Protein 7VST (pdb70)

Secondary structure (DSSP, 8-state):
-EEEEEE----S-----SSSEEEEHHHHHSTTHHHHHHHHHHTT-S--TT-EEEEEEB--TTHHHHHHHHHHHHHHHT-SEEEEEEEEE--HHHHHHHHHHHT-SEEEEE---TTEEEEEEE-TTSSBPPHHHHHHHHHHHTS-SEEEEEE-PPPP-SS-EEEEETTEEEEEE-TTHHHHHHHHHHS-HHHHHHHHHHT-S-EEESSTTTTBSHHHIIIIIIIT-PPTTSSB---EEHHHHHHTT----SSSSPEEE--HHHHHHHHHHTGGGSGGGTT--SEEEEETTS-THHHHHHHHHT-EEEEE-SSSSTHHHHHHTTS-SEEEETTTEEEETTSSS--HHHHHHHHHHHHHHHTS-HHHHHHHHHHHH-EEEEEEEEEEEEEHHHHHHHHHHHHHHHHHHTT-EETTEEEEEEEE--EE-TTT--EE----EEEEETTS-EEEEEEE-BTBSEEEEEEEEEEEE--GGGTTS-HHHHTHHHHHHHHHHHTHHHHH--SS-SEE-/-EEEEEE----S-----BTBEEEEHHHHTSTTHHHHHHHHHHTT-S--TT-EEEEEEB--TTHHHHHHHHHHHHHHHT-SEEEEEEEEE--HHHHHHHHHHHT-SEEEEE---EEEEEEE-TTSSBPPHHHHHHHHHHHTT-SEEEEEE-PPPP-SS-EEEEETTEEEEEE-TTHHHHHHHHHHS-HHHHHHHHHHT-S-EEESSTTTTBHHHHIIIIIIIT-PPTTSSB---EEEHHHHHHTT----SSSSPEEE--HHHHHHHHHHTGGGSGGGTT--SEEEEETTS-THHHHHHHHHT-EEEEE-SSSHHHHHHHHTTS-SEEEETTTEEEETTSSS--HHHHHHHHHHHHHHH-S-HHHHHHHHHHHH-EEEEEEEEEEEEEHHHHHHHHHHHHHHHHHHTT-EETTEEEEEEEE--EE-TTT--EE----EEEEETTS-EEEEEEE-BTBSEEEEEEEEEEEE--GGGTTS-HHHHTHHHHHHHHHHHTHHHHH--SS-SEE-

InterPro domains:
  IPR005841 Alpha-D-phosphohexomutase superfamily [PR00509] (106-120)
  IPR005841 Alpha-D-phosphohexomutase superfamily [PR00509] (206-225)
  IPR005841 Alpha-D-phosphohexomutase superfamily [PR00509] (242-255)
  IPR005841 Alpha-D-phosphohexomutase superfamily [PR00509] (271-286)
  IPR005844 Alpha-D-phosphohexomutase, alpha/beta/alpha domain I [PF02878] (14-148)
  IPR005845 Alpha-D-phosphohexomutase, alpha/beta/alpha domain II [PF02879] (191-287)
  IPR005846 Alpha-D-phosphohexomutase, alpha/beta/alpha domain III [PF02880] (296-408)
  IPR016055 Alpha-D-phosphohexomutase, alpha/beta/alpha I/II/III [SSF53738] (3-213)
  IPR016055 Alpha-D-phosphohexomutase, alpha/beta/alpha I/II/III [SSF53738] (279-415)
  IPR016066 Alpha-D-phosphohexomutase, conserved site [PS00710] (107-116)
  IPR036900 Alpha-D-phosphohexomutase, C-terminal domain superfamily [SSF55957] (410-544)
  IPR045244 Phosphoglucomutase [PTHR22573] (4-544)

Solvent-accessible surface area: 42475 Å² total; per-residue (Å²): 172,17,109,58,102,51,79,11,105,62,43,169,92,0,108,19,41,104,42,12,1,104,53,13,9,4,4,2,54,31,50,64,6,5,27,0,2,0,20,0,0,3,48,46,18,147,64,9,130,55,65,19,0,1,0,0,0,62,26,198,72,18,7,80,107,0,2,18,22,0,0,29,2,0,12,20,48,34,4,34,59,0,15,0,0,45,93,4,37,2,29,32,20,0,0,0,7,2,0,89,119,91,56,1,33,0,0,1,2,0,40,69,124,186,53,23,7,2,1,28,16,0,48,62,46,0,3,17,15,60,131,181,38,12,52,48,2,46,113,85,0,69,69,2,96,78,8,37,18,47,54,22,117,94,16,95,21,106,72,96,29,104,62,114,10,33,180,3,58,0,32,3,15,42,16,9,54,21,4,27,46,45,0,79,91,18,4,35,25,121,101,0,35,83,6,3,169,62,1,136,18,62,0,0,22,1,2,144,128,11,7,43,14,78,20,1,55,48,0,0,25,160,54,6,55,4,35,114,60,10,9,125,92,122,123,42,89,5,76,48,16,2,54,143,70,130,176,188,37,79,1,84,36,42,28,0,42,5,55,7,2,20,0,1,0,1,0,3,33,17,1,105,61,0,44,27,10,121,156,34,21,49,0,0,0,4,0,1,0,0,0,30,5,0,39,96,0,1,79,143,75,68,38,85,47,44,43,0,1,45,8,3,68,54,0,10,47,0,7,78,50,44,78,1,12,0,0,0,21,13,76,89,0,0,0,0,55,17,0,10,9,45,2,9,11,1,0,0,0,0,0,1,1,0,0,12,40,82,138,27,50,0,7,67,2,2,85,64,12,10,160,68,32,6,17,5,1,41,1,31,5,4,5,77,51,3,76,26,100,110,1,92,56,0,28,70,76,2,74,138,82,7,101,79,15,74,52,98,85,47,78,86,24,39,1,44,44,14,47,34,11,59,14,70,5,50,64,86,142,55,88,23,122,105,57,6,2,29,0,31,3,121,69,18,0,2,0,1,0,42,35,20,46,78,84,94,172,15,4,20,1,59,1,3,1,2,46,16,11,71,111,53,78,70,9,48,53,88,35,62,100,3,0,50,98,1,28,118,23,0,50,86,23,3,55,2,110,93,39,4,55,68,112,197,28,70,64,84,85,174,19,108,61,103,48,80,13,102,61,43,169,92,0,108,19,43,126,45,10,1,116,53,64,23,95,47,1,70,72,107,67,6,4,28,0,4,0,18,0,0,2,61,57,18,166,56,11,131,63,65,19,0,1,0,0,1,63,28,185,162,18,8,80,107,0,2,18,22,0,0,26,3,0,12,20,47,33,4,29,61,0,15,0,0,47,91,4,36,1,31,31,20,0,0,0,7,2,0,90,122,92,61,2,26,0,0,0,2,0,39,68,105,68,7,2,0,29,17,0,50,62,46,0,3,22,14,54,110,184,39,13,54,48,2,46,109,85,0,70,69,1,95,78,8,37,18,47,56,23,118,93,18,96,20,103,72,91,31,104,63,116,10,35,179,5,54,0,34,3,16,43,16,9,54,20,3,27,46,46,0,80,88,18,3,35,24,122,104,0,36,81,7,1,170,62,3,142,18,62,0,0,19,1,2,144,126,11,7,45,17,81,19,1,51,46,0,0,25,161,55,7,52,6,26,114,59,8,8,125,136,163,91,60,41,91,6,74,47,15,2,55,142,73,133,183,193,40,84,1,82,28,26,13,0,42,4,54,6,2,19,0,1,0,1,0,3,33,16,1,105,61,0,45,27,10,123,157,33,21,49,0,0,0,4,0,1,0,1,1,29,6,1,39,59,0,1,61,79,72,67,38,85,44,43,42,0,2,42,11,13,76,38,0,9,42,0,6,77,52,43,77,0,12,0,0,0,23,12,79,88,0,0,0,0,54,17,0,11,10,44,1,8,11,1,0,0,0,0,0,1,1,0,0,12,40,78,141,32,48,1,5,65,1,3,80,63,12,10,77,38,27,3,17,5,1,43,1,30,5,4,5,80,50,4,86,23,102,107,0,86,56,1,29,70,78,2,76,137,83,6,102,79,15,78,53,102,86,47,78,85,21,39,1,47,43,13,48,37,11,58,15,69,6,51,64,85,138,62,90,25,125,113,53,5,2,30,0,30,5,90,58,18,0,2,0,0,0,38,35,20,46,75,83,92,172,15,4,20,0,57,1,3,1,2,46,10,11,10,70,32,82,69,9,50,58,87,32,63,103,4,0,50,95,0,28,118,23,0,49,87,24,4,51,2,108,88,38,8,54,68,119,193,26,71,62,84,85

Nearest PDB structures (foldseek):
  7vst-assembly1_A  TM=1.002E+00  e=0.000E+00  Thermosynechococcus vestitus BP-1
  7vst-assembly2_B  TM=9.979E-01  e=0.000E+00  Thermosynechococcus vestitus BP-1
  5f9c-assembly2_B  TM=9.034E-01  e=2.386E-64  Homo sapiens
  6y8z-assembly1_A  TM=8.897E-01  e=1.025E-62  Clupea harengus
  5epc-assembly2_B  TM=9.106E-01  e=1.308E-61  Homo sapiens

Sequence (1017 aa):
MGIQVIATTPFKDQKPGTSGLRKPVPVFQQPHYLENFIQAIFDTIEAPQGQTLVLGGDGRYFNAEAIQVILKMAAAKGFARVKVGQNGILSTPAASCVIRKYGAVGGIILSAPQGDFGVKFNIANGGPAPEKVTNAIYERSLALTHYSIYTAPDVNLHTLGEFPLGEMIVEVIDPVADYQALLETLFDFDRIAEVIRTGKLRLVFDAMHAVTGPYAQQILEKCLGAPPGTVQNGLVYAHDLVQQLFDRNMILGANCFVTPSDSLAILAANAQLVPGYRDGLAGIARSMPTSQAADRVAAKLGIDCYETPTGWKFFGNLLDAGKVTLCGEESFGTGSNHVREKDGLWAVLFWLNILAVRQTPVAEIVKDHWRTYGRNYYSRHDYEGIEGDRAHTLMSQLEQKLPSLVGQTLGAYTVATADNFSYSDPVDHSVSQNQGIRLIFEDGSRIVYRLSGTGTQGATLRVYLERFEPHPSQQHLDAQVALADLIQLANDVANIQSLTGRDRPTVITMGIQVIATTPFKDQKPGTSGLRKPVPVFQQPHYLENFIQAIFDTIEAPQGQTLVLGGDGRYFNAEAIQVILKMAAAKGFARVKVGQNGILSTPAASCVIRKYGAVGGIILSAGDFGVKFNIANGGPAPEKVTNAIYERSLALTHYSIYTAPDVNLHTLGEFPLGEMIVEVIDPVADYQALLETLFDFDRIAEVIRTGKLRLVFDAMHAVTGPYAQQILEKCLGAPPGTVQNPNLVYAHDLVQQLFDRNMILGANCFVTPSDSLAILAANAQLVPGYRDGLAGIARSMPTSQAADRVAAKLGIDCYETPTGWKFFGNLLDAGKVTLCGEESFGTGSNHVREKDGLWAVLFWLNILAVRQTPVAEIVKDHWRTYGRNYYSRHDYEGIEGDRAHTLMSQLEQKLPSLVGQTLGAYTVATADNFSYSDPVDHSVSQNQGIRLIFEDGSRIVYRLSGTGTQGATLRVYLERFEPHPSQQHLDAQVALADLIQLANDVANIQSLTGRDRPTVIT

Organism: Thermosynechococcus vestitus (strain NIES-2133 / IAM M-273 / BP-1) (NCBI:txid197221)

Structure (mmCIF, N/CA/C/O backbone):
data_7VST
#
_entry.id   7VST
#
_cell.length_a   155.692
_cell.length_b   155.724
_cell.length_c   177.427
_cell.angle_alpha   90.000
_cell.angle_beta   90.000
_cell.angle_gamma   90.000
#
_symmetry.space_group_name_H-M   'C 2 2 21'
#
loop_
_atom_site.group_PDB
_atom_site.id
_atom_site.type_symbol
_atom_site.label_atom_id
_atom_site.label_alt_id
_atom_site.label_comp_id
_atom_site.label_asym_id
_atom_site.label_entity_id
_atom_site.label_seq_id
_atom_site.pdbx_PDB_ins_code
_atom_site.Cartn_x
_atom_site.Cartn_y
_atom_site.Cartn_z
_atom_site.occupancy
_atom_site.B_iso_or_equiv
_atom_site.auth_seq_id
_atom_site.auth_comp_id
_atom_site.auth_asym_id
_atom_site.auth_atom_id
_atom_site.pdbx_PDB_model_num
ATOM 1 N N . MET A 1 1 ? -2.738 5.613 -28.017 1.00 107.22 1 MET A N 1
ATOM 2 C CA . MET A 1 1 ? -1.659 5.539 -28.994 1.00 99.70 1 MET A CA 1
ATOM 3 C C . MET A 1 1 ? -0.580 6.603 -28.792 1.00 99.61 1 MET A C 1
ATOM 4 O O . MET A 1 1 ? 0.448 6.546 -29.481 1.00 100.57 1 MET A O 1
ATOM 9 N N . GLY A 1 2 ? -0.771 7.557 -27.883 1.00 90.47 2 GLY A N 1
ATOM 10 C CA . GLY A 1 2 ? 0.334 8.278 -27.278 1.00 88.01 2 GLY A CA 1
ATOM 11 C C . GLY A 1 2 ? 0.260 9.786 -27.444 1.00 79.08 2 GLY A C 1
ATOM 12 O O . GLY A 1 2 ? -0.707 10.348 -27.958 1.00 77.73 2 GLY A O 1
ATOM 13 N N . ILE A 1 3 ? 1.332 10.433 -26.978 1.00 71.47 3 ILE A N 1
ATOM 14 C CA . ILE A 1 3 ? 1.497 11.877 -27.083 1.00 68.22 3 ILE A CA 1
ATOM 15 C C . ILE A 1 3 ? 1.823 12.252 -28.524 1.00 72.68 3 ILE A C 1
ATOM 16 O O . ILE A 1 3 ? 2.589 11.556 -29.203 1.00 75.86 3 ILE A O 1
ATOM 21 N N . GLN A 1 4 ? 1.237 13.354 -29.006 1.00 68.73 4 GLN A N 1
ATOM 22 C CA . GLN A 1 4 ? 1.458 13.826 -30.369 1.00 69.67 4 GLN A CA 1
ATOM 23 C C . GLN A 1 4 ? 1.573 15.341 -30.399 1.00 64.29 4 GLN A C 1
ATOM 24 O O . GLN A 1 4 ? 0.890 16.049 -29.657 1.00 68.55 4 GLN A O 1
ATOM 30 N N . VAL A 1 5 ? 2.417 15.827 -31.289 1.00 54.42 5 VAL A N 1
ATOM 31 C CA . VAL A 1 5 ? 2.480 17.243 -31.609 1.00 56.37 5 VAL A CA 1
ATOM 32 C C . VAL A 1 5 ? 1.555 17.492 -32.789 1.00 64.86 5 VAL A C 1
ATOM 33 O O . VAL A 1 5 ? 1.574 16.746 -33.774 1.00 62.12 5 VAL A O 1
ATOM 37 N N . ILE A 1 6 ? 0.737 18.534 -32.705 1.00 62.16 6 ILE A N 1
ATOM 38 C CA . ILE A 1 6 ? -0.182 18.837 -33.791 1.00 57.32 6 ILE A CA 1
ATOM 39 C C . ILE A 1 6 ? 0.007 20.293 -34.204 1.00 63.77 6 ILE A C 1
ATOM 40 O O . ILE A 1 6 ? -0.090 21.206 -33.371 1.00 63.22 6 ILE A O 1
ATOM 45 N N . ALA A 1 7 ? 0.322 20.500 -35.481 1.00 63.17 7 ALA A N 1
ATOM 46 C CA . ALA A 1 7 ? 0.594 21.836 -35.991 1.00 60.03 7 ALA A CA 1
ATOM 47 C C . ALA A 1 7 ? -0.673 22.672 -35.977 1.00 58.96 7 ALA A C 1
ATOM 48 O O . ALA A 1 7 ? -1.779 22.173 -36.186 1.00 64.60 7 ALA A O 1
ATOM 50 N N . THR A 1 8 ? -0.502 23.963 -35.723 1.00 56.25 8 THR A N 1
ATOM 51 C CA . THR A 1 8 ? -1.636 24.862 -35.605 1.00 57.43 8 THR A CA 1
ATOM 52 C C . THR A 1 8 ? -1.203 26.227 -36.109 1.00 58.39 8 THR A C 1
ATOM 53 O O . THR A 1 8 ? -0.016 26.486 -36.325 1.00 61.71 8 THR A O 1
ATOM 57 N N . THR A 1 9 ? -2.182 27.089 -36.328 1.00 58.62 9 THR A N 1
ATOM 58 C CA . THR A 1 9 ? -1.879 28.471 -36.644 1.00 64.13 9 THR A CA 1
ATOM 59 C C . THR A 1 9 ? -2.710 29.367 -35.741 1.00 63.28 9 THR A C 1
ATOM 60 O O . THR A 1 9 ? -3.834 29.008 -35.371 1.00 60.70 9 THR A O 1
ATOM 64 N N . PRO A 1 10 ? -2.176 30.527 -35.354 1.00 64.26 10 PRO A N 1
ATOM 65 C CA . PRO A 1 10 ? -2.853 31.341 -34.344 1.00 61.66 10 PRO A CA 1
ATOM 66 C C . PRO A 1 10 ? -4.204 31.836 -34.831 1.00 57.03 10 PRO A C 1
ATOM 67 O O . PRO A 1 10 ? -4.423 32.028 -36.028 1.00 61.52 10 PRO A O 1
ATOM 71 N N . PHE A 1 11 ? -5.116 32.014 -33.881 1.00 60.39 11 PHE A N 1
ATOM 72 C CA . PHE A 1 11 ? -6.300 32.838 -34.047 1.00 53.96 11 PHE A CA 1
ATOM 73 C C . PHE A 1 11 ? -6.031 34.217 -33.456 1.00 61.69 11 PHE A C 1
ATOM 74 O O . PHE A 1 11 ? -4.997 34.456 -32.827 1.00 63.66 11 PHE A O 1
ATOM 82 N N . LYS A 1 12 ? -6.976 35.134 -33.653 1.00 66.54 12 LYS A N 1
ATOM 83 C CA . LYS A 1 12 ? -6.694 36.548 -33.448 1.00 75.83 12 LYS A CA 1
ATOM 84 C C . LYS A 1 12 ? -7.295 37.153 -32.189 1.00 78.93 12 LYS A C 1
ATOM 85 O O . LYS A 1 12 ? -6.753 38.139 -31.678 1.00 78.69 12 LYS A O 1
ATOM 91 N N . ASP A 1 13 ? -8.390 36.615 -31.667 1.00 68.76 13 ASP A N 1
ATOM 92 C CA . ASP A 1 13 ? -9.070 37.285 -30.570 1.00 74.14 13 ASP A CA 1
ATOM 93 C C . ASP A 1 13 ? -9.231 36.384 -29.362 1.00 70.91 13 ASP A C 1
ATOM 94 O O . ASP A 1 13 ? -10.245 36.435 -28.664 1.00 68.12 13 ASP A O 1
ATOM 99 N N . GLN A 1 14 ? -8.225 35.560 -29.087 1.00 67.37 14 GLN A N 1
ATOM 100 C CA . GLN A 1 14 ? -8.242 34.705 -27.901 1.00 66.23 14 GLN A CA 1
ATOM 101 C C . GLN A 1 14 ? -7.721 35.457 -26.683 1.00 69.19 14 GLN A C 1
ATOM 102 O O . GLN A 1 14 ? -6.893 34.968 -25.915 1.00 64.72 14 GLN A O 1
ATOM 108 N N . LYS A 1 15 ? -8.225 36.684 -26.530 1.00 72.39 15 LYS A N 1
ATOM 109 C CA . LYS A 1 15 ? -7.872 37.557 -25.420 1.00 71.27 15 LYS A CA 1
ATOM 110 C C . LYS A 1 15 ? -8.911 37.377 -24.322 1.00 69.87 15 LYS A C 1
ATOM 111 O O . LYS A 1 15 ? -10.053 37.832 -24.490 1.00 75.22 15 LYS A O 1
ATOM 117 N N . PRO A 1 16 ? -8.579 36.727 -23.200 1.00 68.51 16 PRO A N 1
ATOM 118 C CA . PRO A 1 16 ? -9.601 36.410 -22.188 1.00 74.62 16 PRO A CA 1
ATOM 119 C C . PRO A 1 16 ? -10.300 37.621 -21.591 1.00 76.90 16 PRO A C 1
ATOM 120 O O . PRO A 1 16 ? -11.453 37.910 -21.919 1.00 84.76 16 PRO A O 1
ATOM 124 N N . GLY A 1 17 ? -9.631 38.318 -20.687 1.00 77.13 17 GLY A N 1
ATOM 125 C CA . GLY A 1 17 ? -10.316 39.357 -19.942 1.00 95.17 17 GLY A CA 1
ATOM 126 C C . GLY A 1 17 ? -10.816 38.938 -18.569 1.00 94.21 17 GLY A C 1
ATOM 127 O O . GLY A 1 17 ? -10.155 38.169 -17.857 1.00 86.67 17 GLY A O 1
ATOM 128 N N . THR A 1 18 ? -11.999 39.430 -18.190 1.00 90.01 18 THR A N 1
ATOM 129 C CA . THR A 1 18 ? -12.403 39.354 -16.788 1.00 100.62 18 THR A CA 1
ATOM 130 C C . THR A 1 18 ? -12.911 37.968 -16.406 1.00 96.16 18 THR A C 1
ATOM 131 O O . THR A 1 18 ? -12.659 37.500 -15.285 1.00 90.02 18 THR A O 1
ATOM 135 N N . SER A 1 19 ? -13.616 37.296 -17.320 1.00 83.23 19 SER A N 1
ATOM 136 C CA . SER A 1 19 ? -14.231 36.012 -17.013 1.00 80.10 19 SER A CA 1
ATOM 137 C C . SER A 1 19 ? -13.679 34.866 -17.852 1.00 76.67 19 SER A C 1
ATOM 138 O O . SER A 1 19 ? -14.346 33.834 -17.965 1.00 81.50 19 SER A O 1
ATOM 141 N N . GLY A 1 20 ? -12.588 35.126 -18.553 1.00 80.95 20 GLY A N 1
ATOM 142 C CA . GLY A 1 20 ? -12.072 34.116 -19.484 1.00 74.77 20 GLY A CA 1
ATOM 143 C C . GLY A 1 20 ? -12.526 34.395 -20.897 1.00 71.58 20 GLY A C 1
ATOM 144 O O . GLY A 1 20 ? -13.157 35.435 -21.124 1.00 68.44 20 GLY A O 1
ATOM 145 N N . LEU A 1 21 ? -12.203 33.491 -21.813 1.00 72.62 21 LEU A N 1
ATOM 146 C CA . LEU A 1 21 ? -12.570 33.665 -23.233 1.00 62.66 21 LEU A CA 1
ATOM 147 C C . LEU A 1 21 ? -14.047 33.329 -23.405 1.00 64.09 21 LEU A C 1
ATOM 148 O O . LEU A 1 21 ? -14.423 32.200 -23.098 1.00 62.62 21 LEU A O 1
ATOM 153 N N . ARG A 1 22 ? -14.833 34.295 -23.871 1.00 59.79 22 ARG A N 1
ATOM 154 C CA . ARG A 1 22 ? -16.271 34.067 -24.133 1.00 68.63 22 ARG A CA 1
ATOM 155 C C . ARG A 1 22 ? -16.557 34.367 -25.605 1.00 68.09 22 ARG A C 1
ATOM 156 O O . ARG A 1 22 ? -16.454 35.537 -25.980 1.00 62.28 22 ARG A O 1
ATOM 164 N N . LYS A 1 23 ? -16.901 33.348 -26.393 1.00 64.56 23 LYS A N 1
ATOM 165 C CA . LYS A 1 23 ? -17.167 33.466 -27.819 1.00 67.64 23 LYS A CA 1
ATOM 166 C C . LYS A 1 23 ? -18.379 32.604 -28.135 1.00 66.12 23 LYS A C 1
ATOM 167 O O . LYS A 1 23 ? -18.710 31.692 -27.367 1.00 66.23 23 LYS A O 1
ATOM 173 N N . PRO A 1 24 ? -19.071 32.874 -29.241 1.00 65.30 24 PRO A N 1
ATOM 174 C CA . PRO A 1 24 ? -20.156 31.978 -29.668 1.00 63.85 24 PRO A CA 1
ATOM 175 C C . PRO A 1 24 ? -19.672 30.544 -29.815 1.00 61.22 24 PRO A C 1
ATOM 176 O O . PRO A 1 24 ? -18.509 30.288 -30.135 1.00 63.29 24 PRO A O 1
ATOM 180 N N . VAL A 1 25 ? -20.588 29.602 -29.590 1.00 60.15 25 VAL A N 1
ATOM 181 C CA . VAL A 1 25 ? -20.218 28.187 -29.633 1.00 60.39 25 VAL A CA 1
ATOM 182 C C . VAL A 1 25 ? -19.546 27.813 -30.948 1.00 64.63 25 VAL A C 1
ATOM 183 O O . VAL A 1 25 ? -18.511 27.127 -30.913 1.00 64.88 25 VAL A O 1
ATOM 187 N N . PRO A 1 26 ? -20.056 28.213 -32.122 1.00 63.84 26 PRO A N 1
ATOM 188 C CA . PRO A 1 26 ? -19.330 27.897 -33.362 1.00 58.37 26 PRO A CA 1
ATOM 189 C C . PRO A 1 26 ? -17.918 28.450 -33.418 1.00 61.44 26 PRO A C 1
ATOM 190 O O . PRO A 1 26 ? -17.079 27.883 -34.126 1.00 67.96 26 PRO A O 1
ATOM 194 N N . VAL A 1 27 ? -17.622 29.547 -32.719 1.00 65.52 27 VAL A N 1
ATOM 195 C CA . VAL A 1 27 ? -16.266 30.088 -32.769 1.00 64.57 27 VAL A CA 1
ATOM 196 C C . VAL A 1 27 ? -15.306 29.174 -32.022 1.00 60.60 27 VAL A C 1
ATOM 197 O O . VAL A 1 27 ? -14.184 28.922 -32.478 1.00 60.18 27 VAL A O 1
ATOM 201 N N . PHE A 1 28 ? -15.734 28.655 -30.871 1.00 63.15 28 PHE A N 1
ATOM 202 C CA . PHE A 1 28 ? -14.919 27.707 -30.122 1.00 61.68 28 PHE A CA 1
ATOM 203 C C . PHE A 1 28 ? -14.817 26.364 -30.825 1.00 62.95 28 PHE A C 1
ATOM 204 O O . PHE A 1 28 ? -13.883 25.598 -30.553 1.00 60.35 28 PHE A O 1
ATOM 212 N N . GLN A 1 29 ? -15.749 26.064 -31.729 1.00 65.06 29 GLN A N 1
ATOM 213 C CA . GLN A 1 29 ? -15.723 24.784 -32.421 1.00 61.46 29 GLN A CA 1
ATOM 214 C C . GLN A 1 29 ? -14.809 24.785 -33.633 1.00 57.66 29 GLN A C 1
ATOM 215 O O . GLN A 1 29 ? -14.561 23.708 -34.185 1.00 59.05 29 GLN A O 1
ATOM 221 N N . GLN A 1 30 ? -14.296 25.943 -34.041 1.00 54.85 30 GLN A N 1
ATOM 222 C CA . GLN A 1 30 ? -13.340 25.985 -35.137 1.00 58.98 30 GLN A CA 1
ATOM 223 C C . GLN A 1 30 ? -12.212 24.994 -34.868 1.00 57.77 30 GLN A C 1
ATOM 224 O O . GLN A 1 30 ? -11.802 24.825 -33.714 1.00 63.87 30 GLN A O 1
ATOM 230 N N . PRO A 1 31 ? -11.695 24.323 -35.892 1.00 69.02 31 PRO A N 1
ATOM 231 C CA . PRO A 1 31 ? -10.657 23.312 -35.652 1.00 69.37 31 PRO A CA 1
ATOM 232 C C . PRO A 1 31 ? -9.431 23.939 -35.006 1.00 63.07 31 PRO A C 1
ATOM 233 O O . PRO A 1 31 ? -8.885 24.925 -35.503 1.00 66.72 31 PRO A O 1
ATOM 237 N N . HIS A 1 32 ? -9.021 23.366 -33.876 1.00 59.35 32 HIS A N 1
ATOM 238 C CA . HIS A 1 32 ? -7.861 23.738 -33.067 1.00 60.53 32 HIS A CA 1
ATOM 239 C C . HIS A 1 32 ? -8.121 24.972 -32.215 1.00 60.66 32 HIS A C 1
ATOM 240 O O . HIS A 1 32 ? -7.204 25.404 -31.504 1.00 57.05 32 HIS A O 1
ATOM 247 N N . TYR A 1 33 ? -9.314 25.567 -32.261 1.00 62.88 33 TYR A N 1
ATOM 248 C CA . TYR A 1 33 ? -9.546 26.778 -31.477 1.00 63.90 33 TYR A CA 1
ATOM 249 C C . TYR A 1 33 ? -9.401 26.502 -29.988 1.00 57.79 33 TYR A C 1
ATOM 250 O O . TYR A 1 33 ? -8.635 27.175 -29.292 1.00 56.43 33 TYR A O 1
ATOM 259 N N . LEU A 1 34 ? -10.131 25.509 -29.482 1.00 61.82 34 LEU A N 1
ATOM 260 C CA . LEU A 1 34 ? -10.033 25.185 -28.065 1.00 57.84 34 LEU A CA 1
ATOM 261 C C . LEU A 1 34 ? -8.620 24.745 -27.698 1.00 59.82 34 LEU A C 1
ATOM 262 O O . LEU A 1 34 ? -8.069 25.190 -26.684 1.00 65.71 34 LEU A O 1
ATOM 267 N N . GLU A 1 35 ? -8.014 23.883 -28.521 1.00 58.58 35 GLU A N 1
ATOM 268 C CA . GLU A 1 35 ? -6.669 23.380 -28.240 1.00 59.37 35 GLU A CA 1
ATOM 269 C C . GLU A 1 35 ? -5.644 24.512 -28.173 1.00 57.19 35 GLU A C 1
ATOM 270 O O . GLU A 1 35 ? -4.754 24.500 -27.319 1.00 59.85 35 GLU A O 1
ATOM 276 N N . ASN A 1 36 ? -5.741 25.484 -29.079 1.00 60.04 36 ASN A N 1
ATOM 277 C CA . ASN A 1 36 ? -4.862 26.650 -29.030 1.00 58.40 36 ASN A CA 1
ATOM 278 C C . ASN A 1 36 ? -4.937 27.332 -27.668 1.00 61.77 36 ASN A C 1
ATOM 279 O O . ASN A 1 36 ? -3.910 27.583 -27.023 1.00 64.67 36 ASN A O 1
ATOM 284 N N . PHE A 1 37 ? -6.155 27.639 -27.212 1.00 59.33 37 PHE A N 1
ATOM 285 C CA . PHE A 1 37 ? -6.307 28.386 -25.969 1.00 59.64 37 PHE A CA 1
ATOM 286 C C . PHE A 1 37 ? -5.856 27.564 -24.775 1.00 58.42 37 PHE A C 1
ATOM 287 O O . PHE A 1 37 ? -5.172 28.084 -23.888 1.00 61.50 37 PHE A O 1
ATOM 295 N N . ILE A 1 38 ? -6.219 26.278 -24.739 1.00 57.64 38 ILE A N 1
ATOM 296 C CA . ILE A 1 38 ? -5.825 25.430 -23.618 1.00 56.55 38 ILE A CA 1
ATOM 297 C C . ILE A 1 38 ? -4.315 25.243 -23.587 1.00 56.78 38 ILE A C 1
ATOM 298 O O . ILE A 1 38 ? -3.704 25.215 -22.511 1.00 60.34 38 ILE A O 1
ATOM 303 N N . GLN A 1 39 ? -3.686 25.124 -24.762 1.00 56.69 39 GLN A N 1
ATOM 304 C CA . GLN A 1 39 ? -2.227 25.074 -24.823 1.00 61.44 39 GLN A CA 1
ATOM 305 C C . GLN A 1 39 ? -1.607 26.347 -24.263 1.00 64.00 39 GLN A C 1
ATOM 306 O O . GLN A 1 39 ? -0.604 26.294 -23.540 1.00 62.57 39 GLN A O 1
ATOM 312 N N . ALA A 1 40 ? -2.186 27.503 -24.600 1.00 62.76 40 ALA A N 1
ATOM 313 C CA . ALA A 1 40 ? -1.666 28.775 -24.109 1.00 60.70 40 ALA A CA 1
ATOM 314 C C . ALA A 1 40 ? -1.750 28.866 -22.588 1.00 59.18 40 ALA A C 1
ATOM 315 O O . ALA A 1 40 ? -0.863 29.441 -21.943 1.00 58.07 40 ALA A O 1
ATOM 317 N N . ILE A 1 41 ? -2.821 28.320 -22.003 1.00 60.21 41 ILE A N 1
ATOM 318 C CA . ILE A 1 41 ? -2.955 28.278 -20.549 1.00 54.97 41 ILE A CA 1
ATOM 319 C C . ILE A 1 41 ? -1.859 27.407 -19.947 1.00 60.12 41 ILE A C 1
ATOM 320 O O . ILE A 1 41 ? -1.112 27.838 -19.060 1.00 56.45 41 ILE A O 1
ATOM 325 N N . PHE A 1 42 ? -1.731 26.172 -20.443 1.00 61.39 42 PHE A N 1
ATOM 326 C CA . PHE A 1 42 ? -0.766 25.237 -19.871 1.00 57.02 42 PHE A CA 1
ATOM 327 C C . PHE A 1 42 ? 0.669 25.733 -20.007 1.00 59.04 42 PHE A C 1
ATOM 328 O O . PHE A 1 42 ? 1.523 25.379 -19.192 1.00 65.40 42 PHE A O 1
ATOM 336 N N . ASP A 1 43 ? 0.961 26.556 -21.013 1.00 63.55 43 ASP A N 1
ATOM 337 C CA . ASP A 1 43 ? 2.326 27.047 -21.176 1.00 61.27 43 ASP A CA 1
ATOM 338 C C . ASP A 1 43 ? 2.727 28.055 -20.108 1.00 64.57 43 ASP A C 1
ATOM 339 O O . ASP A 1 43 ? 3.909 28.419 -20.038 1.00 65.87 43 ASP A O 1
ATOM 344 N N . THR A 1 44 ? 1.782 28.508 -19.276 1.00 62.69 44 THR A N 1
ATOM 345 C CA . THR A 1 44 ? 2.111 29.354 -18.138 1.00 61.85 44 THR A CA 1
ATOM 346 C C . THR A 1 44 ? 2.466 28.556 -16.883 1.00 69.74 44 THR A C 1
ATOM 347 O O . THR A 1 44 ? 3.191 29.077 -16.030 1.00 74.10 44 THR A O 1
ATOM 351 N N . ILE A 1 45 ? 1.967 27.322 -16.740 1.00 66.60 45 ILE A N 1
ATOM 352 C CA . ILE A 1 45 ? 2.405 26.419 -15.672 1.00 68.35 45 ILE A CA 1
ATOM 353 C C . ILE A 1 45 ? 3.784 25.859 -16.016 1.00 74.51 45 ILE A C 1
ATOM 354 O O . ILE A 1 45 ? 3.951 25.174 -17.030 1.00 79.13 45 ILE A O 1
ATOM 359 N N . GLU A 1 46 ? 4.777 26.118 -15.158 1.00 80.06 46 GLU A N 1
ATOM 360 C CA . GLU A 1 46 ? 6.131 25.638 -15.436 1.00 81.26 46 GLU A CA 1
ATOM 361 C C . GLU A 1 46 ? 6.417 24.260 -14.860 1.00 85.52 46 GLU A C 1
ATOM 362 O O . GLU A 1 46 ? 7.181 23.496 -15.460 1.00 82.89 46 GLU A O 1
ATOM 368 N N . ALA A 1 47 ? 5.841 23.927 -13.703 1.00 86.58 47 ALA A N 1
ATOM 369 C CA . ALA A 1 47 ? 6.144 22.683 -12.997 1.00 82.30 47 ALA A CA 1
ATOM 370 C C . ALA A 1 47 ? 4.871 21.869 -12.802 1.00 81.64 47 ALA A C 1
ATOM 371 O O . ALA A 1 47 ? 4.366 21.747 -11.678 1.00 86.42 47 ALA A O 1
ATOM 373 N N . PRO A 1 48 ? 4.335 21.280 -13.874 1.00 80.52 48 PRO A N 1
ATOM 374 C CA . PRO A 1 48 ? 3.134 20.445 -13.729 1.00 75.69 48 PRO A CA 1
ATOM 375 C C . PRO A 1 48 ? 3.404 19.091 -13.105 1.00 76.14 48 PRO A C 1
ATOM 376 O O . PRO A 1 48 ? 2.438 18.410 -12.738 1.00 72.74 48 PRO A O 1
ATOM 380 N N . GLN A 1 49 ? 4.676 18.699 -12.967 1.00 80.90 49 GLN A N 1
ATOM 381 C CA . GLN A 1 49 ? 5.103 17.323 -12.720 1.00 83.54 49 GLN A CA 1
ATOM 382 C C . GLN A 1 49 ? 4.191 16.562 -11.765 1.00 84.67 49 GLN A C 1
ATOM 383 O O . GLN A 1 49 ? 3.521 15.610 -12.180 1.00 88.55 49 GLN A O 1
ATOM 389 N N . GLY A 1 50 ? 4.143 16.962 -10.498 1.00 71.93 50 GLY A N 1
ATOM 390 C CA . GLY A 1 50 ? 3.304 16.233 -9.563 1.00 74.36 50 GLY A CA 1
ATOM 391 C C . GLY A 1 50 ? 2.008 16.936 -9.207 1.00 80.61 50 GLY A C 1
ATOM 392 O O . GLY A 1 50 ? 1.369 16.604 -8.201 1.00 79.19 50 GLY A O 1
ATOM 393 N N . GLN A 1 51 ? 1.598 17.893 -10.036 1.00 75.40 51 GLN A N 1
ATOM 394 C CA . GLN A 1 51 ? 0.513 18.797 -9.696 1.00 71.38 51 GLN A CA 1
ATOM 395 C C . GLN A 1 51 ? -0.851 18.229 -10.092 1.00 70.62 51 GLN A C 1
ATOM 396 O O . GLN A 1 51 ? -0.969 17.274 -10.864 1.00 66.40 51 GLN A O 1
ATOM 402 N N . THR A 1 52 ? -1.894 18.844 -9.539 1.00 71.92 52 THR A N 1
ATOM 403 C CA . THR A 1 52 ? -3.281 18.500 -9.817 1.00 67.80 52 THR A CA 1
ATOM 404 C C . THR A 1 52 ? -3.974 19.675 -10.498 1.00 68.37 52 THR A C 1
ATOM 405 O O . THR A 1 52 ? -3.805 20.829 -10.087 1.00 66.21 52 THR A O 1
ATOM 409 N N . LEU A 1 53 ? -4.740 19.377 -11.550 1.00 62.96 53 LEU A N 1
ATOM 410 C CA . LEU A 1 53 ? -5.571 20.356 -12.239 1.00 61.46 53 LEU A CA 1
ATOM 411 C C . LEU A 1 53 ? -7.037 20.065 -11.950 1.00 60.43 53 LEU A C 1
ATOM 412 O O . LEU A 1 53 ? -7.458 18.908 -11.986 1.00 65.98 53 LEU A O 1
ATOM 417 N N . VAL A 1 54 ? -7.816 21.109 -11.663 1.00 59.65 54 VAL A N 1
ATOM 418 C CA . VAL A 1 54 ? -9.254 20.963 -11.434 1.00 57.68 54 VAL A CA 1
ATOM 419 C C . VAL A 1 54 ? -9.980 21.304 -12.728 1.00 58.14 54 VAL A C 1
ATOM 420 O O . VAL A 1 54 ? -9.546 22.168 -13.494 1.00 59.10 54 VAL A O 1
ATOM 424 N N . LEU A 1 55 ? -11.091 20.616 -12.991 1.00 58.17 55 LEU A N 1
ATOM 425 C CA . LEU A 1 55 ? -11.743 20.706 -14.291 1.00 55.55 55 LEU A CA 1
ATOM 426 C C . LEU A 1 55 ? -13.234 20.460 -14.149 1.00 55.32 55 LEU A C 1
ATOM 427 O O . LEU A 1 55 ? -13.631 19.483 -13.513 1.00 55.11 55 LEU A O 1
ATOM 432 N N . GLY A 1 56 ? -14.049 21.316 -14.755 1.00 54.25 56 GLY A N 1
ATOM 433 C CA . GLY A 1 56 ? -15.483 21.078 -14.762 1.00 55.59 56 GLY A CA 1
ATOM 434 C C . GLY A 1 56 ? -16.228 22.218 -15.423 1.00 58.49 56 GLY A C 1
ATOM 435 O O . GLY A 1 56 ? -15.638 23.213 -15.853 1.00 61.86 56 GLY A O 1
ATOM 436 N N . GLY A 1 57 ? -17.542 22.063 -15.487 1.00 57.52 57 GLY A N 1
ATOM 437 C CA . GLY A 1 57 ? -18.384 23.030 -16.152 1.00 57.32 57 GLY A CA 1
ATOM 438 C C . GLY A 1 57 ? -19.848 22.898 -15.764 1.00 62.24 57 GLY A C 1
ATOM 439 O O . GLY A 1 57 ? -20.194 22.286 -14.754 1.00 66.91 57 GLY A O 1
ATOM 440 N N . ASP A 1 58 ? -20.715 23.469 -16.596 1.00 64.93 58 ASP A N 1
ATOM 441 C CA . ASP A 1 58 ? -22.136 23.603 -16.299 1.00 61.33 58 ASP A CA 1
ATOM 442 C C . ASP A 1 58 ? -23.028 22.768 -17.222 1.00 70.51 58 ASP A C 1
ATOM 443 O O . ASP A 1 58 ? -24.160 23.161 -17.507 1.00 68.13 58 ASP A O 1
ATOM 448 N N 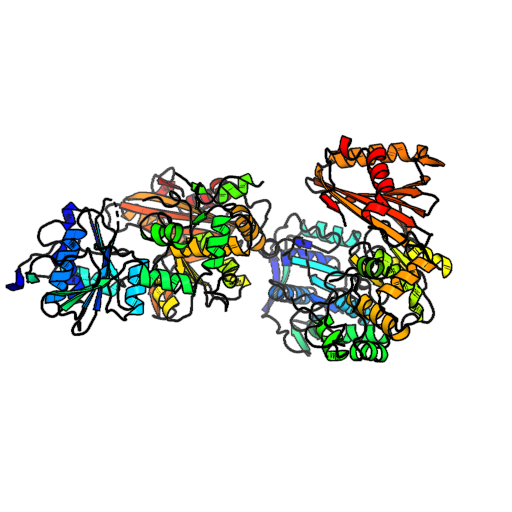. GLY A 1 59 ? -22.557 21.608 -17.681 1.00 71.60 59 GLY A N 1
ATOM 449 C CA . GLY A 1 59 ? -23.303 20.919 -18.723 1.00 66.31 59 GLY A CA 1
ATOM 450 C C . GLY A 1 59 ? -23.249 21.772 -19.969 1.00 70.66 59 GLY A C 1
ATOM 451 O O . GLY A 1 59 ? -22.199 22.324 -20.303 1.00 85.27 59 GLY A O 1
ATOM 452 N N . ARG A 1 60 ? -24.388 21.930 -20.642 1.00 64.96 60 ARG A N 1
ATOM 453 C CA . ARG A 1 60 ? -24.498 22.861 -21.768 1.00 73.38 60 ARG A CA 1
ATOM 454 C C . ARG A 1 60 ? -23.707 22.381 -22.981 1.00 69.94 60 ARG A C 1
ATOM 455 O O . ARG A 1 60 ? -22.713 21.657 -22.854 1.00 63.14 60 ARG A O 1
ATOM 463 N N . TYR A 1 61 ? -24.149 22.796 -24.164 1.00 67.63 61 TYR A N 1
ATOM 464 C CA . TYR A 1 61 ? -23.608 22.259 -25.402 1.00 66.84 61 TYR A CA 1
ATOM 465 C C . TYR A 1 61 ? -22.118 22.557 -25.530 1.00 67.24 61 TYR A C 1
ATOM 466 O O . TYR A 1 61 ? -21.668 23.669 -25.226 1.00 66.46 61 TYR A O 1
ATOM 475 N N . PHE A 1 62 ? -21.371 21.531 -25.954 1.00 64.88 62 PHE A N 1
ATOM 476 C CA . PHE A 1 62 ? -19.956 21.532 -26.315 1.00 64.28 62 PHE A CA 1
ATOM 477 C C . PHE A 1 62 ? -19.049 21.235 -25.126 1.00 60.71 62 PHE A C 1
ATOM 478 O O . PHE A 1 62 ? -17.882 20.881 -25.305 1.00 62.91 62 PHE A O 1
ATOM 486 N N . ASN A 1 63 ? -19.576 21.356 -23.910 1.00 66.11 63 ASN A N 1
ATOM 487 C CA . ASN A 1 63 ? -18.775 21.120 -22.715 1.00 63.52 63 ASN A CA 1
ATOM 488 C C . ASN A 1 63 ? -18.274 19.690 -22.657 1.00 60.68 63 ASN A C 1
ATOM 489 O O . ASN A 1 63 ? -17.141 19.438 -22.230 1.00 65.56 63 ASN A O 1
ATOM 494 N N . ALA A 1 64 ? -19.120 18.741 -23.049 1.00 61.83 64 ALA A N 1
ATOM 495 C CA . ALA A 1 64 ? -18.742 17.336 -22.952 1.00 58.49 64 ALA A CA 1
ATOM 496 C C . ALA A 1 64 ? -17.528 17.060 -23.816 1.00 61.38 64 ALA A C 1
ATOM 497 O O . ALA A 1 64 ? -16.546 16.468 -23.355 1.00 63.80 64 ALA A O 1
ATOM 499 N N . GLU A 1 65 ? -17.570 17.516 -25.073 1.00 65.21 65 GLU A N 1
ATOM 500 C CA . GLU A 1 65 ? -16.448 17.303 -25.981 1.00 61.39 65 GLU A CA 1
ATOM 501 C C . GLU A 1 65 ? -15.224 18.094 -25.539 1.00 62.90 65 GLU A C 1
ATOM 502 O O . GLU A 1 65 ? -14.086 17.624 -25.681 1.00 61.70 65 GLU A O 1
ATOM 508 N N . ALA A 1 66 ? -15.440 19.293 -24.986 1.00 59.44 66 ALA A N 1
ATOM 509 C CA . ALA A 1 66 ? -14.318 20.149 -24.621 1.00 55.05 66 ALA A CA 1
ATOM 510 C C . ALA A 1 66 ? -13.526 19.557 -23.463 1.00 58.71 66 ALA A C 1
ATOM 511 O O . ALA A 1 66 ? -12.287 19.568 -23.483 1.00 53.73 66 ALA A O 1
ATOM 513 N N . ILE A 1 67 ? -14.230 19.028 -22.457 1.00 58.01 67 ILE A N 1
ATOM 514 C CA . ILE A 1 67 ? -13.572 18.424 -21.301 1.00 58.57 67 ILE A CA 1
ATOM 515 C C . ILE A 1 67 ? -12.694 17.253 -21.729 1.00 59.51 67 ILE A C 1
ATOM 516 O O . ILE A 1 67 ? -11.602 17.047 -21.183 1.00 60.21 67 ILE A O 1
ATOM 521 N N . GLN A 1 68 ? -13.134 16.493 -22.742 1.00 60.46 68 GLN A N 1
ATOM 522 C CA . GLN A 1 68 ? -12.325 15.381 -23.246 1.00 61.23 68 GLN A CA 1
ATOM 523 C C . GLN A 1 68 ? -11.031 15.872 -23.889 1.00 59.96 68 GLN A C 1
ATOM 524 O O . GLN A 1 68 ? -9.983 15.232 -23.745 1.00 62.67 68 GLN A O 1
ATOM 530 N N . VAL A 1 69 ? -11.079 16.994 -24.609 1.00 54.07 69 VAL A N 1
ATOM 531 C CA . VAL A 1 69 ? -9.849 17.562 -25.150 1.00 52.32 69 VAL A CA 1
ATOM 532 C C . VAL A 1 69 ? -8.958 18.072 -24.025 1.00 57.88 69 VAL A C 1
ATOM 533 O O . VAL A 1 69 ? -7.733 17.884 -24.048 1.00 61.13 69 VAL A O 1
ATOM 537 N N . ILE A 1 70 ? -9.550 18.735 -23.029 1.00 56.72 70 ILE A N 1
ATOM 538 C CA . ILE A 1 70 ? -8.744 19.312 -21.955 1.00 61.89 70 ILE A CA 1
ATOM 539 C C . ILE A 1 70 ? -8.048 18.213 -21.162 1.00 63.09 70 ILE A C 1
ATOM 540 O O . ILE A 1 70 ? -6.872 18.344 -20.799 1.00 62.69 70 ILE A O 1
ATOM 545 N N . LEU A 1 71 ? -8.753 17.105 -20.898 1.00 63.20 71 LEU A N 1
ATOM 546 C CA . LEU A 1 71 ? -8.124 15.975 -20.214 1.00 61.47 71 LEU A CA 1
ATOM 547 C C . LEU A 1 71 ? -6.946 15.438 -21.019 1.00 63.86 71 LEU A C 1
ATOM 548 O O . LEU A 1 71 ? -5.848 15.236 -20.484 1.00 62.70 71 LEU A O 1
ATOM 553 N N . LYS A 1 72 ? -7.164 15.210 -22.321 1.00 64.65 72 LYS A N 1
ATOM 554 C CA . LYS A 1 72 ? -6.128 14.653 -23.178 1.00 58.85 72 LYS A CA 1
ATOM 555 C C . LYS A 1 72 ? -4.944 15.595 -23.297 1.00 60.63 72 LYS A C 1
ATOM 556 O O . LYS A 1 72 ? -3.796 15.142 -23.379 1.00 61.20 72 LYS A O 1
ATOM 562 N N . MET A 1 73 ? -5.188 16.910 -23.291 1.00 63.61 73 MET A N 1
ATOM 563 C CA . MET A 1 73 ? -4.047 17.822 -23.303 1.00 59.09 73 MET A CA 1
ATOM 564 C C . MET A 1 73 ? -3.368 17.894 -21.947 1.00 58.64 73 MET A C 1
ATOM 565 O O . MET A 1 73 ? -2.152 18.092 -21.893 1.00 63.32 73 MET A O 1
ATOM 570 N N . ALA A 1 74 ? -4.121 17.737 -20.851 1.00 59.57 74 ALA A N 1
ATOM 571 C CA . ALA A 1 74 ? -3.495 17.717 -19.526 1.00 60.23 74 ALA A CA 1
ATOM 572 C C . ALA A 1 74 ? -2.551 16.529 -19.381 1.00 66.13 74 ALA A C 1
ATOM 573 O O . ALA A 1 74 ? -1.455 16.660 -18.820 1.00 62.68 74 ALA A O 1
ATOM 575 N N . ALA A 1 75 ? -2.956 15.363 -19.897 1.00 68.86 75 ALA A N 1
ATOM 576 C CA . ALA A 1 75 ? -2.086 14.190 -19.865 1.00 63.99 75 ALA A CA 1
ATOM 577 C C . ALA A 1 75 ? -0.780 14.452 -20.607 1.00 65.55 75 ALA A C 1
ATOM 578 O O . ALA A 1 75 ? 0.302 14.116 -20.112 1.00 67.17 75 ALA A O 1
ATOM 580 N N . ALA A 1 76 ? -0.858 15.056 -21.799 1.00 62.46 76 ALA A N 1
ATOM 581 C CA . ALA A 1 76 ? 0.366 15.401 -22.518 1.00 59.45 76 ALA A CA 1
ATOM 582 C C . ALA A 1 76 ? 1.203 16.402 -21.732 1.00 63.11 76 ALA A C 1
ATOM 583 O O . ALA A 1 76 ? 2.438 16.330 -21.743 1.00 59.04 76 ALA A O 1
ATOM 585 N N . LYS A 1 77 ? 0.541 17.338 -21.036 1.00 64.00 77 LYS A N 1
ATOM 586 C CA . LYS A 1 77 ? 1.255 18.346 -20.252 1.00 61.31 77 LYS A CA 1
ATOM 587 C C . LYS A 1 77 ? 2.106 17.706 -19.163 1.00 63.72 77 LYS A C 1
ATOM 588 O O . LYS A 1 77 ? 3.232 18.153 -18.906 1.00 61.12 77 LYS A O 1
ATOM 594 N N . GLY A 1 78 ? 1.590 16.663 -18.515 1.00 60.24 78 GLY A N 1
ATOM 595 C CA . GLY A 1 78 ? 2.314 15.968 -17.468 1.00 62.43 78 GLY A CA 1
ATOM 596 C C . GLY A 1 78 ? 1.741 16.092 -16.069 1.00 65.71 78 GLY A C 1
ATOM 597 O O . GLY A 1 78 ? 2.429 15.735 -15.109 1.00 69.64 78 GLY A O 1
ATOM 598 N N . PHE A 1 79 ? 0.517 16.593 -15.924 1.00 67.19 79 PHE A N 1
ATOM 599 C CA . PHE A 1 79 ? -0.133 16.636 -14.623 1.00 66.47 79 PHE A CA 1
ATOM 600 C C . PHE A 1 79 ? -0.222 15.236 -14.034 1.00 65.91 79 PHE A C 1
ATOM 601 O O . PHE A 1 79 ? -0.429 14.254 -14.748 1.00 71.55 79 PHE A O 1
ATOM 609 N N . ALA A 1 80 ? -0.053 15.144 -12.719 1.00 69.71 80 ALA A N 1
ATOM 610 C CA . ALA A 1 80 ? -0.230 13.857 -12.062 1.00 71.81 80 ALA A CA 1
ATOM 611 C C . ALA A 1 80 ? -1.699 13.453 -12.038 1.00 71.66 80 ALA A C 1
ATOM 612 O O . ALA A 1 80 ? -2.029 12.277 -12.233 1.00 74.43 80 ALA A O 1
ATOM 614 N N . ARG A 1 81 ? -2.595 14.417 -11.837 1.00 67.57 81 ARG A N 1
ATOM 615 C CA . ARG A 1 81 ? -4.001 14.112 -11.626 1.00 68.79 81 ARG A CA 1
ATOM 616 C C . ARG A 1 81 ? -4.857 15.282 -12.100 1.00 65.26 81 ARG A C 1
ATOM 617 O O . ARG A 1 81 ? -4.439 16.442 -12.043 1.00 63.47 81 ARG A O 1
ATOM 625 N N . VAL A 1 82 ? -6.051 14.967 -12.592 1.00 60.40 82 VAL A N 1
ATOM 626 C CA . VAL A 1 82 ? -7.053 15.973 -12.924 1.00 63.09 82 VAL A CA 1
ATOM 627 C C . VAL A 1 82 ? -8.319 15.605 -12.171 1.00 63.40 82 VAL A C 1
ATOM 628 O O . VAL A 1 82 ? -8.927 14.566 -12.452 1.00 67.40 82 VAL A O 1
ATOM 632 N N . LYS A 1 83 ? -8.715 16.442 -11.216 1.00 60.77 83 LYS A N 1
ATOM 633 C CA . LYS A 1 83 ? -9.985 16.272 -10.518 1.00 62.56 83 LYS A CA 1
ATOM 634 C C . LYS A 1 83 ? -11.080 16.888 -11.380 1.00 60.21 83 LYS A C 1
ATOM 635 O O . LYS A 1 83 ? -11.171 18.113 -11.498 1.00 62.96 83 LYS A O 1
ATOM 641 N N . VAL A 1 84 ? -11.905 16.046 -11.992 1.00 55.53 84 VAL A N 1
ATOM 642 C CA . VAL A 1 84 ? -12.954 16.489 -12.899 1.00 58.53 84 VAL A CA 1
ATOM 643 C C . VAL A 1 84 ? -14.293 16.109 -12.291 1.00 59.96 84 VAL A C 1
ATOM 644 O O . VAL A 1 84 ? -14.430 15.046 -11.681 1.00 71.50 84 VAL A O 1
ATOM 648 N N . GLY A 1 85 ? -15.272 16.990 -12.427 1.00 59.11 85 GLY A N 1
ATOM 649 C CA . GLY A 1 85 ? -16.562 16.731 -11.833 1.00 62.68 85 GLY A CA 1
ATOM 650 C C . GLY A 1 85 ? -17.280 15.587 -12.522 1.00 67.14 85 GLY A C 1
ATOM 651 O O . GLY A 1 85 ? -17.050 15.290 -13.691 1.00 69.39 85 GLY A O 1
ATOM 652 N N . GLN A 1 86 ? -18.157 14.931 -11.769 1.00 70.65 86 GLN A N 1
ATOM 653 C CA . GLN A 1 86 ? -19.000 13.890 -12.337 1.00 70.93 86 GLN A CA 1
ATOM 654 C C . GLN A 1 86 ? -19.842 14.463 -13.469 1.00 70.39 86 GLN A C 1
ATOM 655 O O . GLN A 1 86 ? -20.513 15.486 -13.303 1.00 71.76 86 GLN A O 1
ATOM 661 N N . ASN A 1 87 ? -19.782 13.806 -14.631 1.00 69.80 87 ASN A N 1
ATOM 662 C CA . ASN A 1 87 ? -20.469 14.245 -15.848 1.00 69.74 87 ASN A CA 1
ATOM 663 C C . ASN A 1 87 ? -19.991 15.623 -16.298 1.00 71.97 87 ASN A C 1
ATOM 664 O O . ASN A 1 87 ? -20.721 16.363 -16.966 1.00 61.64 87 ASN A O 1
ATOM 669 N N . GLY A 1 88 ? -18.751 15.963 -15.945 1.00 68.35 88 GLY A N 1
ATOM 670 C CA . GLY A 1 88 ? -18.188 17.240 -16.326 1.00 66.94 88 GLY A CA 1
ATOM 671 C C . GLY A 1 88 ? -18.784 18.436 -15.623 1.00 68.21 88 GLY A C 1
ATOM 672 O O . GLY A 1 88 ? -18.682 19.556 -16.132 1.00 65.56 88 GLY A O 1
ATOM 673 N N . ILE A 1 89 ? -19.394 18.234 -14.457 1.00 68.49 89 ILE A N 1
ATOM 674 C CA . ILE A 1 89 ? -20.128 19.278 -13.756 1.00 65.07 89 ILE A CA 1
ATOM 675 C C . ILE A 1 89 ? -19.280 19.797 -12.609 1.00 64.23 89 ILE A C 1
ATOM 676 O O . ILE A 1 89 ? -18.839 19.027 -11.749 1.00 65.16 89 ILE A O 1
ATOM 681 N N . LEU A 1 90 ? -19.058 21.104 -12.594 1.00 63.64 90 LEU A N 1
ATOM 682 C CA . LEU A 1 90 ? -18.417 21.757 -11.463 1.00 62.42 90 LEU A CA 1
ATOM 683 C C . LEU A 1 90 ? -18.811 23.220 -11.515 1.00 63.51 90 LEU A C 1
ATOM 684 O O . LEU A 1 90 ? -18.707 23.844 -12.575 1.00 63.42 90 LEU A O 1
ATOM 689 N N . SER A 1 91 ? -19.303 23.752 -10.402 1.00 59.18 91 SER A N 1
ATOM 690 C CA . SER A 1 91 ? -19.623 25.167 -10.400 1.00 58.92 91 SER A CA 1
ATOM 691 C C . SER A 1 91 ? -18.359 25.975 -10.123 1.00 60.86 91 SER A C 1
ATOM 692 O O . SER A 1 91 ? -17.324 25.436 -9.726 1.00 59.24 91 SER A O 1
ATOM 695 N N . THR A 1 92 ? -18.442 27.277 -10.384 1.00 61.72 92 THR A N 1
ATOM 696 C CA . THR A 1 92 ? -17.296 28.147 -10.127 1.00 58.50 92 THR A CA 1
ATOM 697 C C . THR A 1 92 ? -16.955 28.217 -8.643 1.00 61.39 92 THR A C 1
ATOM 698 O O . THR A 1 92 ? -15.765 28.086 -8.303 1.00 60.21 92 THR A O 1
ATOM 702 N N . PRO A 1 93 ? -17.908 28.404 -7.716 1.00 63.58 93 PRO A N 1
ATOM 703 C CA . PRO A 1 93 ? -17.525 28.354 -6.292 1.00 58.28 93 PRO A CA 1
ATOM 704 C C . PRO A 1 93 ? -17.002 26.995 -5.869 1.00 59.55 93 PRO A C 1
ATOM 705 O O . PRO A 1 93 ? -16.057 26.920 -5.071 1.00 59.15 93 PRO A O 1
ATOM 709 N N . ALA A 1 94 ? -17.579 25.913 -6.409 1.00 60.29 94 ALA A N 1
ATOM 710 C CA . ALA A 1 94 ? -17.106 24.570 -6.080 1.00 59.32 94 ALA A CA 1
ATOM 711 C C . ALA A 1 94 ? -15.668 24.365 -6.533 1.00 63.58 94 ALA A C 1
ATOM 712 O O . ALA A 1 94 ? -14.846 23.816 -5.785 1.00 65.80 94 ALA A O 1
ATOM 714 N N . ALA A 1 95 ? -15.342 24.802 -7.753 1.00 60.04 95 ALA A N 1
ATOM 715 C CA . ALA A 1 95 ? -13.980 24.651 -8.250 1.00 58.80 95 ALA A CA 1
ATOM 716 C C . ALA A 1 95 ? -13.006 25.451 -7.406 1.00 60.52 95 ALA A C 1
ATOM 717 O O . ALA A 1 95 ? -11.906 24.978 -7.103 1.00 59.72 95 ALA A O 1
ATOM 719 N N . SER A 1 96 ? -13.390 26.674 -7.025 1.00 64.97 96 SER A N 1
ATOM 720 C CA . SER A 1 96 ? -12.540 27.477 -6.154 1.00 60.08 96 SER A CA 1
ATOM 721 C C . SER A 1 96 ? -12.306 26.768 -4.829 1.00 64.10 96 SER A C 1
ATOM 722 O O . SER A 1 96 ? -11.175 26.720 -4.330 1.00 63.80 96 SER A O 1
ATOM 725 N N . CYS A 1 97 ? -13.366 26.208 -4.247 1.00 59.08 97 CYS A N 1
ATOM 726 C CA . CYS A 1 97 ? -13.214 25.373 -3.064 1.00 56.58 97 CYS A CA 1
ATOM 727 C C . CYS A 1 97 ? -12.229 24.234 -3.314 1.00 65.04 97 CYS A C 1
ATOM 728 O O . CYS A 1 97 ? -11.235 24.089 -2.592 1.00 65.61 97 CYS A O 1
ATOM 731 N N . VAL A 1 98 ? -12.483 23.427 -4.356 1.00 63.07 98 VAL A N 1
ATOM 732 C CA . VAL A 1 98 ? -11.679 22.226 -4.601 1.00 60.46 98 VAL A CA 1
ATOM 733 C C . VAL A 1 98 ? -10.222 22.588 -4.886 1.00 64.43 98 VAL A C 1
ATOM 734 O O . VAL A 1 98 ? -9.300 21.904 -4.422 1.00 68.59 98 VAL A O 1
ATOM 738 N N . ILE A 1 99 ? -9.981 23.657 -5.651 1.00 63.12 99 ILE A N 1
ATOM 739 C CA . ILE A 1 99 ? -8.601 24.062 -5.909 1.00 62.50 99 ILE A CA 1
ATOM 740 C C . ILE A 1 99 ? -7.891 24.341 -4.595 1.00 63.78 99 ILE A C 1
ATOM 741 O O . ILE A 1 99 ? -6.783 23.848 -4.351 1.00 67.61 99 ILE A O 1
ATOM 746 N N . ARG A 1 100 ? -8.545 25.102 -3.710 1.00 67.63 100 ARG A N 1
ATOM 747 C CA . ARG A 1 100 ? -7.917 25.523 -2.458 1.00 65.24 100 ARG A CA 1
ATOM 748 C C . ARG A 1 100 ? -7.682 24.345 -1.518 1.00 65.63 100 ARG A C 1
ATOM 749 O O . ARG A 1 100 ? -6.635 24.267 -0.865 1.00 66.07 100 ARG A O 1
ATOM 757 N N . LYS A 1 101 ? -8.631 23.408 -1.457 1.00 67.11 101 LYS A N 1
ATOM 758 C CA . LYS A 1 101 ? -8.562 22.318 -0.486 1.00 66.83 101 LYS A CA 1
ATOM 759 C C . LYS A 1 101 ? -7.398 21.365 -0.767 1.00 69.82 101 LYS A C 1
ATOM 760 O O . LYS A 1 101 ? -6.734 20.905 0.168 1.00 67.53 101 LYS A O 1
ATOM 766 N N . TYR A 1 102 ? -7.131 21.046 -2.036 1.00 67.18 102 TYR A N 1
ATOM 767 C CA . TYR A 1 102 ? -6.161 20.006 -2.377 1.00 67.27 102 TYR A CA 1
ATOM 768 C C . TYR A 1 102 ? -4.842 20.562 -2.888 1.00 67.88 102 TYR A C 1
ATOM 769 O O . TYR A 1 102 ? -3.979 19.787 -3.318 1.00 69.73 102 TYR A O 1
ATOM 778 N N . GLY A 1 103 ? -4.661 21.877 -2.841 1.00 64.48 103 GLY A N 1
ATOM 779 C CA . GLY A 1 103 ? -3.425 22.476 -3.300 1.00 64.42 103 GLY A CA 1
ATOM 780 C C . GLY A 1 103 ? -3.188 22.358 -4.787 1.00 70.66 103 GLY A C 1
ATOM 781 O O . GLY A 1 103 ? -2.034 22.244 -5.215 1.00 71.54 103 GLY A O 1
ATOM 782 N N . ALA A 1 104 ? -4.254 22.375 -5.586 1.00 63.97 104 ALA A N 1
ATOM 783 C CA . ALA A 1 104 ? -4.121 22.223 -7.027 1.00 61.73 104 ALA A CA 1
ATOM 784 C C . ALA A 1 104 ? -3.416 23.431 -7.636 1.00 62.34 104 ALA A C 1
ATOM 785 O O . ALA A 1 104 ? -3.456 24.541 -7.100 1.00 71.24 104 ALA A O 1
ATOM 787 N N . VAL A 1 105 ? -2.747 23.202 -8.766 1.00 62.32 105 VAL A N 1
ATOM 788 C CA . VAL A 1 105 ? -2.074 24.294 -9.460 1.00 65.76 105 VAL A CA 1
ATOM 789 C C . VAL A 1 105 ? -3.078 25.300 -10.021 1.00 67.33 105 VAL A C 1
ATOM 790 O O . VAL A 1 105 ? -2.720 26.458 -10.277 1.00 58.80 105 VAL A O 1
ATOM 794 N N . GLY A 1 106 ? -4.327 24.885 -10.204 1.00 64.44 106 GLY A N 1
ATOM 795 C CA . GLY A 1 106 ? -5.369 25.764 -10.692 1.00 59.08 106 GLY A CA 1
ATOM 796 C C . GLY A 1 106 ? -6.536 24.943 -11.213 1.00 64.59 106 GLY A C 1
ATOM 797 O O . GLY A 1 106 ? -6.678 23.765 -10.888 1.00 65.17 106 GLY A O 1
ATOM 798 N N . GLY A 1 107 ? -7.355 25.589 -12.033 1.00 60.96 107 GLY A N 1
ATOM 799 C CA . GLY A 1 107 ? -8.496 24.907 -12.605 1.00 56.88 107 GLY A CA 1
ATOM 800 C C . GLY A 1 107 ? -8.959 25.575 -13.876 1.00 62.65 107 GLY A C 1
ATOM 801 O O . GLY A 1 107 ? -8.621 26.730 -14.157 1.00 69.53 107 GLY A O 1
ATOM 802 N N . ILE A 1 108 ? -9.734 24.826 -14.653 1.00 58.75 108 ILE A N 1
ATOM 803 C CA . ILE A 1 108 ? -10.360 25.325 -15.868 1.00 50.37 108 ILE A CA 1
ATOM 804 C C . ILE A 1 108 ? -11.851 25.101 -15.713 1.00 57.29 108 ILE A C 1
ATOM 805 O O . ILE A 1 108 ? -12.298 23.957 -15.566 1.00 59.42 108 ILE A O 1
ATOM 810 N N . ILE A 1 109 ? -12.610 26.193 -15.679 1.00 60.88 109 ILE A N 1
ATOM 811 C CA . ILE A 1 109 ? -14.055 26.160 -15.478 1.00 59.75 109 ILE A CA 1
ATOM 812 C C . ILE A 1 109 ? -14.709 26.513 -16.804 1.00 61.98 109 ILE A C 1
ATOM 813 O O . ILE A 1 109 ? -14.429 27.569 -17.381 1.00 62.09 109 ILE A O 1
ATOM 818 N N . LEU A 1 110 ? -15.584 25.642 -17.281 1.00 64.00 110 LEU A N 1
ATOM 819 C CA . LEU A 1 110 ? -16.277 25.846 -18.548 1.00 65.14 110 LEU A CA 1
ATOM 820 C C . LEU A 1 110 ? -17.694 26.315 -18.225 1.00 69.10 110 LEU A C 1
ATOM 821 O O . LEU A 1 110 ? -18.614 25.517 -18.051 1.00 66.62 110 LEU A O 1
ATOM 826 N N . SER A 1 111 ? -17.868 27.631 -18.140 1.00 72.14 111 SER A N 1
ATOM 827 C CA . SER A 1 111 ? -19.163 28.198 -17.793 1.00 78.26 111 SER A CA 1
ATOM 828 C C . SER A 1 111 ? -19.332 29.550 -18.469 1.00 84.29 111 SER A C 1
ATOM 829 O O . SER A 1 111 ? -18.365 30.286 -18.677 1.00 79.43 111 SER A O 1
ATOM 832 N N . ALA A 1 112 ? -20.580 29.868 -18.808 1.00 91.67 112 ALA A N 1
ATOM 833 C CA . ALA A 1 112 ? -20.935 31.199 -19.289 1.00 99.68 112 ALA A CA 1
ATOM 834 C C . ALA A 1 112 ? -22.098 31.751 -18.473 1.00 96.89 112 ALA A C 1
ATOM 835 O O . ALA A 1 112 ? -22.865 32.580 -18.959 1.00 97.56 112 ALA A O 1
ATOM 837 N N . PRO A 1 119 ? -23.612 38.185 -23.829 1.00 114.58 119 PRO A N 1
ATOM 838 C CA . PRO A 1 119 ? -24.541 37.622 -24.820 1.00 115.05 119 PRO A CA 1
ATOM 839 C C . PRO A 1 119 ? -24.966 36.194 -24.471 1.00 112.62 119 PRO A C 1
ATOM 840 O O . PRO A 1 119 ? -24.108 35.337 -24.266 1.00 111.44 119 PRO A O 1
ATOM 844 N N . GLN A 1 120 ? -26.273 35.946 -24.413 1.00 115.15 120 GLN A N 1
ATOM 845 C CA . GLN A 1 120 ? -26.772 34.647 -23.975 1.00 117.99 120 GLN A CA 1
ATOM 846 C C . GLN A 1 120 ? -26.567 33.592 -25.061 1.00 115.89 120 GLN A C 1
ATOM 847 O O . GLN A 1 120 ? -26.882 33.819 -26.235 1.00 112.81 120 GLN A O 1
ATOM 853 N N . GLY A 1 121 ? -26.036 32.436 -24.665 1.00 110.49 121 GLY A N 1
ATOM 854 C CA . GLY A 1 121 ? -25.719 31.366 -25.592 1.00 102.86 121 GLY A CA 1
ATOM 855 C C . GLY A 1 121 ? -24.249 31.204 -25.920 1.00 95.39 121 GLY A C 1
ATOM 856 O O . GLY A 1 121 ? -23.911 30.385 -26.784 1.00 94.15 121 GLY A O 1
ATOM 857 N N . ASP A 1 122 ? -23.368 31.951 -25.262 1.00 88.23 122 ASP A N 1
ATOM 858 C CA . ASP A 1 122 ? -21.947 31.900 -25.548 1.00 75.32 122 ASP A CA 1
ATOM 859 C C . ASP A 1 122 ? -21.299 30.699 -24.867 1.00 79.05 122 ASP A C 1
ATOM 860 O O . ASP A 1 122 ? -21.901 30.008 -24.040 1.00 89.39 122 ASP A O 1
ATOM 865 N N . PHE A 1 123 ? -20.044 30.459 -25.223 1.00 71.21 123 PHE A N 1
ATOM 866 C CA . PHE A 1 123 ? -19.227 29.429 -24.599 1.00 68.25 123 PHE A CA 1
ATOM 867 C C . PHE A 1 123 ? -18.056 30.094 -23.888 1.00 68.52 123 PHE A C 1
ATOM 868 O O . PHE A 1 123 ? -17.478 31.057 -24.403 1.00 67.82 123 PHE A O 1
ATOM 876 N N . GLY A 1 124 ? -17.708 29.593 -22.712 1.00 66.10 124 GLY A N 1
ATOM 877 C CA . GLY A 1 124 ? -16.699 30.235 -21.882 1.00 60.00 124 GLY A CA 1
ATOM 878 C C . GLY A 1 124 ? -15.682 29.269 -21.317 1.00 60.43 124 GLY A C 1
ATOM 879 O O . GLY A 1 124 ? -16.025 28.167 -20.893 1.00 62.39 124 GLY A O 1
ATOM 880 N N . VAL A 1 125 ? -14.420 29.702 -21.313 1.00 60.91 125 VAL A N 1
ATOM 881 C CA . VAL A 1 125 ? -13.309 28.985 -20.692 1.00 55.83 125 VAL A CA 1
ATOM 882 C C . VAL A 1 125 ? -12.615 29.932 -19.722 1.00 62.89 125 VAL A C 1
ATOM 883 O O . VAL A 1 125 ? -12.055 30.953 -20.139 1.00 66.53 125 VAL A O 1
ATOM 887 N N . LYS A 1 126 ? -12.636 29.593 -18.438 1.00 63.33 126 LYS A N 1
ATOM 888 C CA . LYS A 1 126 ? -12.056 30.424 -17.394 1.00 58.03 126 LYS A CA 1
ATOM 889 C C . LYS A 1 126 ? -10.878 29.696 -16.760 1.00 60.31 126 LYS A C 1
ATOM 890 O O . LYS A 1 126 ? -10.921 28.474 -16.581 1.00 62.57 126 LYS A O 1
ATOM 896 N N . PHE A 1 127 ? -9.825 30.443 -16.424 1.00 55.98 127 PHE A N 1
ATOM 897 C CA . PHE A 1 127 ? -8.638 29.882 -15.786 1.00 54.95 127 PHE A CA 1
ATOM 898 C C . PHE A 1 127 ? -8.461 30.467 -14.389 1.00 61.37 127 PHE A C 1
ATOM 899 O O . PHE A 1 127 ? -8.315 31.685 -14.233 1.00 64.06 127 PHE A O 1
ATOM 907 N N . ASN A 1 128 ? -8.441 29.598 -13.381 1.00 60.22 128 ASN A N 1
ATOM 908 C CA . ASN A 1 128 ? -8.214 29.987 -11.996 1.00 57.49 128 ASN A CA 1
ATOM 909 C C . ASN A 1 128 ? -6.866 29.455 -11.539 1.00 61.21 128 ASN A C 1
ATOM 910 O O . ASN A 1 128 ? -6.463 28.355 -11.932 1.00 61.17 128 ASN A O 1
ATOM 915 N N . ILE A 1 129 ? -6.165 30.235 -10.713 1.00 59.42 129 ILE A N 1
ATOM 916 C CA . ILE A 1 129 ? -4.804 29.871 -10.329 1.00 61.57 129 ILE A CA 1
ATOM 917 C C . ILE A 1 129 ? -4.790 29.224 -8.948 1.00 61.77 129 ILE A C 1
ATOM 918 O O . ILE A 1 129 ? -5.833 28.821 -8.424 1.00 62.09 129 ILE A O 1
ATOM 923 N N . ALA A 1 130 ? -3.600 29.115 -8.353 1.00 64.20 130 ALA A N 1
ATOM 924 C CA . ALA A 1 130 ? -3.416 28.230 -7.207 1.00 58.18 130 ALA A CA 1
ATOM 925 C C . ALA A 1 130 ? -4.213 28.679 -5.986 1.00 65.92 130 ALA A C 1
ATOM 926 O O . ALA A 1 130 ? -4.620 27.844 -5.173 1.00 63.44 130 ALA A O 1
ATOM 928 N N . ASN A 1 131 ? -4.446 29.976 -5.829 1.00 64.13 131 ASN A N 1
ATOM 929 C CA . ASN A 1 131 ? -5.205 30.429 -4.674 1.00 59.63 131 ASN A CA 1
ATOM 930 C C . ASN A 1 131 ? -6.707 30.242 -4.841 1.00 62.36 131 ASN A C 1
ATOM 931 O O . ASN A 1 131 ? -7.459 30.593 -3.926 1.00 60.03 131 ASN A O 1
ATOM 936 N N . GLY A 1 132 ? -7.158 29.711 -5.979 1.00 61.57 132 GLY A N 1
ATOM 937 C CA . GLY A 1 132 ? -8.563 29.454 -6.208 1.00 57.34 132 GLY A CA 1
ATOM 938 C C . GLY A 1 132 ? -9.330 30.587 -6.855 1.00 62.52 132 GLY A C 1
ATOM 939 O O . GLY A 1 132 ? -10.545 30.456 -7.057 1.00 61.42 132 GLY A O 1
ATOM 940 N N . GLY A 1 133 ? -8.671 31.693 -7.187 1.00 62.01 133 GLY A N 1
ATOM 941 C CA . GLY A 1 133 ? -9.348 32.825 -7.775 1.00 64.01 133 GLY A CA 1
ATOM 942 C C . GLY A 1 133 ? -9.014 33.023 -9.240 1.00 64.67 133 GLY A C 1
ATOM 943 O O . GLY A 1 133 ? -8.199 32.299 -9.820 1.00 67.17 133 GLY A O 1
ATOM 944 N N . PRO A 1 134 ? -9.636 34.016 -9.869 1.00 67.14 134 PRO A N 1
ATOM 945 C CA . PRO A 1 134 ? -9.397 34.238 -11.299 1.00 64.84 134 PRO A CA 1
ATOM 946 C C . PRO A 1 134 ? -7.952 34.632 -11.563 1.00 63.18 134 PRO A C 1
ATOM 947 O O . PRO A 1 134 ? -7.233 35.105 -10.680 1.00 70.13 134 PRO A O 1
ATOM 951 N N . ALA A 1 135 ? -7.526 34.413 -12.795 1.00 62.93 135 ALA A N 1
ATOM 952 C CA . ALA A 1 135 ? -6.147 34.717 -13.162 1.00 65.79 135 ALA A CA 1
ATOM 953 C C . ALA A 1 135 ? -5.949 36.229 -13.230 1.00 64.07 135 ALA A C 1
ATOM 954 O O . ALA A 1 135 ? -6.771 36.931 -13.829 1.00 62.89 135 ALA A O 1
ATOM 956 N N . PRO A 1 136 ? -4.890 36.767 -12.632 1.00 66.19 136 PRO A N 1
ATOM 957 C CA . PRO A 1 136 ? -4.632 38.211 -12.737 1.00 66.29 136 PRO A CA 1
ATOM 958 C C . PRO A 1 136 ? -4.283 38.605 -14.177 1.00 70.63 136 PRO A C 1
ATOM 959 O O . PRO A 1 136 ? -3.891 37.761 -14.982 1.00 64.80 136 PRO A O 1
ATOM 963 N N . GLU A 1 137 ? -4.449 39.887 -14.516 1.00 78.37 137 GLU A N 1
ATOM 964 C CA . GLU A 1 137 ? -4.167 40.320 -15.888 1.00 76.27 137 GLU A CA 1
ATOM 965 C C . GLU A 1 137 ? -2.763 39.914 -16.407 1.00 75.61 137 GLU A C 1
ATOM 966 O O . GLU A 1 137 ? -2.575 39.663 -17.609 1.00 78.48 137 GLU A O 1
ATOM 972 N N . LYS A 1 138 ? -1.732 39.988 -15.560 1.00 73.84 138 LYS A N 1
ATOM 973 C CA . LYS A 1 138 ? -0.405 39.615 -16.048 1.00 71.28 138 LYS A CA 1
ATOM 974 C C . LYS A 1 138 ? -0.395 38.188 -16.606 1.00 73.95 138 LYS A C 1
ATOM 975 O O . LYS A 1 138 ? 0.387 37.888 -17.516 1.00 72.59 138 LYS A O 1
ATOM 981 N N . VAL A 1 139 ? -1.227 37.289 -16.065 1.00 68.48 139 VAL A N 1
ATOM 982 C CA . VAL A 1 139 ? -1.321 35.928 -16.594 1.00 64.13 139 VAL A CA 1
ATOM 983 C C . VAL A 1 139 ? -2.203 35.894 -17.838 1.00 64.70 139 VAL A C 1
ATOM 984 O O . VAL A 1 139 ? -1.862 35.272 -18.853 1.00 63.92 139 VAL A O 1
ATOM 988 N N . THR A 1 140 ? -3.347 36.573 -17.773 1.00 62.61 140 THR A N 1
ATOM 989 C CA . THR A 1 140 ? -4.262 36.631 -18.906 1.00 60.09 140 THR A CA 1
ATOM 990 C C . THR A 1 140 ? -3.593 37.222 -20.144 1.00 67.69 140 THR A C 1
ATOM 991 O O . THR A 1 140 ? -3.764 36.706 -21.254 1.00 67.82 140 THR A O 1
ATOM 995 N N . ASN A 1 141 ? -2.826 38.303 -19.977 1.00 72.43 141 ASN A N 1
ATOM 996 C CA . ASN A 1 141 ? -2.104 38.882 -21.108 1.00 68.39 141 ASN A CA 1
ATOM 997 C C . ASN A 1 141 ? -1.062 37.916 -21.647 1.00 69.37 141 ASN A C 1
ATOM 998 O O . ASN A 1 141 ? -0.845 37.843 -22.861 1.00 70.76 141 ASN A O 1
ATOM 1003 N N . ALA A 1 142 ? -0.399 37.172 -20.755 1.00 68.17 142 ALA A N 1
ATOM 1004 C CA . ALA A 1 142 ? 0.579 36.183 -21.196 1.00 67.47 142 ALA A CA 1
ATOM 1005 C C . ALA A 1 142 ? -0.086 35.080 -22.013 1.00 64.96 142 ALA A C 1
ATOM 1006 O O . ALA A 1 142 ? 0.488 34.590 -22.992 1.00 68.18 142 ALA A O 1
ATOM 1008 N N . ILE A 1 143 ? -1.301 34.689 -21.636 1.00 59.84 143 ILE A N 1
ATOM 1009 C CA . ILE A 1 143 ? -2.015 33.676 -22.399 1.00 61.97 143 ILE A CA 1
ATOM 1010 C C . ILE A 1 143 ? -2.380 34.210 -23.777 1.00 66.58 143 ILE A C 1
ATOM 1011 O O . ILE A 1 143 ? -2.207 33.519 -24.789 1.00 68.33 143 ILE A O 1
ATOM 1016 N N . TYR A 1 144 ? -2.869 35.451 -23.847 1.00 66.05 144 TYR A N 1
ATOM 1017 C CA . TYR A 1 144 ? -3.228 36.029 -25.138 1.00 63.09 144 TYR A CA 1
ATOM 1018 C C . TYR A 1 144 ? -2.010 36.168 -26.039 1.00 64.60 144 TYR A C 1
ATOM 1019 O O . TYR A 1 144 ? -2.076 35.863 -27.235 1.00 66.46 144 TYR A O 1
ATOM 1028 N N . GLU A 1 145 ? -0.888 36.635 -25.491 1.00 64.68 145 GLU A N 1
ATOM 1029 C CA . GLU A 1 145 ? 0.301 36.803 -26.319 1.00 64.66 145 GLU A CA 1
ATOM 1030 C C . GLU A 1 145 ? 0.792 35.460 -26.835 1.00 66.35 145 GLU A C 1
ATOM 1031 O O . GLU A 1 145 ? 1.220 35.345 -27.991 1.00 66.45 145 GLU A O 1
ATOM 1037 N N . ARG A 1 146 ? 0.727 34.425 -25.997 1.00 65.25 146 ARG A N 1
ATOM 1038 C CA . ARG A 1 146 ? 1.151 33.104 -26.441 1.00 63.44 146 ARG A CA 1
ATOM 1039 C C . ARG A 1 146 ? 0.205 32.560 -27.511 1.00 64.75 146 ARG A C 1
ATOM 1040 O O . ARG A 1 146 ? 0.644 31.893 -28.455 1.00 60.23 146 ARG A O 1
ATOM 1048 N N . SER A 1 147 ? -1.092 32.865 -27.399 1.00 65.15 147 SER A N 1
ATOM 1049 C CA . SER A 1 147 ? -2.067 32.380 -28.369 1.00 60.32 147 SER A CA 1
ATOM 1050 C C . SER A 1 147 ? -1.820 32.935 -29.764 1.00 60.06 147 SER A C 1
ATOM 1051 O O . SER A 1 147 ? -2.348 32.382 -30.739 1.00 63.12 147 SER A O 1
ATOM 1054 N N . LEU A 1 148 ? -1.059 34.022 -29.877 1.00 57.77 148 LEU A N 1
ATOM 1055 C CA . LEU A 1 148 ? -0.748 34.630 -31.162 1.00 60.90 148 LEU A CA 1
ATOM 1056 C C . LEU A 1 148 ? 0.565 34.136 -31.753 1.00 59.24 148 LEU A C 1
ATOM 1057 O O . LEU A 1 148 ? 0.844 34.421 -32.920 1.00 64.51 148 LEU A O 1
ATOM 1062 N N . ALA A 1 149 ? 1.328 33.351 -31.007 1.00 59.88 149 ALA A N 1
ATOM 1063 C CA . ALA A 1 149 ? 2.666 32.964 -31.499 1.00 60.46 149 ALA A CA 1
ATOM 1064 C C . ALA A 1 149 ? 2.845 31.454 -31.560 1.00 62.33 149 ALA A C 1
ATOM 1065 O O . ALA A 1 149 ? 3.986 31.019 -31.754 1.00 61.70 149 ALA A O 1
ATOM 1067 N N . LEU A 1 150 ? 1.767 30.691 -31.445 1.00 57.01 150 LEU A N 1
ATOM 1068 C CA . LEU A 1 150 ? 1.947 29.223 -31.335 1.00 65.24 150 LEU A CA 1
ATOM 1069 C C . LEU A 1 150 ? 1.973 28.557 -32.713 1.00 66.21 150 LEU A C 1
ATOM 1070 O O . LEU A 1 150 ? 1.237 28.991 -33.603 1.00 66.78 150 LEU A O 1
ATOM 1075 N N . THR A 1 151 ? 2.872 27.588 -32.879 1.00 66.09 151 THR A N 1
ATOM 1076 C CA . THR A 1 151 ? 3.040 26.884 -34.169 1.00 54.77 151 THR A CA 1
ATOM 1077 C C . THR A 1 151 ? 2.559 25.449 -34.019 1.00 59.87 151 THR A C 1
ATOM 1078 O O . THR A 1 151 ? 2.371 24.797 -35.048 1.00 62.14 151 THR A O 1
ATOM 1082 N N . HIS A 1 152 ? 2.327 25.007 -32.786 1.00 62.23 152 HIS A N 1
ATOM 1083 C CA . HIS A 1 152 ? 1.944 23.627 -32.525 1.00 62.12 152 HIS A CA 1
ATOM 1084 C C . HIS A 1 152 ? 1.385 23.535 -31.111 1.00 61.52 152 HIS A C 1
ATOM 1085 O O . HIS A 1 152 ? 1.462 24.485 -30.328 1.00 59.73 152 HIS A O 1
ATOM 1092 N N . TYR A 1 153 ? 0.823 22.368 -30.797 1.00 58.92 153 TYR A N 1
ATOM 1093 C CA . TYR A 1 153 ? 0.399 22.042 -29.444 1.00 57.76 153 TYR A CA 1
ATOM 1094 C C . TYR A 1 153 ? 0.540 20.540 -29.233 1.00 62.67 153 TYR A C 1
ATOM 1095 O O . TYR A 1 153 ? 0.691 19.772 -30.189 1.00 60.85 153 TYR A O 1
ATOM 1104 N N . SER A 1 154 ? 0.509 20.126 -27.965 1.00 62.50 154 SER A N 1
ATOM 1105 C CA . SER A 1 154 ? 0.676 18.729 -27.587 1.00 58.86 154 SER A CA 1
ATOM 1106 C C . SER A 1 154 ? -0.623 18.180 -27.019 1.00 61.80 154 SER A C 1
ATOM 1107 O O . SER A 1 154 ? -1.351 18.881 -26.311 1.00 67.04 154 SER A O 1
ATOM 1110 N N . ILE A 1 155 ? -0.905 16.919 -27.325 1.00 60.74 155 ILE A N 1
ATOM 1111 C CA . ILE A 1 155 ? -2.124 16.262 -26.876 1.00 63.52 155 ILE A CA 1
ATOM 1112 C C . ILE A 1 155 ? -1.848 14.765 -26.832 1.00 66.24 155 ILE A C 1
ATOM 1113 O O . ILE A 1 155 ? -0.998 14.254 -27.564 1.00 69.30 155 ILE A O 1
ATOM 1118 N N . TYR A 1 156 ? -2.548 14.069 -25.941 1.00 65.64 156 TYR A N 1
ATOM 1119 C CA . TYR A 1 156 ? -2.448 12.620 -25.795 1.00 65.00 156 TYR A CA 1
ATOM 1120 C C . TYR A 1 156 ? -3.645 12.015 -26.515 1.00 68.67 156 TYR A C 1
ATOM 1121 O O . TYR A 1 156 ? -4.789 12.191 -26.086 1.00 67.97 156 TYR A O 1
ATOM 1130 N N . THR A 1 157 ? -3.394 11.326 -27.622 1.00 73.01 157 THR A N 1
ATOM 1131 C CA . THR A 1 157 ? -4.485 10.722 -28.373 1.00 72.77 157 THR A CA 1
ATOM 1132 C C . THR A 1 157 ? -4.904 9.427 -27.688 1.00 73.37 157 THR A C 1
ATOM 1133 O O . THR A 1 157 ? -4.074 8.546 -27.438 1.00 75.85 157 THR A O 1
ATOM 1137 N N . ALA A 1 158 ? -6.183 9.333 -27.363 1.00 68.71 158 ALA A N 1
ATOM 1138 C CA . ALA A 1 158 ? -6.753 8.180 -26.682 1.00 73.00 158 ALA A CA 1
ATOM 1139 C C . ALA A 1 158 ? -8.265 8.287 -26.783 1.00 71.10 158 ALA A C 1
ATOM 1140 O O . ALA A 1 158 ? -8.786 9.354 -27.116 1.00 71.62 158 ALA A O 1
ATOM 1142 N N . PRO A 1 159 ? -8.983 7.197 -26.537 1.00 77.29 159 PRO A N 1
ATOM 1143 C CA . PRO A 1 159 ? -10.445 7.288 -26.475 1.00 74.35 159 PRO A CA 1
ATOM 1144 C C . PRO A 1 159 ? -10.898 8.067 -25.249 1.00 67.75 159 PRO A C 1
ATOM 1145 O O . PRO A 1 159 ? -10.163 8.243 -24.273 1.00 66.50 159 PRO A O 1
ATOM 1149 N N . ASP A 1 160 ? -12.136 8.545 -25.324 1.00 68.71 160 ASP A N 1
ATOM 1150 C CA . ASP A 1 160 ? -12.690 9.367 -24.262 1.00 65.38 160 ASP A CA 1
ATOM 1151 C C . ASP A 1 160 ? -12.768 8.580 -22.959 1.00 74.13 160 ASP A C 1
ATOM 1152 O O . ASP A 1 160 ? -12.987 7.364 -22.951 1.00 73.78 160 ASP A O 1
ATOM 1157 N N . VAL A 1 161 ? -12.569 9.296 -21.848 1.00 74.88 161 VAL A N 1
ATOM 1158 C CA . VAL A 1 161 ? -12.688 8.743 -20.504 1.00 68.15 161 VAL A CA 1
ATOM 1159 C C . VAL A 1 161 ? -14.115 8.962 -20.013 1.00 76.08 161 VAL A C 1
ATOM 1160 O O . VAL A 1 161 ? -14.618 10.093 -20.030 1.00 77.07 161 VAL A O 1
ATOM 1164 N N . ASN A 1 162 ? -14.769 7.884 -19.582 1.00 80.07 162 ASN A N 1
ATOM 1165 C CA . ASN A 1 162 ? -16.138 7.980 -19.086 1.00 80.05 162 ASN A CA 1
ATOM 1166 C C . ASN A 1 162 ? -16.173 8.718 -17.753 1.00 78.92 162 ASN A C 1
ATOM 1167 O O . ASN A 1 162 ? -15.361 8.468 -16.860 1.00 79.59 162 ASN A O 1
ATOM 1172 N N . LEU A 1 163 ? -17.133 9.634 -17.622 1.00 81.77 163 LEU A N 1
ATOM 1173 C CA . LEU A 1 163 ? -17.253 10.463 -16.427 1.00 76.47 163 LEU A CA 1
ATOM 1174 C C . LEU A 1 163 ? -18.562 10.254 -15.688 1.00 78.76 163 LEU A C 1
ATOM 1175 O O . LEU A 1 163 ? -18.857 11.015 -14.763 1.00 79.96 163 LEU A O 1
ATOM 1180 N N . HIS A 1 164 ? -19.364 9.255 -16.064 1.00 85.92 164 HIS A N 1
ATOM 1181 C CA . HIS A 1 164 ? -20.593 8.974 -15.326 1.00 83.29 164 HIS A CA 1
ATOM 1182 C C . HIS A 1 164 ? -20.407 8.457 -13.900 1.00 81.54 164 HIS A C 1
ATOM 1183 O O . HIS A 1 164 ? -21.306 8.661 -13.085 1.00 81.75 164 HIS A O 1
ATOM 1190 N N . THR A 1 165 ? -19.303 7.778 -13.572 1.00 82.86 165 THR A N 1
ATOM 1191 C CA . THR A 1 165 ? -19.183 7.168 -12.248 1.00 84.92 165 THR A CA 1
ATOM 1192 C C . THR A 1 165 ? -17.862 7.536 -11.579 1.00 77.89 165 THR A C 1
ATOM 1193 O O . THR A 1 165 ? -16.830 7.692 -12.238 1.00 79.47 165 THR A O 1
ATOM 1197 N N . LEU A 1 166 ? -17.905 7.648 -10.250 1.00 71.85 166 LEU A N 1
ATOM 1198 C CA . LEU A 1 166 ? -16.790 8.186 -9.478 1.00 76.57 166 LEU A CA 1
ATOM 1199 C C . LEU A 1 166 ? -15.653 7.178 -9.366 1.00 79.61 166 LEU A C 1
ATOM 1200 O O . LEU A 1 166 ? -15.874 5.967 -9.296 1.00 84.63 166 LEU A O 1
ATOM 1205 N N . GLY A 1 167 ? -14.430 7.688 -9.334 1.00 75.28 167 GLY A N 1
ATOM 1206 C CA . GLY A 1 167 ? -13.261 6.853 -9.150 1.00 73.66 167 GLY A CA 1
ATOM 1207 C C . GLY A 1 167 ? -12.054 7.435 -9.859 1.00 73.51 167 GLY A C 1
ATOM 1208 O O . GLY A 1 167 ? -12.089 8.548 -10.373 1.00 78.32 167 GLY A O 1
ATOM 1209 N N . GLU A 1 168 ? -10.980 6.649 -9.872 1.00 72.17 168 GLU A N 1
ATOM 1210 C CA . GLU A 1 168 ? -9.725 7.015 -10.517 1.00 75.68 168 GLU A CA 1
ATOM 1211 C C . GLU A 1 168 ? -9.532 6.172 -11.773 1.00 76.28 168 GLU A C 1
ATOM 1212 O O . GLU A 1 168 ? -9.590 4.940 -11.718 1.00 77.46 168 GLU A O 1
ATOM 1218 N N . PHE A 1 169 ? -9.307 6.842 -12.903 1.00 74.80 169 PHE A N 1
ATOM 1219 C CA . PHE A 1 169 ? -9.242 6.192 -14.201 1.00 74.44 169 PHE A CA 1
ATOM 1220 C C . PHE A 1 169 ? -7.946 6.607 -14.888 1.00 74.49 169 PHE A C 1
ATOM 1221 O O . PHE A 1 169 ? -7.611 7.806 -14.900 1.00 73.68 169 PHE A O 1
ATOM 1229 N N . PRO A 1 170 ? -7.193 5.674 -15.467 1.00 74.07 170 PRO A N 1
ATOM 1230 C CA . PRO A 1 170 ? -5.900 6.038 -16.051 1.00 73.60 170 PRO A CA 1
ATOM 1231 C C . PRO A 1 170 ? -6.050 6.660 -17.431 1.00 76.76 170 PRO A C 1
ATOM 1232 O O . PRO A 1 170 ? -7.003 6.388 -18.168 1.00 70.44 170 PRO A O 1
ATOM 1236 N N . LEU A 1 171 ? -5.082 7.526 -17.758 1.00 77.09 171 LEU A N 1
ATOM 1237 C CA . LEU A 1 171 ? -4.989 8.154 -19.080 1.00 76.07 171 LEU A CA 1
ATOM 1238 C C . LEU A 1 171 ? -3.530 8.580 -19.252 1.00 79.67 171 LEU A C 1
ATOM 1239 O O . LEU A 1 171 ? -3.137 9.642 -18.763 1.00 78.08 171 LEU A O 1
ATOM 1244 N N . GLY A 1 172 ? -2.741 7.748 -19.932 1.00 81.09 172 GLY A N 1
ATOM 1245 C CA . GLY A 1 172 ? -1.303 7.959 -19.924 1.00 74.79 172 GLY A CA 1
ATOM 1246 C C . GLY A 1 172 ? -0.760 7.733 -18.527 1.00 80.31 172 GLY A C 1
ATOM 1247 O O . GLY A 1 172 ? -1.233 6.861 -17.791 1.00 79.97 172 GLY A O 1
ATOM 1248 N N . GLU A 1 173 ? 0.235 8.535 -18.139 1.00 81.53 173 GLU A N 1
ATOM 1249 C CA . GLU A 1 173 ? 0.747 8.507 -16.771 1.00 80.27 173 GLU A CA 1
ATOM 1250 C C . GLU A 1 173 ? -0.156 9.233 -15.787 1.00 76.02 173 GLU A C 1
ATOM 1251 O O . GLU A 1 173 ? 0.120 9.206 -14.584 1.00 86.56 173 GLU A O 1
ATOM 1257 N N . MET A 1 174 ? -1.213 9.874 -16.262 1.00 75.51 174 MET A N 1
ATOM 1258 C CA . MET A 1 174 ? -2.023 10.781 -15.467 1.00 74.84 174 MET A CA 1
ATOM 1259 C C . MET A 1 174 ? -3.234 10.057 -14.892 1.00 75.17 174 MET A C 1
ATOM 1260 O O . MET A 1 174 ? -3.728 9.083 -15.466 1.00 78.75 174 MET A O 1
ATOM 1265 N N . ILE A 1 175 ? -3.704 10.545 -13.743 1.00 68.49 175 ILE A N 1
ATOM 1266 C CA . ILE A 1 175 ? -4.898 10.030 -13.080 1.00 69.76 175 ILE A CA 1
ATOM 1267 C C . ILE A 1 175 ? -6.061 10.976 -13.352 1.00 70.24 175 ILE A C 1
ATOM 1268 O O . ILE A 1 175 ? -5.964 12.182 -13.092 1.00 73.62 175 ILE A O 1
ATOM 1273 N N . VAL A 1 176 ? -7.166 10.437 -13.860 1.00 66.30 176 VAL A N 1
ATOM 1274 C CA . VAL A 1 176 ? -8.410 11.184 -14.021 1.00 61.30 176 VAL A CA 1
ATOM 1275 C C . VAL A 1 176 ? -9.310 10.812 -12.848 1.00 66.14 176 VAL A C 1
ATOM 1276 O O . VAL A 1 176 ? -9.977 9.775 -12.865 1.00 71.36 176 VAL A O 1
ATOM 1280 N N . GLU A 1 177 ? -9.344 11.661 -11.822 1.00 68.02 177 GLU A N 1
ATOM 1281 C CA . GLU A 1 177 ? -10.170 11.418 -10.642 1.00 67.23 177 GLU A CA 1
ATOM 1282 C C . GLU A 1 177 ? -11.513 12.120 -10.814 1.00 64.92 177 GLU A C 1
ATOM 1283 O O . GLU A 1 177 ? -11.580 13.352 -10.811 1.00 65.28 177 GLU A O 1
ATOM 1289 N N . VAL A 1 178 ? -12.579 11.337 -10.962 1.00 68.03 178 VAL A N 1
ATOM 1290 C CA . VAL A 1 178 ? -13.931 11.863 -11.137 1.00 67.03 178 VAL A CA 1
ATOM 1291 C C . VAL A 1 178 ? -14.545 12.053 -9.754 1.00 72.06 178 VAL A C 1
ATOM 1292 O O . VAL A 1 178 ? -14.898 11.083 -9.077 1.00 76.20 178 VAL A O 1
ATOM 1296 N N . ILE A 1 179 ? -14.683 13.305 -9.335 1.00 71.17 179 ILE A N 1
ATOM 1297 C CA . ILE A 1 179 ? -15.114 13.622 -7.985 1.00 67.15 179 ILE A CA 1
ATOM 1298 C C . ILE A 1 179 ? -16.598 13.953 -7.990 1.00 68.32 179 ILE A C 1
ATOM 1299 O O . ILE A 1 179 ? -17.194 14.248 -9.030 1.00 71.84 179 ILE A O 1
ATOM 1304 N N . ASP A 1 180 ? -17.210 13.883 -6.814 1.00 65.85 180 ASP A N 1
ATOM 1305 C CA . ASP A 1 180 ? -18.587 14.337 -6.660 1.00 69.00 180 ASP A CA 1
ATOM 1306 C C . ASP A 1 180 ? -18.610 15.859 -6.711 1.00 71.20 180 ASP A C 1
ATOM 1307 O O . ASP A 1 180 ? -17.916 16.508 -5.915 1.00 71.14 180 ASP A O 1
ATOM 1312 N N . PRO A 1 181 ? -19.381 16.466 -7.615 1.00 72.00 181 PRO A N 1
ATOM 1313 C CA . PRO A 1 181 ? -19.339 17.931 -7.759 1.00 67.92 181 PRO A CA 1
ATOM 1314 C C . PRO A 1 181 ? -19.687 18.702 -6.492 1.00 71.00 181 PRO A C 1
ATOM 1315 O O . PRO A 1 181 ? -19.192 19.821 -6.311 1.00 70.36 181 PRO A O 1
ATOM 1319 N N . VAL A 1 182 ? -20.517 18.142 -5.611 1.00 69.72 182 VAL A N 1
ATOM 1320 C CA . VAL A 1 182 ? -21.074 18.905 -4.501 1.00 69.74 182 VAL A CA 1
ATOM 1321 C C . VAL A 1 182 ? -20.424 18.588 -3.154 1.00 71.81 182 VAL A C 1
ATOM 1322 O O . VAL A 1 182 ? -20.424 19.454 -2.267 1.00 71.12 182 VAL A O 1
ATOM 1326 N N . ALA A 1 183 ? -19.838 17.399 -2.992 1.00 74.68 183 ALA A N 1
ATOM 1327 C CA . ALA A 1 183 ? -19.467 16.903 -1.668 1.00 68.68 183 ALA A CA 1
ATOM 1328 C C . ALA A 1 183 ? -18.541 17.866 -0.932 1.00 72.50 183 ALA A C 1
ATOM 1329 O O . ALA A 1 183 ? -18.869 18.341 0.162 1.00 79.86 183 ALA A O 1
ATOM 1331 N N . ASP A 1 184 ? -17.367 18.154 -1.507 1.00 69.99 184 ASP A N 1
ATOM 1332 C CA . ASP A 1 184 ? -16.424 19.057 -0.848 1.00 68.26 184 ASP A CA 1
ATOM 1333 C C . ASP A 1 184 ? -17.036 20.433 -0.620 1.00 70.21 184 ASP A C 1
ATOM 1334 O O . ASP A 1 184 ? -16.849 21.036 0.444 1.00 71.80 184 ASP A O 1
ATOM 1339 N N . TYR A 1 185 ? -17.763 20.949 -1.614 1.00 72.12 185 TYR A N 1
ATOM 1340 C CA . TYR A 1 185 ? -18.307 22.300 -1.526 1.00 69.32 185 TYR A CA 1
ATOM 1341 C C . TYR A 1 185 ? -19.411 22.388 -0.474 1.00 67.84 185 TYR A C 1
ATOM 1342 O O . TYR A 1 185 ? -19.505 23.385 0.250 1.00 69.95 185 TYR A O 1
ATOM 1351 N N . GLN A 1 186 ? -20.252 21.356 -0.365 1.00 70.53 186 GLN A N 1
ATOM 1352 C CA . GLN A 1 186 ? -21.283 21.355 0.671 1.00 75.55 186 GLN A CA 1
ATOM 1353 C C . GLN A 1 186 ? -20.679 21.226 2.066 1.00 75.96 186 GLN A C 1
ATOM 1354 O O . GLN A 1 186 ? -21.232 21.762 3.032 1.00 75.59 186 GLN A O 1
ATOM 1360 N N . ALA A 1 187 ? -19.554 20.522 2.195 1.00 70.68 187 ALA A N 1
ATOM 1361 C CA . ALA A 1 187 ? -18.915 20.405 3.499 1.00 69.98 187 ALA A CA 1
ATOM 1362 C C . ALA A 1 187 ? -18.387 21.755 3.969 1.00 73.88 187 ALA A C 1
ATOM 1363 O O . ALA A 1 187 ? -18.436 22.065 5.165 1.00 77.85 187 ALA A O 1
ATOM 1365 N N . LEU A 1 188 ? -17.888 22.572 3.042 1.00 69.57 188 LEU A N 1
ATOM 1366 C CA . LEU A 1 188 ? -17.442 23.910 3.403 1.00 67.42 188 LEU A CA 1
ATOM 1367 C C . LEU A 1 188 ? -18.613 24.767 3.856 1.00 69.14 188 LEU A C 1
ATOM 1368 O O . LEU A 1 188 ? -18.534 25.449 4.881 1.00 69.15 188 LEU A O 1
ATOM 1373 N N . LEU A 1 189 ? -19.720 24.730 3.110 1.00 68.93 189 LEU A N 1
ATOM 1374 C CA . LEU A 1 189 ? -20.899 25.490 3.514 1.00 71.09 189 LEU A CA 1
ATOM 1375 C C . LEU A 1 189 ? -21.434 25.031 4.870 1.00 76.84 189 LEU A C 1
ATOM 1376 O O . LEU A 1 189 ? -22.062 25.818 5.588 1.00 78.31 189 LEU A O 1
ATOM 1381 N N . GLU A 1 190 ? -21.201 23.770 5.243 1.00 74.46 190 GLU A N 1
ATOM 1382 C CA . GLU A 1 190 ? -21.708 23.282 6.523 1.00 77.42 190 GLU A CA 1
ATOM 1383 C C . GLU A 1 190 ? -20.875 23.754 7.705 1.00 69.66 190 GLU A C 1
ATOM 1384 O O . GLU A 1 190 ? -21.366 23.734 8.835 1.00 75.15 190 GLU A O 1
ATOM 1390 N N . THR A 1 191 ? -19.634 24.160 7.471 1.00 67.28 191 THR A N 1
ATOM 1391 C CA . THR A 1 191 ? -18.822 24.769 8.511 1.00 68.52 191 THR A CA 1
ATOM 1392 C C . THR A 1 191 ? -19.147 26.237 8.715 1.00 71.39 191 THR A C 1
ATOM 1393 O O . THR A 1 191 ? -18.685 26.823 9.701 1.00 68.13 191 THR A O 1
ATOM 1397 N N . LEU A 1 192 ? -19.912 26.843 7.805 1.00 73.89 192 LEU A N 1
ATOM 1398 C CA . LEU A 1 192 ? -20.227 28.265 7.881 1.00 73.10 192 LEU A CA 1
ATOM 1399 C C . LEU A 1 192 ? -21.617 28.546 8.423 1.00 70.97 192 LEU A C 1
ATOM 1400 O O . LEU A 1 192 ? -21.827 29.597 9.039 1.00 70.08 192 LEU A O 1
ATOM 1405 N N . PHE A 1 193 ? -22.567 27.636 8.221 1.00 71.71 193 PHE A N 1
ATOM 1406 C CA . PHE A 1 193 ? -23.949 27.871 8.603 1.00 74.00 193 PHE A CA 1
ATOM 1407 C C . PHE A 1 193 ? -24.492 26.699 9.411 1.00 78.10 193 PHE A C 1
ATOM 1408 O O . PHE A 1 193 ? -24.021 25.561 9.303 1.00 76.79 193 PHE A O 1
ATOM 1416 N N . ASP A 1 194 ? -25.483 27.006 10.243 1.00 79.16 194 ASP A N 1
ATOM 1417 C CA . ASP A 1 194 ? -26.202 26.007 11.024 1.00 77.79 194 ASP A CA 1
ATOM 1418 C C . ASP A 1 194 ? -27.238 25.378 10.107 1.00 79.24 194 ASP A C 1
ATOM 1419 O O . ASP A 1 194 ? -28.338 25.905 9.926 1.00 79.21 194 ASP A O 1
ATOM 1424 N N . PHE A 1 195 ? -26.877 24.238 9.506 1.00 79.22 195 PHE A N 1
ATOM 1425 C CA . PHE A 1 195 ? -27.798 23.567 8.592 1.00 78.99 195 PHE A CA 1
ATOM 1426 C C . PHE A 1 195 ? -29.051 23.082 9.317 1.00 84.35 195 PHE A C 1
ATOM 1427 O O . PHE A 1 195 ? -30.132 23.010 8.714 1.00 77.12 195 PHE A O 1
ATOM 1435 N N . ASP A 1 196 ? -28.930 22.773 10.614 1.00 92.25 196 ASP A N 1
ATOM 1436 C CA . ASP A 1 196 ? -30.087 22.357 11.404 1.00 87.39 196 ASP A CA 1
ATOM 1437 C C . ASP A 1 196 ? -31.132 23.468 11.483 1.00 85.01 196 ASP A C 1
ATOM 1438 O O . ASP A 1 196 ? -32.315 23.245 11.199 1.00 88.37 196 ASP A O 1
ATOM 1443 N N . ARG A 1 197 ? -30.711 24.682 11.856 1.00 80.03 197 ARG A N 1
ATOM 1444 C CA . ARG A 1 197 ? -31.664 25.784 11.974 1.00 80.76 197 ARG A CA 1
ATOM 1445 C C . ARG A 1 197 ? -32.202 26.231 10.618 1.00 84.65 197 ARG A C 1
ATOM 1446 O O . ARG A 1 197 ? -33.338 26.714 10.537 1.00 87.50 197 ARG A O 1
ATOM 1454 N N . ILE A 1 198 ? -31.419 26.084 9.546 1.00 81.90 198 ILE A N 1
ATOM 1455 C CA . ILE A 1 198 ? -31.938 26.427 8.226 1.00 81.26 198 ILE A CA 1
ATOM 1456 C C . ILE A 1 198 ? -33.055 25.472 7.834 1.00 82.59 198 ILE A C 1
ATOM 1457 O O . ILE A 1 198 ? -34.098 25.894 7.323 1.00 82.93 198 ILE A O 1
ATOM 1462 N N . ALA A 1 199 ? -32.862 24.171 8.077 1.00 86.60 199 ALA A N 1
ATOM 1463 C CA . ALA A 1 199 ? -33.900 23.196 7.753 1.00 86.68 199 ALA A CA 1
ATOM 1464 C C . ALA A 1 199 ? -35.182 23.471 8.526 1.00 89.77 199 ALA A C 1
ATOM 1465 O O . ALA A 1 199 ? -36.279 23.171 8.038 1.00 90.01 199 ALA A O 1
ATOM 1467 N N . GLU A 1 200 ? -35.062 24.058 9.719 1.00 88.99 200 GLU A N 1
ATOM 1468 C CA . GLU A 1 200 ? -36.237 24.351 10.531 1.00 92.10 200 GLU A CA 1
ATOM 1469 C C . GLU A 1 200 ? -37.068 25.472 9.920 1.00 89.29 200 GLU A C 1
ATOM 1470 O O . GLU A 1 200 ? -38.289 25.342 9.780 1.00 93.72 200 GLU A O 1
ATOM 1476 N N . VAL A 1 201 ? -36.428 26.581 9.542 1.00 87.11 201 VAL A N 1
ATOM 1477 C CA . VAL A 1 201 ? -37.189 27.704 9.007 1.00 87.26 201 VAL A CA 1
ATOM 1478 C C . VAL A 1 201 ? -37.789 27.385 7.642 1.00 87.07 201 VAL A C 1
ATOM 1479 O O . VAL A 1 201 ? -38.799 27.989 7.258 1.00 89.09 201 VAL A O 1
ATOM 1483 N N . ILE A 1 202 ? -37.206 26.441 6.898 1.00 85.46 202 ILE A N 1
ATOM 1484 C CA . ILE A 1 202 ? -37.837 25.993 5.660 1.00 85.90 202 ILE A CA 1
ATOM 1485 C C . ILE A 1 202 ? -39.048 25.124 5.966 1.00 86.14 202 ILE A C 1
ATOM 1486 O O . ILE A 1 202 ? -40.085 25.223 5.298 1.00 84.14 202 ILE A O 1
ATOM 1491 N N . ARG A 1 203 ? -38.932 24.255 6.975 1.00 90.98 203 ARG A N 1
ATOM 1492 C CA . ARG A 1 203 ? -40.028 23.355 7.327 1.00 95.74 203 ARG A CA 1
ATOM 1493 C C . ARG A 1 203 ? -41.276 24.135 7.733 1.00 93.38 203 ARG A C 1
ATOM 1494 O O . ARG A 1 203 ? -42.370 23.893 7.207 1.00 87.42 203 ARG A O 1
ATOM 1502 N N . THR A 1 204 ? -41.128 25.081 8.671 1.00 90.31 204 THR A N 1
ATOM 1503 C CA . THR A 1 204 ? -42.252 25.936 9.045 1.00 92.24 204 THR A CA 1
ATOM 1504 C C . THR A 1 204 ? -42.790 26.702 7.843 1.00 95.42 204 THR A C 1
ATOM 1505 O O . THR A 1 204 ? -43.995 26.969 7.765 1.00 97.96 204 THR A O 1
ATOM 1509 N N . GLY A 1 205 ? -41.919 27.059 6.902 1.00 94.79 205 GLY A N 1
ATOM 1510 C CA . GLY A 1 205 ? -42.360 27.638 5.645 1.00 96.34 205 GLY A CA 1
ATOM 1511 C C . GLY A 1 205 ? -43.087 28.955 5.776 1.00 96.08 205 GLY A C 1
ATOM 1512 O O . GLY A 1 205 ? -44.006 29.228 4.998 1.00 98.30 205 GLY A O 1
ATOM 1513 N N . LYS A 1 206 ? -42.700 29.788 6.738 1.00 95.06 206 LYS A N 1
ATOM 1514 C CA . LYS A 1 206 ? -43.369 31.067 6.928 1.00 95.91 206 LYS A CA 1
ATOM 1515 C C . LYS A 1 206 ? -42.682 32.222 6.209 1.00 93.17 206 LYS A C 1
ATOM 1516 O O . LYS A 1 206 ? -43.316 33.260 5.991 1.00 88.96 206 LYS A O 1
ATOM 1522 N N . LEU A 1 207 ? -41.414 32.070 5.831 1.00 88.70 207 LEU A N 1
ATOM 1523 C CA . LEU A 1 207 ? -40.611 33.175 5.327 1.00 83.15 207 LEU A CA 1
ATOM 1524 C C . LEU A 1 207 ? -40.149 32.898 3.905 1.00 81.92 207 LEU A C 1
ATOM 1525 O O . LEU A 1 207 ? -39.832 31.757 3.558 1.00 84.42 207 LEU A O 1
ATOM 1530 N N . ARG A 1 208 ? -40.111 33.945 3.086 1.00 80.23 208 ARG A N 1
ATOM 1531 C CA . ARG A 1 208 ? -39.610 33.792 1.730 1.00 79.65 208 ARG A CA 1
ATOM 1532 C C . ARG A 1 208 ? -38.109 33.550 1.742 1.00 78.21 208 ARG A C 1
ATOM 1533 O O . ARG A 1 208 ? -37.402 33.858 2.707 1.00 82.74 208 ARG A O 1
ATOM 1541 N N . LEU A 1 209 ? -37.630 32.992 0.643 1.00 78.64 209 LEU A N 1
ATOM 1542 C CA . LEU A 1 209 ? -36.215 32.736 0.447 1.00 76.25 209 LEU A CA 1
ATOM 1543 C C . LEU A 1 209 ? -35.582 33.948 -0.229 1.00 76.77 209 LEU A C 1
ATOM 1544 O O . LEU A 1 209 ? -36.165 34.532 -1.146 1.00 77.21 209 LEU A O 1
ATOM 1549 N N . VAL A 1 210 ? -34.398 34.342 0.239 1.00 74.23 210 VAL A N 1
ATOM 1550 C CA . VAL A 1 210 ? -33.753 35.582 -0.191 1.00 72.50 210 VAL A CA 1
ATOM 1551 C C . VAL A 1 210 ? -32.492 35.246 -0.978 1.00 70.83 210 VAL A C 1
ATOM 1552 O O . VAL A 1 210 ? -31.768 34.309 -0.626 1.00 76.03 210 VAL A O 1
ATOM 1556 N N . PHE A 1 211 ? -32.222 36.018 -2.036 1.00 66.14 211 PHE A N 1
ATOM 1557 C CA . PHE A 1 211 ? -31.037 35.788 -2.858 1.00 70.56 211 PHE A CA 1
ATOM 1558 C C . PHE A 1 211 ? -30.588 37.125 -3.431 1.00 71.55 211 PHE A C 1
ATOM 1559 O O . PHE A 1 211 ? -31.388 38.051 -3.588 1.00 68.63 211 PHE A O 1
ATOM 1567 N N . ASP A 1 212 ? -29.290 37.222 -3.748 1.00 72.67 212 ASP A N 1
ATOM 1568 C CA . ASP A 1 212 ? -28.714 38.472 -4.223 1.00 65.89 212 ASP A CA 1
ATOM 1569 C C . ASP A 1 212 ? -27.939 38.345 -5.523 1.00 66.50 212 ASP A C 1
ATOM 1570 O O . ASP A 1 212 ? -27.418 39.353 -6.013 1.00 71.13 212 ASP A O 1
ATOM 1575 N N . ALA A 1 213 ? -27.823 37.147 -6.079 1.00 70.43 213 ALA A N 1
ATOM 1576 C CA . ALA A 1 213 ? -27.151 36.930 -7.350 1.00 64.04 213 ALA A CA 1
ATOM 1577 C C . ALA A 1 213 ? -28.098 36.172 -8.257 1.00 68.93 213 ALA A C 1
ATOM 1578 O O . ALA A 1 213 ? -28.665 35.154 -7.852 1.00 73.41 213 ALA A O 1
ATOM 1580 N N . MET A 1 214 ? -28.279 36.676 -9.472 1.00 74.23 214 MET A N 1
ATOM 1581 C CA . MET A 1 214 ? -29.116 35.991 -10.443 1.00 77.17 214 MET A CA 1
ATOM 1582 C C . MET A 1 214 ? -28.629 34.557 -10.626 1.00 76.84 214 MET A C 1
ATOM 1583 O O . MET A 1 214 ? -27.422 34.300 -10.683 1.00 77.80 214 MET A O 1
ATOM 1588 N N . HIS A 1 215 ? -29.577 33.617 -10.663 1.00 75.42 215 HIS A N 1
ATOM 1589 C CA . HIS A 1 215 ? -29.382 32.170 -10.876 1.00 79.34 215 HIS A CA 1
ATOM 1590 C C . HIS A 1 215 ? -28.896 31.436 -9.635 1.00 75.44 215 HIS A C 1
ATOM 1591 O O . HIS A 1 215 ? -28.549 30.249 -9.726 1.00 68.35 215 HIS A O 1
ATOM 1598 N N . ALA A 1 216 ? -28.858 32.090 -8.477 1.00 79.52 216 ALA A N 1
ATOM 1599 C CA . ALA A 1 216 ? -28.365 31.412 -7.287 1.00 72.03 216 ALA A CA 1
ATOM 1600 C C . ALA A 1 216 ? -29.293 30.281 -6.861 1.00 76.30 216 ALA A C 1
ATOM 1601 O O . ALA A 1 216 ? -28.822 29.262 -6.343 1.00 73.91 216 ALA A O 1
ATOM 1603 N N . VAL A 1 217 ? -30.600 30.427 -7.100 1.00 74.22 217 VAL A N 1
ATOM 1604 C CA . VAL A 1 217 ? -31.602 29.458 -6.664 1.00 75.60 217 VAL A CA 1
ATOM 1605 C C . VAL A 1 217 ? -32.024 28.586 -7.844 1.00 79.74 217 VAL A C 1
ATOM 1606 O O . VAL A 1 217 ? -33.201 28.228 -7.982 1.00 80.77 217 VAL A O 1
ATOM 1610 N N . THR A 1 218 ? -31.073 28.261 -8.720 1.00 78.23 218 THR A N 1
ATOM 1611 C CA . THR A 1 218 ? -31.318 27.360 -9.839 1.00 80.79 218 THR A CA 1
ATOM 1612 C C . THR A 1 218 ? -30.103 26.459 -10.036 1.00 81.84 218 THR A C 1
ATOM 1613 O O . THR A 1 218 ? -28.979 26.798 -9.654 1.00 81.62 218 THR A O 1
ATOM 1617 N N . GLY A 1 219 ? -30.342 25.292 -10.631 1.00 77.36 219 GLY A N 1
ATOM 1618 C CA . GLY A 1 219 ? -29.271 24.385 -10.965 1.00 77.23 219 GLY A CA 1
ATOM 1619 C C . GLY A 1 219 ? -29.073 23.243 -9.984 1.00 82.76 219 GLY A C 1
ATOM 1620 O O . GLY A 1 219 ? -29.673 23.187 -8.905 1.00 76.00 219 GLY A O 1
ATOM 1621 N N . PRO A 1 220 ? -28.191 22.311 -10.346 1.00 82.22 220 PRO A N 1
ATOM 1622 C CA . PRO A 1 220 ? -28.042 21.090 -9.541 1.00 78.30 220 PRO A CA 1
ATOM 1623 C C . PRO A 1 220 ? -27.415 21.316 -8.172 1.00 79.79 220 PRO A C 1
ATOM 1624 O O . PRO A 1 220 ? -27.576 20.455 -7.295 1.00 84.70 220 PRO A O 1
ATOM 1628 N N . TYR A 1 221 ? -26.702 22.424 -7.947 1.00 75.51 221 TYR A N 1
ATOM 1629 C CA . TYR A 1 221 ? -26.173 22.669 -6.608 1.00 71.03 221 TYR A CA 1
ATOM 1630 C C . TYR A 1 221 ? -27.276 23.124 -5.661 1.00 72.93 221 TYR A C 1
ATOM 1631 O O . TYR A 1 221 ? -27.414 22.592 -4.556 1.00 79.57 221 TYR A O 1
ATOM 1640 N N . ALA A 1 222 ? -28.075 24.106 -6.083 1.00 73.14 222 ALA A N 1
ATOM 1641 C CA . ALA A 1 222 ? -29.249 24.488 -5.308 1.00 72.54 222 ALA A CA 1
ATOM 1642 C C . ALA A 1 222 ? -30.224 23.328 -5.167 1.00 76.75 222 ALA A C 1
ATOM 1643 O O . ALA A 1 222 ? -30.986 23.275 -4.200 1.00 81.82 222 ALA A O 1
ATOM 1645 N N . GLN A 1 223 ? -30.214 22.390 -6.115 1.00 84.71 223 GLN A N 1
ATOM 1646 C CA . GLN A 1 223 ? -31.049 21.198 -6.006 1.00 82.16 223 GLN A CA 1
ATOM 1647 C C . GLN A 1 223 ? -30.629 20.342 -4.818 1.00 81.37 223 GLN A C 1
ATOM 1648 O O . GLN A 1 223 ? -31.406 20.131 -3.880 1.00 82.50 223 GLN A O 1
ATOM 1654 N N . GLN A 1 224 ? -29.391 19.835 -4.842 1.00 77.64 224 GLN A N 1
ATOM 1655 C CA . GLN A 1 224 ? -28.972 18.882 -3.821 1.00 80.12 224 GLN A CA 1
ATOM 1656 C C . GLN A 1 224 ? -28.927 19.510 -2.436 1.00 84.96 224 GLN A C 1
ATOM 1657 O O . GLN A 1 224 ? -29.232 18.834 -1.445 1.00 88.44 224 GLN A O 1
ATOM 1663 N N . ILE A 1 225 ? -28.573 20.793 -2.339 1.00 81.35 225 ILE A N 1
ATOM 1664 C CA . ILE A 1 225 ? -28.418 21.408 -1.025 1.00 81.43 225 ILE A CA 1
ATOM 1665 C C . ILE A 1 225 ? -29.757 21.896 -0.483 1.00 80.63 225 ILE A C 1
ATOM 1666 O O . ILE A 1 225 ? -30.096 21.645 0.678 1.00 80.50 225 ILE A O 1
ATOM 1671 N N . LEU A 1 226 ? -30.541 22.604 -1.297 1.00 79.25 226 LEU A N 1
ATOM 1672 C CA . LEU A 1 226 ? -31.764 23.192 -0.757 1.00 80.65 226 LEU A CA 1
ATOM 1673 C C . LEU A 1 226 ? -32.889 22.166 -0.643 1.00 82.48 226 LEU A C 1
ATOM 1674 O O . LEU A 1 226 ? -33.579 22.109 0.380 1.00 84.38 226 LEU A O 1
ATOM 1679 N N . GLU A 1 227 ? -33.088 21.341 -1.670 1.00 85.41 227 GLU A N 1
ATOM 1680 C CA . GLU A 1 227 ? -34.228 20.429 -1.671 1.00 85.13 227 GLU A CA 1
ATOM 1681 C C . GLU A 1 227 ? -33.896 19.061 -1.071 1.00 82.92 227 GLU A C 1
ATOM 1682 O O . GLU A 1 227 ? -34.591 18.605 -0.159 1.00 83.41 227 GLU A O 1
ATOM 1688 N N . LYS A 1 228 ? -32.840 18.397 -1.553 1.00 86.03 228 LYS A N 1
ATOM 1689 C CA . LYS A 1 228 ? -32.548 17.039 -1.089 1.00 86.33 228 LYS A CA 1
ATOM 1690 C C . LYS A 1 228 ? -31.978 17.034 0.326 1.00 84.17 228 LYS A C 1
ATOM 1691 O O . LYS A 1 228 ? -32.319 16.162 1.136 1.00 87.07 228 LYS A O 1
ATOM 1697 N N . CYS A 1 229 ? -31.101 17.982 0.642 1.00 82.04 229 CYS A N 1
ATOM 1698 C CA . CYS A 1 229 ? -30.458 17.976 1.950 1.00 84.49 229 CYS A CA 1
ATOM 1699 C C . CYS A 1 229 ? -31.269 18.735 2.994 1.00 79.97 229 CYS A C 1
ATOM 1700 O O . CYS A 1 229 ? -31.583 18.191 4.054 1.00 87.38 229 CYS A O 1
ATOM 1703 N N . LEU A 1 230 ? -31.624 19.981 2.707 1.00 80.25 230 LEU A N 1
ATOM 1704 C CA . LEU A 1 230 ? -32.291 20.847 3.667 1.00 81.34 230 LEU A CA 1
ATOM 1705 C C . LEU A 1 230 ? -33.812 20.719 3.653 1.00 81.94 230 LEU A C 1
ATOM 1706 O O . LEU A 1 230 ? -34.482 21.430 4.408 1.00 84.42 230 LEU A O 1
ATOM 1711 N N . GLY A 1 231 ? -34.374 19.849 2.818 1.00 81.05 231 GLY A N 1
ATOM 1712 C CA . GLY A 1 231 ? -35.789 19.536 2.899 1.00 80.04 231 GLY A CA 1
ATOM 1713 C C . GLY A 1 231 ? -36.750 20.539 2.299 1.00 84.21 231 GLY A C 1
ATOM 1714 O O . GLY A 1 231 ? -37.929 20.539 2.664 1.00 88.60 231 GLY A O 1
ATOM 1715 N N . ALA A 1 232 ? -36.296 21.395 1.391 1.00 82.99 232 ALA A N 1
ATOM 1716 C CA . ALA A 1 232 ? -37.211 22.308 0.731 1.00 84.26 232 ALA A CA 1
ATOM 1717 C C . ALA A 1 232 ? -38.181 21.522 -0.153 1.00 91.21 232 ALA A C 1
ATOM 1718 O O . ALA A 1 232 ? -37.846 20.442 -0.646 1.00 92.93 232 ALA A O 1
ATOM 1720 N N . PRO A 1 233 ? -39.388 22.036 -0.367 1.00 93.05 233 PRO A N 1
ATOM 1721 C CA . PRO A 1 233 ? -40.366 21.306 -1.185 1.00 93.20 233 PRO A CA 1
ATOM 1722 C C . PRO A 1 233 ? -39.913 21.230 -2.630 1.00 90.93 233 PRO A C 1
ATOM 1723 O O . PRO A 1 233 ? -39.318 22.189 -3.144 1.00 93.93 233 PRO A O 1
ATOM 1727 N N . PRO A 1 234 ? -40.146 20.100 -3.303 1.00 97.64 234 PRO A N 1
ATOM 1728 C CA . PRO A 1 234 ? -39.849 20.020 -4.742 1.00 92.58 234 PRO A CA 1
ATOM 1729 C C . PRO A 1 234 ? -40.530 21.140 -5.516 1.00 88.41 234 PRO A C 1
ATOM 1730 O O . PRO A 1 234 ? -41.679 21.499 -5.244 1.00 85.12 234 PRO A O 1
ATOM 1734 N N . GLY A 1 235 ? -39.810 21.691 -6.482 1.00 93.42 235 GLY A N 1
ATOM 1735 C CA . GLY A 1 235 ? -40.248 22.851 -7.221 1.00 92.83 235 GLY A CA 1
ATOM 1736 C C . GLY A 1 235 ? -39.657 24.156 -6.731 1.00 92.80 235 GLY A C 1
ATOM 1737 O O . GLY A 1 235 ? -39.725 25.162 -7.449 1.00 95.85 235 GLY A O 1
ATOM 1738 N N . THR A 1 236 ? -39.082 24.161 -5.525 1.00 90.10 236 THR A N 1
ATOM 1739 C CA . THR A 1 236 ? -38.430 25.358 -5.006 1.00 91.01 236 THR A CA 1
ATOM 1740 C C . THR A 1 236 ? -37.332 25.830 -5.947 1.00 89.36 236 THR A C 1
ATOM 1741 O O . THR A 1 236 ? -37.240 27.020 -6.271 1.00 87.35 236 THR A O 1
ATOM 1745 N N . VAL A 1 237 ? -36.496 24.904 -6.403 1.00 88.16 237 VAL A N 1
ATOM 1746 C CA . VAL A 1 237 ? -35.380 25.218 -7.285 1.00 87.23 237 VAL A CA 1
ATOM 1747 C C . VAL A 1 237 ? -35.816 25.013 -8.730 1.00 95.84 237 VAL A C 1
ATOM 1748 O O . VAL A 1 237 ? -36.368 23.965 -9.087 1.00 95.45 237 VAL A O 1
ATOM 1752 N N . GLN A 1 238 ? -35.583 26.029 -9.556 1.00 97.33 238 GLN A N 1
ATOM 1753 C CA . GLN A 1 238 ? -35.785 25.930 -10.992 1.00 99.47 238 GLN A CA 1
ATOM 1754 C C . GLN A 1 238 ? -34.577 25.249 -11.630 1.00 101.69 238 GLN A C 1
ATOM 1755 O O . GLN A 1 238 ? -33.444 25.415 -11.172 1.00 96.73 238 GLN A O 1
ATOM 1761 N N . ASN A 1 239 ? -34.818 24.446 -12.665 1.00 107.42 239 ASN A N 1
ATOM 1762 C CA . ASN A 1 239 ? -33.741 23.772 -13.383 1.00 112.35 239 ASN A CA 1
ATOM 1763 C C . ASN A 1 239 ? -33.663 24.307 -14.809 1.00 117.03 239 ASN A C 1
ATOM 1764 O O . ASN A 1 239 ? -34.693 24.567 -15.442 1.00 116.90 239 ASN A O 1
ATOM 1769 N N . GLY A 1 240 ? -32.438 24.484 -15.304 1.00 115.92 240 GLY A N 1
ATOM 1770 C CA . GLY A 1 240 ? -32.214 25.052 -16.624 1.00 117.13 240 GLY A CA 1
ATOM 1771 C C . GLY A 1 240 ? -31.906 24.030 -17.704 1.00 111.95 240 GLY A C 1
ATOM 1772 O O . GLY A 1 240 ? -32.536 24.025 -18.762 1.00 106.44 240 GLY A O 1
ATOM 1773 N N . LEU A 1 255 ? -40.254 36.091 -8.609 1.00 108.69 255 LEU A N 1
ATOM 1774 C CA . LEU A 1 255 ? -39.320 37.070 -8.006 1.00 96.90 255 LEU A CA 1
ATOM 1775 C C . LEU A 1 255 ? -40.070 38.278 -7.449 1.00 90.28 255 LEU A C 1
ATOM 1776 O O . LEU A 1 255 ? -40.932 38.828 -8.156 1.00 93.86 255 LEU A O 1
ATOM 1781 N N . VAL A 1 256 ? -39.789 38.622 -6.196 1.00 85.46 256 VAL A N 1
ATOM 1782 C CA . VAL A 1 256 ? -40.360 39.851 -5.585 1.00 82.45 256 VAL A CA 1
ATOM 1783 C C . VAL A 1 256 ? -39.165 40.687 -5.131 1.00 81.01 256 VAL A C 1
ATOM 1784 O O . VAL A 1 256 ? -38.179 40.107 -4.672 1.00 77.79 256 VAL A O 1
ATOM 1788 N N . TYR A 1 257 ? -39.231 42.001 -5.298 1.00 82.09 257 TYR A N 1
ATOM 1789 C CA . TYR A 1 257 ? -38.083 42.808 -4.917 1.00 79.11 257 TYR A CA 1
ATOM 1790 C C . TYR A 1 257 ? -38.236 43.262 -3.473 1.00 84.08 257 TYR A C 1
ATOM 1791 O O . TYR A 1 257 ? -39.311 43.720 -3.074 1.00 84.15 257 TYR A O 1
ATOM 1800 N N . ALA A 1 258 ? -37.163 43.118 -2.688 1.00 83.21 258 ALA A N 1
ATOM 1801 C CA . ALA A 1 258 ? -37.229 43.467 -1.273 1.00 71.74 258 ALA A CA 1
ATOM 1802 C C . ALA A 1 258 ? -37.691 44.901 -1.061 1.00 81.16 258 ALA A C 1
ATOM 1803 O O . ALA A 1 258 ? -38.405 45.183 -0.094 1.00 86.85 258 ALA A O 1
ATOM 1805 N N . HIS A 1 259 ? -37.317 45.819 -1.952 1.00 83.53 259 HIS A N 1
ATOM 1806 C CA . HIS A 1 259 ? -37.803 47.186 -1.801 1.00 86.32 259 HIS A CA 1
ATOM 1807 C C . HIS A 1 259 ? -39.315 47.270 -2.000 1.00 90.90 259 HIS A C 1
ATOM 1808 O O . HIS A 1 259 ? -39.966 48.128 -1.390 1.00 88.78 259 HIS A O 1
ATOM 1815 N N . ASP A 1 260 ? -39.892 46.383 -2.823 1.00 92.23 260 ASP A N 1
ATOM 1816 C CA . ASP A 1 260 ? -41.346 46.330 -2.973 1.00 86.57 260 ASP A CA 1
ATOM 1817 C C . ASP A 1 260 ? -42.010 45.811 -1.705 1.00 89.66 260 ASP A C 1
ATOM 1818 O O . ASP A 1 260 ? -43.003 46.377 -1.237 1.00 92.53 260 ASP A O 1
ATOM 1823 N N . LEU A 1 261 ? -41.478 44.726 -1.136 1.00 88.38 261 LEU A N 1
ATOM 1824 C CA . LEU A 1 261 ? -42.046 44.170 0.087 1.00 87.06 261 LEU A CA 1
ATOM 1825 C C . LEU A 1 261 ? -42.015 45.159 1.245 1.00 88.70 261 LEU A C 1
ATOM 1826 O O . LEU A 1 261 ? -42.811 45.021 2.179 1.00 92.54 261 LEU A O 1
ATOM 1831 N N . VAL A 1 262 ? -41.115 46.145 1.209 1.00 90.74 262 VAL A N 1
ATOM 1832 C CA . VAL A 1 262 ? -41.046 47.133 2.283 1.00 88.13 262 VAL A CA 1
ATOM 1833 C C . VAL A 1 262 ? -42.056 48.248 2.051 1.00 89.60 262 VAL A C 1
ATOM 1834 O O . VAL A 1 262 ? -42.667 48.750 3.000 1.00 94.24 262 VAL A O 1
ATOM 1838 N N . GLN A 1 263 ? -42.257 48.647 0.794 1.00 92.21 263 GLN A N 1
ATOM 1839 C CA . GLN A 1 263 ? -43.322 49.594 0.476 1.00 93.35 263 GLN A CA 1
ATOM 1840 C C . GLN A 1 263 ? -44.686 49.017 0.839 1.00 101.00 263 GLN A C 1
ATOM 1841 O O . GLN A 1 263 ? -45.510 49.691 1.468 1.00 105.86 263 GLN A O 1
ATOM 1847 N N . GLN A 1 264 ? -44.939 47.757 0.457 1.00 102.33 264 GLN A N 1
ATOM 1848 C CA . GLN A 1 264 ? -46.174 47.049 0.790 1.00 103.61 264 GLN A CA 1
ATOM 1849 C C . GLN A 1 264 ? -46.291 46.743 2.270 1.00 104.41 264 GLN A C 1
ATOM 1850 O O . GLN A 1 264 ? -47.266 46.103 2.679 1.00 114.31 264 GLN A O 1
ATOM 1856 N N . LEU A 1 265 ? -45.316 47.166 3.070 1.00 101.35 265 LEU A N 1
ATOM 1857 C CA . LEU A 1 265 ? -45.368 47.052 4.516 1.00 98.57 265 LEU A CA 1
ATOM 1858 C C . LEU A 1 265 ? -45.861 48.335 5.173 1.00 104.63 265 LEU A C 1
ATOM 1859 O O . LEU A 1 265 ? -46.300 48.302 6.328 1.00 107.99 265 LEU A O 1
ATOM 1864 N N . PHE A 1 266 ? -45.799 49.459 4.453 1.00 108.28 266 PHE A N 1
ATOM 1865 C CA . PHE A 1 266 ? -46.346 50.744 4.871 1.00 110.87 266 PHE A CA 1
ATOM 1866 C C . PHE A 1 266 ? -47.742 50.920 4.292 1.00 117.57 266 PHE A C 1
ATOM 1867 O O . PHE A 1 266 ? -48.740 50.450 4.852 1.00 118.88 266 PHE A O 1
ATOM 1875 N N . ASP A 1 282 ? -50.787 30.278 5.124 1.00 134.82 282 ASP A N 1
ATOM 1876 C CA . ASP A 1 282 ? -50.915 28.862 5.460 1.00 138.11 282 ASP A CA 1
ATOM 1877 C C . ASP A 1 282 ? -50.002 27.974 4.595 1.00 141.78 282 ASP A C 1
ATOM 1878 O O . ASP A 1 282 ? -49.283 27.126 5.127 1.00 138.40 282 ASP A O 1
ATOM 1883 N N . ARG A 1 283 ? -50.044 28.175 3.273 1.00 138.62 283 ARG A N 1
ATOM 1884 C CA . ARG A 1 283 ? -49.211 27.444 2.324 1.00 135.90 283 ARG A CA 1
ATOM 1885 C C . ARG A 1 283 ? -47.744 27.808 2.535 1.00 129.29 283 ARG A C 1
ATOM 1886 O O . ARG A 1 283 ? -47.413 28.728 3.294 1.00 124.44 283 ARG A O 1
ATOM 1894 N N . ASN A 1 284 ? -46.841 27.074 1.880 1.00 126.12 284 ASN A N 1
ATOM 1895 C CA . ASN A 1 284 ? -45.429 27.279 2.145 1.00 116.89 284 ASN A CA 1
ATOM 1896 C C . ASN A 1 284 ? -45.110 28.723 1.779 1.00 115.39 284 ASN A C 1
ATOM 1897 O O . ASN A 1 284 ? -45.873 29.369 1.048 1.00 119.09 284 ASN A O 1
ATOM 1902 N N . MET A 1 285 ? -43.956 29.203 2.185 1.00 109.23 285 MET A N 1
ATOM 1903 C CA . MET A 1 285 ? -43.471 30.447 1.590 1.00 101.10 285 MET A CA 1
ATOM 1904 C C . MET A 1 285 ? -42.193 30.265 0.788 1.00 97.77 285 MET A C 1
ATOM 1905 O O . MET A 1 285 ? -41.974 31.005 -0.172 1.00 95.65 285 MET A O 1
ATOM 1910 N N . ILE A 1 286 ? -41.364 29.285 1.155 1.00 96.08 286 ILE A N 1
ATOM 1911 C CA . ILE A 1 286 ? -40.148 28.990 0.399 1.00 91.41 286 ILE A CA 1
ATOM 1912 C C . ILE A 1 286 ? -40.480 28.692 -1.058 1.00 92.17 286 ILE A C 1
ATOM 1913 O O . ILE A 1 286 ? -39.863 29.238 -1.984 1.00 97.84 286 ILE A O 1
ATOM 1918 N N . LEU A 1 287 ? -41.472 27.826 -1.281 1.00 93.92 287 LEU A N 1
ATOM 1919 C CA . LEU A 1 287 ? -41.794 27.382 -2.634 1.00 99.16 287 LEU A CA 1
ATOM 1920 C C . LEU A 1 287 ? -42.238 28.539 -3.521 1.00 97.88 287 LEU A C 1
ATOM 1921 O O . LEU A 1 287 ? -42.026 28.506 -4.740 1.00 100.26 287 LEU A O 1
ATOM 1926 N N . GLY A 1 288 ? -42.837 29.569 -2.936 1.00 95.63 288 GLY A N 1
ATOM 1927 C CA . GLY A 1 288 ? -43.282 30.704 -3.713 1.00 93.19 288 GLY A CA 1
ATOM 1928 C C . GLY A 1 288 ? -42.146 31.556 -4.237 1.00 92.75 288 GLY A C 1
ATOM 1929 O O . GLY A 1 288 ? -41.009 31.089 -4.379 1.00 92.09 288 GLY A O 1
ATOM 1930 N N . ALA A 1 289 ? -42.456 32.819 -4.514 1.00 93.09 289 ALA A N 1
ATOM 1931 C CA . ALA A 1 289 ? -41.475 33.738 -5.069 1.00 91.58 289 ALA A CA 1
ATOM 1932 C C . ALA A 1 289 ? -40.247 33.840 -4.170 1.00 94.02 289 ALA A C 1
ATOM 1933 O O . ALA A 1 289 ? -40.307 33.618 -2.956 1.00 93.40 289 ALA A O 1
ATOM 1935 N N . ASN A 1 290 ? -39.118 34.162 -4.791 1.00 88.37 290 ASN A N 1
ATOM 1936 C CA . ASN A 1 290 ? -37.876 34.429 -4.087 1.00 82.10 290 ASN A CA 1
ATOM 1937 C C . ASN A 1 290 ? -37.654 35.935 -4.027 1.00 81.72 290 ASN A C 1
ATOM 1938 O O . ASN A 1 290 ? -37.959 36.653 -4.984 1.00 76.55 290 ASN A O 1
ATOM 1943 N N . CYS A 1 291 ? -37.143 36.418 -2.893 1.00 79.83 291 CYS A N 1
ATOM 1944 C CA . CYS A 1 291 ? -36.962 37.851 -2.687 1.00 77.29 291 CYS A CA 1
ATOM 1945 C C . CYS A 1 291 ? -35.552 38.282 -3.080 1.00 70.46 291 CYS A C 1
ATOM 1946 O O . CYS A 1 291 ? -34.566 37.844 -2.478 1.00 71.49 291 CYS A O 1
ATOM 1949 N N . PHE A 1 292 ? -35.461 39.161 -4.069 1.00 69.55 292 PHE A N 1
ATOM 1950 C CA . PHE A 1 292 ? -34.178 39.675 -4.518 1.00 69.65 292 PHE A CA 1
ATOM 1951 C C . PHE A 1 292 ? -33.799 40.902 -3.701 1.00 71.68 292 PHE A C 1
ATOM 1952 O O . PHE A 1 292 ? -34.583 41.853 -3.590 1.00 71.88 292 PHE A O 1
ATOM 1960 N N . VAL A 1 293 ? -32.601 40.864 -3.129 1.00 67.85 293 VAL A N 1
ATOM 1961 C CA . VAL A 1 293 ? -31.974 42.003 -2.477 1.00 63.45 293 VAL A CA 1
ATOM 1962 C C . VAL A 1 293 ? -30.740 42.357 -3.294 1.00 61.53 293 VAL A C 1
ATOM 1963 O O . VAL A 1 293 ? -29.977 41.464 -3.681 1.00 64.79 293 VAL A O 1
ATOM 1967 N N . THR A 1 294 ? -30.552 43.644 -3.582 1.00 62.54 294 THR A N 1
ATOM 1968 C CA . THR A 1 294 ? -29.423 44.032 -4.416 1.00 62.34 294 THR A CA 1
ATOM 1969 C C . THR A 1 294 ? -28.117 43.679 -3.710 1.00 62.55 294 THR A C 1
ATOM 1970 O O . THR A 1 294 ? -28.037 43.706 -2.478 1.00 59.90 294 THR A O 1
ATOM 1974 N N . PRO A 1 295 ? -27.092 43.304 -4.469 1.00 64.19 295 PRO A N 1
ATOM 1975 C CA . PRO A 1 295 ? -25.796 42.990 -3.848 1.00 62.84 295 PRO A CA 1
ATOM 1976 C C . PRO A 1 295 ? -25.259 44.109 -2.968 1.00 58.33 295 PRO A C 1
ATOM 1977 O O . PRO A 1 295 ? -24.570 43.827 -1.983 1.00 59.88 295 PRO A O 1
ATOM 1981 N N . SER A 1 296 ? -25.565 45.369 -3.287 1.00 58.34 296 SER A N 1
ATOM 1982 C CA . SER A 1 296 ? -25.098 46.486 -2.471 1.00 54.14 296 SER A CA 1
ATOM 1983 C C . SER A 1 296 ? -25.694 46.438 -1.073 1.00 58.86 296 SER A C 1
ATOM 1984 O O . SER A 1 296 ? -24.974 46.520 -0.070 1.00 58.24 296 SER A O 1
ATOM 1987 N N . ASP A 1 297 ? -27.017 46.314 -0.990 1.00 62.00 297 ASP A N 1
ATOM 1988 C CA . ASP A 1 297 ? -27.670 46.234 0.310 1.00 59.22 297 ASP A CA 1
ATOM 1989 C C . ASP A 1 297 ? -27.437 44.880 0.973 1.00 57.18 297 ASP A C 1
ATOM 1990 O O . ASP A 1 297 ? -27.276 44.804 2.195 1.00 60.84 297 ASP A O 1
ATOM 1995 N N . SER A 1 298 ? -27.409 43.802 0.188 1.00 56.63 298 SER A N 1
ATOM 1996 C CA . SER A 1 298 ? -27.215 42.478 0.768 1.00 54.85 298 SER A CA 1
ATOM 1997 C C . SER A 1 298 ? -25.879 42.374 1.494 1.00 59.81 298 SER A C 1
ATOM 1998 O O . SER A 1 298 ? -25.791 41.771 2.571 1.00 60.01 298 SER A O 1
ATOM 2001 N N . LEU A 1 299 ? -24.822 42.951 0.916 1.00 58.72 299 LEU A N 1
ATOM 2002 C CA . LEU A 1 299 ? -23.518 42.897 1.562 1.00 56.76 299 LEU A CA 1
ATOM 2003 C C . LEU A 1 299 ? -23.540 43.626 2.899 1.00 58.40 299 LEU A C 1
ATOM 2004 O O . LEU A 1 299 ? -22.911 43.191 3.868 1.00 57.61 299 LEU A O 1
ATOM 2009 N N . ALA A 1 300 ? -24.275 44.732 2.972 1.00 59.31 300 ALA A N 1
ATOM 2010 C CA . ALA A 1 300 ? -24.386 45.465 4.224 1.00 54.75 300 ALA A CA 1
ATOM 2011 C C . ALA A 1 300 ? -25.156 44.659 5.261 1.00 60.23 300 ALA A C 1
ATOM 2012 O O . ALA A 1 300 ? -24.705 44.507 6.403 1.00 61.79 300 ALA A O 1
ATOM 2014 N N . ILE A 1 301 ? -26.323 44.132 4.878 1.00 59.53 301 ILE A N 1
ATOM 2015 C CA . ILE A 1 301 ? -27.148 43.368 5.814 1.00 60.56 301 ILE A CA 1
ATOM 2016 C C . ILE A 1 301 ? -26.405 42.134 6.301 1.00 63.56 301 ILE A C 1
ATOM 2017 O O . ILE A 1 301 ? -26.337 41.865 7.506 1.00 65.33 301 ILE A O 1
ATOM 2022 N N . LEU A 1 302 ? -25.861 41.350 5.368 1.00 60.32 302 LEU A N 1
ATOM 2023 C CA . LEU A 1 302 ? -25.145 40.143 5.761 1.00 65.12 302 LEU A CA 1
ATOM 2024 C C . LEU A 1 302 ? -24.050 40.461 6.766 1.00 63.54 302 LEU A C 1
ATOM 2025 O O . LEU A 1 302 ? -23.888 39.751 7.762 1.00 63.73 302 LEU A O 1
ATOM 2030 N N . ALA A 1 303 ? -23.303 41.544 6.535 1.00 62.60 303 ALA A N 1
ATOM 2031 C CA . ALA A 1 303 ? -22.238 41.914 7.460 1.00 61.28 303 ALA A CA 1
ATOM 2032 C C . ALA A 1 303 ? -22.801 42.352 8.807 1.00 64.57 303 ALA A C 1
ATOM 2033 O O . ALA A 1 303 ? -22.240 42.021 9.856 1.00 68.40 303 ALA A O 1
ATOM 2035 N N . ALA A 1 304 ? -23.910 43.093 8.801 1.00 65.72 304 ALA A N 1
ATOM 2036 C CA . ALA A 1 304 ? -24.521 43.531 10.050 1.00 61.37 304 ALA A CA 1
ATOM 2037 C C . ALA A 1 304 ? -25.088 42.372 10.871 1.00 65.56 304 ALA A C 1
ATOM 2038 O O . ALA A 1 304 ? -25.233 42.506 12.090 1.00 69.95 304 ALA A O 1
ATOM 2040 N N . ASN A 1 305 ? -25.400 41.235 10.245 1.00 66.62 305 ASN A N 1
ATOM 2041 C CA . ASN A 1 305 ? -25.931 40.080 10.963 1.00 64.43 305 ASN A CA 1
ATOM 2042 C C . ASN A 1 305 ? -24.976 38.890 10.922 1.00 63.64 305 ASN A C 1
ATOM 2043 O O . ASN A 1 305 ? -25.402 37.749 11.126 1.00 64.56 305 ASN A O 1
ATOM 2048 N N . ALA A 1 306 ? -23.687 39.140 10.680 1.00 64.37 306 ALA A N 1
ATOM 2049 C CA . ALA A 1 306 ? -22.738 38.050 10.482 1.00 63.61 306 ALA A CA 1
ATOM 2050 C C . ALA A 1 306 ? -22.563 37.215 11.741 1.00 66.78 306 ALA A C 1
ATOM 2051 O O . ALA A 1 306 ? -22.372 35.998 11.665 1.00 68.25 306 ALA A O 1
ATOM 2053 N N . GLN A 1 307 ? -22.621 37.849 12.912 1.00 76.51 307 GLN A N 1
ATOM 2054 C CA . GLN A 1 307 ? -22.305 37.118 14.131 1.00 73.54 307 GLN A CA 1
ATOM 2055 C C . GLN A 1 307 ? -23.409 36.163 14.557 1.00 67.12 307 GLN A C 1
ATOM 2056 O O . GLN A 1 307 ? -23.200 35.402 15.504 1.00 73.33 307 GLN A O 1
ATOM 2062 N N . LEU A 1 308 ? -24.539 36.140 13.852 1.00 64.35 308 LEU A N 1
ATOM 2063 C CA . LEU A 1 308 ? -25.594 35.174 14.120 1.00 64.49 308 LEU A CA 1
ATOM 2064 C C . LEU A 1 308 ? -25.303 33.788 13.557 1.00 71.37 308 LEU A C 1
ATOM 2065 O O . LEU A 1 308 ? -26.040 32.846 13.871 1.00 73.28 308 LEU A O 1
ATOM 2070 N N . VAL A 1 309 ? -24.264 33.632 12.741 1.00 71.02 309 VAL A N 1
ATOM 2071 C CA . VAL A 1 309 ? -24.034 32.368 12.043 1.00 68.40 309 VAL A CA 1
ATOM 2072 C C . VAL A 1 309 ? -22.704 31.779 12.496 1.00 71.90 309 VAL A C 1
ATOM 2073 O O . VAL A 1 309 ? -21.775 32.524 12.840 1.00 72.67 309 VAL A O 1
ATOM 2077 N N . PRO A 1 310 ? -22.576 30.452 12.524 1.00 72.80 310 PRO A N 1
ATOM 2078 C CA . PRO A 1 310 ? -21.341 29.844 13.054 1.00 69.82 310 PRO A CA 1
ATOM 2079 C C . PRO A 1 310 ? -20.074 30.301 12.356 1.00 71.11 310 PRO A C 1
ATOM 2080 O O . PRO A 1 310 ? -19.045 30.499 13.014 1.00 73.47 310 PRO A O 1
ATOM 2084 N N . GLY A 1 311 ? -20.113 30.477 11.038 1.00 71.66 311 GLY A N 1
ATOM 2085 C CA . GLY A 1 311 ? -18.895 30.728 10.292 1.00 70.47 311 GLY A CA 1
ATOM 2086 C C . GLY A 1 311 ? -18.286 32.095 10.504 1.00 68.02 311 GLY A C 1
ATOM 2087 O O . GLY A 1 311 ? -17.124 32.293 10.132 1.00 66.08 311 GLY A O 1
ATOM 2088 N N . TYR A 1 312 ? -19.027 33.039 11.082 1.00 69.22 312 TYR A N 1
ATOM 2089 C CA . TYR A 1 312 ? -18.513 34.390 11.284 1.00 70.61 312 TYR A CA 1
ATOM 2090 C C . TYR A 1 312 ? -18.852 34.898 12.688 1.00 76.38 312 TYR A C 1
ATOM 2091 O O . TYR A 1 312 ? -19.118 36.089 12.887 1.00 75.89 312 TYR A O 1
ATOM 2100 N N . ARG A 1 313 ? -18.814 34.006 13.693 1.00 81.82 313 ARG A N 1
ATOM 2101 C CA . ARG A 1 313 ? -19.222 34.384 15.050 1.00 79.71 313 ARG A CA 1
ATOM 2102 C C . ARG A 1 313 ? -18.183 35.261 15.741 1.00 78.66 313 ARG A C 1
ATOM 2103 O O . ARG A 1 313 ? -18.548 36.212 16.439 1.00 82.31 313 ARG A O 1
ATOM 2111 N N . ASP A 1 314 ? -16.893 34.975 15.555 1.00 81.00 314 ASP A N 1
ATOM 2112 C CA . ASP A 1 314 ? -15.847 35.756 16.211 1.00 79.37 314 ASP A CA 1
ATOM 2113 C C . ASP A 1 314 ? -15.699 37.167 15.646 1.00 81.60 314 ASP A C 1
ATOM 2114 O O . ASP A 1 314 ? -14.925 37.953 16.203 1.00 87.37 314 ASP A O 1
ATOM 2119 N N . GLY A 1 315 ? -16.405 37.504 14.573 1.00 80.34 315 GLY A N 1
ATOM 2120 C CA . GLY A 1 315 ? -16.386 38.833 13.995 1.00 77.39 315 GLY A CA 1
ATOM 2121 C C . GLY A 1 315 ? -15.698 38.860 12.637 1.00 78.88 315 GLY A C 1
ATOM 2122 O O . GLY A 1 315 ? -15.023 37.919 12.220 1.00 78.64 315 GLY A O 1
ATOM 2123 N N . LEU A 1 316 ? -15.883 39.986 11.944 1.00 71.79 316 LEU A N 1
ATOM 2124 C CA . LEU A 1 316 ? -15.289 40.194 10.629 1.00 63.94 316 LEU A CA 1
ATOM 2125 C C . LEU A 1 316 ? -13.952 40.919 10.739 1.00 66.84 316 LEU A C 1
ATOM 2126 O O . LEU A 1 316 ? -13.793 41.841 11.545 1.00 70.14 316 LEU A O 1
ATOM 2131 N N . ALA A 1 317 ? -12.993 40.500 9.906 1.00 67.05 317 ALA A N 1
ATOM 2132 C CA . ALA A 1 317 ? -11.728 41.221 9.791 1.00 62.79 317 ALA A CA 1
ATOM 2133 C C . ALA A 1 317 ? -11.902 42.554 9.077 1.00 64.60 317 ALA A C 1
ATOM 2134 O O . ALA A 1 317 ? -11.156 43.502 9.347 1.00 66.52 317 ALA A O 1
ATOM 2136 N N . GLY A 1 318 ? -12.869 42.634 8.171 1.00 68.13 318 GLY A N 1
ATOM 2137 C CA . GLY A 1 318 ? -13.084 43.812 7.358 1.00 66.74 318 GLY A CA 1
ATOM 2138 C C . GLY A 1 318 ? -14.066 43.492 6.250 1.00 69.56 318 GLY A C 1
ATOM 2139 O O . GLY A 1 318 ? -14.529 42.359 6.106 1.00 70.13 318 GLY A O 1
ATOM 2140 N N . ILE A 1 319 ? -14.385 44.516 5.467 1.00 69.49 319 ILE A N 1
ATOM 2141 C CA . ILE A 1 319 ? -15.276 44.354 4.329 1.00 60.53 319 ILE A CA 1
ATOM 2142 C C . ILE A 1 319 ? -14.619 45.013 3.127 1.00 63.43 319 ILE A C 1
ATOM 2143 O O . ILE A 1 319 ? -13.814 45.941 3.273 1.00 64.41 319 ILE A O 1
ATOM 2148 N N . ALA A 1 320 ? -14.944 44.510 1.938 1.00 60.67 320 ALA A N 1
ATOM 2149 C CA . ALA A 1 320 ? -14.512 45.134 0.698 1.00 59.05 320 ALA A CA 1
ATOM 2150 C C . ALA A 1 320 ? -15.658 45.139 -0.307 1.00 61.65 320 ALA A C 1
ATOM 2151 O O . ALA A 1 320 ? -16.463 44.208 -0.354 1.00 61.77 320 ALA A O 1
ATOM 2153 N N . ARG A 1 321 ? -15.730 46.198 -1.102 1.00 63.10 321 ARG A N 1
ATOM 2154 C CA . ARG A 1 321 ? -16.675 46.286 -2.203 1.00 62.45 321 ARG A CA 1
ATOM 2155 C C . ARG A 1 321 ? -15.962 46.918 -3.387 1.00 64.30 321 ARG A C 1
ATOM 2156 O O . ARG A 1 321 ? -14.970 47.635 -3.226 1.00 64.33 321 ARG A O 1
ATOM 2164 N N . SER A 1 322 ? -16.464 46.636 -4.585 1.00 62.30 322 SER A N 1
ATOM 2165 C CA . SER A 1 322 ? -16.011 47.402 -5.732 1.00 60.85 322 SER A CA 1
ATOM 2166 C C . SER A 1 322 ? -16.403 48.859 -5.536 1.00 64.31 322 SER A C 1
ATOM 2167 O O . SER A 1 322 ? -17.360 49.176 -4.825 1.00 64.07 322 SER A O 1
ATOM 2170 N N . MET A 1 323 ? -15.635 49.750 -6.149 1.00 66.53 323 MET A N 1
ATOM 2171 C CA . MET A 1 323 ? -15.857 51.179 -5.939 1.00 62.95 323 MET A CA 1
ATOM 2172 C C . MET A 1 323 ? -17.275 51.610 -6.294 1.00 64.16 323 MET A C 1
ATOM 2173 O O . MET A 1 323 ? -17.903 52.306 -5.478 1.00 65.39 323 MET A O 1
ATOM 2178 N N . PRO A 1 324 ? -17.851 51.234 -7.443 1.00 64.11 324 PRO A N 1
ATOM 2179 C CA . PRO A 1 324 ? -19.204 51.716 -7.771 1.00 63.38 324 PRO A CA 1
ATOM 2180 C C . PRO A 1 324 ? -20.318 51.087 -6.944 1.00 61.75 324 PRO A C 1
ATOM 2181 O O . PRO A 1 324 ? -21.462 51.543 -7.049 1.00 59.52 324 PRO A O 1
ATOM 2185 N N . THR A 1 325 ? -20.037 50.053 -6.156 1.00 60.48 325 THR A N 1
ATOM 2186 C CA . THR A 1 325 ? -21.032 49.518 -5.237 1.00 61.79 325 THR A CA 1
ATOM 2187 C C . THR A 1 325 ? -21.472 50.600 -4.252 1.00 64.81 325 THR A C 1
ATOM 2188 O O . THR A 1 325 ? -20.705 51.510 -3.924 1.00 67.75 325 THR A O 1
ATOM 2192 N N . SER A 1 326 ? -22.726 50.522 -3.794 1.00 64.09 326 SER A N 1
ATOM 2193 C CA . SER A 1 326 ? -23.209 51.565 -2.896 1.00 63.88 326 SER A CA 1
ATOM 2194 C C . SER A 1 326 ? -22.493 51.456 -1.561 1.00 59.62 326 SER A C 1
ATOM 2195 O O . SER A 1 326 ? -21.958 50.406 -1.193 1.00 61.68 326 SER A O 1
ATOM 2198 N N . GLN A 1 327 ? -22.495 52.561 -0.827 1.00 59.34 327 GLN A N 1
ATOM 2199 C CA . GLN A 1 327 ? -21.805 52.646 0.449 1.00 63.49 327 GLN A CA 1
ATOM 2200 C C . GLN A 1 327 ? -22.595 52.042 1.601 1.00 64.27 327 GLN A C 1
ATOM 2201 O O . GLN A 1 327 ? -22.262 52.313 2.758 1.00 66.61 327 GLN A O 1
ATOM 2207 N N . ALA A 1 328 ? -23.619 51.229 1.318 1.00 66.33 328 ALA A N 1
ATOM 2208 C CA . ALA A 1 328 ? -24.429 50.658 2.388 1.00 58.88 328 ALA A CA 1
ATOM 2209 C C . ALA A 1 328 ? -23.571 49.872 3.375 1.00 59.62 328 ALA A C 1
ATOM 2210 O O . ALA A 1 328 ? -23.781 49.953 4.590 1.00 66.75 328 ALA A O 1
ATOM 2212 N N . ALA A 1 329 ? -22.588 49.119 2.876 1.00 64.54 329 ALA A N 1
ATOM 2213 C CA . ALA A 1 329 ? -21.728 48.347 3.770 1.00 61.85 329 ALA A CA 1
ATOM 2214 C C . ALA A 1 329 ? -20.770 49.244 4.550 1.00 65.32 329 ALA A C 1
ATOM 2215 O O . ALA A 1 329 ? -20.316 48.862 5.636 1.00 62.62 329 ALA A O 1
ATOM 2217 N N . ASP A 1 330 ? -20.444 50.425 4.014 1.00 66.67 330 ASP A N 1
ATOM 2218 C CA . ASP A 1 330 ? -19.581 51.361 4.733 1.00 63.37 330 ASP A CA 1
ATOM 2219 C C . ASP A 1 330 ? -20.177 51.734 6.085 1.00 67.80 330 ASP A C 1
ATOM 2220 O O . ASP A 1 330 ? -19.476 51.754 7.105 1.00 63.68 330 ASP A O 1
ATOM 2225 N N . ARG A 1 331 ? -21.474 52.061 6.102 1.00 66.77 331 ARG A N 1
ATOM 2226 C CA . ARG A 1 331 ? -22.129 52.447 7.343 1.00 60.05 331 ARG A CA 1
ATOM 2227 C C . ARG A 1 331 ? -22.082 51.323 8.367 1.00 66.30 331 ARG A C 1
ATOM 2228 O O . ARG A 1 331 ? -21.970 51.582 9.572 1.00 71.26 331 ARG A O 1
ATOM 2236 N N . VAL A 1 332 ? -22.159 50.071 7.913 1.00 63.96 332 VAL A N 1
ATOM 2237 C CA . VAL A 1 332 ? -22.104 48.947 8.841 1.00 61.72 332 VAL A CA 1
ATOM 2238 C C . VAL A 1 332 ? -20.691 48.775 9.385 1.00 65.31 332 VAL A C 1
ATOM 2239 O O . VAL A 1 332 ? -20.488 48.644 10.596 1.00 70.20 332 VAL A O 1
ATOM 2243 N N . ALA A 1 333 ? -19.693 48.775 8.499 1.00 65.18 333 ALA A N 1
ATOM 2244 C CA . ALA A 1 333 ? -18.310 48.637 8.945 1.00 64.75 333 ALA A CA 1
ATOM 2245 C C . ALA A 1 333 ? -17.941 49.716 9.954 1.00 64.51 333 ALA A C 1
ATOM 2246 O O . ALA A 1 333 ? -17.188 49.460 10.900 1.00 65.24 333 ALA A O 1
ATOM 2248 N N . ALA A 1 334 ? -18.461 50.931 9.766 1.00 65.17 334 ALA A N 1
ATOM 2249 C CA . ALA A 1 334 ? -18.112 52.031 10.659 1.00 59.14 334 ALA A CA 1
ATOM 2250 C C . ALA A 1 334 ? -18.612 51.768 12.076 1.00 66.02 334 ALA A C 1
ATOM 2251 O O . ALA A 1 334 ? -17.884 52.001 13.047 1.00 69.20 334 ALA A O 1
ATOM 2253 N N . LYS A 1 335 ? -19.838 51.256 12.212 1.00 66.29 335 LYS A N 1
ATOM 2254 C CA . LYS A 1 335 ? -20.385 50.946 13.527 1.00 61.44 335 LYS A CA 1
ATOM 2255 C C . LYS A 1 335 ? -19.697 49.742 14.155 1.00 66.06 335 LYS A C 1
ATOM 2256 O O . LYS A 1 335 ? -19.603 49.659 15.384 1.00 76.24 335 LYS A O 1
ATOM 2262 N N . LEU A 1 336 ? -19.211 48.803 13.346 1.00 64.79 336 LEU A N 1
ATOM 2263 C CA . LEU A 1 336 ? -18.460 47.674 13.885 1.00 65.77 336 LEU A CA 1
ATOM 2264 C C . LEU A 1 336 ? -16.997 48.001 14.154 1.00 70.21 336 LEU A C 1
ATOM 2265 O O . LEU A 1 336 ? -16.321 47.216 14.830 1.00 72.28 336 LEU A O 1
ATOM 2270 N N . GLY A 1 337 ? -16.491 49.115 13.637 1.00 66.31 337 GLY A N 1
ATOM 2271 C CA . GLY A 1 337 ? -15.097 49.464 13.840 1.00 65.65 337 GLY A CA 1
ATOM 2272 C C . GLY A 1 337 ? -14.123 48.601 13.069 1.00 72.22 337 GLY A C 1
ATOM 2273 O O . GLY A 1 337 ? -13.078 48.220 13.613 1.00 74.18 337 GLY A O 1
ATOM 2274 N N . ILE A 1 338 ? -14.444 48.278 11.811 1.00 72.72 338 ILE A N 1
ATOM 2275 C CA . ILE A 1 338 ? -13.579 47.494 10.941 1.00 66.32 338 ILE A CA 1
ATOM 2276 C C . ILE A 1 338 ? -13.351 48.268 9.653 1.00 64.63 338 ILE A C 1
ATOM 2277 O O . ILE A 1 338 ? -14.131 49.145 9.279 1.00 66.44 338 ILE A O 1
ATOM 2282 N N . ASP A 1 339 ? -12.253 47.935 8.978 1.00 72.12 339 ASP A N 1
ATOM 2283 C CA . ASP A 1 339 ? -11.890 48.616 7.745 1.00 71.04 339 ASP A CA 1
ATOM 2284 C C . ASP A 1 339 ? -12.880 48.271 6.636 1.00 71.97 339 ASP A C 1
ATOM 2285 O O . ASP A 1 339 ? -13.531 47.222 6.646 1.00 67.50 339 ASP A O 1
ATOM 2290 N N . CYS A 1 340 ? -12.983 49.175 5.666 1.00 68.96 340 CYS A N 1
ATOM 2291 C CA . CYS A 1 340 ? -13.866 48.984 4.521 1.00 61.44 340 CYS A CA 1
ATOM 2292 C C . CYS A 1 340 ? -13.108 49.414 3.268 1.00 63.75 340 CYS A C 1
ATOM 2293 O O . CYS A 1 340 ? -12.962 50.611 3.003 1.00 67.13 340 CYS A O 1
ATOM 2296 N N . TYR A 1 341 ? -12.655 48.431 2.496 1.00 59.84 341 TYR A N 1
ATOM 2297 C CA . TYR A 1 341 ? -11.806 48.669 1.338 1.00 64.99 341 TYR A CA 1
ATOM 2298 C C . TYR A 1 341 ? -12.637 48.923 0.082 1.00 63.48 341 TYR A C 1
ATOM 2299 O O . TYR A 1 341 ? -13.665 48.279 -0.145 1.00 64.41 341 TYR A O 1
ATOM 2308 N N . GLU A 1 342 ? -12.184 49.877 -0.724 1.00 58.95 342 GLU A N 1
ATOM 2309 C CA . GLU A 1 342 ? -12.828 50.275 -1.974 1.00 59.41 342 GLU A CA 1
ATOM 2310 C C . GLU A 1 342 ? -11.869 49.891 -3.103 1.00 61.90 342 GLU A C 1
ATOM 2311 O O . GLU A 1 342 ? -10.847 50.549 -3.304 1.00 68.30 342 GLU A O 1
ATOM 2317 N N . THR A 1 343 ? -12.184 48.817 -3.818 1.00 61.24 343 THR A N 1
ATOM 2318 C CA . THR A 1 343 ? -11.347 48.268 -4.880 1.00 65.50 343 THR A CA 1
ATOM 2319 C C . THR A 1 343 ? -11.940 48.547 -6.262 1.00 67.36 343 THR A C 1
ATOM 2320 O O . THR A 1 343 ? -13.154 48.735 -6.406 1.00 63.38 343 THR A O 1
ATOM 2324 N N . PRO A 1 344 ? -11.114 48.567 -7.310 1.00 69.67 344 PRO A N 1
ATOM 2325 C CA . PRO A 1 344 ? -11.666 48.681 -8.664 1.00 68.23 344 PRO A CA 1
ATOM 2326 C C . PRO A 1 344 ? -12.551 47.487 -8.980 1.00 65.67 344 PRO A C 1
ATOM 2327 O O . PRO A 1 344 ? -12.448 46.420 -8.370 1.00 66.57 344 PRO A O 1
ATOM 2331 N N . THR A 1 345 ? -13.441 47.681 -9.943 1.00 67.11 345 THR A N 1
ATOM 2332 C CA . THR A 1 345 ? -14.384 46.629 -10.299 1.00 76.66 345 THR A CA 1
ATOM 2333 C C . THR A 1 345 ? -13.654 45.332 -10.644 1.00 75.24 345 THR A C 1
ATOM 2334 O O . THR A 1 345 ? -12.706 45.319 -11.436 1.00 74.77 345 THR A O 1
ATOM 2338 N N . GLY A 1 346 ? -14.098 44.244 -10.027 1.00 75.79 346 GLY A N 1
ATOM 2339 C CA . GLY A 1 346 ? -13.552 42.926 -10.279 1.00 74.42 346 GLY A CA 1
ATOM 2340 C C . GLY A 1 346 ? -13.502 42.117 -9.000 1.00 80.03 346 GLY A C 1
ATOM 2341 O O . GLY A 1 346 ? -13.155 42.648 -7.942 1.00 79.21 346 GLY A O 1
ATOM 2342 N N . TRP A 1 347 ? -13.848 40.831 -9.071 1.00 76.65 347 TRP A N 1
ATOM 2343 C CA . TRP A 1 347 ? -13.593 39.943 -7.941 1.00 73.51 347 TRP A CA 1
ATOM 2344 C C . TRP A 1 347 ? -12.097 39.658 -7.788 1.00 72.36 347 TRP A C 1
ATOM 2345 O O . TRP A 1 347 ? -11.671 38.899 -6.911 1.00 74.59 347 TRP A O 1
ATOM 2356 N N . LYS A 1 348 ? -11.309 40.319 -8.623 1.00 75.67 348 LYS A N 1
ATOM 2357 C CA . LYS A 1 348 ? -9.889 40.095 -8.832 1.00 72.42 348 LYS A CA 1
ATOM 2358 C C . LYS A 1 348 ? -9.110 40.727 -7.699 1.00 74.76 348 LYS A C 1
ATOM 2359 O O . LYS A 1 348 ? -8.334 40.063 -7.007 1.00 69.69 348 LYS A O 1
ATOM 2365 N N . PHE A 1 349 ? -9.402 42.005 -7.455 1.00 72.62 349 PHE A N 1
ATOM 2366 C CA . PHE A 1 349 ? -8.768 42.784 -6.409 1.00 73.92 349 PHE A CA 1
ATOM 2367 C C . PHE A 1 349 ? -9.163 42.329 -5.012 1.00 68.63 349 PHE A C 1
ATOM 2368 O O . PHE A 1 349 ? -8.456 42.649 -4.055 1.00 73.33 349 PHE A O 1
ATOM 2376 N N . PHE A 1 350 ? -10.273 41.602 -4.867 1.00 68.99 350 PHE A N 1
ATOM 2377 C CA . PHE A 1 350 ? -10.624 41.071 -3.558 1.00 65.42 350 PHE A CA 1
ATOM 2378 C C . PHE A 1 350 ? -9.610 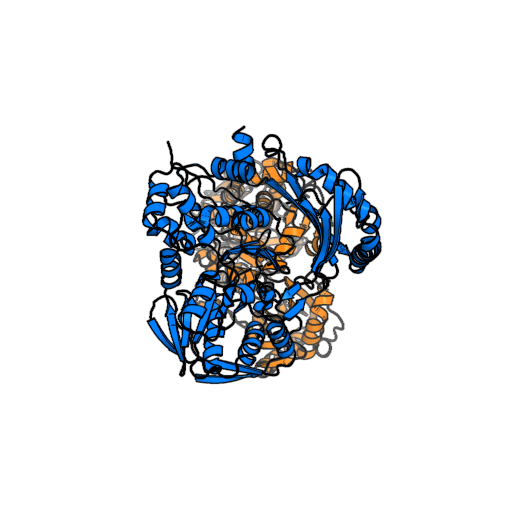40.040 -3.092 1.00 70.56 350 PHE A C 1
ATOM 2379 O O . PHE A 1 350 ? -9.451 39.834 -1.883 1.00 73.42 350 PHE A O 1
ATOM 2387 N N . GLY A 1 351 ? -8.919 39.399 -4.037 1.00 67.57 351 GLY A N 1
ATOM 2388 C CA . GLY A 1 351 ? -8.114 38.235 -3.703 1.00 61.74 351 GLY A CA 1
ATOM 2389 C C . GLY A 1 351 ? -6.988 38.548 -2.742 1.00 65.23 351 GLY A C 1
ATOM 2390 O O . GLY A 1 351 ? -6.776 37.827 -1.766 1.00 71.49 351 GLY A O 1
ATOM 2391 N N . ASN A 1 352 ? -6.252 39.630 -2.998 1.00 69.76 352 ASN A N 1
ATOM 2392 C CA . ASN A 1 352 ? -5.146 39.976 -2.111 1.00 66.06 352 ASN A CA 1
ATOM 2393 C C . ASN A 1 352 ? -5.643 40.299 -0.706 1.00 71.85 352 ASN A C 1
ATOM 2394 O O . ASN A 1 352 ? -4.989 39.953 0.285 1.00 74.70 352 ASN A O 1
ATOM 2399 N N . LEU A 1 353 ? -6.807 40.944 -0.596 1.00 72.09 353 LEU A N 1
ATOM 2400 C CA . LEU A 1 353 ? -7.303 41.323 0.724 1.00 66.96 353 LEU A CA 1
ATOM 2401 C C . LEU A 1 353 ? -7.802 40.111 1.499 1.00 71.73 353 LEU A C 1
ATOM 2402 O O . LEU A 1 353 ? -7.637 40.041 2.723 1.00 70.44 353 LEU A O 1
ATOM 2407 N N . LEU A 1 354 ? -8.415 39.145 0.809 1.00 71.11 354 LEU A N 1
ATOM 2408 C CA . LEU A 1 354 ? -8.881 37.943 1.495 1.00 69.58 354 LEU A CA 1
ATOM 2409 C C . LEU A 1 354 ? -7.710 37.072 1.943 1.00 68.10 354 LEU A C 1
ATOM 2410 O O . LEU A 1 354 ? -7.723 36.526 3.052 1.00 65.97 354 LEU A O 1
ATOM 2415 N N . ASP A 1 355 ? -6.686 36.935 1.095 1.00 71.88 355 ASP A N 1
ATOM 2416 C CA . ASP A 1 355 ? -5.538 36.097 1.437 1.00 71.23 355 ASP A CA 1
ATOM 2417 C C . ASP A 1 355 ? -4.788 36.656 2.638 1.00 69.73 355 ASP A C 1
ATOM 2418 O O . ASP A 1 355 ? -4.280 35.895 3.470 1.00 78.21 355 ASP A O 1
ATOM 2423 N N . ALA A 1 356 ? -4.711 37.983 2.746 1.00 70.96 356 ALA A N 1
ATOM 2424 C CA . ALA A 1 356 ? -4.014 38.649 3.841 1.00 70.16 356 ALA A CA 1
ATOM 2425 C C . ALA A 1 356 ? -4.836 38.737 5.126 1.00 66.86 356 ALA A C 1
ATOM 2426 O O . ALA A 1 356 ? -4.343 39.283 6.117 1.00 69.65 356 ALA A O 1
ATOM 2428 N N . GLY A 1 357 ? -6.067 38.231 5.140 1.00 64.87 357 GLY A N 1
ATOM 2429 C CA . GLY A 1 357 ? -6.908 38.370 6.312 1.00 60.27 357 GLY A CA 1
ATOM 2430 C C . GLY A 1 357 ? -7.334 39.785 6.645 1.00 70.14 357 GLY A C 1
ATOM 2431 O O . GLY A 1 357 ? -7.791 40.032 7.764 1.00 67.79 357 GLY A O 1
ATOM 2432 N N . LYS A 1 358 ? -7.189 40.735 5.715 1.00 70.11 358 LYS A N 1
ATOM 2433 C CA . LYS A 1 358 ? -7.689 42.083 5.955 1.00 66.26 358 LYS A CA 1
ATOM 2434 C C . LYS A 1 358 ? -9.200 42.189 5.773 1.00 71.29 358 LYS A C 1
ATOM 2435 O O . LYS A 1 358 ? -9.801 43.148 6.273 1.00 74.02 358 LYS A O 1
ATOM 2441 N N . VAL A 1 359 ? -9.824 41.222 5.094 1.00 69.96 359 VAL A N 1
ATOM 2442 C CA . VAL A 1 359 ? -11.233 41.279 4.710 1.00 64.92 359 VAL A CA 1
ATOM 2443 C C . VAL A 1 359 ? -11.857 39.895 4.864 1.00 64.57 359 VAL A C 1
ATOM 2444 O O . VAL A 1 359 ? -11.229 38.878 4.552 1.00 70.13 359 VAL A O 1
ATOM 2448 N N . THR A 1 360 ? -13.096 39.858 5.350 1.00 63.11 360 THR A N 1
ATOM 2449 C CA . THR A 1 360 ? -13.866 38.627 5.493 1.00 62.75 360 THR A CA 1
ATOM 2450 C C . THR A 1 360 ? -15.039 38.537 4.526 1.00 62.57 360 THR A C 1
ATOM 2451 O O . THR A 1 360 ? -15.258 37.480 3.935 1.00 65.66 360 THR A O 1
ATOM 2455 N N . LEU A 1 361 ? -15.802 39.614 4.339 1.00 62.47 361 LEU A N 1
ATOM 2456 C CA . LEU A 1 361 ? -16.925 39.635 3.409 1.00 64.02 361 LEU A CA 1
ATOM 2457 C C . LEU A 1 361 ? -16.660 40.646 2.302 1.00 62.42 361 LEU A C 1
ATOM 2458 O O . LEU A 1 361 ? -15.993 41.661 2.518 1.00 67.30 361 LEU A O 1
ATOM 2463 N N . CYS A 1 362 ? -17.201 40.370 1.114 1.00 61.07 362 CYS A N 1
ATOM 2464 C CA . CYS A 1 362 ? -17.022 41.264 -0.027 1.00 62.79 362 CYS A CA 1
ATOM 2465 C C . CYS A 1 362 ? -18.198 41.143 -0.987 1.00 62.58 362 CYS A C 1
ATOM 2466 O O . CYS A 1 362 ? -18.903 40.127 -1.018 1.00 60.43 362 CYS A O 1
ATOM 2469 N N . GLY A 1 363 ? -18.397 42.200 -1.779 1.00 57.44 363 GLY A N 1
ATOM 2470 C CA . GLY A 1 363 ? -19.518 42.256 -2.701 1.00 56.83 363 GLY A CA 1
ATOM 2471 C C . GLY A 1 363 ? -19.256 43.180 -3.869 1.00 60.34 363 GLY A C 1
ATOM 2472 O O . GLY A 1 363 ? -18.446 44.108 -3.788 1.00 63.28 363 GLY A O 1
ATOM 2473 N N . GLU A 1 364 ? -19.955 42.913 -4.969 1.00 61.80 364 GLU A N 1
ATOM 2474 C CA . GLU A 1 364 ? -19.814 43.686 -6.194 1.00 64.15 364 GLU A CA 1
ATOM 2475 C C . GLU A 1 364 ? -21.203 44.039 -6.686 1.00 64.91 364 GLU A C 1
ATOM 2476 O O . GLU A 1 364 ? -22.059 43.157 -6.803 1.00 63.22 364 GLU A O 1
ATOM 2482 N N . GLU A 1 365 ? -21.418 45.327 -6.962 1.00 64.95 365 GLU A N 1
ATOM 2483 C CA . GLU A 1 365 ? -22.692 45.801 -7.485 1.00 62.68 365 GLU A CA 1
ATOM 2484 C C . GLU A 1 365 ? -23.135 44.980 -8.694 1.00 65.19 365 GLU A C 1
ATOM 2485 O O . GLU A 1 365 ? -22.335 44.642 -9.570 1.00 64.99 365 GLU A O 1
ATOM 2491 N N . SER A 1 366 ? -24.424 44.636 -8.714 1.00 70.32 366 SER A N 1
ATOM 2492 C CA . SER A 1 366 ? -25.073 43.910 -9.806 1.00 69.76 366 SER A CA 1
ATOM 2493 C C . SER A 1 366 ? -24.390 42.579 -10.136 1.00 69.92 366 SER A C 1
ATOM 2494 O O . SER A 1 366 ? -24.557 42.053 -11.243 1.00 66.47 366 SER A O 1
ATOM 2497 N N . PHE A 1 367 ? -23.639 41.999 -9.196 1.00 67.31 367 PHE A N 1
ATOM 2498 C CA . PHE A 1 367 ? -23.004 40.711 -9.452 1.00 66.57 367 PHE A CA 1
ATOM 2499 C C . PHE A 1 367 ? -23.228 39.715 -8.316 1.00 68.74 367 PHE A C 1
ATOM 2500 O O . PHE A 1 367 ? -23.603 38.567 -8.576 1.00 74.58 367 PHE A O 1
ATOM 2508 N N . GLY A 1 368 ? -22.992 40.111 -7.070 1.00 64.58 368 GLY A N 1
ATOM 2509 C CA . GLY A 1 368 ? -23.262 39.241 -5.940 1.00 63.70 368 GLY A CA 1
ATOM 2510 C C . GLY A 1 368 ? -22.322 39.509 -4.778 1.00 62.43 368 GLY A C 1
ATOM 2511 O O . GLY A 1 368 ? -21.637 40.525 -4.726 1.00 63.47 368 GLY A O 1
ATOM 2512 N N . THR A 1 369 ? -22.307 38.562 -3.839 1.00 64.45 369 THR A N 1
ATOM 2513 C CA . THR A 1 369 ? -21.533 38.670 -2.607 1.00 59.15 369 THR A CA 1
ATOM 2514 C C . THR A 1 369 ? -20.744 37.383 -2.376 1.00 64.20 369 THR A C 1
ATOM 2515 O O . THR A 1 369 ? -20.953 36.369 -3.050 1.00 64.61 369 THR A O 1
ATOM 2519 N N . GLY A 1 370 ? -19.832 37.433 -1.409 1.00 61.92 370 GLY A N 1
ATOM 2520 C CA . GLY A 1 370 ? -18.996 36.286 -1.093 1.00 60.95 370 GLY A CA 1
ATOM 2521 C C . GLY A 1 370 ? -18.102 36.569 0.099 1.00 64.40 370 GLY A C 1
ATOM 2522 O O . GLY A 1 370 ? -18.070 37.682 0.635 1.00 67.71 370 GLY A O 1
ATOM 2523 N N . SER A 1 371 ? -17.369 35.538 0.517 1.00 63.12 371 SER A N 1
ATOM 2524 C CA . SER A 1 371 ? -16.457 35.689 1.646 1.00 61.78 371 SER A CA 1
ATOM 2525 C C . SER A 1 371 ? -15.113 35.053 1.353 1.00 62.08 371 SER A C 1
ATOM 2526 O O . SER A 1 371 ? -14.842 34.648 0.220 1.00 65.56 371 SER A O 1
ATOM 2529 N N . ASN A 1 372 ? -14.276 34.928 2.373 1.00 60.31 372 ASN A N 1
ATOM 2530 C CA . ASN A 1 372 ? -12.998 34.264 2.185 1.00 61.56 372 ASN A CA 1
ATOM 2531 C C . ASN A 1 372 ? -13.112 32.748 2.153 1.00 59.90 372 ASN A C 1
ATOM 2532 O O . ASN A 1 372 ? -12.080 32.079 2.078 1.00 63.13 372 ASN A O 1
ATOM 2537 N N . HIS A 1 373 ? -14.321 32.183 2.200 1.00 58.95 373 HIS A N 1
ATOM 2538 C CA . HIS A 1 373 ? -14.419 30.729 2.114 1.00 62.66 373 HIS A CA 1
ATOM 2539 C C . HIS A 1 373 ? -13.959 30.223 0.749 1.00 65.69 373 HIS A C 1
ATOM 2540 O O . HIS A 1 373 ? -13.346 29.152 0.660 1.00 68.16 373 HIS A O 1
ATOM 2547 N N . VAL A 1 374 ? -14.223 30.983 -0.315 1.00 62.09 374 VAL A N 1
ATOM 2548 C CA . VAL A 1 374 ? -13.650 30.719 -1.630 1.00 63.31 374 VAL A CA 1
ATOM 2549 C C . VAL A 1 374 ? -13.035 32.018 -2.137 1.00 61.65 374 VAL A C 1
ATOM 2550 O O . VAL A 1 374 ? -12.796 32.946 -1.358 1.00 64.17 374 VAL A O 1
ATOM 2554 N N . ARG A 1 375 ? -12.763 32.095 -3.438 1.00 55.97 375 ARG A N 1
ATOM 2555 C CA . ARG A 1 375 ? -12.233 33.310 -4.045 1.00 57.34 375 ARG A CA 1
ATOM 2556 C C . ARG A 1 375 ? -13.104 33.781 -5.200 1.00 58.88 375 ARG A C 1
ATOM 2557 O O . ARG A 1 375 ? -12.630 34.502 -6.077 1.00 59.06 375 ARG A O 1
ATOM 2565 N N . GLU A 1 376 ? -14.372 33.389 -5.204 1.00 60.99 376 GLU A N 1
ATOM 2566 C CA . GLU A 1 376 ? -15.315 33.765 -6.239 1.00 57.61 376 GLU A CA 1
ATOM 2567 C C . GLU A 1 376 ? -16.624 34.187 -5.593 1.00 58.34 376 GLU A C 1
ATOM 2568 O O . GLU A 1 376 ? -16.927 33.815 -4.459 1.00 60.41 376 GLU A O 1
ATOM 2574 N N . LYS A 1 377 ? -17.401 34.975 -6.332 1.00 60.97 377 LYS A N 1
ATOM 2575 C CA . LYS A 1 377 ? -18.789 35.214 -5.965 1.00 59.88 377 LYS A CA 1
ATOM 2576 C C . LYS A 1 377 ? -19.510 33.887 -5.773 1.00 62.25 377 LYS A C 1
ATOM 2577 O O . LYS A 1 377 ? -19.288 32.930 -6.521 1.00 64.74 377 LYS A O 1
ATOM 2583 N N . ASP A 1 378 ? -20.380 33.835 -4.768 1.00 60.10 378 ASP A N 1
ATOM 2584 C CA . ASP A 1 378 ? -21.077 32.603 -4.408 1.00 59.56 378 ASP A CA 1
ATOM 2585 C C . ASP A 1 378 ? -22.544 32.931 -4.123 1.00 65.73 378 ASP A C 1
ATOM 2586 O O . ASP A 1 378 ? -22.859 33.536 -3.098 1.00 66.77 378 ASP A O 1
ATOM 2591 N N . GLY A 1 379 ? -23.434 32.523 -5.030 1.00 63.22 379 GLY A N 1
ATOM 2592 C CA . GLY A 1 379 ? -24.841 32.833 -4.855 1.00 59.41 379 GLY A CA 1
ATOM 2593 C C . GLY A 1 379 ? -25.509 31.974 -3.796 1.00 66.85 379 GLY A C 1
ATOM 2594 O O . GLY A 1 379 ? -26.300 32.473 -2.987 1.00 68.86 379 GLY A O 1
ATOM 2595 N N . LEU A 1 380 ? -25.221 30.664 -3.799 1.00 62.88 380 LEU A N 1
ATOM 2596 C CA . LEU A 1 380 ? -25.793 29.794 -2.775 1.00 68.97 380 LEU A CA 1
ATOM 2597 C C . LEU A 1 380 ? -25.314 30.189 -1.390 1.00 68.13 380 LEU A C 1
ATOM 2598 O O . LEU A 1 380 ? -26.093 30.162 -0.428 1.00 71.35 380 LEU A O 1
ATOM 2603 N N . TRP A 1 381 ? -24.033 30.540 -1.268 1.00 62.39 381 TRP A N 1
ATOM 2604 C CA . TRP A 1 381 ? -23.508 31.002 0.011 1.00 63.77 381 TRP A CA 1
ATOM 2605 C C . TRP A 1 381 ? -24.366 32.126 0.574 1.00 66.12 381 TRP A C 1
ATOM 2606 O O . TRP A 1 381 ? -24.793 32.070 1.730 1.00 68.72 381 TRP A O 1
ATOM 2617 N N . ALA A 1 382 ? -24.660 33.141 -0.248 1.00 63.41 382 ALA A N 1
ATOM 2618 C CA . ALA A 1 382 ? -25.512 34.237 0.206 1.00 65.66 382 ALA A CA 1
ATOM 2619 C C . ALA A 1 382 ? -26.924 33.753 0.527 1.00 68.82 382 ALA A C 1
ATOM 2620 O O . ALA A 1 382 ? -27.542 34.224 1.488 1.00 68.84 382 ALA A O 1
ATOM 2622 N N . VAL A 1 383 ? -27.453 32.816 -0.265 1.00 66.77 383 VAL A N 1
ATOM 2623 C CA . VAL A 1 383 ? -28.802 32.305 -0.022 1.00 64.79 383 VAL A CA 1
ATOM 2624 C C . VAL A 1 383 ? -28.868 31.599 1.324 1.00 65.83 383 VAL A C 1
ATOM 2625 O O . VAL A 1 383 ? -29.803 31.806 2.107 1.00 64.13 383 VAL A O 1
ATOM 2629 N N . LEU A 1 384 ? -27.886 30.730 1.596 1.00 68.15 384 LEU A N 1
ATOM 2630 C CA . LEU A 1 384 ? -27.828 30.040 2.879 1.00 67.53 384 LEU A CA 1
ATOM 2631 C C . LEU A 1 384 ? -27.580 31.020 4.014 1.00 65.80 384 LEU A C 1
ATOM 2632 O O . LEU A 1 384 ? -28.200 30.918 5.075 1.00 71.95 384 LEU A O 1
ATOM 2637 N N . PHE A 1 385 ? -26.680 31.982 3.803 1.00 68.34 385 PHE A N 1
ATOM 2638 C CA . PHE A 1 385 ? -26.374 32.979 4.826 1.00 68.32 385 PHE A CA 1
ATOM 2639 C C . PHE A 1 385 ? -27.609 33.804 5.167 1.00 69.23 385 PHE A C 1
ATOM 2640 O O . PHE A 1 385 ? -27.852 34.123 6.337 1.00 69.23 385 PHE A O 1
ATOM 2648 N N . TRP A 1 386 ? -28.414 34.141 4.159 1.00 68.38 386 TRP A N 1
ATOM 2649 C CA . TRP A 1 386 ? -29.696 34.781 4.425 1.00 65.27 386 TRP A CA 1
ATOM 2650 C C . TRP A 1 386 ? -30.616 33.835 5.175 1.00 71.72 386 TRP A C 1
ATOM 2651 O O . TRP A 1 386 ? -31.317 34.241 6.112 1.00 75.17 386 TRP A O 1
ATOM 2662 N N . LEU A 1 387 ? -30.660 32.566 4.787 1.00 72.73 387 LEU A N 1
ATOM 2663 C CA . LEU A 1 387 ? -31.643 31.642 5.415 1.00 69.05 387 LEU A CA 1
ATOM 2664 C C . LEU A 1 387 ? -31.273 31.388 6.874 1.00 70.19 387 LEU A C 1
ATOM 2665 O O . LEU A 1 387 ? -32.178 31.097 7.651 1.00 72.63 387 LEU A O 1
ATOM 2670 N N . ASN A 1 388 ? -29.996 31.501 7.219 1.00 71.00 388 ASN A N 1
ATOM 2671 C CA . ASN A 1 388 ? -29.550 31.308 8.619 1.00 72.10 388 ASN A CA 1
ATOM 2672 C C . ASN A 1 388 ? -29.962 32.529 9.426 1.00 78.02 388 ASN A C 1
ATOM 2673 O O . ASN A 1 388 ? -30.331 32.358 10.586 1.00 77.36 388 ASN A O 1
ATOM 2678 N N . ILE A 1 389 ? -29.887 33.709 8.821 1.00 74.09 389 ILE A N 1
ATOM 2679 C CA . ILE A 1 389 ? -30.319 34.949 9.522 1.00 77.14 389 ILE A CA 1
ATOM 2680 C C . ILE A 1 389 ? -31.833 34.865 9.743 1.00 76.03 389 ILE A C 1
ATOM 2681 O O . ILE A 1 389 ? -32.266 35.090 10.876 1.00 78.68 389 ILE A O 1
ATOM 2686 N N . LEU A 1 390 ? -32.594 34.496 8.715 1.00 74.27 390 LEU A N 1
ATOM 2687 C CA . LEU A 1 390 ? -34.036 34.406 8.879 1.00 75.76 390 LEU A CA 1
ATOM 2688 C C . LEU A 1 390 ? -34.415 33.398 9.953 1.00 80.43 390 LEU A C 1
ATOM 2689 O O . LEU A 1 390 ? -35.410 33.593 10.656 1.00 84.89 390 LEU A O 1
ATOM 2694 N N . ALA A 1 391 ? -33.637 32.322 10.099 1.00 75.92 391 ALA A N 1
ATOM 2695 C CA . ALA A 1 391 ? -33.982 31.287 11.064 1.00 79.04 391 ALA A CA 1
ATOM 2696 C C . ALA A 1 391 ? -33.675 31.714 12.494 1.00 86.28 391 ALA A C 1
ATOM 2697 O O . ALA A 1 391 ? -34.348 31.264 13.429 1.00 91.10 391 ALA A O 1
ATOM 2699 N N . VAL A 1 392 ? -32.681 32.577 12.681 1.00 81.58 392 VAL A N 1
ATOM 2700 C CA . VAL A 1 392 ? -32.282 33.011 14.014 1.00 77.40 392 VAL A CA 1
ATOM 2701 C C . VAL A 1 392 ? -33.111 34.199 14.480 1.00 83.59 392 VAL A C 1
ATOM 2702 O O . VAL A 1 392 ? -33.509 34.268 15.645 1.00 89.95 392 VAL A O 1
ATOM 2706 N N . ARG A 1 393 ? -33.405 35.133 13.583 1.00 83.04 393 ARG A N 1
ATOM 2707 C CA . ARG A 1 393 ? -34.114 36.346 13.958 1.00 84.11 393 ARG A CA 1
ATOM 2708 C C . ARG A 1 393 ? -35.634 36.202 13.913 1.00 85.94 393 ARG A C 1
ATOM 2709 O O . ARG A 1 393 ? -36.333 37.003 14.545 1.00 86.49 393 ARG A O 1
ATOM 2717 N N . GLN A 1 394 ? -36.156 35.207 13.195 1.00 85.58 394 GLN A N 1
ATOM 2718 C CA . GLN A 1 394 ? -37.587 34.897 13.159 1.00 87.72 394 GLN A CA 1
ATOM 2719 C C . GLN A 1 394 ? -38.406 36.143 12.816 1.00 85.82 394 GLN A C 1
ATOM 2720 O O . GLN A 1 394 ? -39.063 36.758 13.659 1.00 97.80 394 GLN A O 1
ATOM 2726 N N . THR A 1 395 ? -38.344 36.487 11.531 1.00 83.48 395 THR A N 1
ATOM 2727 C CA . THR A 1 395 ? -38.816 37.747 10.960 1.00 84.91 395 THR A CA 1
ATOM 2728 C C . THR A 1 395 ? -38.613 37.788 9.447 1.00 82.14 395 THR A C 1
ATOM 2729 O O . THR A 1 395 ? -37.530 37.448 8.954 1.00 85.45 395 THR A O 1
ATOM 2733 N N . PRO A 1 396 ? -39.626 38.188 8.678 1.00 79.82 396 PRO A N 1
ATOM 2734 C CA . PRO A 1 396 ? -39.513 38.132 7.215 1.00 81.74 396 PRO A CA 1
ATOM 2735 C C . PRO A 1 396 ? -38.503 39.136 6.688 1.00 82.43 396 PRO A C 1
ATOM 2736 O O . PRO A 1 396 ? -38.092 40.073 7.379 1.00 78.80 396 PRO A O 1
ATOM 2740 N N . VAL A 1 397 ? -38.110 38.926 5.426 1.00 79.67 397 VAL A N 1
ATOM 2741 C CA . VAL A 1 397 ? -37.057 39.745 4.835 1.00 76.66 397 VAL A CA 1
ATOM 2742 C C . VAL A 1 397 ? -37.443 41.219 4.866 1.00 77.33 397 VAL A C 1
ATOM 2743 O O . VAL A 1 397 ? -36.609 42.086 5.156 1.00 73.85 397 VAL A O 1
ATOM 2747 N N . ALA A 1 398 ? -38.715 41.529 4.600 1.00 75.50 398 ALA A N 1
ATOM 2748 C CA . ALA A 1 398 ? -39.100 42.931 4.492 1.00 74.72 398 ALA A CA 1
ATOM 2749 C C . ALA A 1 398 ? -38.903 43.669 5.809 1.00 75.43 398 ALA A C 1
ATOM 2750 O O . ALA A 1 398 ? -38.618 44.871 5.806 1.00 77.41 398 ALA A O 1
ATOM 2752 N N . GLU A 1 399 ? -39.024 42.972 6.941 1.00 75.16 399 GLU A N 1
ATOM 2753 C CA . GLU A 1 399 ? -38.794 43.633 8.222 1.00 76.16 399 GLU A CA 1
ATOM 2754 C C . GLU A 1 399 ? -37.307 43.759 8.523 1.00 72.70 399 GLU A C 1
ATOM 2755 O O . GLU A 1 399 ? -36.880 44.758 9.112 1.00 70.82 399 GLU A O 1
ATOM 2761 N N . ILE A 1 400 ? -36.508 42.757 8.137 1.00 73.94 400 ILE A N 1
ATOM 2762 C CA . ILE A 1 400 ? -35.060 42.840 8.322 1.00 70.30 400 ILE A CA 1
ATOM 2763 C C . ILE A 1 400 ? -34.497 44.036 7.567 1.00 67.55 400 ILE A C 1
ATOM 2764 O O . ILE A 1 400 ? -33.666 44.788 8.087 1.00 64.87 400 ILE A O 1
ATOM 2769 N N . VAL A 1 401 ? -34.943 44.229 6.329 1.00 66.39 401 VAL A N 1
ATOM 2770 C CA . VAL A 1 401 ? -34.450 45.341 5.530 1.00 65.68 401 VAL A CA 1
ATOM 2771 C C . VAL A 1 401 ? -34.925 46.667 6.111 1.00 70.58 401 VAL A C 1
ATOM 2772 O O . VAL A 1 401 ? -34.136 47.606 6.271 1.00 72.89 401 VAL A O 1
ATOM 2776 N N . LYS A 1 402 ? -36.220 46.764 6.442 1.00 73.95 402 LYS A N 1
ATOM 2777 C CA . LYS A 1 402 ? -36.752 48.002 7.012 1.00 70.88 402 LYS A CA 1
ATOM 2778 C C . LYS A 1 402 ? -36.007 48.387 8.284 1.00 69.38 402 LYS A C 1
ATOM 2779 O O . LYS A 1 402 ? -35.763 49.573 8.537 1.00 70.62 402 LYS A O 1
ATOM 2785 N N . ASP A 1 403 ? -35.613 47.393 9.083 1.00 68.29 403 ASP A N 1
ATOM 2786 C CA . ASP A 1 403 ? -34.872 47.670 10.308 1.00 68.05 403 ASP A CA 1
ATOM 2787 C C . ASP A 1 403 ? -33.437 48.085 10.005 1.00 66.96 403 ASP A C 1
ATOM 2788 O O . ASP A 1 403 ? -32.898 48.983 10.662 1.00 67.87 403 ASP A O 1
ATOM 2793 N N . HIS A 1 404 ? -32.799 47.433 9.024 1.00 67.58 404 HIS A N 1
ATOM 2794 C CA . HIS A 1 404 ? -31.454 47.827 8.616 1.00 60.02 404 HIS A CA 1
ATOM 2795 C C . HIS A 1 404 ? -31.422 49.299 8.224 1.00 65.11 404 HIS A C 1
ATOM 2796 O O . HIS A 1 404 ? -30.575 50.064 8.704 1.00 66.01 404 HIS A O 1
ATOM 2803 N N . TRP A 1 405 ? -32.356 49.719 7.366 1.00 62.77 405 TRP A N 1
ATOM 2804 C CA . TRP A 1 405 ? -32.413 51.119 6.959 1.00 63.84 405 TRP A CA 1
ATOM 2805 C C . TRP A 1 405 ? -32.715 52.027 8.141 1.00 61.02 405 TRP A C 1
ATOM 2806 O O . TRP A 1 405 ? -32.183 53.136 8.230 1.00 65.10 405 TRP A O 1
ATOM 2817 N N . ARG A 1 406 ? -33.578 51.579 9.053 1.00 68.50 406 ARG A N 1
ATOM 2818 C CA . ARG A 1 406 ? -33.822 52.321 10.287 1.00 68.56 406 ARG A CA 1
ATOM 2819 C C . ARG A 1 406 ? -32.514 52.591 11.028 1.00 65.97 406 ARG A C 1
ATOM 2820 O O . ARG A 1 406 ? -32.236 53.721 11.444 1.00 64.79 406 ARG A O 1
ATOM 2828 N N . THR A 1 407 ? -31.676 51.562 11.155 1.00 62.31 407 THR A N 1
ATOM 2829 C CA . THR A 1 407 ? -30.452 51.655 11.943 1.00 64.31 407 THR A CA 1
ATOM 2830 C C . THR A 1 407 ? -29.349 52.427 11.220 1.00 65.97 407 THR A C 1
ATOM 2831 O O . THR A 1 407 ? -28.671 53.264 11.826 1.00 66.52 407 THR A O 1
ATOM 2835 N N . TYR A 1 408 ? -29.137 52.145 9.932 1.00 65.94 408 TYR A N 1
ATOM 2836 C CA . TYR A 1 408 ? -27.983 52.650 9.199 1.00 60.80 408 TYR A CA 1
ATOM 2837 C C . TYR A 1 408 ? -28.329 53.690 8.147 1.00 64.73 408 TYR A C 1
ATOM 2838 O O . TYR A 1 408 ? -27.412 54.305 7.588 1.00 65.98 408 TYR A O 1
ATOM 2847 N N . GLY A 1 409 ? -29.607 53.900 7.862 1.00 64.79 409 GLY A N 1
ATOM 2848 C CA . GLY A 1 409 ? -30.014 54.704 6.732 1.00 59.55 409 GLY A CA 1
ATOM 2849 C C . GLY A 1 409 ? -30.064 53.894 5.447 1.00 61.39 409 GLY A C 1
ATOM 2850 O O . GLY A 1 409 ? -29.417 52.860 5.290 1.00 61.86 409 GLY A O 1
ATOM 2851 N N . ARG A 1 410 ? -30.849 54.383 4.507 1.00 58.87 410 ARG A N 1
ATOM 2852 C CA . ARG A 1 410 ? -30.959 53.720 3.222 1.00 60.60 410 ARG A CA 1
ATOM 2853 C C . ARG A 1 410 ? -30.035 54.386 2.219 1.00 59.03 410 ARG A C 1
ATOM 2854 O O . ARG A 1 410 ? -29.953 55.614 2.157 1.00 62.29 410 ARG A O 1
ATOM 2862 N N . ASN A 1 411 ? -29.332 53.568 1.444 1.00 57.33 411 ASN A N 1
ATOM 2863 C CA . ASN A 1 411 ? -28.502 54.058 0.352 1.00 52.43 411 ASN A CA 1
ATOM 2864 C C . ASN A 1 411 ? -29.266 53.786 -0.937 1.00 62.97 411 ASN A C 1
ATOM 2865 O O . ASN A 1 411 ? -29.123 52.730 -1.562 1.00 65.76 411 ASN A O 1
ATOM 2870 N N . TYR A 1 412 ? -30.125 54.735 -1.304 1.00 60.69 412 TYR A N 1
ATOM 2871 C CA . TYR A 1 412 ? -30.771 54.692 -2.604 1.00 57.76 412 TYR A CA 1
ATOM 2872 C C . TYR A 1 412 ? -29.701 54.602 -3.681 1.00 61.99 412 TYR A C 1
ATOM 2873 O O . TYR A 1 412 ? -28.651 55.240 -3.577 1.00 60.85 412 TYR A O 1
ATOM 2882 N N . TYR A 1 413 ? -29.962 53.801 -4.712 1.00 62.56 413 TYR A N 1
ATOM 2883 C CA . TYR A 1 413 ? -28.884 53.378 -5.600 1.00 57.67 413 TYR A CA 1
ATOM 2884 C C . TYR A 1 413 ? -29.451 52.826 -6.897 1.00 65.41 413 TYR A C 1
ATOM 2885 O O . TYR A 1 413 ? -30.133 51.794 -6.886 1.00 65.72 413 TYR A O 1
ATOM 2894 N N . SER A 1 414 ? -29.150 53.501 -8.008 1.00 63.78 414 SER A N 1
ATOM 2895 C CA . SER A 1 414 ? -29.495 53.041 -9.343 1.00 64.68 414 SER A CA 1
ATOM 2896 C C . SER A 1 414 ? -28.329 53.316 -10.282 1.00 66.59 414 SER A C 1
ATOM 2897 O O . SER A 1 414 ? -27.578 54.277 -10.093 1.00 66.29 414 SER A O 1
ATOM 2900 N N . ARG A 1 415 ? -28.180 52.460 -11.290 1.00 66.42 415 ARG A N 1
ATOM 2901 C CA . ARG A 1 415 ? -27.210 52.662 -12.357 1.00 62.58 415 ARG A CA 1
ATOM 2902 C C . ARG A 1 415 ? -27.928 53.008 -13.655 1.00 65.87 415 ARG A C 1
ATOM 2903 O O . ARG A 1 415 ? -28.930 52.378 -14.007 1.00 66.85 415 ARG A O 1
ATOM 2911 N N . HIS A 1 416 ? -27.412 54.012 -14.358 1.00 63.71 416 HIS A N 1
ATOM 2912 C CA . HIS A 1 416 ? -27.899 54.411 -15.674 1.00 65.33 416 HIS A CA 1
ATOM 2913 C C . HIS A 1 416 ? -26.833 54.076 -16.707 1.00 66.85 416 HIS A C 1
ATOM 2914 O O . HIS A 1 416 ? -25.724 54.619 -16.650 1.00 67.80 416 HIS A O 1
ATOM 2921 N N . ASP A 1 417 ? -27.162 53.192 -17.647 1.00 69.92 417 ASP A N 1
ATOM 2922 C CA . ASP A 1 417 ? -26.243 52.807 -18.715 1.00 67.95 417 ASP A CA 1
ATOM 2923 C C . ASP A 1 417 ? -26.597 53.548 -19.999 1.00 72.21 417 ASP A C 1
ATOM 2924 O O . ASP A 1 417 ? -27.765 53.586 -20.400 1.00 72.39 417 ASP A O 1
ATOM 2929 N N . TYR A 1 418 ? -25.591 54.145 -20.632 1.00 71.58 418 TYR A N 1
ATOM 2930 C CA . TYR A 1 418 ? -25.727 54.753 -21.955 1.00 73.46 418 TYR A CA 1
ATOM 2931 C C . TYR A 1 418 ? -24.887 53.893 -22.899 1.00 77.72 418 TYR A C 1
ATOM 2932 O O . TYR A 1 418 ? -23.672 54.075 -23.013 1.00 75.49 418 TYR A O 1
ATOM 2941 N N . GLU A 1 419 ? -25.545 52.939 -23.561 1.00 76.13 419 GLU A N 1
ATOM 2942 C CA . GLU A 1 419 ? -24.858 51.925 -24.353 1.00 78.13 419 GLU A CA 1
ATOM 2943 C C . GLU A 1 419 ? -24.609 52.423 -25.769 1.00 78.02 419 GLU A C 1
ATOM 2944 O O . GLU A 1 419 ? -25.433 53.138 -26.346 1.00 78.52 419 GLU A O 1
ATOM 2950 N N . GLY A 1 420 ? -23.453 52.059 -26.317 1.00 78.58 420 GLY A N 1
ATOM 2951 C CA . GLY A 1 420 ? -23.160 52.345 -27.708 1.00 77.42 420 GLY A CA 1
ATOM 2952 C C . GLY A 1 420 ? -22.889 53.792 -28.062 1.00 85.49 420 GLY A C 1
ATOM 2953 O O . GLY A 1 420 ? -23.201 54.211 -29.182 1.00 86.84 420 GLY A O 1
ATOM 2954 N N . ILE A 1 421 ? -22.329 54.582 -27.142 1.00 90.04 421 ILE A N 1
ATOM 2955 C CA . ILE A 1 421 ? -21.769 55.862 -27.553 1.00 89.41 421 ILE A CA 1
ATOM 2956 C C . ILE A 1 421 ? -20.619 55.541 -28.479 1.00 88.66 421 ILE A C 1
ATOM 2957 O O . ILE A 1 421 ? -19.969 54.498 -28.346 1.00 93.00 421 ILE A O 1
ATOM 2962 N N . GLU A 1 422 ? -20.352 56.427 -29.431 1.00 94.07 422 GLU A N 1
ATOM 2963 C CA . GLU A 1 422 ? -19.234 56.104 -30.294 1.00 105.81 422 GLU A CA 1
ATOM 2964 C C . GLU A 1 422 ? -17.952 56.216 -29.465 1.00 108.77 422 GLU A C 1
ATOM 2965 O O . GLU A 1 422 ? -17.941 56.802 -28.376 1.00 101.69 422 GLU A O 1
ATOM 2971 N N . GLY A 1 423 ? -16.868 55.656 -29.999 1.00 117.70 423 GLY A N 1
ATOM 2972 C CA . GLY A 1 423 ? -15.563 55.677 -29.358 1.00 108.90 423 GLY A CA 1
ATOM 2973 C C . GLY A 1 423 ? -15.193 56.910 -28.554 1.00 103.63 423 GLY A C 1
ATOM 2974 O O . GLY A 1 423 ? -15.292 56.893 -27.323 1.00 106.11 423 GLY A O 1
ATOM 2975 N N . ASP A 1 424 ? -14.769 57.987 -29.213 1.00 103.28 424 ASP A N 1
ATOM 2976 C CA . ASP A 1 424 ? -14.090 59.067 -28.510 1.00 103.14 424 ASP A CA 1
ATOM 2977 C C . ASP A 1 424 ? -14.991 60.268 -28.191 1.00 95.02 424 ASP A C 1
ATOM 2978 O O . ASP A 1 424 ? -14.472 61.305 -27.776 1.00 93.73 424 ASP A O 1
ATOM 2983 N N . ARG A 1 425 ? -16.319 60.151 -28.345 1.00 97.15 425 ARG A N 1
ATOM 2984 C CA . ARG A 1 425 ? -17.180 61.156 -27.726 1.00 93.77 425 ARG A CA 1
ATOM 2985 C C . ARG A 1 425 ? -17.332 60.890 -26.238 1.00 89.64 425 ARG A C 1
ATOM 2986 O O . ARG A 1 425 ? -17.278 61.829 -25.431 1.00 85.78 425 ARG A O 1
ATOM 2994 N N . ALA A 1 426 ? -17.502 59.628 -25.842 1.00 87.52 426 ALA A N 1
ATOM 2995 C CA . ALA A 1 426 ? -17.474 59.298 -24.425 1.00 79.53 426 ALA A CA 1
ATOM 2996 C C . ALA A 1 426 ? -16.147 59.704 -23.789 1.00 80.67 426 ALA A C 1
ATOM 2997 O O . ALA A 1 426 ? -16.121 60.165 -22.637 1.00 81.25 426 ALA A O 1
ATOM 2999 N N . HIS A 1 427 ? -15.045 59.589 -24.529 1.00 80.80 427 HIS A N 1
ATOM 3000 C CA . HIS A 1 427 ? -13.755 60.009 -23.996 1.00 84.19 427 HIS A CA 1
ATOM 3001 C C . HIS A 1 427 ? -13.667 61.526 -23.861 1.00 80.41 427 HIS A C 1
ATOM 3002 O O . HIS A 1 427 ? -12.975 62.027 -22.964 1.00 77.41 427 HIS A O 1
ATOM 3009 N N . THR A 1 428 ? -14.367 62.272 -24.721 1.00 77.18 428 THR A N 1
ATOM 3010 C CA . THR A 1 428 ? -14.441 63.720 -24.550 1.00 75.57 428 THR A CA 1
ATOM 3011 C C . THR A 1 428 ? -15.240 64.082 -23.304 1.00 74.10 428 THR A C 1
ATOM 3012 O O . THR A 1 428 ? -14.842 64.969 -22.538 1.00 69.46 428 THR A O 1
ATOM 3016 N N . LEU A 1 429 ? -16.361 63.392 -23.085 1.00 73.74 429 LEU A N 1
ATOM 3017 C CA . LEU A 1 429 ? -17.160 63.572 -21.878 1.00 69.33 429 LEU A CA 1
ATOM 3018 C C . LEU A 1 429 ? -16.322 63.391 -20.618 1.00 70.49 429 LEU A C 1
ATOM 3019 O O . LEU A 1 429 ? -16.335 64.237 -19.714 1.00 70.39 429 LEU A O 1
ATOM 3024 N N . MET A 1 430 ? -15.579 62.287 -20.539 1.00 69.30 430 MET A N 1
ATOM 3025 C CA . MET A 1 430 ? -14.807 62.026 -19.325 1.00 70.05 430 MET A CA 1
ATOM 3026 C C . MET A 1 430 ? -13.667 63.034 -19.154 1.00 68.01 430 MET A C 1
ATOM 3027 O O . MET A 1 430 ? -13.343 63.424 -18.030 1.00 67.81 430 MET A O 1
ATOM 3032 N N . SER A 1 431 ? -13.043 63.475 -20.255 1.00 71.01 431 SER A N 1
ATOM 3033 C CA . SER A 1 431 ? -11.979 64.469 -20.132 1.00 66.70 431 SER A CA 1
ATOM 3034 C C . SER A 1 431 ? -12.525 65.825 -19.710 1.00 67.07 431 SER A C 1
ATOM 3035 O O . SER A 1 431 ? -11.959 66.482 -18.831 1.00 63.45 431 SER A O 1
ATOM 3038 N N . GLN A 1 432 ? -13.609 66.281 -20.345 1.00 68.27 432 GLN A N 1
ATOM 3039 C CA . GLN A 1 432 ? -14.153 67.575 -19.963 1.00 64.78 432 GLN A CA 1
ATOM 3040 C C . GLN A 1 432 ? -14.584 67.583 -18.506 1.00 64.53 432 GLN A C 1
ATOM 3041 O O . GLN A 1 432 ? -14.451 68.608 -17.827 1.00 65.59 432 GLN A O 1
ATOM 3047 N N . LEU A 1 433 ? -15.071 66.450 -18.002 1.00 61.67 433 LEU A N 1
ATOM 3048 C CA . LEU A 1 433 ? -15.456 66.375 -16.599 1.00 61.23 433 LEU A CA 1
ATOM 3049 C C . LEU A 1 433 ? -14.231 66.331 -15.689 1.00 65.00 433 LEU A C 1
ATOM 3050 O O . LEU A 1 433 ? -14.196 67.014 -14.659 1.00 65.61 433 LEU A O 1
ATOM 3055 N N . GLU A 1 434 ? -13.221 65.530 -16.053 1.00 64.30 434 GLU A N 1
ATOM 3056 C CA . GLU A 1 434 ? -12.003 65.424 -15.251 1.00 62.88 434 GLU A CA 1
ATOM 3057 C C . GLU A 1 434 ? -11.333 66.786 -15.064 1.00 64.07 434 GLU A C 1
ATOM 3058 O O . GLU A 1 434 ? -10.837 67.097 -13.976 1.00 67.41 434 GLU A O 1
ATOM 3064 N N . GLN A 1 435 ? -11.285 67.586 -16.132 1.00 60.39 435 GLN A N 1
ATOM 3065 C CA . GLN A 1 435 ? -10.926 69.002 -16.068 1.00 63.27 435 GLN A CA 1
ATOM 3066 C C . GLN A 1 435 ? -11.666 69.779 -14.989 1.00 65.13 435 GLN A C 1
ATOM 3067 O O . GLN A 1 435 ? -11.050 70.554 -14.247 1.00 65.73 435 GLN A O 1
ATOM 3073 N N . LYS A 1 436 ? -12.986 69.628 -14.900 1.00 63.37 436 LYS A N 1
ATOM 3074 C CA . LYS A 1 436 ? -13.767 70.453 -13.988 1.00 60.01 436 LYS A CA 1
ATOM 3075 C C . LYS A 1 436 ? -13.636 70.035 -12.526 1.00 60.51 436 LYS A C 1
ATOM 3076 O O . LYS A 1 436 ? -14.111 70.764 -11.650 1.00 64.35 436 LYS A O 1
ATOM 3082 N N . LEU A 1 437 ? -13.004 68.899 -12.229 1.00 59.47 437 LEU A N 1
ATOM 3083 C CA . LEU A 1 437 ? -13.111 68.311 -10.893 1.00 61.87 437 LEU A CA 1
ATOM 3084 C C . LEU A 1 437 ? -12.458 69.150 -9.792 1.00 60.41 437 LEU A C 1
ATOM 3085 O O . LEU A 1 437 ? -13.063 69.306 -8.726 1.00 61.63 437 LEU A O 1
ATOM 3090 N N . PRO A 1 438 ? -11.249 69.702 -9.980 1.00 67.88 438 PRO A N 1
ATOM 3091 C CA . PRO A 1 438 ? -10.663 70.499 -8.880 1.00 57.48 438 PRO A CA 1
ATOM 3092 C C . PRO A 1 438 ? -11.511 71.679 -8.439 1.00 60.10 438 PRO A C 1
ATOM 3093 O O . PRO A 1 438 ? -11.577 71.961 -7.235 1.00 67.41 438 PRO A O 1
ATOM 3097 N N . SER A 1 439 ? -12.177 72.371 -9.367 1.00 59.74 439 SER A N 1
ATOM 3098 C CA . SER A 1 439 ? -13.002 73.511 -8.979 1.00 54.43 439 SER A CA 1
ATOM 3099 C C . SER A 1 439 ? -14.319 73.096 -8.325 1.00 60.14 439 SER A C 1
ATOM 3100 O O . SER A 1 439 ? -14.954 73.920 -7.656 1.00 58.05 439 SER A O 1
ATOM 3103 N N . LEU A 1 440 ? -14.740 71.837 -8.488 1.00 57.46 440 LEU A N 1
ATOM 3104 C CA . LEU A 1 440 ? -15.984 71.394 -7.872 1.00 57.79 440 LEU A CA 1
ATOM 3105 C C . LEU A 1 440 ? -15.858 71.269 -6.355 1.00 62.10 440 LEU A C 1
ATOM 3106 O O . LEU A 1 440 ? -16.858 71.401 -5.636 1.00 61.53 440 LEU A O 1
ATOM 3111 N N . VAL A 1 441 ? -14.644 71.025 -5.850 1.00 62.02 441 VAL A N 1
ATOM 3112 C CA . VAL A 1 441 ? -14.482 70.704 -4.438 1.00 64.41 441 VAL A CA 1
ATOM 3113 C C . VAL A 1 441 ? -14.882 71.896 -3.587 1.00 66.42 441 VAL A C 1
ATOM 3114 O O . VAL A 1 441 ? -14.462 73.032 -3.840 1.00 65.87 441 VAL A O 1
ATOM 3118 N N . GLY A 1 442 ? -15.714 71.638 -2.569 1.00 60.16 442 GLY A N 1
ATOM 3119 C CA . GLY A 1 442 ? -16.146 72.652 -1.639 1.00 53.09 442 GLY A CA 1
ATOM 3120 C C . GLY A 1 442 ? -17.404 73.399 -2.029 1.00 61.12 442 GLY A C 1
ATOM 3121 O O . GLY A 1 442 ? -18.035 74.018 -1.163 1.00 65.22 442 GLY A O 1
ATOM 3122 N N . GLN A 1 443 ? -17.795 73.358 -3.297 1.00 62.50 443 GLN A N 1
ATOM 3123 C CA . GLN A 1 443 ? -18.944 74.129 -3.740 1.00 55.45 443 GLN A CA 1
ATOM 3124 C C . GLN A 1 443 ? -20.242 73.375 -3.477 1.00 58.79 443 GLN A C 1
ATOM 3125 O O . GLN A 1 443 ? -20.269 72.148 -3.335 1.00 60.36 443 GLN A O 1
ATOM 3131 N N . THR A 1 444 ? -21.331 74.129 -3.414 1.00 54.08 444 THR A N 1
ATOM 3132 C CA . THR A 1 444 ? -22.655 73.563 -3.193 1.00 57.63 444 THR A CA 1
ATOM 3133 C C . THR A 1 444 ? -23.440 73.658 -4.495 1.00 58.78 444 THR A C 1
ATOM 3134 O O . THR A 1 444 ? -23.679 74.760 -5.005 1.00 59.68 444 THR A O 1
ATOM 3138 N N . LEU A 1 445 ? -23.812 72.504 -5.049 1.00 54.10 445 LEU A N 1
ATOM 3139 C CA . LEU A 1 445 ? -24.580 72.443 -6.289 1.00 59.01 445 LEU A CA 1
ATOM 3140 C C . LEU A 1 445 ? -25.986 71.991 -5.935 1.00 61.30 445 LEU A C 1
ATOM 3141 O O . LEU A 1 445 ? -26.205 70.818 -5.614 1.00 58.19 445 LEU A O 1
ATOM 3146 N N . GLY A 1 446 ? -26.930 72.915 -6.005 1.00 62.43 446 GLY A N 1
ATOM 3147 C CA . GLY A 1 446 ? -28.267 72.612 -5.540 1.00 52.67 446 GLY A CA 1
ATOM 3148 C C . GLY A 1 446 ? -28.229 72.297 -4.061 1.00 59.78 446 GLY A C 1
ATOM 3149 O O . GLY A 1 446 ? -27.853 73.133 -3.229 1.00 58.86 446 GLY A O 1
ATOM 3150 N N . ALA A 1 447 ? -28.594 71.062 -3.731 1.00 65.51 447 ALA A N 1
ATOM 3151 C CA . ALA A 1 447 ? -28.733 70.604 -2.358 1.00 60.54 447 ALA A CA 1
ATOM 3152 C C . ALA A 1 447 ? -27.508 69.863 -1.843 1.00 65.42 447 ALA A C 1
ATOM 3153 O O . ALA A 1 447 ? -27.512 69.426 -0.684 1.00 68.07 447 ALA A O 1
ATOM 3155 N N . TYR A 1 448 ? -26.464 69.716 -2.659 1.00 57.83 448 TYR A N 1
ATOM 3156 C CA . TYR A 1 448 ? -25.347 68.831 -2.354 1.00 61.79 448 TYR A CA 1
ATOM 3157 C C . TYR A 1 448 ? -24.035 69.605 -2.377 1.00 60.34 448 TYR A C 1
ATOM 3158 O O . TYR A 1 448 ? -23.781 70.378 -3.306 1.00 66.11 448 TYR A O 1
ATOM 3167 N N . THR A 1 449 ? -23.211 69.397 -1.349 1.00 62.40 449 THR A N 1
ATOM 3168 C CA . THR A 1 449 ? -21.909 70.042 -1.210 1.00 61.15 449 THR A CA 1
ATOM 3169 C C . THR A 1 449 ? -20.804 69.022 -1.476 1.00 64.58 449 THR A C 1
ATOM 3170 O O . THR A 1 449 ? -20.806 67.927 -0.897 1.00 63.52 449 THR A O 1
ATOM 3174 N N . VAL A 1 450 ? -19.860 69.382 -2.342 1.00 62.45 450 VAL A N 1
ATOM 3175 C CA . VAL A 1 450 ? -18.858 68.431 -2.819 1.00 63.54 450 VAL A CA 1
ATOM 3176 C C . VAL A 1 450 ? -17.748 68.286 -1.781 1.00 56.38 450 VAL A C 1
ATOM 3177 O O . VAL A 1 450 ? -17.081 69.261 -1.426 1.00 61.52 450 VAL A O 1
ATOM 3181 N N . ALA A 1 451 ? -17.536 67.063 -1.302 1.00 55.86 451 ALA A N 1
ATOM 3182 C CA . ALA A 1 451 ? -16.407 66.782 -0.424 1.00 59.79 451 ALA A CA 1
ATOM 3183 C C . ALA A 1 451 ? -15.208 66.245 -1.184 1.00 60.17 451 ALA A C 1
ATOM 3184 O O . ALA A 1 451 ? -14.064 66.518 -0.803 1.00 61.26 451 ALA A O 1
ATOM 3186 N N . THR A 1 452 ? -15.450 65.500 -2.257 1.00 59.80 452 THR A N 1
ATOM 3187 C CA . THR A 1 452 ? -14.389 64.857 -3.016 1.00 61.05 452 THR A CA 1
ATOM 3188 C C . THR A 1 452 ? -14.794 64.824 -4.479 1.00 60.07 452 THR A C 1
ATOM 3189 O O . THR A 1 452 ? -15.941 64.500 -4.803 1.00 58.83 452 THR A O 1
ATOM 3193 N N . ALA A 1 453 ? -13.859 65.182 -5.354 1.00 60.73 453 ALA A N 1
ATOM 3194 C CA . ALA A 1 453 ? -14.053 65.081 -6.798 1.00 55.53 453 ALA A CA 1
ATOM 3195 C C . ALA A 1 453 ? -12.732 64.618 -7.381 1.00 61.28 453 ALA A C 1
ATOM 3196 O O . ALA A 1 453 ? -11.779 65.400 -7.448 1.00 66.26 453 ALA A O 1
ATOM 3198 N N . ASP A 1 454 ? -12.652 63.356 -7.791 1.00 60.96 454 ASP A N 1
ATOM 3199 C CA . ASP A 1 454 ? -11.359 62.800 -8.149 1.00 59.04 454 ASP A CA 1
ATOM 3200 C C . ASP A 1 454 ? -11.526 61.701 -9.190 1.00 61.37 454 ASP A C 1
ATOM 3201 O O . ASP A 1 454 ? -12.636 61.265 -9.501 1.00 59.82 454 ASP A O 1
ATOM 3206 N N . ASN A 1 455 ? -10.393 61.288 -9.758 1.00 68.82 455 ASN A N 1
ATOM 3207 C CA . ASN A 1 455 ? -10.298 60.115 -10.618 1.00 67.50 455 ASN A CA 1
ATOM 3208 C C . ASN A 1 455 ? -9.829 58.955 -9.753 1.00 71.26 455 ASN A C 1
ATOM 3209 O O . ASN A 1 455 ? -8.724 59.002 -9.203 1.00 75.97 455 ASN A O 1
ATOM 3214 N N . PHE A 1 456 ? -10.662 57.926 -9.619 1.00 70.03 456 PHE A N 1
ATOM 3215 C CA . PHE A 1 456 ? -10.388 56.893 -8.625 1.00 72.31 456 PHE A CA 1
ATOM 3216 C C . PHE A 1 456 ? -9.129 56.110 -8.974 1.00 73.34 456 PHE A C 1
ATOM 3217 O O . PHE A 1 456 ? -8.996 55.573 -10.078 1.00 74.68 456 PHE A O 1
ATOM 3225 N N . SER A 1 457 ? -8.200 56.057 -8.028 1.00 73.93 457 SER A N 1
ATOM 3226 C CA . SER A 1 457 ? -7.045 55.181 -8.105 1.00 74.70 457 SER A CA 1
ATOM 3227 C C . SER A 1 457 ? -7.028 54.314 -6.859 1.00 73.34 457 SER A C 1
ATOM 3228 O O . SER A 1 457 ? -7.538 54.706 -5.807 1.00 76.22 457 SER A O 1
ATOM 3231 N N . TYR A 1 458 ? -6.463 53.120 -6.986 1.00 75.84 458 TYR A N 1
ATOM 3232 C CA . TYR A 1 458 ? -6.433 52.165 -5.886 1.00 76.59 458 TYR A CA 1
ATOM 3233 C C . TYR A 1 458 ? -4.997 51.718 -5.685 1.00 80.47 458 TYR A C 1
ATOM 3234 O O . TYR A 1 458 ? -4.358 51.227 -6.622 1.00 85.09 458 TYR A O 1
ATOM 3243 N N . SER A 1 459 ? -4.482 51.913 -4.478 1.00 83.79 459 SER A N 1
ATOM 3244 C CA . SER A 1 459 ? -3.181 51.388 -4.097 1.00 85.23 459 SER A CA 1
ATOM 3245 C C . SER A 1 459 ? -3.399 50.119 -3.284 1.00 82.64 459 SER A C 1
ATOM 3246 O O . SER A 1 459 ? -3.979 50.167 -2.193 1.00 80.47 459 SER A O 1
ATOM 3249 N N . ASP A 1 460 ? -2.951 48.991 -3.826 1.00 82.57 460 ASP A N 1
ATOM 3250 C CA . ASP A 1 460 ? -3.155 47.687 -3.208 1.00 85.76 460 ASP A CA 1
ATOM 3251 C C . ASP A 1 460 ? -2.430 47.600 -1.863 1.00 88.21 460 ASP A C 1
ATOM 3252 O O . ASP A 1 460 ? -1.196 47.729 -1.827 1.00 89.11 460 ASP A O 1
ATOM 3257 N N . PRO A 1 461 ? -3.143 47.387 -0.742 1.00 87.32 461 PRO A N 1
ATOM 3258 C CA . PRO A 1 461 ? -2.472 47.341 0.570 1.00 83.53 461 PRO A CA 1
ATOM 3259 C C . PRO A 1 461 ? -1.523 46.160 0.742 1.00 88.52 461 PRO A C 1
ATOM 3260 O O . PRO A 1 461 ? -0.843 46.057 1.768 1.00 86.50 461 PRO A O 1
ATOM 3264 N N . VAL A 1 462 ? -1.465 45.269 -0.252 1.00 90.64 462 VAL A N 1
ATOM 3265 C CA . VAL A 1 462 ? -0.589 44.103 -0.230 1.00 88.58 462 VAL A CA 1
ATOM 3266 C C . VAL A 1 462 ? 0.403 44.126 -1.391 1.00 91.97 462 VAL A C 1
ATOM 3267 O O . VAL A 1 462 ? 1.613 43.994 -1.189 1.00 94.89 462 VAL A O 1
ATOM 3271 N N . ASP A 1 463 ? -0.101 44.287 -2.623 1.00 95.17 463 ASP A N 1
ATOM 3272 C CA . ASP A 1 463 ? 0.756 44.375 -3.806 1.00 91.74 463 ASP A CA 1
ATOM 3273 C C . ASP A 1 463 ? 1.563 45.666 -3.827 1.00 95.89 463 ASP A C 1
ATOM 3274 O O . ASP A 1 463 ? 2.712 45.681 -4.287 1.00 94.14 463 ASP A O 1
ATOM 3279 N N . HIS A 1 464 ? 0.961 46.762 -3.359 1.00 94.71 464 HIS A N 1
ATOM 3280 C CA . HIS A 1 464 ? 1.390 48.130 -3.645 1.00 93.16 464 HIS A CA 1
ATOM 3281 C C . HIS A 1 464 ? 1.357 48.428 -5.141 1.00 90.37 464 HIS A C 1
ATOM 3282 O O . HIS A 1 464 ? 2.026 49.352 -5.613 1.00 86.29 464 HIS A O 1
ATOM 3289 N N . SER A 1 465 ? 0.564 47.657 -5.885 1.00 91.66 465 SER A N 1
ATOM 3290 C CA . SER A 1 465 ? 0.313 47.908 -7.296 1.00 90.30 465 SER A CA 1
ATOM 3291 C C . SER A 1 465 ? -0.829 48.906 -7.432 1.00 91.24 465 SER A C 1
ATOM 3292 O O . SER A 1 465 ? -1.893 48.735 -6.827 1.00 89.70 465 SER A O 1
ATOM 3295 N N . VAL A 1 466 ? -0.601 49.942 -8.222 1.00 92.53 466 VAL A N 1
ATOM 3296 C CA . VAL A 1 466 ? -1.575 51.008 -8.405 1.00 90.15 466 VAL A CA 1
ATOM 3297 C C . VAL A 1 466 ? -2.406 50.719 -9.649 1.00 89.61 466 VAL A C 1
ATOM 3298 O O . VAL A 1 466 ? -1.865 50.365 -10.703 1.00 93.72 466 VAL A O 1
ATOM 3302 N N . SER A 1 467 ? -3.722 50.882 -9.490 1.00 87.55 467 SER A N 1
ATOM 3303 C CA . SER A 1 467 ? -4.654 50.790 -10.632 1.00 86.95 467 SER A CA 1
ATOM 3304 C C . SER A 1 467 ? -5.222 52.197 -10.789 1.00 87.70 467 SER A C 1
ATOM 3305 O O . SER A 1 467 ? -5.858 52.658 -9.840 1.00 89.32 467 SER A O 1
ATOM 3308 N N . GLN A 1 468 ? -4.979 52.864 -11.917 1.00 85.68 468 GLN A N 1
ATOM 3309 C CA . GLN A 1 468 ? -5.399 54.284 -12.052 1.00 83.03 468 GLN A CA 1
ATOM 3310 C C . GLN A 1 468 ? -6.574 54.456 -13.011 1.00 86.86 468 GLN A C 1
ATOM 3311 O O . GLN A 1 468 ? -6.937 53.476 -13.672 1.00 91.66 468 GLN A O 1
ATOM 3317 N N . ASN A 1 469 ? -7.132 55.666 -13.074 1.00 83.12 469 ASN A N 1
ATOM 3318 C CA . ASN A 1 469 ? -8.266 55.990 -13.981 1.00 86.73 469 ASN A CA 1
ATOM 3319 C C . ASN A 1 469 ? -9.335 54.895 -13.927 1.00 85.12 469 ASN A C 1
ATOM 3320 O O . ASN A 1 469 ? -9.569 54.246 -14.955 1.00 85.41 469 ASN A O 1
ATOM 3325 N N . GLN A 1 470 ? -9.986 54.741 -12.776 1.00 81.27 470 GLN A N 1
ATOM 3326 C CA . GLN A 1 470 ? -11.020 53.690 -12.614 1.00 80.06 470 GLN A CA 1
ATOM 3327 C C . GLN A 1 470 ? -12.401 54.331 -12.492 1.00 76.95 470 GLN A C 1
ATOM 3328 O O . GLN A 1 470 ? -13.327 53.625 -12.090 1.00 78.98 470 GLN A O 1
ATOM 3334 N N . GLY A 1 471 ? -12.526 55.613 -12.824 1.00 75.32 471 GLY A N 1
ATOM 3335 C CA . GLY A 1 471 ? -13.811 56.281 -12.820 1.00 65.71 471 GLY A CA 1
ATOM 3336 C C . GLY A 1 471 ? -13.784 57.584 -12.051 1.00 68.29 471 GLY A C 1
ATOM 3337 O O . GLY A 1 471 ? -12.938 57.778 -11.170 1.00 70.17 471 GLY A O 1
ATOM 3338 N N . ILE A 1 472 ? -14.707 58.484 -12.368 1.00 66.17 472 ILE A N 1
ATOM 3339 C CA . ILE A 1 472 ? -14.789 59.783 -11.712 1.00 63.74 472 ILE A CA 1
ATOM 3340 C C . ILE A 1 472 ? -15.812 59.709 -10.589 1.00 63.03 472 ILE A C 1
ATOM 3341 O O . ILE A 1 472 ? -16.901 59.142 -10.752 1.00 63.70 472 ILE A O 1
ATOM 3346 N N . ARG A 1 473 ? -15.449 60.266 -9.437 1.00 59.88 473 ARG A N 1
ATOM 3347 C CA . ARG A 1 473 ? -16.275 60.234 -8.239 1.00 59.46 473 ARG A CA 1
ATOM 3348 C C . ARG A 1 473 ? -16.637 61.656 -7.849 1.00 60.80 473 ARG A C 1
ATOM 3349 O O . ARG A 1 473 ? -15.752 62.499 -7.661 1.00 62.99 473 ARG A O 1
ATOM 3357 N N . LEU A 1 474 ? -17.926 61.915 -7.730 1.00 57.71 474 LEU A N 1
ATOM 3358 C CA . LEU A 1 474 ? -18.437 63.082 -7.031 1.00 56.85 474 LEU A CA 1
ATOM 3359 C C . LEU A 1 474 ? -19.018 62.556 -5.732 1.00 59.38 474 LEU A C 1
ATOM 3360 O O . LEU A 1 474 ? -20.002 61.807 -5.747 1.00 58.98 474 LEU A O 1
ATOM 3365 N N . ILE A 1 475 ? -18.374 62.903 -4.619 1.00 57.80 475 ILE A N 1
ATOM 3366 C CA . ILE A 1 475 ? -18.760 62.428 -3.299 1.00 55.21 475 ILE A CA 1
ATOM 3367 C C . ILE A 1 475 ? -19.216 63.627 -2.492 1.00 60.00 475 ILE A C 1
ATOM 3368 O O . ILE A 1 475 ? -18.444 64.570 -2.273 1.00 60.58 475 ILE A O 1
ATOM 3373 N N . PHE A 1 476 ? -20.455 63.569 -2.023 1.00 59.55 476 PHE A N 1
ATOM 3374 C CA . PHE A 1 476 ? -21.032 64.715 -1.286 1.00 57.70 476 PHE A CA 1
ATOM 3375 C C . PHE A 1 476 ? -20.961 64.479 0.222 1.00 60.38 476 PHE A C 1
ATOM 3376 O O . PHE A 1 476 ? -20.836 63.327 0.649 1.00 63.57 476 PHE A O 1
ATOM 3384 N N . GLU A 1 477 ? -21.073 65.551 1.001 1.00 62.55 477 GLU A N 1
ATOM 3385 C CA . GLU A 1 477 ? -20.901 65.466 2.474 1.00 63.54 477 GLU A CA 1
ATOM 3386 C C . GLU A 1 477 ? -22.053 64.733 3.157 1.00 60.00 477 GLU A C 1
ATOM 3387 O O . GLU A 1 477 ? -21.804 64.126 4.202 1.00 66.90 477 GLU A O 1
ATOM 3393 N N . ASP A 1 478 ? -23.256 64.804 2.603 1.00 63.75 478 ASP A N 1
ATOM 3394 C CA . ASP A 1 478 ? -24.435 64.127 3.193 1.00 51.89 478 ASP A CA 1
ATOM 3395 C C . ASP A 1 478 ? -24.277 62.618 3.084 1.00 56.56 478 ASP A C 1
ATOM 3396 O O . ASP A 1 478 ? -25.033 61.907 3.746 1.00 62.93 478 ASP A O 1
ATOM 3401 N N . GLY A 1 479 ? -23.317 62.160 2.293 1.00 60.79 479 GLY A N 1
ATOM 3402 C CA . GLY A 1 479 ? -23.164 60.737 2.053 1.00 55.42 479 GLY A CA 1
ATOM 3403 C C . GLY A 1 479 ? -23.593 60.274 0.674 1.00 63.38 479 GLY A C 1
ATOM 3404 O O . GLY A 1 479 ? -23.352 59.110 0.336 1.00 68.06 479 GLY A O 1
ATOM 3405 N N . SER A 1 480 ? -24.225 61.135 -0.126 1.00 61.91 480 SER A N 1
ATOM 3406 C CA . SER A 1 480 ? -24.632 60.809 -1.485 1.00 60.41 480 SER A CA 1
ATOM 3407 C C . SER A 1 480 ? -23.426 60.831 -2.420 1.00 60.02 480 SER A C 1
ATOM 3408 O O . SER A 1 480 ? -22.333 61.263 -2.055 1.00 62.16 480 SER A O 1
ATOM 3411 N N . ARG A 1 481 ? -23.635 60.374 -3.653 1.00 60.50 481 ARG A N 1
ATOM 3412 C CA . ARG A 1 481 ? -22.505 60.131 -4.536 1.00 54.55 481 ARG A CA 1
ATOM 3413 C C . ARG A 1 481 ? -22.986 60.003 -5.974 1.00 63.11 481 ARG A C 1
ATOM 3414 O O . ARG A 1 481 ? -24.087 59.510 -6.228 1.00 66.55 481 ARG A O 1
ATOM 3422 N N . ILE A 1 482 ? -22.147 60.449 -6.909 1.00 60.35 482 ILE A N 1
ATOM 3423 C CA . ILE A 1 482 ? -22.327 60.197 -8.336 1.00 56.49 482 ILE A CA 1
ATOM 3424 C C . ILE A 1 482 ? -21.014 59.662 -8.883 1.00 58.37 482 ILE A C 1
ATOM 3425 O O . ILE A 1 482 ? -19.954 60.243 -8.634 1.00 61.56 482 ILE A O 1
ATOM 3430 N N . VAL A 1 483 ? -21.075 58.564 -9.622 1.00 57.31 483 VAL A N 1
ATOM 3431 C CA . VAL A 1 483 ? -19.877 57.943 -10.169 1.00 60.00 483 VAL A CA 1
ATOM 3432 C C . VAL A 1 483 ? -20.077 57.727 -11.661 1.00 59.04 483 VAL A C 1
ATOM 3433 O O . VAL A 1 483 ? -21.127 57.228 -12.079 1.00 60.32 483 VAL A O 1
ATOM 3437 N N . TYR A 1 484 ? -19.076 58.106 -12.457 1.00 61.00 484 TYR A N 1
ATOM 3438 C CA . TYR A 1 484 ? -19.054 57.870 -13.899 1.00 61.72 484 TYR A CA 1
ATOM 3439 C C . TYR A 1 484 ? -17.945 56.884 -14.251 1.00 63.54 484 TYR A C 1
ATOM 3440 O O . TYR A 1 484 ? -16.807 57.036 -13.793 1.00 66.45 484 TYR A O 1
ATOM 3449 N N . ARG A 1 485 ? -18.265 55.895 -15.082 1.00 60.27 485 ARG A N 1
ATOM 3450 C CA . ARG A 1 485 ? -17.268 54.964 -15.597 1.00 66.33 485 ARG A CA 1
ATOM 3451 C C . ARG A 1 485 ? -17.544 54.703 -17.068 1.00 69.81 485 ARG A C 1
ATOM 3452 O O . ARG A 1 485 ? -18.695 54.739 -17.507 1.00 72.41 485 ARG A O 1
ATOM 3460 N N . LEU A 1 486 ? -16.481 54.444 -17.826 1.00 77.36 486 LEU A N 1
ATOM 3461 C CA . LEU A 1 486 ? -16.600 53.947 -19.190 1.00 74.62 486 LEU A CA 1
ATOM 3462 C C . LEU A 1 486 ? -16.281 52.459 -19.240 1.00 80.41 486 LEU A C 1
ATOM 3463 O O . LEU A 1 486 ? -15.380 51.977 -18.544 1.00 81.42 486 LEU A O 1
ATOM 3468 N N . SER A 1 487 ? -17.042 51.734 -20.055 1.00 86.78 487 SER A N 1
ATOM 3469 C CA . SER A 1 487 ? -16.885 50.299 -20.232 1.00 90.01 487 SER A CA 1
ATOM 3470 C C . SER A 1 487 ? -16.894 49.986 -21.718 1.00 96.99 487 SER A C 1
ATOM 3471 O O . SER A 1 487 ? -17.382 50.772 -22.535 1.00 94.52 487 SER A O 1
ATOM 3474 N N . GLY A 1 488 ? -16.356 48.817 -22.062 1.00 105.58 488 GLY A N 1
ATOM 3475 C CA . GLY A 1 488 ? -16.327 48.398 -23.451 1.00 112.59 488 GLY A CA 1
ATOM 3476 C C . GLY A 1 488 ? -15.411 49.198 -24.349 1.00 114.56 488 GLY A C 1
ATOM 3477 O O . GLY A 1 488 ? -15.554 49.128 -25.576 1.00 115.07 488 GLY A O 1
ATOM 3478 N N . THR A 1 489 ? -14.489 49.973 -23.778 1.00 118.22 489 THR A N 1
ATOM 3479 C CA . THR A 1 489 ? -13.489 50.671 -24.578 1.00 123.55 489 THR A CA 1
ATOM 3480 C C . THR A 1 489 ? -12.595 49.651 -25.280 1.00 125.85 489 THR A C 1
ATOM 3481 O O . THR A 1 489 ? -11.905 48.858 -24.631 1.00 123.92 489 THR A O 1
ATOM 3485 N N . GLY A 1 490 ? -12.627 49.663 -26.610 1.00 123.49 490 GLY A N 1
ATOM 3486 C CA . GLY A 1 490 ? -12.032 48.604 -27.399 1.00 120.66 490 GLY A CA 1
ATOM 3487 C C . GLY A 1 490 ? -12.973 48.191 -28.512 1.00 127.17 490 GLY A C 1
ATOM 3488 O O . GLY A 1 490 ? -12.547 47.980 -29.651 1.00 126.91 490 GLY A O 1
ATOM 3489 N N . THR A 1 491 ? -14.262 48.079 -28.188 1.00 128.20 491 THR A N 1
ATOM 3490 C CA . THR A 1 491 ? -15.296 47.904 -29.198 1.00 131.11 491 THR A CA 1
ATOM 3491 C C . THR A 1 491 ? -15.376 49.160 -30.074 1.00 131.88 491 THR A C 1
ATOM 3492 O O . THR A 1 491 ? -14.806 50.213 -29.758 1.00 127.33 491 THR A O 1
ATOM 3496 N N . GLN A 1 492 ? -16.072 49.031 -31.210 1.00 131.35 492 GLN A N 1
ATOM 3497 C CA . GLN A 1 492 ? -16.455 50.205 -31.988 1.00 132.79 492 GLN A CA 1
ATOM 3498 C C . GLN A 1 492 ? -17.148 51.249 -31.117 1.00 133.59 492 GLN A C 1
ATOM 3499 O O . GLN A 1 492 ? -16.999 52.456 -31.352 1.00 129.78 492 GLN A O 1
ATOM 3505 N N . GLY A 1 493 ? -17.899 50.804 -30.101 1.00 122.44 493 GLY A N 1
ATOM 3506 C CA . GLY A 1 493 ? -18.581 51.691 -29.189 1.00 114.68 493 GLY A CA 1
ATOM 3507 C C . GLY A 1 493 ? -18.157 51.476 -27.741 1.00 112.58 493 GLY A C 1
ATOM 3508 O O . GLY A 1 493 ? -17.475 50.501 -27.396 1.00 113.13 493 GLY A O 1
ATOM 3509 N N . ALA A 1 494 ? -18.576 52.415 -26.891 1.00 101.84 494 ALA A N 1
ATOM 3510 C CA . ALA A 1 494 ? -18.318 52.378 -25.460 1.00 93.71 494 ALA A CA 1
ATOM 3511 C C . ALA A 1 494 ? -19.610 52.660 -24.704 1.00 88.29 494 ALA A C 1
ATOM 3512 O O . ALA A 1 494 ? -20.530 53.298 -25.223 1.00 84.66 494 ALA A O 1
ATOM 3514 N N . THR A 1 495 ? -19.672 52.172 -23.467 1.00 86.55 495 THR A N 1
ATOM 3515 C CA . THR A 1 495 ? -20.833 52.354 -22.601 1.00 80.78 495 THR A CA 1
ATOM 3516 C C . THR A 1 495 ? -20.467 53.299 -21.462 1.00 78.47 495 THR A C 1
ATOM 3517 O O . THR A 1 495 ? -19.497 53.055 -20.735 1.00 73.62 495 THR A O 1
ATOM 3521 N N . LEU A 1 496 ? -21.235 54.377 -21.315 1.00 74.05 496 LEU A N 1
ATOM 3522 C CA . LEU A 1 496 ? -21.102 55.273 -20.173 1.00 72.55 496 LEU A CA 1
ATOM 3523 C C . LEU A 1 496 ? -22.050 54.817 -19.066 1.00 69.71 496 LEU A C 1
ATOM 3524 O O . LEU A 1 496 ? -23.267 54.745 -19.276 1.00 69.85 496 LEU A O 1
ATOM 3529 N N . ARG A 1 497 ? -21.496 54.500 -17.898 1.00 68.49 497 ARG A N 1
ATOM 3530 C CA . ARG A 1 497 ? -22.279 54.094 -16.733 1.00 68.56 497 ARG A CA 1
ATOM 3531 C C . ARG A 1 497 ? -22.263 55.199 -15.682 1.00 63.40 497 ARG A C 1
ATOM 3532 O O . ARG A 1 497 ? -21.197 55.713 -15.328 1.00 61.42 497 ARG A O 1
ATOM 3540 N N . VAL A 1 498 ? -23.448 55.576 -15.210 1.00 60.76 498 VAL A N 1
ATOM 3541 C CA . VAL A 1 498 ? -23.623 56.640 -14.228 1.00 55.63 498 VAL A CA 1
ATOM 3542 C C . VAL A 1 498 ? -24.271 56.016 -13.009 1.00 58.83 498 VAL A C 1
ATOM 3543 O O . VAL A 1 498 ? -25.392 55.502 -13.096 1.00 63.17 498 VAL A O 1
ATOM 3547 N N . TYR A 1 499 ? -23.570 56.039 -11.884 1.00 60.51 499 TYR A N 1
ATOM 3548 C CA . TYR A 1 499 ? -24.069 55.457 -10.644 1.00 59.76 499 TYR A CA 1
ATOM 3549 C C . TYR A 1 499 ? -24.603 56.573 -9.752 1.00 62.76 499 TYR A C 1
ATOM 3550 O O . TYR A 1 499 ? -23.865 57.505 -9.414 1.00 63.35 499 TYR A O 1
ATOM 3559 N N . LEU A 1 500 ? -25.879 56.481 -9.382 1.00 59.16 500 LEU A N 1
ATOM 3560 C CA . LEU A 1 500 ? -26.543 57.501 -8.583 1.00 55.26 500 LEU A CA 1
ATOM 3561 C C . LEU A 1 500 ? -26.767 56.925 -7.193 1.00 60.22 500 LEU A C 1
ATOM 3562 O O . LEU A 1 500 ? -27.264 55.803 -7.064 1.00 64.18 500 LEU A O 1
ATOM 3567 N N . GLU A 1 501 ? -26.400 57.677 -6.158 1.00 56.95 501 GLU A N 1
ATOM 3568 C CA . GLU A 1 501 ? -26.540 57.205 -4.783 1.00 60.46 501 GLU A CA 1
ATOM 3569 C C . GLU A 1 501 ? -27.002 58.356 -3.904 1.00 63.04 501 GLU A C 1
ATOM 3570 O O . GLU A 1 501 ? -26.293 59.358 -3.779 1.00 62.45 501 GLU A O 1
ATOM 3576 N N . ARG A 1 502 ? -28.183 58.222 -3.304 1.00 55.43 502 ARG A N 1
ATOM 3577 C CA . ARG A 1 502 ? -28.661 59.175 -2.311 1.00 61.32 502 ARG A CA 1
ATOM 3578 C C . ARG A 1 502 ? -28.723 58.500 -0.948 1.00 60.81 502 ARG A C 1
ATOM 3579 O O . ARG A 1 502 ? -29.301 57.414 -0.818 1.00 63.49 502 ARG A O 1
ATOM 3587 N N . PHE A 1 503 ? -28.128 59.133 0.063 1.00 58.60 503 PHE A N 1
ATOM 3588 C CA . PHE A 1 503 ? -28.181 58.621 1.430 1.00 59.39 503 PHE A CA 1
ATOM 3589 C C . PHE A 1 503 ? -29.321 59.290 2.182 1.00 60.78 503 PHE A C 1
ATOM 3590 O O . PHE A 1 503 ? -29.355 60.520 2.310 1.00 62.57 503 PHE A O 1
ATOM 3598 N N . GLU A 1 504 ? -30.234 58.481 2.691 1.00 61.17 504 GLU A N 1
ATOM 3599 C CA . GLU A 1 504 ? -31.410 58.988 3.390 1.00 61.35 504 GLU A CA 1
ATOM 3600 C C . GLU A 1 504 ? -31.395 58.516 4.833 1.00 63.07 504 GLU A C 1
ATOM 3601 O O . GLU A 1 504 ? -31.580 57.312 5.090 1.00 63.35 504 GLU A O 1
ATOM 3607 N N . PRO A 1 505 ? -31.174 59.407 5.801 1.00 65.34 505 PRO A N 1
ATOM 3608 C CA . PRO A 1 505 ? -31.143 58.985 7.206 1.00 61.39 505 PRO A CA 1
ATOM 3609 C C . PRO A 1 505 ? -32.514 58.963 7.867 1.00 60.30 505 PRO A C 1
ATOM 3610 O O . PRO A 1 505 ? -32.712 58.257 8.860 1.00 62.47 505 PRO A O 1
ATOM 3614 N N . HIS A 1 506 ? -33.463 59.723 7.330 1.00 66.49 506 HIS A N 1
ATOM 3615 C CA . HIS A 1 506 ? -34.795 59.819 7.930 1.00 66.13 506 HIS A CA 1
ATOM 3616 C C . HIS A 1 506 ? -35.620 58.576 7.610 1.00 66.01 506 HIS A C 1
ATOM 3617 O O . HIS A 1 506 ? -35.858 58.291 6.432 1.00 68.89 506 HIS A O 1
ATOM 3624 N N . PRO A 1 507 ? -36.083 57.823 8.611 1.00 65.95 507 PRO A N 1
ATOM 3625 C CA . PRO A 1 507 ? -36.845 56.597 8.319 1.00 67.89 507 PRO A CA 1
ATOM 3626 C C . PRO A 1 507 ? -38.146 56.823 7.558 1.00 70.03 507 PRO A C 1
ATOM 3627 O O . PRO A 1 507 ? -38.607 55.900 6.874 1.00 73.16 507 PRO A O 1
ATOM 3631 N N . SER A 1 508 ? -38.763 58.005 7.664 1.00 73.44 508 SER A N 1
ATOM 3632 C CA . SER A 1 508 ? -40.015 58.268 6.965 1.00 70.51 508 SER A CA 1
ATOM 3633 C C . SER A 1 508 ? -39.805 58.480 5.474 1.00 77.45 508 SER A C 1
ATOM 3634 O O . SER A 1 508 ? -40.776 58.436 4.711 1.00 77.70 508 SER A O 1
ATOM 3637 N N . GLN A 1 509 ? -38.561 58.718 5.052 1.00 75.03 509 GLN A N 1
ATOM 3638 C CA . GLN A 1 509 ? -38.202 58.919 3.657 1.00 70.26 509 GLN A CA 1
ATOM 3639 C C . GLN A 1 509 ? -37.539 57.689 3.041 1.00 67.91 509 GLN A C 1
ATOM 3640 O O . GLN A 1 509 ? -36.908 57.799 1.985 1.00 69.88 509 GLN A O 1
ATOM 3646 N N . GLN A 1 510 ? -37.670 56.521 3.667 1.00 66.10 510 GLN A N 1
ATOM 3647 C CA . GLN A 1 510 ? -36.859 55.364 3.315 1.00 66.80 510 GLN A CA 1
ATOM 3648 C C . GLN A 1 510 ? -37.615 54.323 2.495 1.00 70.25 510 GLN A C 1
ATOM 3649 O O . GLN A 1 510 ? -37.144 53.190 2.361 1.00 74.26 510 GLN A O 1
ATOM 3655 N N . HIS A 1 511 ? -38.769 54.672 1.939 1.00 68.84 511 HIS A N 1
ATOM 3656 C CA . HIS A 1 511 ? -39.473 53.700 1.115 1.00 71.27 511 HIS A CA 1
ATOM 3657 C C . HIS A 1 511 ? -40.016 54.340 -0.158 1.00 70.64 511 HIS A C 1
ATOM 3658 O O . HIS A 1 511 ? -41.042 53.901 -0.684 1.00 76.44 511 HIS A O 1
ATOM 3665 N N . LEU A 1 512 ? -39.336 55.369 -0.666 1.00 71.25 512 LEU A N 1
ATOM 3666 C CA . LEU A 1 512 ? -39.690 55.989 -1.934 1.00 65.95 512 LEU A CA 1
ATOM 3667 C C . LEU A 1 512 ? -39.353 55.071 -3.107 1.00 73.01 512 LEU A C 1
ATOM 3668 O O . LEU A 1 512 ? -38.602 54.093 -2.985 1.00 68.05 512 LEU A O 1
ATOM 3673 N N . ASP A 1 513 ? -39.914 55.407 -4.263 1.00 75.26 513 ASP A N 1
ATOM 3674 C CA . ASP A 1 513 ? -39.465 54.793 -5.503 1.00 77.06 513 ASP A CA 1
ATOM 3675 C C . ASP A 1 513 ? -38.069 55.308 -5.823 1.00 76.04 513 ASP A C 1
ATOM 3676 O O . ASP A 1 513 ? -37.825 56.522 -5.804 1.00 72.30 513 ASP A O 1
ATOM 3681 N N . ALA A 1 514 ? -37.154 54.379 -6.117 1.00 68.09 514 ALA A N 1
ATOM 3682 C CA . ALA A 1 514 ? -35.738 54.723 -6.204 1.00 65.70 514 ALA A CA 1
ATOM 3683 C C . ALA A 1 514 ? -35.484 55.867 -7.186 1.00 64.80 514 ALA A C 1
ATOM 3684 O O . ALA A 1 514 ? -34.718 56.791 -6.882 1.00 64.21 514 ALA A O 1
ATOM 3686 N N . GLN A 1 515 ? -36.129 55.841 -8.357 1.00 65.13 515 GLN A N 1
ATOM 3687 C CA . GLN A 1 515 ? -35.893 56.898 -9.341 1.00 61.24 515 GLN A CA 1
ATOM 3688 C C . GLN A 1 515 ? -36.467 58.239 -8.892 1.00 66.26 515 GLN A C 1
ATOM 3689 O O . GLN A 1 515 ? -35.914 59.289 -9.240 1.00 68.41 515 GLN A O 1
ATOM 3695 N N . VAL A 1 516 ? -37.566 58.234 -8.133 1.00 68.31 516 VAL A N 1
ATOM 3696 C CA . VAL A 1 516 ? -38.080 59.479 -7.566 1.00 64.73 516 VAL A CA 1
ATOM 3697 C C . VAL A 1 516 ? -37.099 60.035 -6.543 1.00 65.74 516 VAL A C 1
ATOM 3698 O O . VAL A 1 516 ? -36.745 61.220 -6.575 1.00 65.47 516 VAL A O 1
ATOM 3702 N N . ALA A 1 517 ? -36.649 59.180 -5.621 1.00 61.43 517 ALA A N 1
ATOM 3703 C CA . ALA A 1 517 ? -35.667 59.585 -4.625 1.00 56.38 517 ALA A CA 1
ATOM 3704 C C . ALA A 1 517 ? -34.396 60.138 -5.260 1.00 62.93 517 ALA A C 1
ATOM 3705 O O . ALA A 1 517 ? -33.772 61.053 -4.708 1.00 60.54 517 ALA A O 1
ATOM 3707 N N . LEU A 1 518 ? -33.995 59.604 -6.410 1.00 58.58 518 LEU A N 1
ATOM 3708 C CA . LEU A 1 518 ? -32.756 60.006 -7.052 1.00 51.53 518 LEU A CA 1
ATOM 3709 C C . LEU A 1 518 ? -32.942 61.109 -8.082 1.00 63.53 518 LEU A C 1
ATOM 3710 O O . LEU A 1 518 ? -31.962 61.494 -8.728 1.00 65.04 518 LEU A O 1
ATOM 3715 N N . ALA A 1 519 ? -34.158 61.640 -8.241 1.00 61.77 519 ALA A N 1
ATOM 3716 C CA . ALA A 1 519 ? -34.414 62.578 -9.330 1.00 59.60 519 ALA A CA 1
ATOM 3717 C C . ALA A 1 519 ? -33.462 63.769 -9.287 1.00 63.61 519 ALA A C 1
ATOM 3718 O O . ALA A 1 519 ? -32.913 64.166 -10.323 1.00 66.24 519 ALA A O 1
ATOM 3720 N N . ASP A 1 520 ? -33.243 64.348 -8.102 1.00 65.78 520 ASP A N 1
ATOM 3721 C CA . ASP A 1 520 ? -32.377 65.522 -8.001 1.00 61.65 520 ASP A CA 1
ATOM 3722 C C . ASP A 1 520 ? -30.936 65.182 -8.365 1.00 63.23 520 ASP A C 1
ATOM 3723 O O . ASP A 1 520 ? -30.294 65.903 -9.137 1.00 61.45 520 ASP A O 1
ATOM 3728 N N . LEU A 1 521 ? -30.406 64.089 -7.812 1.00 62.48 521 LEU A N 1
ATOM 3729 C CA . LEU A 1 521 ? -29.065 63.654 -8.187 1.00 56.02 521 LEU A CA 1
ATOM 3730 C C . LEU A 1 521 ? -28.990 63.271 -9.658 1.00 63.69 521 LEU A C 1
ATOM 3731 O O . LEU A 1 521 ? -27.943 63.444 -10.295 1.00 63.56 521 LEU A O 1
ATOM 3736 N N . ILE A 1 522 ? -30.077 62.741 -10.218 1.00 61.44 522 ILE A N 1
ATOM 3737 C CA . ILE A 1 522 ? -30.060 62.412 -11.635 1.00 57.39 522 ILE A CA 1
ATOM 3738 C C . ILE A 1 522 ? -29.872 63.671 -12.467 1.00 59.95 522 ILE A C 1
ATOM 3739 O O . ILE A 1 522 ? -29.050 63.702 -13.388 1.00 65.13 522 ILE A O 1
ATOM 3744 N N . GLN A 1 523 ? -30.606 64.744 -12.157 1.00 57.98 523 GLN A N 1
ATOM 3745 C CA . GLN A 1 523 ? -30.503 65.824 -13.121 1.00 62.87 523 GLN A CA 1
ATOM 3746 C C . GLN A 1 523 ? -29.233 66.626 -12.871 1.00 63.73 523 GLN A C 1
ATOM 3747 O O . GLN A 1 523 ? -28.787 67.360 -13.760 1.00 71.21 523 GLN A O 1
ATOM 3753 N N . LEU A 1 524 ? -28.630 66.485 -11.687 1.00 64.18 524 LEU A N 1
ATOM 3754 C CA . LEU A 1 524 ? -27.315 67.069 -11.451 1.00 60.23 524 LEU A CA 1
ATOM 3755 C C . LEU A 1 524 ? -26.237 66.281 -12.180 1.00 61.69 524 LEU A C 1
ATOM 3756 O O . LEU A 1 524 ? -25.363 66.863 -12.834 1.00 62.96 524 LEU A O 1
ATOM 3761 N N . ALA A 1 525 ? -26.286 64.949 -12.079 1.00 62.46 525 ALA A N 1
ATOM 3762 C CA . ALA A 1 525 ? -25.328 64.114 -12.798 1.00 61.57 525 ALA A CA 1
ATOM 3763 C C . ALA A 1 525 ? -25.335 64.428 -14.285 1.00 63.54 525 ALA A C 1
ATOM 3764 O O . ALA A 1 525 ? -24.271 64.528 -14.907 1.00 64.58 525 ALA A O 1
ATOM 3766 N N . ASN A 1 526 ? -26.533 64.609 -14.863 1.00 65.78 526 ASN A N 1
ATOM 3767 C CA . ASN A 1 526 ? -26.657 64.873 -16.294 1.00 56.43 526 ASN A CA 1
ATOM 3768 C C . ASN A 1 526 ? -26.168 66.274 -16.649 1.00 61.42 526 ASN A C 1
ATOM 3769 O O . ASN A 1 526 ? -25.531 66.465 -17.693 1.00 63.93 526 ASN A O 1
ATOM 3774 N N . ASP A 1 527 ? -26.452 67.269 -15.801 1.00 60.49 527 ASP A N 1
ATOM 3775 C CA . ASP A 1 527 ? -26.078 68.641 -16.135 1.00 58.19 527 ASP A CA 1
ATOM 3776 C C . ASP A 1 527 ? -24.564 68.837 -16.084 1.00 62.73 527 ASP A C 1
ATOM 3777 O O . ASP A 1 527 ? -23.971 69.370 -17.033 1.00 68.23 527 ASP A O 1
ATOM 3782 N N . VAL A 1 528 ? -23.921 68.427 -14.986 1.00 59.05 528 VAL A N 1
ATOM 3783 C CA . VAL A 1 528 ? -22.512 68.765 -14.799 1.00 62.76 528 VAL A CA 1
ATOM 3784 C C . VAL A 1 528 ? -21.640 68.023 -15.805 1.00 58.88 528 VAL A C 1
ATOM 3785 O O . VAL A 1 528 ? -20.639 68.559 -16.296 1.00 63.36 528 VAL A O 1
ATOM 3789 N N . ALA A 1 529 ? -22.010 66.789 -16.138 1.00 56.21 529 ALA A N 1
ATOM 3790 C CA . ALA A 1 529 ? -21.269 66.037 -17.139 1.00 61.75 529 ALA A CA 1
ATOM 3791 C C . ALA A 1 529 ? -21.651 66.408 -18.568 1.00 65.23 529 ALA A C 1
ATOM 3792 O O . ALA A 1 529 ? -20.927 66.030 -19.497 1.00 64.15 529 ALA A O 1
ATOM 3794 N N . ASN A 1 530 ? -22.748 67.150 -18.749 1.00 63.50 530 ASN A N 1
ATOM 3795 C CA . ASN A 1 530 ? -23.313 67.474 -20.058 1.00 66.43 530 ASN A CA 1
ATOM 3796 C C . ASN A 1 530 ? -23.530 66.210 -20.887 1.00 72.53 530 ASN A C 1
ATOM 3797 O O . ASN A 1 530 ? -23.062 66.094 -22.022 1.00 71.64 530 ASN A O 1
ATOM 3802 N N . ILE A 1 531 ? -24.269 65.259 -20.307 1.00 68.87 531 ILE A N 1
ATOM 3803 C CA . ILE A 1 531 ? -24.462 63.963 -20.957 1.00 72.01 531 ILE A CA 1
ATOM 3804 C C . ILE A 1 531 ? -25.233 64.122 -22.264 1.00 77.17 531 ILE A C 1
ATOM 3805 O O . ILE A 1 531 ? -24.814 63.620 -23.313 1.00 80.75 531 ILE A O 1
ATOM 3810 N N . GLN A 1 532 ? -26.373 64.821 -22.223 1.00 77.02 532 GLN A N 1
ATOM 3811 C CA . GLN A 1 532 ? -27.210 64.949 -23.414 1.00 75.87 532 GLN A CA 1
ATOM 3812 C C . GLN A 1 532 ? -26.500 65.736 -24.514 1.00 79.16 532 GLN A C 1
ATOM 3813 O O . GLN A 1 532 ? -26.466 65.310 -25.672 1.00 79.26 532 GLN A O 1
ATOM 3819 N N . SER A 1 533 ? -25.903 66.878 -24.167 1.00 85.41 533 SER A N 1
ATOM 3820 C CA . SER A 1 533 ? -25.267 67.717 -25.178 1.00 74.14 533 SER A CA 1
ATOM 3821 C C . SER A 1 533 ? -24.091 67.010 -25.846 1.00 80.26 533 SER A C 1
ATOM 3822 O O . SER A 1 533 ? -23.834 67.225 -27.034 1.00 87.45 533 SER A O 1
ATOM 3825 N N . LEU A 1 534 ? -23.376 66.156 -25.112 1.00 83.22 534 LEU A N 1
ATOM 3826 C CA . LEU A 1 534 ? -22.130 65.564 -25.592 1.00 78.88 534 LEU A CA 1
ATOM 3827 C C . LEU A 1 534 ? -22.291 64.158 -26.157 1.00 81.30 534 LEU A C 1
ATOM 3828 O O . LEU A 1 534 ? -21.348 63.651 -26.775 1.00 82.99 534 LEU A O 1
ATOM 3833 N N . THR A 1 535 ? -23.441 63.507 -25.948 1.00 81.38 535 THR A N 1
ATOM 3834 C CA . THR A 1 535 ? -23.702 62.201 -26.543 1.00 81.31 535 THR A CA 1
ATOM 3835 C C . THR A 1 535 ? -24.967 62.140 -27.387 1.00 85.48 535 THR A C 1
ATOM 3836 O O . THR A 1 535 ? -25.151 61.151 -28.105 1.00 84.32 535 THR A O 1
ATOM 3840 N N . GLY A 1 536 ? -25.844 63.138 -27.315 1.00 82.04 536 GLY A N 1
ATOM 3841 C CA . GLY A 1 536 ? -27.079 63.109 -28.071 1.00 78.86 536 GLY A CA 1
ATOM 3842 C C . GLY A 1 536 ? -28.154 62.206 -27.517 1.00 85.58 536 GLY A C 1
ATOM 3843 O O . GLY A 1 536 ? -29.195 62.045 -28.163 1.00 93.52 536 GLY A O 1
ATOM 3844 N N . ARG A 1 537 ? -27.951 61.625 -26.335 1.00 83.37 537 ARG A N 1
ATOM 3845 C CA . ARG A 1 537 ? -28.904 60.694 -25.742 1.00 84.46 537 ARG A CA 1
ATOM 3846 C C . ARG A 1 537 ? -29.851 61.439 -24.808 1.00 83.86 537 ARG A C 1
ATOM 3847 O O . ARG A 1 537 ? -29.396 62.118 -23.881 1.00 85.26 537 ARG A O 1
ATOM 3855 N N . ASP A 1 538 ? -31.160 61.305 -25.051 1.00 85.12 538 ASP A N 1
ATOM 3856 C CA . ASP A 1 538 ? -32.181 61.898 -24.175 1.00 86.69 538 ASP A CA 1
ATOM 3857 C C . ASP A 1 538 ? -32.546 60.988 -22.992 1.00 86.30 538 ASP A C 1
ATOM 3858 O O . ASP A 1 538 ? -32.787 61.494 -21.893 1.00 88.75 538 ASP A O 1
ATOM 3863 N N . ARG A 1 539 ? -32.656 59.669 -23.221 1.00 90.14 539 ARG A N 1
ATOM 3864 C CA . ARG A 1 539 ? -32.938 58.624 -22.241 1.00 83.90 539 ARG A CA 1
ATOM 3865 C C . ARG A 1 539 ? -31.681 57.779 -22.010 1.00 80.36 539 ARG A C 1
ATOM 3866 O O . ARG A 1 539 ? -30.842 57.651 -22.906 1.00 79.65 539 ARG A O 1
ATOM 3874 N N . PRO A 1 540 ? -31.490 57.229 -20.817 1.00 78.91 540 PRO A N 1
ATOM 3875 C CA . PRO A 1 540 ? -30.515 56.145 -20.669 1.00 75.58 540 PRO A CA 1
ATOM 3876 C C . PRO A 1 540 ? -30.993 54.920 -21.425 1.00 75.54 540 PRO A C 1
ATOM 3877 O O . PRO A 1 540 ? -32.191 54.733 -21.648 1.00 79.72 540 PRO A O 1
ATOM 3881 N N . THR A 1 541 ? -30.038 54.080 -21.827 1.00 72.91 541 THR A N 1
ATOM 3882 C CA . THR A 1 541 ? -30.386 52.815 -22.467 1.00 65.81 541 THR A CA 1
ATOM 3883 C C . THR A 1 541 ? -31.032 51.858 -21.469 1.00 72.44 541 THR A C 1
ATOM 3884 O O . THR A 1 541 ? -32.106 51.303 -21.727 1.00 68.36 541 THR A O 1
ATOM 3888 N N . VAL A 1 542 ? -30.389 51.653 -20.322 1.00 69.65 542 VAL A N 1
ATOM 3889 C CA . VAL A 1 542 ? -30.892 50.777 -19.273 1.00 68.94 542 VAL A CA 1
ATOM 3890 C C . VAL A 1 542 ? -30.894 51.549 -17.963 1.00 70.54 542 VAL A C 1
ATOM 3891 O O . VAL A 1 542 ? -29.998 52.365 -17.717 1.00 70.46 542 VAL A O 1
ATOM 3895 N N . ILE A 1 543 ? -31.909 51.304 -17.134 1.00 68.14 543 ILE A N 1
ATOM 3896 C CA . ILE A 1 543 ? -32.006 51.868 -15.791 1.00 63.63 543 ILE A CA 1
ATOM 3897 C C . ILE A 1 543 ? -32.279 50.715 -14.838 1.00 69.73 543 ILE A C 1
ATOM 3898 O O . ILE A 1 543 ? -33.354 50.102 -14.889 1.00 66.42 543 ILE A O 1
ATOM 3903 N N . THR A 1 544 ? -31.317 50.422 -13.969 1.00 72.39 544 THR A N 1
ATOM 3904 C CA . THR A 1 544 ? -31.483 49.375 -12.968 1.00 72.25 544 THR A CA 1
ATOM 3905 C C . THR A 1 544 ? -32.277 49.878 -11.760 1.00 69.11 544 THR A C 1
ATOM 3906 O O . THR A 1 544 ? -31.742 49.997 -10.656 1.00 70.27 544 THR A O 1
ATOM 3910 N N . MET B 1 1 ? -72.160 2.711 -72.377 1.00 107.85 1 MET B N 1
ATOM 3911 C CA . MET B 1 1 ? -72.282 1.669 -73.389 1.00 99.34 1 MET B CA 1
ATOM 3912 C C . MET B 1 1 ? -71.212 0.591 -73.210 1.00 101.65 1 MET B C 1
ATOM 3913 O O . MET B 1 1 ? -71.229 -0.408 -73.945 1.00 101.67 1 MET B O 1
ATOM 3918 N N . GLY B 1 2 ? -70.287 0.764 -72.268 1.00 91.97 2 GLY B N 1
ATOM 3919 C CA . GLY B 1 2 ? -69.564 -0.343 -71.668 1.00 87.73 2 GLY B CA 1
ATOM 3920 C C . GLY B 1 2 ? -68.054 -0.255 -71.820 1.00 79.27 2 GLY B C 1
ATOM 3921 O O . GLY B 1 2 ? -67.495 0.718 -72.324 1.00 78.87 2 GLY B O 1
ATOM 3922 N N . ILE B 1 3 ? -67.404 -1.328 -71.355 1.00 72.86 3 ILE B N 1
ATOM 3923 C CA . ILE B 1 3 ? -65.960 -1.492 -71.455 1.00 68.56 3 ILE B CA 1
ATOM 3924 C C . ILE B 1 3 ? -65.572 -1.819 -72.892 1.00 71.21 3 ILE B C 1
ATOM 3925 O O . ILE B 1 3 ? -66.259 -2.585 -73.578 1.00 75.56 3 ILE B O 1
ATOM 3930 N N . GLN B 1 4 ? -64.462 -1.241 -73.360 1.00 69.20 4 GLN B N 1
ATOM 3931 C CA . GLN B 1 4 ? -64.013 -1.426 -74.735 1.00 68.73 4 GLN B CA 1
ATOM 3932 C C . GLN B 1 4 ? -62.501 -1.553 -74.800 1.00 62.83 4 GLN B C 1
ATOM 3933 O O . GLN B 1 4 ? -61.777 -0.860 -74.082 1.00 68.88 4 GLN B O 1
ATOM 3939 N N . VAL B 1 5 ? -62.036 -2.418 -75.680 1.00 55.50 5 VAL B N 1
ATOM 3940 C CA . VAL B 1 5 ? -60.622 -2.494 -76.014 1.00 57.72 5 VAL B CA 1
ATOM 3941 C C . VAL B 1 5 ? -60.365 -1.568 -77.193 1.00 66.19 5 VAL B C 1
ATOM 3942 O O . VAL B 1 5 ? -61.126 -1.555 -78.170 1.00 65.54 5 VAL B O 1
ATOM 3946 N N . ILE B 1 6 ? -59.300 -0.784 -77.103 1.00 62.29 6 ILE B N 1
ATOM 3947 C CA . ILE B 1 6 ? -58.979 0.195 -78.123 1.00 59.28 6 ILE B CA 1
ATOM 3948 C C . ILE B 1 6 ? -57.533 -0.023 -78.550 1.00 61.53 6 ILE B C 1
ATOM 3949 O O . ILE B 1 6 ? -56.615 0.085 -77.728 1.00 60.61 6 ILE B O 1
ATOM 3954 N N . ALA B 1 7 ? -57.334 -0.362 -79.823 1.00 60.53 7 ALA B N 1
ATOM 3955 C CA . ALA B 1 7 ? -55.994 -0.605 -80.333 1.00 58.12 7 ALA B CA 1
ATOM 3956 C C . ALA B 1 7 ? -55.173 0.675 -80.297 1.00 57.32 7 ALA B C 1
ATOM 3957 O O . ALA B 1 7 ? -55.695 1.781 -80.445 1.00 61.86 7 ALA B O 1
ATOM 3959 N N . THR B 1 8 ? -53.873 0.518 -80.082 1.00 53.74 8 THR B N 1
ATOM 3960 C CA . THR B 1 8 ? -52.984 1.661 -79.962 1.00 56.96 8 THR B CA 1
ATOM 3961 C C . THR B 1 8 ? -51.615 1.235 -80.465 1.00 57.94 8 THR B C 1
ATOM 3962 O O . THR B 1 8 ? -51.359 0.052 -80.704 1.00 60.38 8 THR B O 1
ATOM 3966 N N . THR B 1 9 ? -50.744 2.214 -80.661 1.00 57.31 9 THR B N 1
ATOM 3967 C CA . THR B 1 9 ? -49.363 1.915 -80.990 1.00 64.05 9 THR B CA 1
ATOM 3968 C C . THR B 1 9 ? -48.460 2.748 -80.096 1.00 62.70 9 THR B C 1
ATOM 3969 O O . THR B 1 9 ? -48.824 3.865 -79.712 1.00 61.47 9 THR B O 1
ATOM 3973 N N . PRO B 1 10 ? -47.291 2.224 -79.733 1.00 63.41 10 PRO B N 1
ATOM 3974 C CA . PRO B 1 10 ? -46.474 2.893 -78.718 1.00 59.40 10 PRO B CA 1
ATOM 3975 C C . PRO B 1 10 ? -45.981 4.248 -79.188 1.00 56.34 10 PRO B C 1
ATOM 3976 O O . PRO B 1 10 ? -45.825 4.499 -80.385 1.00 63.59 10 PRO B O 1
ATOM 3980 N N . PHE B 1 11 ? -45.757 5.129 -78.220 1.00 59.36 11 PHE B N 1
ATOM 3981 C CA . PHE B 1 11 ? -44.953 6.325 -78.395 1.00 54.53 11 PHE B CA 1
ATOM 3982 C C . PHE B 1 11 ? -43.568 6.073 -77.810 1.00 61.49 11 PHE B C 1
ATOM 3983 O O . PHE B 1 11 ? -43.325 5.056 -77.157 1.00 67.72 11 PHE B O 1
ATOM 3991 N N . LYS B 1 12 ? -42.655 7.015 -78.033 1.00 64.16 12 LYS B N 1
ATOM 3992 C CA . LYS B 1 12 ? -41.243 6.732 -77.796 1.00 73.84 12 LYS B CA 1
ATOM 3993 C C . LYS B 1 12 ? -40.670 7.330 -76.515 1.00 76.27 12 LYS B C 1
ATOM 3994 O O . LYS B 1 12 ? -39.747 6.737 -75.939 1.00 77.70 12 LYS B O 1
ATOM 4000 N N . ASP B 1 13 ? -41.154 8.473 -76.045 1.00 66.18 13 ASP B N 1
ATOM 4001 C CA . ASP B 1 13 ? -40.514 9.098 -74.895 1.00 73.66 13 ASP B CA 1
ATOM 4002 C C . ASP B 1 13 ? -41.462 9.250 -73.719 1.00 64.75 13 ASP B C 1
ATOM 4003 O O . ASP B 1 13 ? -41.439 10.261 -73.019 1.00 66.44 13 ASP B O 1
ATOM 4008 N N . GLN B 1 14 ? -42.287 8.239 -73.472 1.00 63.56 14 GLN B N 1
ATOM 4009 C CA . GLN B 1 14 ? -43.154 8.234 -72.292 1.00 65.06 14 GLN B CA 1
ATOM 4010 C C . GLN B 1 14 ? -42.407 7.718 -71.066 1.00 66.32 14 GLN B C 1
ATOM 4011 O O . GLN B 1 14 ? -42.890 6.878 -70.310 1.00 62.80 14 GLN B O 1
ATOM 4017 N N . LYS B 1 15 ? -41.187 8.245 -70.887 1.00 68.27 15 LYS B N 1
ATOM 4018 C CA . LYS B 1 15 ? -40.305 7.915 -69.778 1.00 69.36 15 LYS B CA 1
ATOM 4019 C C . LYS B 1 15 ? -40.496 8.949 -68.680 1.00 69.67 15 LYS B C 1
ATOM 4020 O O . LYS B 1 15 ? -40.063 10.098 -68.849 1.00 73.78 15 LYS B O 1
ATOM 4026 N N . PRO B 1 16 ? -41.135 8.605 -67.556 1.00 67.09 16 PRO B N 1
ATOM 4027 C CA . PRO B 1 16 ? -41.474 9.623 -66.546 1.00 74.19 16 PRO B CA 1
ATOM 4028 C C . PRO B 1 16 ? -40.278 10.354 -65.955 1.00 77.76 16 PRO B C 1
ATOM 4029 O O . PRO B 1 16 ? -40.063 11.536 -66.237 1.00 86.30 16 PRO B O 1
ATOM 4033 N N . GLY B 1 17 ? -39.504 9.683 -65.116 1.00 74.96 17 GLY B N 1
ATOM 4034 C CA . GLY B 1 17 ? -38.470 10.393 -64.390 1.00 94.13 17 GLY B CA 1
ATOM 4035 C C . GLY B 1 17 ? -38.900 10.910 -63.026 1.00 95.46 17 GLY B C 1
ATOM 4036 O O . GLY B 1 17 ? -39.681 10.261 -62.318 1.00 87.87 17 GLY B O 1
ATOM 4037 N N . THR B 1 18 ? -38.406 12.092 -62.647 1.00 92.71 18 THR B N 1
ATOM 4038 C CA . THR B 1 18 ? -38.484 12.489 -61.244 1.00 101.83 18 THR B CA 1
ATOM 4039 C C . THR B 1 18 ? -39.863 13.003 -60.849 1.00 96.61 18 THR B C 1
ATOM 4040 O O . THR B 1 18 ? -40.309 12.757 -59.719 1.00 92.06 18 THR B O 1
ATOM 4044 N N . SER B 1 19 ? -40.559 13.701 -61.747 1.00 85.60 19 SER B N 1
ATOM 4045 C CA . SER B 1 19 ? -41.842 14.300 -61.404 1.00 81.73 19 SER B CA 1
ATOM 4046 C C . SER B 1 19 ? -42.997 13.769 -62.247 1.00 78.94 19 SER B C 1
ATOM 4047 O O . SER B 1 19 ? -44.011 14.460 -62.375 1.00 83.96 19 SER B O 1
ATOM 4050 N N . GLY B 1 20 ? -42.882 12.546 -62.800 1.00 81.35 20 GLY B N 1
ATOM 4051 C CA . GLY B 1 20 ? -43.840 12.037 -63.777 1.00 75.63 20 GLY B CA 1
ATOM 4052 C C . GLY B 1 20 ? -43.496 12.527 -65.172 1.00 72.70 20 GLY B C 1
ATOM 4053 O O . GLY B 1 20 ? -42.506 13.228 -65.375 1.00 68.35 20 GLY B O 1
ATOM 4054 N N . LEU B 1 21 ? -44.315 12.137 -66.172 1.00 72.80 21 LEU B N 1
ATOM 4055 C CA . LEU B 1 21 ? -44.166 12.710 -67.510 1.00 63.63 21 LEU B CA 1
ATOM 4056 C C . LEU B 1 21 ? -44.505 14.180 -67.568 1.00 63.50 21 LEU B C 1
ATOM 4057 O O . LEU B 1 21 ? -45.634 14.579 -67.255 1.00 61.92 21 LEU B O 1
ATOM 4062 N N . ARG B 1 22 ? -43.567 14.951 -68.096 1.00 60.16 22 ARG B N 1
ATOM 4063 C CA . ARG B 1 22 ? -43.764 16.336 -68.486 1.00 68.51 22 ARG B CA 1
ATOM 4064 C C . ARG B 1 22 ? -43.495 16.472 -69.983 1.00 68.79 22 ARG B C 1
ATOM 4065 O O . ARG B 1 22 ? -42.391 16.159 -70.450 1.00 67.48 22 ARG B O 1
ATOM 4073 N N . LYS B 1 23 ? -44.501 16.918 -70.726 1.00 64.12 23 LYS B N 1
ATOM 4074 C CA . LYS B 1 23 ? -44.407 17.199 -72.151 1.00 68.50 23 LYS B CA 1
ATOM 4075 C C . LYS B 1 23 ? -45.287 18.401 -72.459 1.00 67.05 23 LYS B C 1
ATOM 4076 O O . LYS B 1 23 ? -46.190 18.729 -71.683 1.00 67.21 23 LYS B O 1
ATOM 4082 N N . PRO B 1 24 ? -45.040 19.089 -73.577 1.00 64.32 24 PRO B N 1
ATOM 4083 C CA . PRO B 1 24 ? -45.945 20.171 -73.991 1.00 61.95 24 PRO B CA 1
ATOM 4084 C C . PRO B 1 24 ? -47.367 19.667 -74.180 1.00 61.92 24 PRO B C 1
ATOM 4085 O O . PRO B 1 24 ? -47.594 18.523 -74.582 1.00 64.35 24 PRO B O 1
ATOM 4089 N N . VAL B 1 25 ? -48.332 20.547 -73.900 1.00 62.05 25 VAL B N 1
ATOM 4090 C CA . VAL B 1 25 ? -49.743 20.164 -74.002 1.00 60.17 25 VAL B CA 1
ATOM 4091 C C . VAL B 1 25 ? -50.068 19.507 -75.339 1.00 63.83 25 VAL B C 1
ATOM 4092 O O . VAL B 1 25 ? -50.735 18.465 -75.340 1.00 64.53 25 VAL B O 1
ATOM 4096 N N . PRO B 1 26 ? -49.649 20.047 -76.492 1.00 64.67 26 PRO B N 1
ATOM 4097 C CA . PRO B 1 26 ? -49.933 19.347 -77.755 1.00 60.17 26 PRO B CA 1
ATOM 4098 C C . PRO B 1 26 ? -49.394 17.930 -77.814 1.00 60.89 26 PRO B C 1
ATOM 4099 O O . PRO B 1 26 ? -49.961 17.100 -78.534 1.00 68.02 26 PRO B O 1
ATOM 4103 N N . VAL B 1 27 ? -48.316 17.619 -77.093 1.00 66.18 27 VAL B N 1
ATOM 4104 C CA . VAL B 1 27 ? -47.781 16.259 -77.131 1.00 64.82 27 VAL B CA 1
ATOM 4105 C C . VAL B 1 27 ? -48.708 15.305 -76.390 1.00 62.18 27 VAL B C 1
ATOM 4106 O O . VAL B 1 27 ? -49.019 14.215 -76.881 1.00 63.33 27 VAL B O 1
ATOM 4110 N N . PHE B 1 28 ? -49.164 15.700 -75.198 1.00 63.92 28 PHE B N 1
ATOM 4111 C CA . PHE B 1 28 ? -50.135 14.890 -74.464 1.00 60.80 28 PHE B CA 1
ATOM 4112 C C . PHE B 1 28 ? -51.476 14.807 -75.169 1.00 61.62 28 PHE B C 1
ATOM 4113 O O . PHE B 1 28 ? -52.252 13.880 -74.895 1.00 60.87 28 PHE B O 1
ATOM 4121 N N . GLN B 1 29 ? -51.777 15.750 -76.057 1.00 64.06 29 GLN B N 1
ATOM 4122 C CA . GLN B 1 29 ? -53.060 15.724 -76.750 1.00 60.33 29 GLN B CA 1
ATOM 4123 C C . GLN B 1 29 ? -53.054 14.820 -77.971 1.00 56.68 29 GLN B C 1
ATOM 4124 O O . GLN B 1 29 ? -54.121 14.599 -78.555 1.00 58.00 29 GLN B O 1
ATOM 4130 N N . GLN B 1 30 ? -51.901 14.290 -78.360 1.00 55.71 30 GLN B N 1
ATOM 4131 C CA . GLN B 1 30 ? -51.868 13.338 -79.457 1.00 60.46 30 GLN B CA 1
ATOM 4132 C C . GLN B 1 30 ? -52.875 12.226 -79.188 1.00 59.83 30 GLN B C 1
ATOM 4133 O O . GLN B 1 30 ? -53.058 11.826 -78.032 1.00 66.25 30 GLN B O 1
ATOM 4139 N N . PRO B 1 31 ? -53.557 11.721 -80.211 1.00 70.48 31 PRO B N 1
ATOM 4140 C CA . PRO B 1 31 ? -54.566 10.682 -79.970 1.00 70.50 31 PRO B CA 1
ATOM 4141 C C . PRO B 1 31 ? -53.926 9.462 -79.324 1.00 62.14 31 PRO B C 1
ATOM 4142 O O . PRO B 1 31 ? -52.933 8.931 -79.821 1.00 67.01 31 PRO B O 1
ATOM 4146 N N . HIS B 1 32 ? -54.489 9.045 -78.191 1.00 58.20 32 HIS B N 1
ATOM 4147 C CA . HIS B 1 32 ? -54.104 7.871 -77.404 1.00 61.00 32 HIS B CA 1
ATOM 4148 C C . HIS B 1 32 ? -52.862 8.116 -76.559 1.00 62.54 32 HIS B C 1
ATOM 4149 O O . HIS B 1 32 ? -52.425 7.189 -75.865 1.00 57.98 32 HIS B O 1
ATOM 4156 N N . TYR B 1 33 ? -52.264 9.307 -76.596 1.00 64.16 33 TYR B N 1
ATOM 4157 C CA . TYR B 1 33 ? -51.062 9.532 -75.799 1.00 62.02 33 TYR B CA 1
ATOM 4158 C C . TYR B 1 33 ? -51.359 9.389 -74.314 1.00 57.90 33 TYR B C 1
ATOM 4159 O O . TYR B 1 33 ? -50.713 8.604 -73.611 1.00 56.11 33 TYR B O 1
ATOM 4168 N N . LEU B 1 34 ? -52.346 10.135 -73.821 1.00 61.04 34 LEU B N 1
ATOM 4169 C CA . LEU B 1 34 ? -52.698 10.043 -72.411 1.00 58.23 34 LEU B CA 1
ATOM 4170 C C . LEU B 1 34 ? -53.128 8.628 -72.039 1.00 59.86 34 LEU B C 1
ATOM 4171 O O . LEU B 1 34 ? -52.716 8.100 -71.001 1.00 63.55 34 LEU B O 1
ATOM 4176 N N . GLU B 1 35 ? -53.945 7.994 -72.887 1.00 59.04 35 GLU B N 1
ATOM 4177 C CA . GLU B 1 35 ? -54.457 6.658 -72.586 1.00 59.71 35 GLU B CA 1
ATOM 4178 C C . GLU B 1 35 ? -53.332 5.628 -72.511 1.00 57.89 35 GLU B C 1
ATOM 4179 O O . GLU B 1 35 ? -53.344 4.752 -71.642 1.00 61.38 35 GLU B O 1
ATOM 4185 N N . ASN B 1 36 ? -52.363 5.707 -73.422 1.00 60.51 36 ASN B N 1
ATOM 4186 C CA . ASN B 1 36 ? -51.202 4.824 -73.362 1.00 58.88 36 ASN B CA 1
ATOM 4187 C C . ASN B 1 36 ? -50.516 4.919 -72.003 1.00 62.21 36 ASN B C 1
ATOM 4188 O O . ASN B 1 36 ? -50.245 3.902 -71.351 1.00 65.32 36 ASN B O 1
ATOM 4193 N N . PHE B 1 37 ? -50.224 6.142 -71.559 1.00 60.01 37 PHE B N 1
ATOM 4194 C CA . PHE B 1 37 ? -49.476 6.307 -70.320 1.00 59.15 37 PHE B CA 1
ATOM 4195 C C . PHE B 1 37 ? -50.295 5.862 -69.122 1.00 58.00 37 PHE B C 1
ATOM 4196 O O . PHE B 1 37 ? -49.773 5.178 -68.236 1.00 61.34 37 PHE B O 1
ATOM 4204 N N . ILE B 1 38 ? -51.578 6.236 -69.082 1.00 56.33 38 ILE B N 1
ATOM 4205 C CA . ILE B 1 38 ? -52.438 5.835 -67.973 1.00 56.13 38 ILE B CA 1
ATOM 4206 C C . ILE B 1 38 ? -52.601 4.322 -67.941 1.00 57.91 38 ILE B C 1
ATOM 4207 O O . ILE B 1 38 ? -52.609 3.707 -66.867 1.00 61.01 38 ILE B O 1
ATOM 4212 N N . GLN B 1 39 ? -52.725 3.697 -69.115 1.00 58.12 39 GLN B N 1
ATOM 4213 C CA . GLN B 1 39 ? -52.787 2.240 -69.176 1.00 60.99 39 GLN B CA 1
ATOM 4214 C C . GLN B 1 39 ? -51.517 1.611 -68.618 1.00 64.21 39 GLN B C 1
ATOM 4215 O O . GLN B 1 39 ? -51.577 0.603 -67.901 1.00 64.35 39 GLN B O 1
ATOM 4221 N N . ALA B 1 40 ? -50.356 2.190 -68.939 1.00 61.34 40 ALA B N 1
ATOM 4222 C CA . ALA B 1 40 ? -49.095 1.651 -68.443 1.00 60.63 40 ALA B CA 1
ATOM 4223 C C . ALA B 1 40 ? -48.984 1.767 -66.925 1.00 59.16 40 ALA B C 1
ATOM 4224 O O . ALA B 1 40 ? -48.381 0.898 -66.281 1.00 58.65 40 ALA B O 1
ATOM 4226 N N . ILE B 1 41 ? -49.535 2.837 -66.343 1.00 59.94 41 ILE B N 1
ATOM 4227 C CA . ILE B 1 41 ? -49.582 2.971 -64.890 1.00 54.44 41 ILE B CA 1
ATOM 4228 C C . ILE B 1 41 ? -50.455 1.875 -64.291 1.00 60.27 41 ILE B C 1
ATOM 4229 O O . ILE B 1 41 ? -50.030 1.130 -63.398 1.00 55.96 41 ILE B O 1
ATOM 4234 N N . PHE B 1 42 ? -51.684 1.742 -64.798 1.00 62.60 42 PHE B N 1
ATOM 4235 C CA . PHE B 1 42 ? -52.626 0.778 -64.237 1.00 57.67 42 PHE B CA 1
ATOM 4236 C C . PHE B 1 42 ? -52.126 -0.656 -64.361 1.00 59.57 42 PHE B C 1
ATOM 4237 O O . PHE B 1 42 ? -52.470 -1.501 -63.533 1.00 63.94 42 PHE B O 1
ATOM 4245 N N . ASP B 1 43 ? -51.307 -0.956 -65.367 1.00 65.49 43 ASP B N 1
ATOM 4246 C CA . ASP B 1 43 ? -50.828 -2.324 -65.524 1.00 60.03 43 ASP B CA 1
ATOM 4247 C C . ASP B 1 43 ? -49.799 -2.719 -64.476 1.00 62.92 43 ASP B C 1
ATOM 4248 O O . ASP B 1 43 ? -49.423 -3.898 -64.421 1.00 65.35 43 ASP B O 1
ATOM 4253 N N . THR B 1 44 ? -49.334 -1.770 -63.653 1.00 62.82 44 THR B N 1
ATOM 4254 C CA . THR B 1 44 ? -48.483 -2.086 -62.514 1.00 61.09 44 THR B CA 1
ATOM 4255 C C . THR B 1 44 ? -49.271 -2.402 -61.246 1.00 67.28 44 THR B C 1
ATOM 4256 O O . THR B 1 44 ? -48.707 -3.008 -60.328 1.00 72.86 44 THR B O 1
ATOM 4260 N N . ILE B 1 45 ? -50.533 -1.980 -61.156 1.00 65.54 45 ILE B N 1
ATOM 4261 C CA . ILE B 1 45 ? -51.430 -2.407 -60.081 1.00 65.63 45 ILE B CA 1
ATOM 4262 C C . ILE B 1 45 ? -51.993 -3.779 -60.458 1.00 68.35 45 ILE B C 1
ATOM 4263 O O . ILE B 1 45 ? -52.743 -3.902 -61.428 1.00 74.35 45 ILE B O 1
ATOM 4268 N N . GLU B 1 46 ? -51.649 -4.810 -59.688 1.00 73.76 46 GLU B N 1
ATOM 4269 C CA . GLU B 1 46 ? -52.115 -6.155 -60.008 1.00 79.46 46 GLU B CA 1
ATOM 4270 C C . GLU B 1 46 ? -53.483 -6.476 -59.414 1.00 84.06 46 GLU B C 1
ATOM 4271 O O . GLU B 1 46 ? -54.231 -7.266 -60.002 1.00 82.44 46 GLU B O 1
ATOM 4277 N N . ALA B 1 47 ? -53.837 -5.886 -58.270 1.00 84.34 47 ALA B N 1
ATOM 4278 C CA . ALA B 1 47 ? -55.069 -6.228 -57.554 1.00 82.40 47 ALA B CA 1
ATOM 4279 C C . ALA B 1 47 ? -55.898 -4.980 -57.281 1.00 78.94 47 ALA B C 1
ATOM 4280 O O . ALA B 1 47 ? -55.989 -4.518 -56.139 1.00 82.01 47 ALA B O 1
ATOM 4282 N N . PRO B 1 48 ? -56.548 -4.424 -58.308 1.00 80.31 48 PRO B N 1
ATOM 4283 C CA . PRO B 1 48 ? -57.356 -3.213 -58.104 1.00 76.86 48 PRO B CA 1
ATOM 4284 C C . PRO B 1 48 ? -58.715 -3.462 -57.478 1.00 75.40 48 PRO B C 1
ATOM 4285 O O . PRO B 1 48 ? -59.368 -2.489 -57.078 1.00 71.80 48 PRO B O 1
ATOM 4289 N N . GLN B 1 49 ? -59.143 -4.726 -57.377 1.00 82.18 49 GLN B N 1
ATOM 4290 C CA . GLN B 1 49 ? -60.520 -5.143 -57.113 1.00 82.57 49 GLN B CA 1
ATOM 4291 C C . GLN B 1 49 ? -61.287 -4.218 -56.174 1.00 84.26 49 GLN B C 1
ATOM 4292 O O . GLN B 1 49 ? -62.232 -3.547 -56.606 1.00 87.45 49 GLN B O 1
ATOM 4298 N N . GLY B 1 50 ? -60.908 -4.168 -54.901 1.00 69.83 50 GLY B N 1
ATOM 4299 C CA . GLY B 1 50 ? -61.651 -3.326 -53.980 1.00 71.99 50 GLY B CA 1
ATOM 4300 C C . GLY B 1 50 ? -60.958 -2.036 -53.586 1.00 76.08 50 GLY B C 1
ATOM 4301 O O . GLY B 1 50 ? -61.273 -1.449 -52.545 1.00 77.09 50 GLY B O 1
ATOM 4302 N N . GLN B 1 51 ? -60.037 -1.566 -54.422 1.00 72.63 51 GLN B N 1
ATOM 4303 C CA . GLN B 1 51 ? -59.142 -0.485 -54.047 1.00 68.45 51 GLN B CA 1
ATOM 4304 C C . GLN B 1 51 ? -59.700 0.883 -54.430 1.00 65.90 51 GLN B C 1
ATOM 4305 O O . GLN B 1 51 ? -60.690 1.014 -55.151 1.00 65.18 51 GLN B O 1
ATOM 4311 N N . THR B 1 52 ? -59.022 1.913 -53.941 1.00 68.56 52 THR B N 1
ATOM 4312 C CA . THR B 1 52 ? -59.359 3.301 -54.210 1.00 68.39 52 THR B CA 1
ATOM 4313 C C . THR B 1 52 ? -58.179 3.985 -54.890 1.00 66.29 52 THR B C 1
ATOM 4314 O O . THR B 1 52 ? -57.023 3.773 -54.507 1.00 65.78 52 THR B O 1
ATOM 4318 N N . LEU B 1 53 ? -58.475 4.785 -55.914 1.00 62.04 53 LEU B N 1
ATOM 4319 C CA . LEU B 1 53 ? -57.488 5.597 -56.613 1.00 62.21 53 LEU B CA 1
ATOM 4320 C C . LEU B 1 53 ? -57.770 7.067 -56.345 1.00 63.34 53 LEU B C 1
ATOM 4321 O O . LEU B 1 53 ? -58.925 7.496 -56.380 1.00 68.92 53 LEU B O 1
ATOM 4326 N N . VAL B 1 54 ? -56.724 7.842 -56.073 1.00 61.66 54 VAL B N 1
ATOM 4327 C CA . VAL B 1 54 ? -56.868 9.275 -55.825 1.00 57.90 54 VAL B CA 1
ATOM 4328 C C . VAL B 1 54 ? -56.527 10.018 -57.109 1.00 58.94 54 VAL B C 1
ATOM 4329 O O . VAL B 1 54 ? -55.606 9.629 -57.835 1.00 61.17 54 VAL B O 1
ATOM 4333 N N . LEU B 1 55 ? -57.278 11.076 -57.406 1.00 60.63 55 LEU B N 1
ATOM 4334 C CA . LEU B 1 55 ? -57.171 11.749 -58.694 1.00 55.29 55 LEU B CA 1
ATOM 4335 C C . LEU B 1 55 ? -57.401 13.238 -58.515 1.00 55.71 55 LEU B C 1
ATOM 4336 O O . LEU B 1 55 ? -58.353 13.632 -57.840 1.00 58.17 55 LEU B O 1
ATOM 4341 N N . GLY B 1 56 ? -56.554 14.058 -59.123 1.00 56.71 56 GLY B N 1
ATOM 4342 C CA . GLY B 1 56 ? -56.769 15.495 -59.083 1.00 57.74 56 GLY B CA 1
ATOM 4343 C C . GLY B 1 56 ? -55.639 16.234 -59.766 1.00 60.08 56 GLY B C 1
ATOM 4344 O O . GLY B 1 56 ? -54.655 15.638 -60.216 1.00 63.17 56 GLY B O 1
ATOM 4345 N N . GLY B 1 57 ? -55.788 17.547 -59.828 1.00 56.89 57 GLY B N 1
ATOM 4346 C CA . GLY B 1 57 ? -54.818 18.386 -60.492 1.00 58.58 57 GLY B CA 1
ATOM 4347 C C . GLY B 1 57 ? -54.950 19.848 -60.104 1.00 65.12 57 GLY B C 1
ATOM 4348 O O . GLY B 1 57 ? -55.541 20.191 -59.080 1.00 65.53 57 GLY B O 1
ATOM 4349 N N . ASP B 1 58 ? -54.412 20.720 -60.954 1.00 66.05 58 ASP B N 1
ATOM 4350 C CA . ASP B 1 58 ? -54.272 22.136 -60.638 1.00 60.48 58 ASP B CA 1
ATOM 4351 C C . ASP B 1 58 ? -55.088 23.038 -61.565 1.00 70.06 58 ASP B C 1
ATOM 4352 O O . ASP B 1 58 ? -54.687 24.171 -61.836 1.00 69.89 58 ASP B O 1
ATOM 4357 N N . GLY B 1 59 ? -56.245 22.576 -62.041 1.00 70.97 59 GLY B N 1
ATOM 4358 C CA . GLY B 1 59 ? -56.921 23.330 -63.085 1.00 65.46 59 GLY B CA 1
ATOM 4359 C C . GLY B 1 59 ? -56.071 23.257 -64.333 1.00 71.02 59 GLY B C 1
ATOM 4360 O O . GLY B 1 59 ? -55.549 22.194 -64.672 1.00 83.35 59 GLY B O 1
ATOM 4361 N N . ARG B 1 60 ? -55.886 24.393 -65.005 1.00 65.64 60 ARG B N 1
ATOM 4362 C CA . ARG B 1 60 ? -54.955 24.485 -66.134 1.00 73.06 60 ARG B CA 1
ATOM 4363 C C . ARG B 1 60 ? -55.443 23.710 -67.353 1.00 68.46 60 ARG B C 1
ATOM 4364 O O . ARG B 1 60 ? -56.155 22.708 -67.232 1.00 62.56 60 ARG B O 1
ATOM 4372 N N . TYR B 1 61 ? -55.044 24.170 -68.536 1.00 67.86 61 TYR B N 1
ATOM 4373 C CA . TYR B 1 61 ? -55.594 23.640 -69.774 1.00 65.87 61 TYR B CA 1
ATOM 437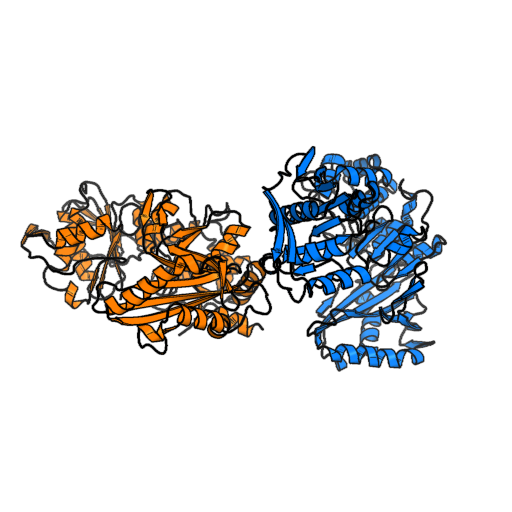4 C C . TYR B 1 61 ? -55.283 22.152 -69.927 1.00 66.95 61 TYR B C 1
ATOM 4375 O O . TYR B 1 61 ? -54.155 21.714 -69.676 1.00 62.20 61 TYR B O 1
ATOM 4384 N N . PHE B 1 62 ? -56.321 21.398 -70.316 1.00 65.20 62 PHE B N 1
ATOM 4385 C CA . PHE B 1 62 ? -56.327 19.980 -70.684 1.00 63.17 62 PHE B CA 1
ATOM 4386 C C . PHE B 1 62 ? -56.610 19.071 -69.493 1.00 61.10 62 PHE B C 1
ATOM 4387 O O . PHE B 1 62 ? -56.923 17.892 -69.671 1.00 63.12 62 PHE B O 1
ATOM 4395 N N . ASN B 1 63 ? -56.521 19.605 -68.277 1.00 64.78 63 ASN B N 1
ATOM 4396 C CA . ASN B 1 63 ? -56.728 18.787 -67.089 1.00 64.30 63 ASN B CA 1
ATOM 4397 C C . ASN B 1 63 ? -58.148 18.262 -67.025 1.00 63.30 63 ASN B C 1
ATOM 4398 O O . ASN B 1 63 ? -58.381 17.116 -66.617 1.00 66.90 63 ASN B O 1
ATOM 4403 N N . ALA B 1 64 ? -59.109 19.100 -67.400 1.00 63.62 64 ALA B N 1
ATOM 4404 C CA . ALA B 1 64 ? -60.507 18.705 -67.306 1.00 57.98 64 ALA B CA 1
ATOM 4405 C C . ALA B 1 64 ? -60.770 17.497 -68.184 1.00 61.13 64 ALA B C 1
ATOM 4406 O O . ALA B 1 64 ? -61.369 16.513 -67.739 1.00 64.29 64 ALA B O 1
ATOM 4408 N N . GLU B 1 65 ? -60.300 17.547 -69.435 1.00 64.84 65 GLU B N 1
ATOM 4409 C CA . GLU B 1 65 ? -60.504 16.427 -70.347 1.00 61.16 65 GLU B CA 1
ATOM 4410 C C . GLU B 1 65 ? -59.709 15.205 -69.905 1.00 62.81 65 GLU B C 1
ATOM 4411 O O . GLU B 1 65 ? -60.183 14.068 -70.029 1.00 61.77 65 GLU B O 1
ATOM 4417 N N . ALA B 1 66 ? -58.500 15.421 -69.376 1.00 59.95 66 ALA B N 1
ATOM 4418 C CA . ALA B 1 66 ? -57.653 14.301 -68.982 1.00 56.94 66 ALA B CA 1
ATOM 4419 C C . ALA B 1 66 ? -58.264 13.526 -67.823 1.00 60.35 66 ALA B C 1
ATOM 4420 O O . ALA B 1 66 ? -58.278 12.286 -67.837 1.00 56.01 66 ALA B O 1
ATOM 4422 N N . ILE B 1 67 ? -58.784 14.244 -66.819 1.00 58.11 67 ILE B N 1
ATOM 4423 C CA . ILE B 1 67 ? -59.396 13.598 -65.659 1.00 58.84 67 ILE B CA 1
ATOM 4424 C C . ILE B 1 67 ? -60.558 12.708 -66.088 1.00 60.29 67 ILE B C 1
ATOM 4425 O O . ILE B 1 67 ? -60.743 11.605 -65.551 1.00 59.81 67 ILE B O 1
ATOM 4430 N N . GLN B 1 68 ? -61.331 13.149 -67.091 1.00 60.53 68 GLN B N 1
ATOM 4431 C CA . GLN B 1 68 ? -62.443 12.342 -67.593 1.00 61.18 68 GLN B CA 1
ATOM 4432 C C . GLN B 1 68 ? -61.954 11.051 -68.242 1.00 59.97 68 GLN B C 1
ATOM 4433 O O . GLN B 1 68 ? -62.581 9.999 -68.081 1.00 62.03 68 GLN B O 1
ATOM 4439 N N . VAL B 1 69 ? -60.843 11.104 -68.980 1.00 55.93 69 VAL B N 1
ATOM 4440 C CA . VAL B 1 69 ? -60.278 9.872 -69.523 1.00 54.02 69 VAL B CA 1
ATOM 4441 C C . VAL B 1 69 ? -59.797 8.966 -68.397 1.00 59.23 69 VAL B C 1
ATOM 4442 O O . VAL B 1 69 ? -60.035 7.751 -68.415 1.00 61.64 69 VAL B O 1
ATOM 4446 N N . ILE B 1 70 ? -59.109 9.534 -67.404 1.00 58.74 70 ILE B N 1
ATOM 4447 C CA . ILE B 1 70 ? -58.549 8.712 -66.332 1.00 61.67 70 ILE B CA 1
ATOM 4448 C C . ILE B 1 70 ? -59.659 8.011 -65.556 1.00 63.32 70 ILE B C 1
ATOM 4449 O O . ILE B 1 70 ? -59.551 6.820 -65.239 1.00 62.49 70 ILE B O 1
ATOM 4454 N N . LEU B 1 71 ? -60.746 8.731 -65.245 1.00 64.17 71 LEU B N 1
ATOM 4455 C CA . LEU B 1 71 ? -61.876 8.107 -64.555 1.00 60.51 71 LEU B CA 1
ATOM 4456 C C . LEU B 1 71 ? -62.434 6.940 -65.365 1.00 64.40 71 LEU B C 1
ATOM 4457 O O . LEU B 1 71 ? -62.643 5.839 -64.835 1.00 64.40 71 LEU B O 1
ATOM 4462 N N . LYS B 1 72 ? -62.669 7.166 -66.663 1.00 63.95 72 LYS B N 1
ATOM 4463 C CA . LYS B 1 72 ? -63.215 6.129 -67.526 1.00 59.17 72 LYS B CA 1
ATOM 4464 C C . LYS B 1 72 ? -62.267 4.951 -67.656 1.00 61.21 72 LYS B C 1
ATOM 4465 O O . LYS B 1 72 ? -62.716 3.804 -67.783 1.00 60.82 72 LYS B O 1
ATOM 4471 N N . MET B 1 73 ? -60.956 5.199 -67.618 1.00 63.92 73 MET B N 1
ATOM 4472 C CA . MET B 1 73 ? -60.042 4.061 -67.636 1.00 61.40 73 MET B CA 1
ATOM 4473 C C . MET B 1 73 ? -59.962 3.373 -66.289 1.00 59.97 73 MET B C 1
ATOM 4474 O O . MET B 1 73 ? -59.777 2.154 -66.252 1.00 63.43 73 MET B O 1
ATOM 4479 N N . ALA B 1 74 ? -60.106 4.116 -65.187 1.00 60.50 74 ALA B N 1
ATOM 4480 C CA . ALA B 1 74 ? -60.150 3.486 -63.863 1.00 60.00 74 ALA B CA 1
ATOM 4481 C C . ALA B 1 74 ? -61.335 2.531 -63.742 1.00 66.15 74 ALA B C 1
ATOM 4482 O O . ALA B 1 74 ? -61.219 1.450 -63.149 1.00 63.43 74 ALA B O 1
ATOM 4484 N N . ALA B 1 75 ? -62.484 2.912 -64.309 1.00 69.05 75 ALA B N 1
ATOM 4485 C CA . ALA B 1 75 ? -63.656 2.043 -64.263 1.00 63.48 75 ALA B CA 1
ATOM 4486 C C . ALA B 1 75 ? -63.396 0.736 -65.001 1.00 66.81 75 ALA B C 1
ATOM 4487 O O . ALA B 1 75 ? -63.709 -0.348 -64.493 1.00 68.30 75 ALA B O 1
ATOM 4489 N N . ALA B 1 76 ? -62.818 0.817 -66.205 1.00 64.06 76 ALA B N 1
ATOM 4490 C CA . ALA B 1 76 ? -62.442 -0.402 -66.913 1.00 60.90 76 ALA B CA 1
ATOM 4491 C C . ALA B 1 76 ? -61.447 -1.223 -66.106 1.00 62.91 76 ALA B C 1
ATOM 4492 O O . ALA B 1 76 ? -61.502 -2.458 -66.115 1.00 61.34 76 ALA B O 1
ATOM 4494 N N . LYS B 1 77 ? -60.529 -0.548 -65.394 1.00 63.38 77 LYS B N 1
ATOM 4495 C CA . LYS B 1 77 ? -59.518 -1.252 -64.606 1.00 60.65 77 LYS B CA 1
ATOM 4496 C C . LYS B 1 77 ? -60.149 -2.090 -63.505 1.00 63.69 77 LYS B C 1
ATOM 4497 O O . LYS B 1 77 ? -59.677 -3.198 -63.213 1.00 63.04 77 LYS B O 1
ATOM 4503 N N . GLY B 1 78 ? -61.205 -1.577 -62.877 1.00 58.04 78 GLY B N 1
ATOM 4504 C CA . GLY B 1 78 ? -61.907 -2.297 -61.836 1.00 63.33 78 GLY B CA 1
ATOM 4505 C C . GLY B 1 78 ? -61.756 -1.755 -60.430 1.00 66.19 78 GLY B C 1
ATOM 4506 O O . GLY B 1 78 ? -62.123 -2.453 -59.481 1.00 70.96 78 GLY B O 1
ATOM 4507 N N . PHE B 1 79 ? -61.218 -0.549 -60.263 1.00 68.70 79 PHE B N 1
ATOM 4508 C CA . PHE B 1 79 ? -61.182 0.088 -58.955 1.00 68.16 79 PHE B CA 1
ATOM 4509 C C . PHE B 1 79 ? -62.587 0.175 -58.373 1.00 67.69 79 PHE B C 1
ATOM 4510 O O . PHE B 1 79 ? -63.577 0.320 -59.094 1.00 70.75 79 PHE B O 1
ATOM 4518 N N . ALA B 1 80 ? -62.672 0.069 -57.051 1.00 70.97 80 ALA B N 1
ATOM 4519 C CA . ALA B 1 80 ? -63.960 0.249 -56.396 1.00 70.36 80 ALA B CA 1
ATOM 4520 C C . ALA B 1 80 ? -64.371 1.715 -56.401 1.00 74.01 80 ALA B C 1
ATOM 4521 O O . ALA B 1 80 ? -65.545 2.039 -56.628 1.00 74.46 80 ALA B O 1
ATOM 4523 N N . ARG B 1 81 ? -63.413 2.616 -56.186 1.00 68.98 81 ARG B N 1
ATOM 4524 C CA . ARG B 1 81 ? -63.720 4.018 -55.958 1.00 68.60 81 ARG B CA 1
ATOM 4525 C C . ARG B 1 81 ? -62.555 4.875 -56.443 1.00 65.54 81 ARG B C 1
ATOM 4526 O O . ARG B 1 81 ? -61.399 4.444 -56.434 1.00 62.29 81 ARG B O 1
ATOM 4534 N N . VAL B 1 82 ? -62.874 6.081 -56.903 1.00 62.94 82 VAL B N 1
ATOM 4535 C CA . VAL B 1 82 ? -61.869 7.076 -57.258 1.00 63.58 82 VAL B CA 1
ATOM 4536 C C . VAL B 1 82 ? -62.227 8.351 -56.517 1.00 64.96 82 VAL B C 1
ATOM 4537 O O . VAL B 1 82 ? -63.230 8.995 -56.842 1.00 70.71 82 VAL B O 1
ATOM 4541 N N . LYS B 1 83 ? -61.422 8.714 -55.520 1.00 62.51 83 LYS B N 1
ATOM 4542 C CA . LYS B 1 83 ? -61.582 9.992 -54.837 1.00 60.87 83 LYS B CA 1
ATOM 4543 C C . LYS B 1 83 ? -60.956 11.071 -55.713 1.00 60.83 83 LYS B C 1
ATOM 4544 O O . LYS B 1 83 ? -59.731 11.140 -55.844 1.00 64.81 83 LYS B O 1
ATOM 4550 N N . VAL B 1 84 ? -61.791 11.899 -56.331 1.00 56.66 84 VAL B N 1
ATOM 4551 C CA . VAL B 1 84 ? -61.340 12.940 -57.243 1.00 59.69 84 VAL B CA 1
ATOM 4552 C C . VAL B 1 84 ? -61.722 14.284 -56.647 1.00 60.55 84 VAL B C 1
ATOM 4553 O O . VAL B 1 84 ? -62.772 14.417 -56.014 1.00 71.09 84 VAL B O 1
ATOM 4557 N N . GLY B 1 85 ? -60.854 15.270 -56.816 1.00 60.21 85 GLY B N 1
ATOM 4558 C CA . GLY B 1 85 ? -61.102 16.560 -56.219 1.00 62.48 85 GLY B CA 1
ATOM 4559 C C . GLY B 1 85 ? -62.269 17.266 -56.880 1.00 70.27 85 GLY B C 1
ATOM 4560 O O . GLY B 1 85 ? -62.596 17.026 -58.041 1.00 69.94 85 GLY B O 1
ATOM 4561 N N . GLN B 1 86 ? -62.917 18.140 -56.111 1.00 71.44 86 GLN B N 1
ATOM 4562 C CA . GLN B 1 86 ? -63.967 18.980 -56.664 1.00 70.75 86 GLN B CA 1
ATOM 4563 C C . GLN B 1 86 ? -63.401 19.824 -57.797 1.00 69.19 86 GLN B C 1
ATOM 4564 O O . GLN B 1 86 ? -62.372 20.486 -57.637 1.00 70.29 86 GLN B O 1
ATOM 4570 N N . ASN B 1 87 ? -64.063 19.770 -58.952 1.00 68.28 87 ASN B N 1
ATOM 4571 C CA . ASN B 1 87 ? -63.631 20.475 -60.160 1.00 70.21 87 ASN B CA 1
ATOM 4572 C C . ASN B 1 87 ? -62.243 20.025 -60.610 1.00 71.55 87 ASN B C 1
ATOM 4573 O O . ASN B 1 87 ? -61.505 20.783 -61.247 1.00 62.87 87 ASN B O 1
ATOM 4578 N N . GLY B 1 88 ? -61.886 18.781 -60.285 1.00 69.51 88 GLY B N 1
ATOM 4579 C CA . GLY B 1 88 ? -60.611 18.229 -60.692 1.00 66.17 88 GLY B CA 1
ATOM 4580 C C . GLY B 1 88 ? -59.406 18.800 -59.983 1.00 68.29 88 GLY B C 1
ATOM 4581 O O . GLY B 1 88 ? -58.284 18.668 -60.483 1.00 66.11 88 GLY B O 1
ATOM 4582 N N . ILE B 1 89 ? -59.602 19.419 -58.820 1.00 69.07 89 ILE B N 1
ATOM 4583 C CA . ILE B 1 89 ? -58.551 20.145 -58.120 1.00 64.72 89 ILE B CA 1
ATOM 4584 C C . ILE B 1 89 ? -58.030 19.291 -56.976 1.00 63.57 89 ILE B C 1
ATOM 4585 O O . ILE B 1 89 ? -58.805 18.818 -56.138 1.00 63.49 89 ILE B O 1
ATOM 4590 N N . LEU B 1 90 ? -56.716 19.104 -56.939 1.00 63.30 90 LEU B N 1
ATOM 4591 C CA . LEU B 1 90 ? -56.061 18.446 -55.819 1.00 62.43 90 LEU B CA 1
ATOM 4592 C C . LEU B 1 90 ? -54.592 18.831 -55.859 1.00 63.46 90 LEU B C 1
ATOM 4593 O O . LEU B 1 90 ? -53.949 18.687 -56.901 1.00 65.17 90 LEU B O 1
ATOM 4598 N N . SER B 1 91 ? -54.075 19.351 -54.750 1.00 60.60 91 SER B N 1
ATOM 4599 C CA . SER B 1 91 ? -52.659 19.669 -54.725 1.00 59.53 91 SER B CA 1
ATOM 4600 C C . SER B 1 91 ? -51.856 18.398 -54.476 1.00 60.09 91 SER B C 1
ATOM 4601 O O . SER B 1 91 ? -52.397 17.351 -54.119 1.00 61.40 91 SER B O 1
ATOM 4604 N N . THR B 1 92 ? -50.545 18.486 -54.708 1.00 61.68 92 THR B N 1
ATOM 4605 C CA . THR B 1 92 ? -49.698 17.319 -54.468 1.00 58.41 92 THR B CA 1
ATOM 4606 C C . THR B 1 92 ? -49.636 16.972 -52.987 1.00 61.98 92 THR B C 1
ATOM 4607 O O . THR B 1 92 ? -49.794 15.784 -52.649 1.00 60.14 92 THR B O 1
ATOM 4611 N N . PRO B 1 93 ? -49.428 17.919 -52.056 1.00 64.77 93 PRO B N 1
ATOM 4612 C CA . PRO B 1 93 ? -49.485 17.534 -50.631 1.00 58.98 93 PRO B CA 1
ATOM 4613 C C . PRO B 1 93 ? -50.835 16.982 -50.222 1.00 59.93 93 PRO B C 1
ATOM 4614 O O . PRO B 1 93 ? -50.896 16.006 -49.459 1.00 59.53 93 PRO B O 1
ATOM 4618 N N . ALA B 1 94 ? -51.922 17.568 -50.737 1.00 59.93 94 ALA B N 1
ATOM 4619 C CA . ALA B 1 94 ? -53.263 17.081 -50.422 1.00 60.32 94 ALA B CA 1
ATOM 4620 C C . ALA B 1 94 ? -53.451 15.642 -50.888 1.00 64.58 94 ALA B C 1
ATOM 4621 O O . ALA B 1 94 ? -53.944 14.792 -50.135 1.00 66.57 94 ALA B O 1
ATOM 4623 N N . ALA B 1 95 ? -53.058 15.349 -52.131 1.00 60.76 95 ALA B N 1
ATOM 4624 C CA . ALA B 1 95 ? -53.186 13.989 -52.641 1.00 60.79 95 ALA B CA 1
ATOM 4625 C C . ALA B 1 95 ? -52.407 13.009 -51.779 1.00 60.71 95 ALA B C 1
ATOM 4626 O O . ALA B 1 95 ? -52.902 11.922 -51.464 1.00 61.79 95 ALA B O 1
ATOM 4628 N N . SER B 1 96 ? -51.186 13.379 -51.385 1.00 63.58 96 SER B N 1
ATOM 4629 C CA . SER B 1 96 ? -50.393 12.518 -50.517 1.00 60.70 96 SER B CA 1
ATOM 4630 C C . SER B 1 96 ? -51.096 12.293 -49.185 1.00 65.12 96 SER B C 1
ATOM 4631 O O . SER B 1 96 ? -51.132 11.168 -48.670 1.00 63.03 96 SER B O 1
ATOM 4634 N N . CYS B 1 97 ? -51.660 13.355 -48.611 1.00 60.20 97 CYS B N 1
ATOM 4635 C CA . CYS B 1 97 ? -52.473 13.199 -47.413 1.00 56.01 97 CYS B CA 1
ATOM 4636 C C . CYS B 1 97 ? -53.631 12.238 -47.661 1.00 65.77 97 CYS B C 1
ATOM 4637 O O . CYS B 1 97 ? -53.801 11.254 -46.928 1.00 65.75 97 CYS B O 1
ATOM 4640 N N . VAL B 1 98 ? -54.425 12.495 -48.712 1.00 62.08 98 VAL B N 1
ATOM 4641 C CA . VAL B 1 98 ? -55.619 11.690 -48.975 1.00 61.41 98 VAL B CA 1
ATOM 4642 C C . VAL B 1 98 ? -55.250 10.231 -49.242 1.00 64.46 98 VAL B C 1
ATOM 4643 O O . VAL B 1 98 ? -55.916 9.313 -48.747 1.00 68.28 98 VAL B O 1
ATOM 4647 N N . ILE B 1 99 ? -54.195 9.984 -50.025 1.00 62.00 99 ILE B N 1
ATOM 4648 C CA . ILE B 1 99 ? -53.787 8.601 -50.266 1.00 62.64 99 ILE B CA 1
ATOM 4649 C C . ILE B 1 99 ? -53.500 7.908 -48.944 1.00 63.51 99 ILE B C 1
ATOM 4650 O O . ILE B 1 99 ? -53.991 6.804 -48.681 1.00 66.00 99 ILE B O 1
ATOM 4655 N N . ARG B 1 100 ? -52.734 8.570 -48.072 1.00 67.15 100 ARG B N 1
ATOM 4656 C CA . ARG B 1 100 ? -52.313 7.953 -46.816 1.00 64.90 100 ARG B CA 1
ATOM 4657 C C . ARG B 1 100 ? -53.490 7.731 -45.871 1.00 65.81 100 ARG B C 1
ATOM 4658 O O . ARG B 1 100 ? -53.564 6.696 -45.201 1.00 65.23 100 ARG B O 1
ATOM 4666 N N . LYS B 1 101 ? -54.429 8.678 -45.823 1.00 67.39 101 LYS B N 1
ATOM 4667 C CA . LYS B 1 101 ? -55.526 8.603 -44.861 1.00 66.12 101 LYS B CA 1
ATOM 4668 C C . LYS B 1 101 ? -56.457 7.420 -45.138 1.00 70.80 101 LYS B C 1
ATOM 4669 O O . LYS B 1 101 ? -56.846 6.704 -44.208 1.00 68.59 101 LYS B O 1
ATOM 4675 N N . TYR B 1 102 ? -56.832 7.193 -46.399 1.00 69.09 102 TYR B N 1
ATOM 4676 C CA . TYR B 1 102 ? -57.857 6.203 -46.724 1.00 69.82 102 TYR B CA 1
ATOM 4677 C C . TYR B 1 102 ? -57.286 4.895 -47.250 1.00 67.31 102 TYR B C 1
ATOM 4678 O O . TYR B 1 102 ? -58.049 4.045 -47.721 1.00 71.05 102 TYR B O 1
ATOM 4687 N N . GLY B 1 103 ? -55.971 4.714 -47.179 1.00 64.37 103 GLY B N 1
ATOM 4688 C CA . GLY B 1 103 ? -55.361 3.477 -47.639 1.00 63.83 103 GLY B CA 1
ATOM 4689 C C . GLY B 1 103 ? -55.506 3.219 -49.120 1.00 69.96 103 GLY B C 1
ATOM 4690 O O . GLY B 1 103 ? -55.625 2.058 -49.530 1.00 68.26 103 GLY B O 1
ATOM 4691 N N . ALA B 1 104 ? -55.503 4.271 -49.939 1.00 61.70 104 ALA B N 1
ATOM 4692 C CA . ALA B 1 104 ? -55.646 4.117 -51.377 1.00 61.57 104 ALA B CA 1
ATOM 4693 C C . ALA B 1 104 ? -54.430 3.404 -51.965 1.00 64.00 104 ALA B C 1
ATOM 4694 O O . ALA B 1 104 ? -53.331 3.424 -51.405 1.00 69.60 104 ALA B O 1
ATOM 4696 N N . VAL B 1 105 ? -54.641 2.757 -53.113 1.00 61.67 105 VAL B N 1
ATOM 4697 C CA . VAL B 1 105 ? -53.541 2.081 -53.791 1.00 65.39 105 VAL B CA 1
ATOM 4698 C C . VAL B 1 105 ? -52.523 3.080 -54.336 1.00 67.30 105 VAL B C 1
ATOM 4699 O O . VAL B 1 105 ? -51.371 2.709 -54.608 1.00 60.57 105 VAL B O 1
ATOM 4703 N N . GLY B 1 106 ? -52.919 4.338 -54.485 1.00 63.28 106 GLY B N 1
ATOM 4704 C CA . GLY B 1 106 ? -52.048 5.367 -55.012 1.00 58.74 106 GLY B CA 1
ATOM 4705 C C . GLY B 1 106 ? -52.884 6.510 -55.557 1.00 63.61 106 GLY B C 1
ATOM 4706 O O . GLY B 1 106 ? -54.076 6.614 -55.271 1.00 64.28 106 GLY B O 1
ATOM 4707 N N . GLY B 1 107 ? -52.237 7.349 -56.356 1.00 60.24 107 GLY B N 1
ATOM 4708 C CA . GLY B 1 107 ? -52.930 8.481 -56.937 1.00 56.36 107 GLY B CA 1
ATOM 4709 C C . GLY B 1 107 ? -52.258 8.952 -58.201 1.00 60.98 107 GLY B C 1
ATOM 4710 O O . GLY B 1 107 ? -51.092 8.642 -58.466 1.00 68.00 107 GLY B O 1
ATOM 4711 N N . ILE B 1 108 ? -53.015 9.707 -58.991 1.00 58.66 108 ILE B N 1
ATOM 4712 C CA . ILE B 1 108 ? -52.510 10.332 -60.204 1.00 51.43 108 ILE B CA 1
ATOM 4713 C C . ILE B 1 108 ? -52.724 11.824 -60.053 1.00 56.12 108 ILE B C 1
ATOM 4714 O O . ILE B 1 108 ? -53.863 12.275 -59.881 1.00 58.40 108 ILE B O 1
ATOM 4719 N N . ILE B 1 109 ? -51.629 12.582 -60.055 1.00 58.94 109 ILE B N 1
ATOM 4720 C CA . ILE B 1 109 ? -51.657 14.027 -59.847 1.00 60.85 109 ILE B CA 1
ATOM 4721 C C . ILE B 1 109 ? -51.292 14.698 -61.162 1.00 63.35 109 ILE B C 1
ATOM 4722 O O . ILE B 1 109 ? -50.202 14.478 -61.702 1.00 60.76 109 ILE B O 1
ATOM 4727 N N . LEU B 1 110 ? -52.195 15.532 -61.662 1.00 65.01 110 LEU B N 1
ATOM 4728 C CA . LEU B 1 110 ? -51.997 16.252 -62.914 1.00 65.25 110 LEU B CA 1
ATOM 4729 C C . LEU B 1 110 ? -51.535 17.668 -62.578 1.00 69.19 110 LEU B C 1
ATOM 4730 O O . LEU B 1 110 ? -52.342 18.571 -62.356 1.00 68.90 110 LEU B O 1
ATOM 4735 N N . SER B 1 111 ? -50.220 17.868 -62.544 1.00 72.36 111 SER B N 1
ATOM 4736 C CA . SER B 1 111 ? -49.674 19.175 -62.208 1.00 77.63 111 SER B CA 1
ATOM 4737 C C . SER B 1 111 ? -48.313 19.354 -62.865 1.00 85.61 111 SER B C 1
ATOM 4738 O O . SER B 1 111 ? -47.608 18.382 -63.155 1.00 79.47 111 SER B O 1
ATOM 4741 N N . ALA B 1 112 ? -47.954 20.615 -63.099 1.00 92.81 112 ALA B N 1
ATOM 4742 C CA . ALA B 1 112 ? -46.616 20.967 -63.561 1.00 100.57 112 ALA B CA 1
ATOM 4743 C C . ALA B 1 112 ? -46.048 22.098 -62.708 1.00 92.13 112 ALA B C 1
ATOM 4744 O O . ALA B 1 112 ? -45.234 22.891 -63.180 1.00 100.61 112 ALA B O 1
ATOM 4746 N N . GLY B 1 121 ? -44.927 25.900 -69.190 1.00 86.59 121 GLY B N 1
ATOM 4747 C CA . GLY B 1 121 ? -46.197 25.680 -69.864 1.00 89.01 121 GLY B CA 1
ATOM 4748 C C . GLY B 1 121 ? -46.486 24.223 -70.204 1.00 88.21 121 GLY B C 1
ATOM 4749 O O . GLY B 1 121 ? -47.385 23.919 -70.989 1.00 84.80 121 GLY B O 1
ATOM 4750 N N . ASP B 1 122 ? -45.728 23.315 -69.598 1.00 83.33 122 ASP B N 1
ATOM 4751 C CA . ASP B 1 122 ? -45.842 21.895 -69.887 1.00 73.59 122 ASP B CA 1
ATOM 4752 C C . ASP B 1 122 ? -47.053 21.280 -69.185 1.00 77.28 122 ASP B C 1
ATOM 4753 O O . ASP B 1 122 ? -47.668 21.873 -68.294 1.00 86.20 122 ASP B O 1
ATOM 4758 N N . PHE B 1 123 ? -47.385 20.060 -69.596 1.00 69.23 123 PHE B N 1
ATOM 4759 C CA . PHE B 1 123 ? -48.418 19.253 -68.960 1.00 67.77 123 PHE B CA 1
ATOM 4760 C C . PHE B 1 123 ? -47.760 18.077 -68.248 1.00 67.65 123 PHE B C 1
ATOM 4761 O O . PHE B 1 123 ? -46.805 17.490 -68.762 1.00 68.11 123 PHE B O 1
ATOM 4769 N N . GLY B 1 124 ? -48.256 17.735 -67.070 1.00 65.78 124 GLY B N 1
ATOM 4770 C CA . GLY B 1 124 ? -47.622 16.714 -66.249 1.00 60.43 124 GLY B CA 1
ATOM 4771 C C . GLY B 1 124 ? -48.597 15.694 -65.708 1.00 60.16 124 GLY B C 1
ATOM 4772 O O . GLY B 1 124 ? -49.714 16.030 -65.323 1.00 64.70 124 GLY B O 1
ATOM 4773 N N . VAL B 1 125 ? -48.157 14.435 -65.683 1.00 59.49 125 VAL B N 1
ATOM 4774 C CA . VAL B 1 125 ? -48.886 13.334 -65.062 1.00 57.29 125 VAL B CA 1
ATOM 4775 C C . VAL B 1 125 ? -47.945 12.632 -64.092 1.00 62.24 125 VAL B C 1
ATOM 4776 O O . VAL B 1 125 ? -46.909 12.098 -64.504 1.00 67.54 125 VAL B O 1
ATOM 4780 N N . LYS B 1 126 ? -48.311 12.615 -62.815 1.00 62.46 126 LYS B N 1
ATOM 4781 C CA . LYS B 1 126 ? -47.483 12.065 -61.752 1.00 59.52 126 LYS B CA 1
ATOM 4782 C C . LYS B 1 126 ? -48.192 10.878 -61.117 1.00 59.64 126 LYS B C 1
ATOM 4783 O O . LYS B 1 126 ? -49.411 10.912 -60.917 1.00 60.56 126 LYS B O 1
ATOM 4789 N N . PHE B 1 127 ? -47.434 9.832 -60.793 1.00 58.48 127 PHE B N 1
ATOM 4790 C CA . PHE B 1 127 ? -47.977 8.647 -60.137 1.00 55.10 127 PHE B CA 1
ATOM 4791 C C . PHE B 1 127 ? -47.381 8.509 -58.741 1.00 60.61 127 PHE B C 1
ATOM 4792 O O . PHE B 1 127 ? -46.159 8.404 -58.589 1.00 63.48 127 PHE B O 1
ATOM 4800 N N . ASN B 1 128 ? -48.246 8.490 -57.730 1.00 60.56 128 ASN B N 1
ATOM 4801 C CA . ASN B 1 128 ? -47.859 8.236 -56.349 1.00 57.44 128 ASN B CA 1
ATOM 4802 C C . ASN B 1 128 ? -48.391 6.876 -55.921 1.00 61.19 128 ASN B C 1
ATOM 4803 O O . ASN B 1 128 ? -49.489 6.478 -56.323 1.00 59.15 128 ASN B O 1
ATOM 4808 N N . ILE B 1 129 ? -47.608 6.159 -55.111 1.00 59.65 129 ILE B N 1
ATOM 4809 C CA . ILE B 1 129 ? -47.973 4.802 -54.717 1.00 59.39 129 ILE B CA 1
ATOM 4810 C C . ILE B 1 129 ? -48.617 4.806 -53.332 1.00 61.85 129 ILE B C 1
ATOM 4811 O O . ILE B 1 129 ? -49.038 5.856 -52.831 1.00 62.38 129 ILE B O 1
ATOM 4816 N N . ALA B 1 130 ? -48.698 3.630 -52.704 1.00 63.58 130 ALA B N 1
ATOM 4817 C CA . ALA B 1 130 ? -49.595 3.449 -51.565 1.00 57.11 130 ALA B CA 1
ATOM 4818 C C . ALA B 1 130 ? -49.159 4.250 -50.344 1.00 64.09 130 ALA B C 1
ATOM 4819 O O . ALA B 1 130 ? -50.003 4.658 -49.542 1.00 59.87 130 ALA B O 1
ATOM 4821 N N . ASN B 1 131 ? -47.864 4.487 -50.176 1.00 65.05 131 ASN B N 1
ATOM 4822 C CA . ASN B 1 131 ? -47.412 5.252 -49.026 1.00 58.03 131 ASN B CA 1
ATOM 4823 C C . ASN B 1 131 ? -47.619 6.749 -49.195 1.00 61.04 131 ASN B C 1
ATOM 4824 O O . ASN B 1 131 ? -47.228 7.509 -48.304 1.00 61.58 131 ASN B O 1
ATOM 4829 N N . GLY B 1 132 ? -48.215 7.187 -50.305 1.00 62.05 132 GLY B N 1
ATOM 4830 C CA . GLY B 1 132 ? -48.460 8.591 -50.552 1.00 58.16 132 GLY B CA 1
ATOM 4831 C C . GLY B 1 132 ? -47.320 9.339 -51.210 1.00 62.14 132 GLY B C 1
ATOM 4832 O O . GLY B 1 132 ? -47.448 10.549 -51.442 1.00 61.80 132 GLY B O 1
ATOM 4833 N N . GLY B 1 133 ? -46.216 8.667 -51.526 1.00 59.88 133 GLY B N 1
ATOM 4834 C CA . GLY B 1 133 ? -45.068 9.330 -52.101 1.00 63.91 133 GLY B CA 1
ATOM 4835 C C . GLY B 1 133 ? -44.870 9.019 -53.571 1.00 63.62 133 GLY B C 1
ATOM 4836 O O . GLY B 1 133 ? -45.604 8.223 -54.164 1.00 68.18 133 GLY B O 1
ATOM 4837 N N . PRO B 1 134 ? -43.870 9.644 -54.192 1.00 64.46 134 PRO B N 1
ATOM 4838 C CA . PRO B 1 134 ? -43.642 9.416 -55.624 1.00 63.23 134 PRO B CA 1
ATOM 4839 C C . PRO B 1 134 ? -43.252 7.975 -55.906 1.00 62.81 134 PRO B C 1
ATOM 4840 O O . PRO B 1 134 ? -42.781 7.241 -55.034 1.00 68.23 134 PRO B O 1
ATOM 4844 N N . ALA B 1 135 ? -43.462 7.574 -57.147 1.00 65.44 135 ALA B N 1
ATOM 4845 C CA . ALA B 1 135 ? -43.181 6.199 -57.537 1.00 67.74 135 ALA B CA 1
ATOM 4846 C C . ALA B 1 135 ? -41.674 5.978 -57.610 1.00 63.14 135 ALA B C 1
ATOM 4847 O O . ALA B 1 135 ? -40.967 6.775 -58.236 1.00 60.63 135 ALA B O 1
ATOM 4849 N N . PRO B 1 136 ? -41.145 4.926 -56.994 1.00 66.17 136 PRO B N 1
ATOM 4850 C CA . PRO B 1 136 ? -39.703 4.649 -57.103 1.00 66.56 136 PRO B CA 1
ATOM 4851 C C . PRO B 1 136 ? -39.304 4.300 -58.541 1.00 68.23 136 PRO B C 1
ATOM 4852 O O . PRO B 1 136 ? -40.114 3.791 -59.313 1.00 65.00 136 PRO B O 1
ATOM 4856 N N . GLU B 1 137 ? -38.053 4.591 -58.920 1.00 76.49 137 GLU B N 1
ATOM 4857 C CA . GLU B 1 137 ? -37.592 4.203 -60.254 1.00 76.49 137 GLU B CA 1
ATOM 4858 C C . GLU B 1 137 ? -37.970 2.785 -60.737 1.00 73.05 137 GLU B C 1
ATOM 4859 O O . GLU B 1 137 ? -38.187 2.573 -61.938 1.00 76.24 137 GLU B O 1
ATOM 4865 N N . LYS B 1 138 ? -37.907 1.776 -59.868 1.00 76.70 138 LYS B N 1
ATOM 4866 C CA . LYS B 1 138 ? -38.262 0.437 -60.339 1.00 72.15 138 LYS B CA 1
ATOM 4867 C C . LYS B 1 138 ? -39.677 0.406 -60.919 1.00 71.69 138 LYS B C 1
ATOM 4868 O O . LYS B 1 138 ? -39.949 -0.385 -61.827 1.00 72.14 138 LYS B O 1
ATOM 4874 N N . VAL B 1 139 ? -40.596 1.222 -60.391 1.00 68.13 139 VAL B N 1
ATOM 4875 C CA . VAL B 1 139 ? -41.947 1.307 -60.950 1.00 64.34 139 VAL B CA 1
ATOM 4876 C C . VAL B 1 139 ? -41.963 2.189 -62.195 1.00 64.48 139 VAL B C 1
ATOM 4877 O O . VAL B 1 139 ? -42.592 1.858 -63.207 1.00 66.69 139 VAL B O 1
ATOM 4881 N N . THR B 1 140 ? -41.268 3.324 -62.135 1.00 62.57 140 THR B N 1
ATOM 4882 C CA . THR B 1 140 ? -41.219 4.244 -63.265 1.00 62.16 140 THR B CA 1
ATOM 4883 C C . THR B 1 140 ? -40.622 3.589 -64.508 1.00 67.27 140 THR B C 1
ATOM 4884 O O . THR B 1 140 ? -41.108 3.804 -65.625 1.00 64.43 140 THR B O 1
ATOM 4888 N N . ASN B 1 141 ? -39.567 2.791 -64.338 1.00 72.23 141 ASN B N 1
ATOM 4889 C CA . ASN B 1 141 ? -38.990 2.077 -65.474 1.00 67.87 141 ASN B CA 1
ATOM 4890 C C . ASN B 1 141 ? -39.964 1.048 -66.023 1.00 68.50 141 ASN B C 1
ATOM 4891 O O . ASN B 1 141 ? -40.060 0.869 -67.242 1.00 69.06 141 ASN B O 1
ATOM 4896 N N . ALA B 1 142 ? -40.693 0.365 -65.136 1.00 67.44 142 ALA B N 1
ATOM 4897 C CA . ALA B 1 142 ? -41.701 -0.592 -65.580 1.00 67.42 142 ALA B CA 1
ATOM 4898 C C . ALA B 1 142 ? -42.782 0.091 -66.408 1.00 65.23 142 ALA B C 1
ATOM 4899 O O . ALA B 1 142 ? -43.251 -0.462 -67.409 1.00 67.72 142 ALA B O 1
ATOM 4901 N N . ILE B 1 143 ? -43.182 1.301 -66.012 1.00 57.19 143 ILE B N 1
ATOM 4902 C CA . ILE B 1 143 ? -44.174 2.036 -66.784 1.00 61.07 143 ILE B CA 1
ATOM 4903 C C . ILE B 1 143 ? -43.621 2.397 -68.156 1.00 65.01 143 ILE B C 1
ATOM 4904 O O . ILE B 1 143 ? -44.302 2.229 -69.175 1.00 67.56 143 ILE B O 1
ATOM 4909 N N . TYR B 1 144 ? -42.380 2.887 -68.211 1.00 65.52 144 TYR B N 1
ATOM 4910 C CA . TYR B 1 144 ? -41.786 3.242 -69.495 1.00 62.09 144 TYR B CA 1
ATOM 4911 C C . TYR B 1 144 ? -41.673 2.026 -70.404 1.00 63.70 144 TYR B C 1
ATOM 4912 O O . TYR B 1 144 ? -41.970 2.106 -71.603 1.00 66.46 144 TYR B O 1
ATOM 4921 N N . GLU B 1 145 ? -41.244 0.889 -69.858 1.00 61.98 145 GLU B N 1
ATOM 4922 C CA . GLU B 1 145 ? -41.077 -0.292 -70.697 1.00 62.65 145 GLU B CA 1
ATOM 4923 C C . GLU B 1 145 ? -42.420 -0.777 -71.225 1.00 67.06 145 GLU B C 1
ATOM 4924 O O . GLU B 1 145 ? -42.537 -1.142 -72.402 1.00 65.23 145 GLU B O 1
ATOM 4930 N N . ARG B 1 146 ? -43.446 -0.776 -70.374 1.00 65.17 146 ARG B N 1
ATOM 4931 C CA . ARG B 1 146 ? -44.769 -1.184 -70.826 1.00 63.50 146 ARG B CA 1
ATOM 4932 C C . ARG B 1 146 ? -45.302 -0.234 -71.896 1.00 64.85 146 ARG B C 1
ATOM 4933 O O . ARG B 1 146 ? -45.973 -0.671 -72.839 1.00 62.55 146 ARG B O 1
ATOM 4941 N N . SER B 1 147 ? -44.983 1.059 -71.789 1.00 63.21 147 SER B N 1
ATOM 4942 C CA . SER B 1 147 ? -45.476 2.039 -72.749 1.00 58.74 147 SER B CA 1
ATOM 4943 C C . SER B 1 147 ? -44.935 1.802 -74.151 1.00 60.36 147 SER B C 1
ATOM 4944 O O . SER B 1 147 ? -45.492 2.341 -75.117 1.00 64.79 147 SER B O 1
ATOM 4947 N N . LEU B 1 148 ? -43.855 1.037 -74.279 1.00 59.29 148 LEU B N 1
ATOM 4948 C CA . LEU B 1 148 ? -43.251 0.730 -75.564 1.00 58.00 148 LEU B CA 1
ATOM 4949 C C . LEU B 1 148 ? -43.756 -0.575 -76.164 1.00 58.84 148 LEU B C 1
ATOM 4950 O O . LEU B 1 148 ? -43.506 -0.833 -77.345 1.00 66.78 148 LEU B O 1
ATOM 4955 N N . ALA B 1 149 ? -44.501 -1.359 -75.399 1.00 59.22 149 ALA B N 1
ATOM 4956 C CA . ALA B 1 149 ? -44.898 -2.692 -75.895 1.00 57.14 149 ALA B CA 1
ATOM 4957 C C . ALA B 1 149 ? -46.409 -2.860 -75.948 1.00 61.27 149 ALA B C 1
ATOM 4958 O O . ALA B 1 149 ? -46.855 -3.992 -76.173 1.00 60.01 149 ALA B O 1
ATOM 4960 N N . LEU B 1 150 ? -47.161 -1.780 -75.783 1.00 57.19 150 LEU B N 1
ATOM 4961 C CA . LEU B 1 150 ? -48.629 -1.946 -75.671 1.00 63.88 150 LEU B CA 1
ATOM 4962 C C . LEU B 1 150 ? -49.286 -1.957 -77.054 1.00 67.46 150 LEU B C 1
ATOM 4963 O O . LEU B 1 150 ? -48.845 -1.212 -77.935 1.00 67.22 150 LEU B O 1
ATOM 4968 N N . THR B 1 151 ? -50.256 -2.852 -77.235 1.00 64.83 151 THR B N 1
ATOM 4969 C CA . THR B 1 151 ? -50.954 -2.998 -78.530 1.00 53.94 151 THR B CA 1
ATOM 4970 C C . THR B 1 151 ? -52.394 -2.531 -78.375 1.00 62.00 151 THR B C 1
ATOM 4971 O O . THR B 1 151 ? -53.059 -2.378 -79.402 1.00 63.51 151 THR B O 1
ATOM 4975 N N . HIS B 1 152 ? -52.824 -2.260 -77.145 1.00 61.56 152 HIS B N 1
ATOM 4976 C CA . HIS B 1 152 ? -54.213 -1.911 -76.881 1.00 62.58 152 HIS B CA 1
ATOM 4977 C C . HIS B 1 152 ? -54.327 -1.381 -75.455 1.00 61.73 152 HIS B C 1
ATOM 4978 O O . HIS B 1 152 ? -53.393 -1.481 -74.655 1.00 60.64 152 HIS B O 1
ATOM 4985 N N . TYR B 1 153 ? -55.498 -0.823 -75.149 1.00 56.34 153 TYR B N 1
ATOM 4986 C CA . TYR B 1 153 ? -55.825 -0.392 -73.800 1.00 57.12 153 TYR B CA 1
ATOM 4987 C C . TYR B 1 153 ? -57.328 -0.533 -73.589 1.00 63.72 153 TYR B C 1
ATOM 4988 O O . TYR B 1 153 ? -58.097 -0.669 -74.544 1.00 61.56 153 TYR B O 1
ATOM 4997 N N . SER B 1 154 ? -57.738 -0.527 -72.320 1.00 63.40 154 SER B N 1
ATOM 4998 C CA . SER B 1 154 ? -59.139 -0.665 -71.951 1.00 59.62 154 SER B CA 1
ATOM 4999 C C . SER B 1 154 ? -59.667 0.647 -71.391 1.00 62.34 154 SER B C 1
ATOM 5000 O O . SER B 1 154 ? -58.938 1.414 -70.757 1.00 66.87 154 SER B O 1
ATOM 5003 N N . ILE B 1 155 ? -60.952 0.892 -71.627 1.00 61.45 155 ILE B N 1
ATOM 5004 C CA . ILE B 1 155 ? -61.605 2.116 -71.184 1.00 62.39 155 ILE B CA 1
ATOM 5005 C C . ILE B 1 155 ? -63.098 1.828 -71.128 1.00 66.05 155 ILE B C 1
ATOM 5006 O O . ILE B 1 155 ? -63.595 0.935 -71.817 1.00 69.17 155 ILE B O 1
ATOM 5011 N N . TYR B 1 156 ? -63.806 2.563 -70.279 1.00 65.59 156 TYR B N 1
ATOM 5012 C CA . TYR B 1 156 ? -65.255 2.459 -70.143 1.00 66.47 156 TYR B CA 1
ATOM 5013 C C . TYR B 1 156 ? -65.851 3.657 -70.871 1.00 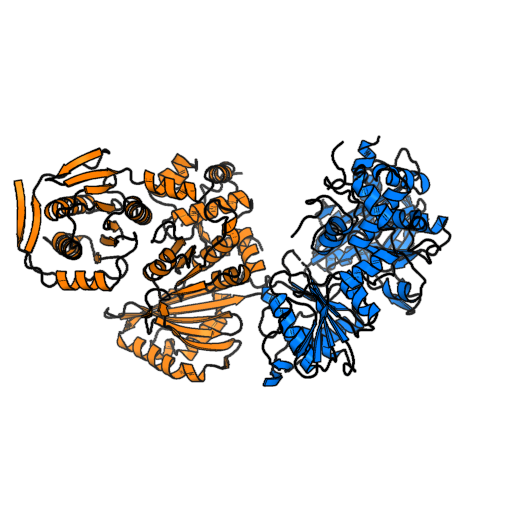69.60 156 TYR B C 1
ATOM 5014 O O . TYR B 1 156 ? -65.655 4.802 -70.456 1.00 69.92 156 TYR B O 1
ATOM 5023 N N . THR B 1 157 ? -66.545 3.406 -71.973 1.00 73.64 157 THR B N 1
ATOM 5024 C CA . THR B 1 157 ? -67.145 4.501 -72.717 1.00 74.27 157 THR B CA 1
ATOM 5025 C C . THR B 1 157 ? -68.444 4.914 -72.036 1.00 74.03 157 THR B C 1
ATOM 5026 O O . THR B 1 157 ? -69.329 4.085 -71.797 1.00 79.22 157 THR B O 1
ATOM 5030 N N . ALA B 1 158 ? -68.534 6.189 -71.696 1.00 68.24 158 ALA B N 1
ATOM 5031 C CA . ALA B 1 158 ? -69.695 6.766 -71.038 1.00 73.67 158 ALA B CA 1
ATOM 5032 C C . ALA B 1 158 ? -69.566 8.277 -71.127 1.00 73.19 158 ALA B C 1
ATOM 5033 O O . ALA B 1 158 ? -68.482 8.786 -71.432 1.00 72.00 158 ALA B O 1
ATOM 5035 N N . PRO B 1 159 ? -70.650 9.010 -70.901 1.00 75.48 159 PRO B N 1
ATOM 5036 C CA . PRO B 1 159 ? -70.538 10.471 -70.851 1.00 73.96 159 PRO B CA 1
ATOM 5037 C C . PRO B 1 159 ? -69.759 10.915 -69.621 1.00 67.40 159 PRO B C 1
ATOM 5038 O O . PRO B 1 159 ? -69.589 10.176 -68.648 1.00 65.75 159 PRO B O 1
ATOM 5042 N N . ASP B 1 160 ? -69.263 12.146 -69.693 1.00 69.57 160 ASP B N 1
ATOM 5043 C CA . ASP B 1 160 ? -68.435 12.678 -68.624 1.00 66.12 160 ASP B CA 1
ATOM 5044 C C . ASP B 1 160 ? -69.234 12.769 -67.330 1.00 72.68 160 ASP B C 1
ATOM 5045 O O . ASP B 1 160 ? -70.442 13.026 -67.337 1.00 73.82 160 ASP B O 1
ATOM 5050 N N . VAL B 1 161 ? -68.539 12.529 -66.212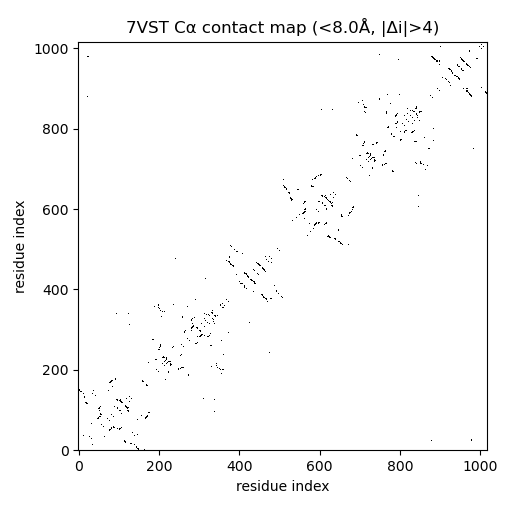 1.00 73.88 161 VAL B N 1
ATOM 5051 C CA . VAL B 1 161 ? -69.097 12.672 -64.870 1.00 69.14 161 VAL B CA 1
ATOM 5052 C C . VAL B 1 161 ? -68.866 14.102 -64.392 1.00 75.60 161 VAL B C 1
ATOM 5053 O O . VAL B 1 161 ? -67.740 14.611 -64.453 1.00 75.61 161 VAL B O 1
ATOM 5057 N N . ASN B 1 162 ? -69.928 14.753 -63.915 1.00 80.84 162 ASN B N 1
ATOM 5058 C CA . ASN B 1 162 ? -69.816 16.127 -63.435 1.00 82.16 162 ASN B CA 1
ATOM 5059 C C . ASN B 1 162 ? -69.073 16.172 -62.106 1.00 81.29 162 ASN B C 1
ATOM 5060 O O . ASN B 1 162 ? -69.325 15.367 -61.206 1.00 82.12 162 ASN B O 1
ATOM 5065 N N . LEU B 1 163 ? -68.150 17.126 -61.980 1.00 85.20 163 LEU B N 1
ATOM 5066 C CA . LEU B 1 163 ? -67.322 17.253 -60.782 1.00 79.11 163 LEU B CA 1
ATOM 5067 C C . LEU B 1 163 ? -67.560 18.551 -60.031 1.00 78.24 163 LEU B C 1
ATOM 5068 O O . LEU B 1 163 ? -66.821 18.847 -59.087 1.00 79.70 163 LEU B O 1
ATOM 5073 N N . HIS B 1 164 ? -68.565 19.335 -60.418 1.00 82.70 164 HIS B N 1
ATOM 5074 C CA . HIS B 1 164 ? -68.873 20.572 -59.706 1.00 81.38 164 HIS B CA 1
ATOM 5075 C C . HIS B 1 164 ? -69.413 20.407 -58.282 1.00 80.83 164 HIS B C 1
ATOM 5076 O O . HIS B 1 164 ? -69.156 21.281 -57.451 1.00 82.48 164 HIS B O 1
ATOM 5083 N N . THR B 1 165 ? -70.172 19.354 -57.951 1.00 80.72 165 THR B N 1
ATOM 5084 C CA . THR B 1 165 ? -70.714 19.268 -56.594 1.00 82.97 165 THR B CA 1
ATOM 5085 C C . THR B 1 165 ? -70.249 17.983 -55.911 1.00 78.05 165 THR B C 1
ATOM 5086 O O . THR B 1 165 ? -70.049 16.957 -56.561 1.00 79.07 165 THR B O 1
ATOM 5090 N N . LEU B 1 166 ? -70.151 18.035 -54.586 1.00 73.00 166 LEU B N 1
ATOM 5091 C CA . LEU B 1 166 ? -69.652 16.896 -53.826 1.00 76.05 166 LEU B CA 1
ATOM 5092 C C . LEU B 1 166 ? -70.670 15.760 -53.802 1.00 80.64 166 LEU B C 1
ATOM 5093 O O . LEU B 1 166 ? -71.881 15.979 -53.899 1.00 84.00 166 LEU B O 1
ATOM 5098 N N . GLY B 1 167 ? -70.166 14.537 -53.666 1.00 74.07 167 GLY B N 1
ATOM 5099 C CA . GLY B 1 167 ? -70.999 13.366 -53.507 1.00 71.75 167 GLY B CA 1
ATOM 5100 C C . GLY B 1 167 ? -70.398 12.163 -54.205 1.00 74.51 167 GLY B C 1
ATOM 5101 O O . GLY B 1 167 ? -69.265 12.194 -54.684 1.00 79.71 167 GLY B O 1
ATOM 5102 N N . GLU B 1 168 ? -71.176 11.085 -54.247 1.00 70.89 168 GLU B N 1
ATOM 5103 C CA . GLU B 1 168 ? -70.818 9.862 -54.954 1.00 75.14 168 GLU B CA 1
ATOM 5104 C C . GLU B 1 168 ? -71.654 9.741 -56.224 1.00 75.79 168 GLU B C 1
ATOM 5105 O O . GLU B 1 168 ? -72.832 10.111 -56.242 1.00 76.97 168 GLU B O 1
ATOM 5111 N N . PHE B 1 169 ? -71.033 9.247 -57.297 1.00 71.68 169 PHE B N 1
ATOM 5112 C CA . PHE B 1 169 ? -71.689 9.161 -58.593 1.00 72.79 169 PHE B CA 1
ATOM 5113 C C . PHE B 1 169 ? -71.246 7.868 -59.268 1.00 75.37 169 PHE B C 1
ATOM 5114 O O . PHE B 1 169 ? -70.041 7.549 -59.260 1.00 75.15 169 PHE B O 1
ATOM 5122 N N . PRO B 1 170 ? -72.163 7.110 -59.860 1.00 76.31 170 PRO B N 1
ATOM 5123 C CA . PRO B 1 170 ? -71.778 5.826 -60.446 1.00 73.92 170 PRO B CA 1
ATOM 5124 C C . PRO B 1 170 ? -71.154 6.010 -61.819 1.00 77.79 170 PRO B C 1
ATOM 5125 O O . PRO B 1 170 ? -71.472 6.944 -62.563 1.00 71.92 170 PRO B O 1
ATOM 5129 N N . LEU B 1 171 ? -70.219 5.108 -62.125 1.00 76.49 171 LEU B N 1
ATOM 5130 C CA . LEU B 1 171 ? -69.573 5.028 -63.439 1.00 76.43 171 LEU B CA 1
ATOM 5131 C C . LEU B 1 171 ? -69.241 3.548 -63.650 1.00 78.48 171 LEU B C 1
ATOM 5132 O O . LEU B 1 171 ? -68.185 3.069 -63.234 1.00 75.91 171 LEU B O 1
ATOM 5137 N N . GLY B 1 172 ? -70.183 2.809 -64.214 1.00 81.55 172 GLY B N 1
ATOM 5138 C CA . GLY B 1 172 ? -69.981 1.358 -64.304 1.00 72.52 172 GLY B CA 1
ATOM 5139 C C . GLY B 1 172 ? -70.254 0.754 -62.950 1.00 78.26 172 GLY B C 1
ATOM 5140 O O . GLY B 1 172 ? -71.333 1.013 -62.403 1.00 78.47 172 GLY B O 1
ATOM 5141 N N . GLU B 1 173 ? -69.300 0.002 -62.418 1.00 80.30 173 GLU B N 1
ATOM 5142 C CA . GLU B 1 173 ? -69.451 -0.576 -61.065 1.00 77.55 173 GLU B CA 1
ATOM 5143 C C . GLU B 1 173 ? -68.527 0.178 -60.117 1.00 75.42 173 GLU B C 1
ATOM 5144 O O . GLU B 1 173 ? -68.265 -0.338 -59.024 1.00 81.75 173 GLU B O 1
ATOM 5150 N N . MET B 1 174 ? -68.084 1.369 -60.513 1.00 73.75 174 MET B N 1
ATOM 5151 C CA . MET B 1 174 ? -67.098 2.114 -59.701 1.00 72.82 174 MET B CA 1
ATOM 5152 C C . MET B 1 174 ? -67.731 3.368 -59.114 1.00 74.34 174 MET B C 1
ATOM 5153 O O . MET B 1 174 ? -68.514 4.014 -59.817 1.00 76.19 174 MET B O 1
ATOM 5158 N N . ILE B 1 175 ? -67.415 3.671 -57.858 1.00 67.88 175 ILE B N 1
ATOM 5159 C CA . ILE B 1 175 ? -67.886 4.929 -57.267 1.00 69.74 175 ILE B CA 1
ATOM 5160 C C . ILE B 1 175 ? -66.933 6.045 -57.697 1.00 70.84 175 ILE B C 1
ATOM 5161 O O . ILE B 1 175 ? -65.709 5.881 -57.613 1.00 72.70 175 ILE B O 1
ATOM 5166 N N . VAL B 1 176 ? -67.477 7.177 -58.136 1.00 64.81 176 VAL B N 1
ATOM 5167 C CA . VAL B 1 176 ? -66.702 8.400 -58.344 1.00 61.38 176 VAL B CA 1
ATOM 5168 C C . VAL B 1 176 ? -67.038 9.340 -57.191 1.00 65.85 176 VAL B C 1
ATOM 5169 O O . VAL B 1 176 ? -68.040 10.062 -57.237 1.00 69.88 176 VAL B O 1
ATOM 5173 N N . GLU B 1 177 ? -66.205 9.345 -56.150 1.00 67.40 177 GLU B N 1
ATOM 5174 C CA . GLU B 1 177 ? -66.430 10.194 -54.979 1.00 66.44 177 GLU B CA 1
ATOM 5175 C C . GLU B 1 177 ? -65.733 11.534 -55.193 1.00 65.61 177 GLU B C 1
ATOM 5176 O O . GLU B 1 177 ? -64.501 11.603 -55.227 1.00 64.79 177 GLU B O 1
ATOM 5182 N N . VAL B 1 178 ? -66.521 12.596 -55.345 1.00 67.26 178 VAL B N 1
ATOM 5183 C CA . VAL B 1 178 ? -65.999 13.949 -55.512 1.00 67.49 178 VAL B CA 1
ATOM 5184 C C . VAL B 1 178 ? -65.802 14.552 -54.124 1.00 71.07 178 VAL B C 1
ATOM 5185 O O . VAL B 1 178 ? -66.770 14.896 -53.439 1.00 73.86 178 VAL B O 1
ATOM 5189 N N . ILE B 1 179 ? -64.548 14.688 -53.708 1.00 69.59 179 ILE B N 1
ATOM 5190 C CA . ILE B 1 179 ? -64.221 15.116 -52.358 1.00 67.93 179 ILE B CA 1
ATOM 5191 C C . ILE B 1 179 ? -63.898 16.602 -52.360 1.00 67.77 179 ILE B C 1
ATOM 5192 O O . ILE B 1 179 ? -63.601 17.199 -53.398 1.00 71.35 179 ILE B O 1
ATOM 5197 N N . ASP B 1 180 ? -63.974 17.214 -51.181 1.00 68.57 180 ASP B N 1
ATOM 5198 C CA . ASP B 1 180 ? -63.539 18.599 -51.022 1.00 69.63 180 ASP B CA 1
ATOM 5199 C C . ASP B 1 180 ? -62.018 18.635 -51.072 1.00 70.54 180 ASP B C 1
ATOM 5200 O O . ASP B 1 180 ? -61.365 17.942 -50.280 1.00 72.46 180 ASP B O 1
ATOM 5205 N N . PRO B 1 181 ? -61.416 19.411 -51.975 1.00 70.38 181 PRO B N 1
ATOM 5206 C CA . PRO B 1 181 ? -59.952 19.369 -52.120 1.00 66.96 181 PRO B CA 1
ATOM 5207 C C . PRO B 1 181 ? -59.185 19.698 -50.846 1.00 68.85 181 PRO B C 1
ATOM 5208 O O . PRO B 1 181 ? -58.092 19.154 -50.640 1.00 68.41 181 PRO B O 1
ATOM 5212 N N . VAL B 1 182 ? -59.724 20.556 -49.978 1.00 68.82 182 VAL B N 1
ATOM 5213 C CA . VAL B 1 182 ? -58.955 21.089 -48.859 1.00 70.25 182 VAL B CA 1
ATOM 5214 C C . VAL B 1 182 ? -59.279 20.429 -47.519 1.00 73.28 182 VAL B C 1
ATOM 5215 O O . VAL B 1 182 ? -58.415 20.418 -46.628 1.00 71.38 182 VAL B O 1
ATOM 5219 N N . ALA B 1 183 ? -60.471 19.848 -47.363 1.00 72.89 183 ALA B N 1
ATOM 5220 C CA . ALA B 1 183 ? -60.966 19.462 -46.043 1.00 68.88 183 ALA B CA 1
ATOM 5221 C C . ALA B 1 183 ? -60.006 18.520 -45.323 1.00 72.98 183 ALA B C 1
ATOM 5222 O O . ALA B 1 183 ? -59.544 18.817 -44.215 1.00 78.44 183 ALA B O 1
ATOM 5224 N N . ASP B 1 184 ? -59.712 17.362 -45.924 1.00 72.69 184 ASP B N 1
ATOM 5225 C CA . ASP B 1 184 ? -58.822 16.402 -45.274 1.00 69.66 184 ASP B CA 1
ATOM 5226 C C . ASP B 1 184 ? -57.447 17.003 -45.009 1.00 72.74 184 ASP B C 1
ATOM 5227 O O . ASP B 1 184 ? -56.860 16.783 -43.942 1.00 72.40 184 ASP B O 1
ATOM 5232 N N . TYR B 1 185 ? -56.920 17.766 -45.972 1.00 73.13 185 TYR B N 1
ATOM 5233 C CA . TYR B 1 185 ? -55.556 18.280 -45.870 1.00 69.11 185 TYR B CA 1
ATOM 5234 C C . TYR B 1 185 ? -55.450 19.384 -44.818 1.00 69.67 185 TYR B C 1
ATOM 5235 O O . TYR B 1 185 ? -54.457 19.455 -44.084 1.00 70.32 185 TYR B O 1
ATOM 5244 N N . GLN B 1 186 ? -56.458 20.255 -44.728 1.00 71.70 186 GLN B N 1
ATOM 5245 C CA . GLN B 1 186 ? -56.451 21.292 -43.700 1.00 73.62 186 GLN B CA 1
ATOM 5246 C C . GLN B 1 186 ? -56.586 20.698 -42.302 1.00 76.41 186 GLN B C 1
ATOM 5247 O O . GLN B 1 186 ? -56.034 21.245 -41.341 1.00 76.11 186 GLN B O 1
ATOM 5253 N N . ALA B 1 187 ? -57.313 19.589 -42.166 1.00 69.35 187 ALA B N 1
ATOM 5254 C CA . ALA B 1 187 ? -57.405 18.941 -40.866 1.00 69.67 187 ALA B CA 1
ATOM 5255 C C . ALA B 1 187 ? -56.041 18.441 -40.412 1.00 73.52 187 ALA B C 1
ATOM 5256 O O . ALA B 1 187 ? -55.699 18.534 -39.228 1.00 76.61 187 ALA B O 1
ATOM 5258 N N . LEU B 1 188 ? -55.241 17.917 -41.341 1.00 70.83 188 LEU B N 1
ATOM 5259 C CA . LEU B 1 188 ? -53.900 17.474 -40.982 1.00 69.05 188 LEU B CA 1
ATOM 5260 C C . LEU B 1 188 ? -53.060 18.643 -40.498 1.00 69.59 188 LEU B C 1
ATOM 5261 O O . LEU B 1 188 ? -52.421 18.565 -39.443 1.00 68.66 188 LEU B O 1
ATOM 5266 N N . LEU B 1 189 ? -53.069 19.748 -41.247 1.00 67.94 189 LEU B N 1
ATOM 5267 C CA . LEU B 1 189 ? -52.324 20.932 -40.828 1.00 70.84 189 LEU B CA 1
ATOM 5268 C C . LEU B 1 189 ? -52.793 21.449 -39.470 1.00 73.49 189 LEU B C 1
ATOM 5269 O O . LEU B 1 189 ? -51.993 22.001 -38.706 1.00 74.30 189 LEU B O 1
ATOM 5274 N N . GLU B 1 190 ? -54.077 21.279 -39.142 1.00 75.00 190 GLU B N 1
ATOM 5275 C CA . GLU B 1 190 ? -54.574 21.765 -37.857 1.00 76.50 190 GLU B CA 1
ATOM 5276 C C . GLU B 1 190 ? -54.104 20.913 -36.685 1.00 70.63 190 GLU B C 1
ATOM 5277 O O . GLU B 1 190 ? -54.128 21.388 -35.547 1.00 76.02 190 GLU B O 1
ATOM 5283 N N . THR B 1 191 ? -53.689 19.673 -36.931 1.00 66.12 191 THR B N 1
ATOM 5284 C CA . THR B 1 191 ? -53.091 18.865 -35.879 1.00 66.04 191 THR B CA 1
ATOM 5285 C C . THR B 1 191 ? -51.622 19.185 -35.661 1.00 69.58 191 THR B C 1
ATOM 5286 O O . THR B 1 191 ? -51.050 18.737 -34.661 1.00 69.11 191 THR B O 1
ATOM 5290 N N . LEU B 1 192 ? -51.001 19.936 -36.570 1.00 72.27 192 LEU B N 1
ATOM 5291 C CA . LEU B 1 192 ? -49.580 20.244 -36.483 1.00 70.12 192 LEU B CA 1
ATOM 5292 C C . LEU B 1 192 ? -49.299 21.636 -35.940 1.00 70.58 192 LEU B C 1
ATOM 5293 O O . LEU B 1 192 ? -48.246 21.852 -35.329 1.00 67.07 192 LEU B O 1
ATOM 5298 N N . PHE B 1 193 ? -50.214 22.579 -36.135 1.00 72.44 193 PHE B N 1
ATOM 5299 C CA . PHE B 1 193 ? -49.976 23.966 -35.776 1.00 74.44 193 PHE B CA 1
ATOM 5300 C C . PHE B 1 193 ? -51.145 24.519 -34.973 1.00 79.40 193 PHE B C 1
ATOM 5301 O O . PHE B 1 193 ? -52.290 24.063 -35.090 1.00 77.52 193 PHE B O 1
ATOM 5309 N N . ASP B 1 194 ? -50.832 25.504 -34.139 1.00 79.23 194 ASP B N 1
ATOM 5310 C CA . ASP B 1 194 ? -51.837 26.222 -33.369 1.00 78.50 194 ASP B CA 1
ATOM 5311 C C . ASP B 1 194 ? -52.472 27.248 -34.292 1.00 78.69 194 ASP B C 1
ATOM 5312 O O . ASP B 1 194 ? -51.933 28.340 -34.489 1.00 79.24 194 ASP B O 1
ATOM 5317 N N . PHE B 1 195 ? -53.622 26.896 -34.874 1.00 78.61 195 PHE B N 1
ATOM 5318 C CA . PHE B 1 195 ? -54.293 27.821 -35.784 1.00 80.75 195 PHE B CA 1
ATOM 5319 C C . PHE B 1 195 ? -54.775 29.072 -35.051 1.00 84.04 195 PHE B C 1
ATOM 5320 O O . PHE B 1 195 ? -54.838 30.156 -35.646 1.00 78.07 195 PHE B O 1
ATOM 5328 N N . ASP B 1 196 ? -55.093 28.944 -33.756 1.00 91.07 196 ASP B N 1
ATOM 5329 C CA . ASP B 1 196 ? -55.515 30.094 -32.959 1.00 85.87 196 ASP B CA 1
ATOM 5330 C C . ASP B 1 196 ? -54.411 31.147 -32.878 1.00 84.87 196 ASP B C 1
ATOM 5331 O O . ASP B 1 196 ? -54.645 32.332 -33.150 1.00 87.12 196 ASP B O 1
ATOM 5336 N N . ARG B 1 197 ? -53.192 30.731 -32.519 1.00 79.25 197 ARG B N 1
ATOM 5337 C CA . ARG B 1 197 ? -52.097 31.689 -32.396 1.00 79.12 197 ARG B CA 1
ATOM 5338 C C . ARG B 1 197 ? -51.670 32.252 -33.747 1.00 84.29 197 ARG B C 1
ATOM 5339 O O . ARG B 1 197 ? -51.185 33.388 -33.814 1.00 87.58 197 ARG B O 1
ATOM 5347 N N . ILE B 1 198 ? -51.836 31.488 -34.829 1.00 83.29 198 ILE B N 1
ATOM 5348 C CA . ILE B 1 198 ? -51.463 32.000 -36.144 1.00 83.18 198 ILE B CA 1
ATOM 5349 C C . ILE B 1 198 ? -52.404 33.121 -36.562 1.00 83.49 198 ILE B C 1
ATOM 5350 O O . ILE B 1 198 ? -51.970 34.147 -37.101 1.00 84.50 198 ILE B O 1
ATOM 5355 N N . ALA B 1 199 ? -53.706 32.946 -36.321 1.00 85.75 199 ALA B N 1
ATOM 5356 C CA . ALA B 1 199 ? -54.659 34.002 -36.641 1.00 85.33 199 ALA B CA 1
ATOM 5357 C C . ALA B 1 199 ? -54.374 35.260 -35.836 1.00 89.45 199 ALA B C 1
ATOM 5358 O O . ALA B 1 199 ? -54.650 36.373 -36.301 1.00 89.54 199 ALA B O 1
ATOM 5360 N N . GLU B 1 200 ? -53.802 35.101 -34.640 1.00 87.42 200 GLU B N 1
ATOM 5361 C CA . GLU B 1 200 ? -53.468 36.250 -33.807 1.00 90.01 200 GLU B CA 1
ATOM 5362 C C . GLU B 1 200 ? -52.355 37.083 -34.431 1.00 88.31 200 GLU B C 1
ATOM 5363 O O . GLU B 1 200 ? -52.500 38.299 -34.596 1.00 90.91 200 GLU B O 1
ATOM 5369 N N . VAL B 1 201 ? -51.237 36.449 -34.794 1.00 86.84 201 VAL B N 1
ATOM 5370 C CA . VAL B 1 201 ? -50.116 37.207 -35.338 1.00 87.42 201 VAL B CA 1
ATOM 5371 C C . VAL B 1 201 ? -50.443 37.800 -36.704 1.00 88.49 201 VAL B C 1
ATOM 5372 O O . VAL B 1 201 ? -49.827 38.795 -37.107 1.00 92.78 201 VAL B O 1
ATOM 5376 N N . ILE B 1 202 ? -51.408 37.228 -37.428 1.00 85.27 202 ILE B N 1
ATOM 5377 C CA . ILE B 1 202 ? -51.850 37.840 -38.676 1.00 85.57 202 ILE B CA 1
ATOM 5378 C C . ILE B 1 202 ? -52.697 39.071 -38.390 1.00 86.25 202 ILE B C 1
ATOM 5379 O O . ILE B 1 202 ? -52.554 40.110 -39.049 1.00 83.73 202 ILE B O 1
ATOM 5384 N N . ARG B 1 203 ? -53.593 38.971 -37.403 1.00 90.77 203 ARG B N 1
ATOM 5385 C CA . ARG B 1 203 ? -54.467 40.089 -37.056 1.00 93.05 203 ARG B CA 1
ATOM 5386 C C . ARG B 1 203 ? -53.657 41.317 -36.643 1.00 92.16 203 ARG B C 1
ATOM 5387 O O . ARG B 1 203 ? -53.862 42.413 -37.179 1.00 83.64 203 ARG B O 1
ATOM 5395 N N . THR B 1 204 ? -52.720 41.149 -35.698 1.00 91.98 204 THR B N 1
ATOM 5396 C CA . THR B 1 204 ? -51.847 42.259 -35.314 1.00 92.52 204 THR B CA 1
ATOM 5397 C C . THR B 1 204 ? -51.049 42.780 -36.504 1.00 93.02 204 THR B C 1
ATOM 5398 O O . THR B 1 204 ? -50.693 43.963 -36.543 1.00 94.53 204 THR B O 1
ATOM 5402 N N . GLY B 1 205 ? -50.754 41.915 -37.473 1.00 93.31 205 GLY B N 1
ATOM 5403 C CA . GLY B 1 205 ? -50.203 42.355 -38.745 1.00 95.71 205 GLY B CA 1
ATOM 5404 C C . GLY B 1 205 ? -48.889 43.095 -38.652 1.00 93.68 205 GLY B C 1
ATOM 5405 O O . GLY B 1 205 ? -48.618 43.970 -39.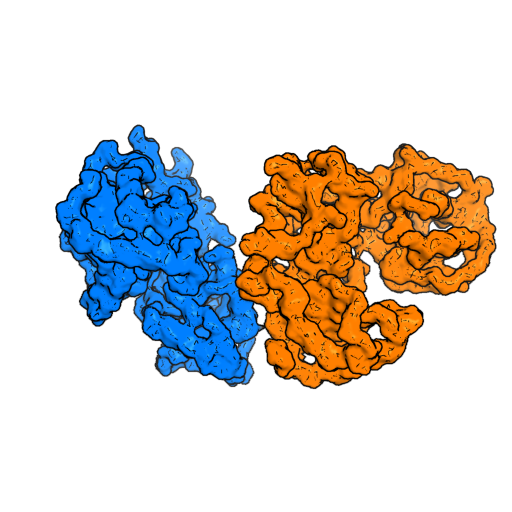481 1.00 94.57 205 GLY B O 1
ATOM 5406 N N . LYS B 1 206 ? -48.057 42.766 -37.669 1.00 92.61 206 LYS B N 1
ATOM 5407 C CA . LYS B 1 206 ? -46.785 43.458 -37.518 1.00 93.20 206 LYS B CA 1
ATOM 5408 C C . LYS B 1 206 ? -45.627 42.743 -38.203 1.00 90.50 206 LYS B C 1
ATOM 5409 O O . LYS B 1 206 ? -44.602 43.379 -38.479 1.00 85.38 206 LYS B O 1
ATOM 5415 N N . LEU B 1 207 ? -45.763 41.453 -38.495 1.00 86.53 207 LEU B N 1
ATOM 5416 C CA . LEU B 1 207 ? -44.668 40.645 -39.011 1.00 79.85 207 LEU B CA 1
ATOM 5417 C C . LEU B 1 207 ? -44.952 40.214 -40.442 1.00 81.92 207 LEU B C 1
ATOM 5418 O O . LEU B 1 207 ? -46.100 39.932 -40.799 1.00 84.33 207 LEU B O 1
ATOM 5423 N N . ARG B 1 208 ? -43.905 40.172 -41.264 1.00 80.21 208 ARG B N 1
ATOM 5424 C CA . ARG B 1 208 ? -44.066 39.676 -42.620 1.00 79.23 208 ARG B CA 1
ATOM 5425 C C . ARG B 1 208 ? -44.321 38.177 -42.612 1.00 78.07 208 ARG B C 1
ATOM 5426 O O . ARG B 1 208 ? -44.043 37.470 -41.639 1.00 81.13 208 ARG B O 1
ATOM 5434 N N . LEU B 1 209 ? -44.853 37.695 -43.719 1.00 77.73 209 LEU B N 1
ATOM 5435 C CA . LEU B 1 209 ? -45.095 36.278 -43.900 1.00 75.91 209 LEU B CA 1
ATOM 5436 C C . LEU B 1 209 ? -43.906 35.644 -44.610 1.00 78.41 209 LEU B C 1
ATOM 5437 O O . LEU B 1 209 ? -43.349 36.219 -45.552 1.00 80.16 209 LEU B O 1
ATOM 5442 N N . VAL B 1 210 ? -43.500 34.469 -44.135 1.00 76.59 210 VAL B N 1
ATOM 5443 C CA . VAL B 1 210 ? -42.263 33.820 -44.554 1.00 74.44 210 VAL B CA 1
ATOM 5444 C C . VAL B 1 210 ? -42.606 32.554 -45.325 1.00 72.21 210 VAL B C 1
ATOM 5445 O O . VAL B 1 210 ? -43.538 31.828 -44.957 1.00 73.06 210 VAL B O 1
ATOM 5449 N N . PHE B 1 211 ? -41.843 32.288 -46.390 1.00 67.93 211 PHE B N 1
ATOM 5450 C CA . PHE B 1 211 ? -42.032 31.094 -47.206 1.00 69.55 211 PHE B CA 1
ATOM 5451 C C . PHE B 1 211 ? -40.689 30.641 -47.768 1.00 70.68 211 PHE B C 1
ATOM 5452 O O . PHE B 1 211 ? -39.739 31.425 -47.866 1.00 70.12 211 PHE B O 1
ATOM 5460 N N . ASP B 1 212 ? -40.618 29.351 -48.136 1.00 72.85 212 ASP B N 1
ATOM 5461 C CA . ASP B 1 212 ? -39.371 28.736 -48.577 1.00 66.38 212 ASP B CA 1
ATOM 5462 C C . ASP B 1 212 ? -39.495 27.930 -49.860 1.00 68.77 212 ASP B C 1
ATOM 5463 O O . ASP B 1 212 ? -38.504 27.336 -50.297 1.00 73.13 212 ASP B O 1
ATOM 5468 N N . ALA B 1 213 ? -40.678 27.860 -50.453 1.00 71.11 213 ALA B N 1
ATOM 5469 C CA . ALA B 1 213 ? -40.883 27.184 -51.723 1.00 63.50 213 ALA B CA 1
ATOM 5470 C C . ALA B 1 213 ? -41.648 28.126 -52.631 1.00 70.11 213 ALA B C 1
ATOM 5471 O O . ALA B 1 213 ? -42.652 28.708 -52.214 1.00 74.35 213 ALA B O 1
ATOM 5473 N N . MET B 1 214 ? -41.169 28.284 -53.859 1.00 76.34 214 MET B N 1
ATOM 5474 C CA . MET B 1 214 ? -41.866 29.128 -54.817 1.00 77.32 214 MET B CA 1
ATOM 5475 C C . MET B 1 214 ? -43.301 28.638 -54.992 1.00 76.54 214 MET B C 1
ATOM 5476 O O . MET B 1 214 ? -43.557 27.432 -55.045 1.00 76.00 214 MET B O 1
ATOM 5481 N N . HIS B 1 215 ? -44.242 29.587 -55.024 1.00 75.49 215 HIS B N 1
ATOM 5482 C CA . HIS B 1 215 ? -45.691 29.393 -55.228 1.00 78.24 215 HIS B CA 1
ATOM 5483 C C . HIS B 1 215 ? -46.416 28.897 -53.987 1.00 77.42 215 HIS B C 1
ATOM 5484 O O . HIS B 1 215 ? -47.597 28.523 -54.080 1.00 71.44 215 HIS B O 1
ATOM 5491 N N . ALA B 1 216 ? -45.763 28.881 -52.825 1.00 81.09 216 ALA B N 1
ATOM 5492 C CA . ALA B 1 216 ? -46.425 28.376 -51.630 1.00 74.07 216 ALA B CA 1
ATOM 5493 C C . ALA B 1 216 ? -47.553 29.297 -51.182 1.00 77.66 216 ALA B C 1
ATOM 5494 O O . ALA B 1 216 ? -48.542 28.825 -50.607 1.00 76.88 216 ALA B O 1
ATOM 5496 N N . VAL B 1 217 ? -47.438 30.598 -51.458 1.00 77.39 217 VAL B N 1
ATOM 5497 C CA . VAL B 1 217 ? -48.409 31.595 -51.014 1.00 79.48 217 VAL B CA 1
ATOM 5498 C C . VAL B 1 217 ? -49.272 32.017 -52.201 1.00 81.13 217 VAL B C 1
ATOM 5499 O O . VAL B 1 217 ? -49.596 33.199 -52.367 1.00 82.33 217 VAL B O 1
ATOM 5503 N N . THR B 1 218 ? -49.626 31.057 -53.056 1.00 79.77 218 THR B N 1
ATOM 5504 C CA . THR B 1 218 ? -50.506 31.308 -54.189 1.00 82.43 218 THR B CA 1
ATOM 5505 C C . THR B 1 218 ? -51.454 30.125 -54.362 1.00 82.78 218 THR B C 1
ATOM 5506 O O . THR B 1 218 ? -51.185 29.011 -53.902 1.00 80.89 218 THR B O 1
ATOM 5510 N N . GLY B 1 219 ? -52.580 30.383 -55.024 1.00 77.70 219 GLY B N 1
ATOM 5511 C CA . GLY B 1 219 ? -53.509 29.331 -55.363 1.00 75.21 219 GLY B CA 1
ATOM 5512 C C . GLY B 1 219 ? -54.626 29.114 -54.359 1.00 81.39 219 GLY B C 1
ATOM 5513 O O . GLY B 1 219 ? -54.666 29.707 -53.275 1.00 74.60 219 GLY B O 1
ATOM 5514 N N . PRO B 1 220 ? -55.553 28.218 -54.705 1.00 81.41 220 PRO B N 1
ATOM 5515 C CA . PRO B 1 220 ? -56.773 28.075 -53.897 1.00 75.88 220 PRO B CA 1
ATOM 5516 C C . PRO B 1 220 ? -56.549 27.430 -52.539 1.00 77.33 220 PRO B C 1
ATOM 5517 O O . PRO B 1 220 ? -57.413 27.571 -51.663 1.00 85.17 220 PRO B O 1
ATOM 5521 N N . TYR B 1 221 ? -55.440 26.718 -52.329 1.00 73.67 221 TYR B N 1
ATOM 5522 C CA . TYR B 1 221 ? -55.188 26.157 -51.006 1.00 69.16 221 TYR B CA 1
ATOM 5523 C C . TYR B 1 221 ? -54.731 27.237 -50.035 1.00 73.20 221 TYR B C 1
ATOM 5524 O O . TYR B 1 221 ? -55.255 27.343 -48.923 1.00 79.65 221 TYR B O 1
ATOM 5533 N N . ALA B 1 222 ? -53.752 28.048 -50.443 1.00 72.29 222 ALA B N 1
ATOM 5534 C CA . ALA B 1 222 ? -53.378 29.208 -49.644 1.00 72.65 222 ALA B CA 1
ATOM 5535 C C . ALA B 1 222 ? -54.538 30.184 -49.511 1.00 77.59 222 ALA B C 1
ATOM 5536 O O . ALA B 1 222 ? -54.609 30.933 -48.533 1.00 83.01 222 ALA B O 1
ATOM 5538 N N . GLN B 1 223 ? -55.456 30.188 -50.477 1.00 85.01 223 GLN B N 1
ATOM 5539 C CA . GLN B 1 223 ? -56.655 31.016 -50.381 1.00 83.24 223 GLN B CA 1
ATOM 5540 C C . GLN B 1 223 ? -57.516 30.602 -49.196 1.00 82.70 223 GLN B C 1
ATOM 5541 O O . GLN B 1 223 ? -57.792 31.408 -48.301 1.00 84.47 223 GLN B O 1
ATOM 5547 N N . GLN B 1 224 ? -57.961 29.341 -49.177 1.00 77.68 224 GLN B N 1
ATOM 5548 C CA . GLN B 1 224 ? -58.897 28.936 -48.134 1.00 83.87 224 GLN B CA 1
ATOM 5549 C C . GLN B 1 224 ? -58.260 28.983 -46.750 1.00 87.18 224 GLN B C 1
ATOM 5550 O O . GLN B 1 224 ? -58.895 29.421 -45.786 1.00 89.98 224 GLN B O 1
ATOM 5556 N N . ILE B 1 225 ? -56.996 28.568 -46.631 1.00 82.22 225 ILE B N 1
ATOM 5557 C CA . ILE B 1 225 ? -56.379 28.431 -45.318 1.00 83.47 225 ILE B CA 1
ATOM 5558 C C . ILE B 1 225 ? -55.896 29.776 -44.789 1.00 81.66 225 ILE B C 1
ATOM 5559 O O . ILE B 1 225 ? -56.123 30.111 -43.621 1.00 81.41 225 ILE B O 1
ATOM 5564 N N . LEU B 1 226 ? -55.209 30.564 -45.617 1.00 79.71 226 LEU B N 1
ATOM 5565 C CA . LEU B 1 226 ? -54.639 31.803 -45.094 1.00 82.22 226 LEU B CA 1
ATOM 5566 C C . LEU B 1 226 ? -55.689 32.906 -44.979 1.00 84.03 226 LEU B C 1
ATOM 5567 O O . LEU B 1 226 ? -55.799 33.559 -43.935 1.00 86.29 226 LEU B O 1
ATOM 5572 N N . GLU B 1 227 ? -56.484 33.119 -46.026 1.00 86.93 227 GLU B N 1
ATOM 5573 C CA . GLU B 1 227 ? -57.422 34.240 -46.037 1.00 85.98 227 GLU B CA 1
ATOM 5574 C C . GLU B 1 227 ? -58.773 33.886 -45.408 1.00 85.94 227 GLU B C 1
ATOM 5575 O O . GLU B 1 227 ? -59.201 34.537 -44.450 1.00 86.43 227 GLU B O 1
ATOM 5581 N N . LYS B 1 228 ? -59.449 32.849 -45.918 1.00 90.38 228 LYS B N 1
ATOM 5582 C CA . LYS B 1 228 ? -60.808 32.555 -45.452 1.00 90.17 228 LYS B CA 1
ATOM 5583 C C . LYS B 1 228 ? -60.818 31.985 -44.036 1.00 85.86 228 LYS B C 1
ATOM 5584 O O . LYS B 1 228 ? -61.707 32.307 -43.237 1.00 87.96 228 LYS B O 1
ATOM 5590 N N . CYS B 1 229 ? -59.856 31.128 -43.705 1.00 82.37 229 CYS B N 1
ATOM 5591 C CA . CYS B 1 229 ? -59.866 30.478 -42.398 1.00 86.18 229 CYS B CA 1
ATOM 5592 C C . CYS B 1 229 ? -59.118 31.301 -41.351 1.00 83.21 229 CYS B C 1
ATOM 5593 O O . CYS B 1 229 ? -59.688 31.677 -40.323 1.00 85.14 229 CYS B O 1
ATOM 5596 N N . LEU B 1 230 ? -57.852 31.605 -41.610 1.00 82.78 230 LEU B N 1
ATOM 5597 C CA . LEU B 1 230 ? -56.995 32.298 -40.658 1.00 81.65 230 LEU B CA 1
ATOM 5598 C C . LEU B 1 230 ? -57.153 33.816 -40.681 1.00 83.54 230 LEU B C 1
ATOM 5599 O O . LEU B 1 230 ? -56.461 34.502 -39.923 1.00 88.06 230 LEU B O 1
ATOM 5604 N N . GLY B 1 231 ? -58.019 34.358 -41.533 1.00 81.00 231 GLY B N 1
ATOM 5605 C CA . GLY B 1 231 ? -58.345 35.769 -41.471 1.00 80.61 231 GLY B CA 1
ATOM 5606 C C . GLY B 1 231 ? -57.330 36.729 -42.048 1.00 85.92 231 GLY B C 1
ATOM 5607 O O . GLY B 1 231 ? -57.307 37.897 -41.648 1.00 90.43 231 GLY B O 1
ATOM 5608 N N . ALA B 1 232 ? -56.490 36.289 -42.975 1.00 84.79 232 ALA B N 1
ATOM 5609 C CA . ALA B 1 232 ? -55.570 37.210 -43.611 1.00 86.78 232 ALA B CA 1
ATOM 5610 C C . ALA B 1 232 ? -56.338 38.186 -44.502 1.00 92.73 232 ALA B C 1
ATOM 5611 O O . ALA B 1 232 ? -57.434 37.875 -44.977 1.00 94.92 232 ALA B O 1
ATOM 5613 N N . PRO B 1 233 ? -55.793 39.380 -44.729 1.00 94.83 233 PRO B N 1
ATOM 5614 C CA . PRO B 1 233 ? -56.488 40.350 -45.571 1.00 94.61 233 PRO B CA 1
ATOM 5615 C C . PRO B 1 233 ? -56.660 39.813 -46.982 1.00 92.16 233 PRO B C 1
ATOM 5616 O O . PRO B 1 233 ? -55.813 39.050 -47.477 1.00 94.99 233 PRO B O 1
ATOM 5620 N N . PRO B 1 234 ? -57.748 40.182 -47.657 1.00 98.37 234 PRO B N 1
ATOM 5621 C CA . PRO B 1 234 ? -57.866 39.853 -49.088 1.00 94.34 234 PRO B CA 1
ATOM 5622 C C . PRO B 1 234 ? -56.747 40.510 -49.880 1.00 89.50 234 PRO B C 1
ATOM 5623 O O . PRO B 1 234 ? -56.347 41.642 -49.604 1.00 86.83 234 PRO B O 1
ATOM 5627 N N . GLY B 1 235 ? -56.237 39.781 -50.866 1.00 94.08 235 GLY B N 1
ATOM 5628 C CA . GLY B 1 235 ? -55.072 40.211 -51.606 1.00 92.33 235 GLY B CA 1
ATOM 5629 C C . GLY B 1 235 ? -53.759 39.672 -51.084 1.00 90.71 235 GLY B C 1
ATOM 5630 O O . GLY B 1 235 ? -52.729 39.839 -51.751 1.00 92.20 235 GLY B O 1
ATOM 5631 N N . THR B 1 236 ? -53.761 39.038 -49.908 1.00 89.11 236 THR B N 1
ATOM 5632 C CA . THR B 1 236 ? -52.547 38.422 -49.387 1.00 89.81 236 THR B CA 1
ATOM 5633 C C . THR B 1 236 ? -52.058 37.318 -50.315 1.00 89.26 236 THR B C 1
ATOM 5634 O O . THR B 1 236 ? -50.864 37.230 -50.625 1.00 84.50 236 THR B O 1
ATOM 5638 N N . VAL B 1 237 ? -52.975 36.473 -50.776 1.00 88.35 237 VAL B N 1
ATOM 5639 C CA . VAL B 1 237 ? -52.645 35.363 -51.659 1.00 88.06 237 VAL B CA 1
ATOM 5640 C C . VAL B 1 237 ? -52.862 35.796 -53.105 1.00 93.84 237 VAL B C 1
ATOM 5641 O O . VAL B 1 237 ? -53.915 36.343 -53.456 1.00 91.48 237 VAL B O 1
ATOM 5645 N N . GLN B 1 238 ? -51.847 35.570 -53.934 1.00 94.57 238 GLN B N 1
ATOM 5646 C CA . GLN B 1 238 ? -51.947 35.745 -55.374 1.00 96.85 238 GLN B CA 1
ATOM 5647 C C . GLN B 1 238 ? -52.669 34.547 -55.990 1.00 99.57 238 GLN B C 1
ATOM 5648 O O . GLN B 1 238 ? -52.535 33.416 -55.513 1.00 95.27 238 GLN B O 1
ATOM 5654 N N . ASN B 1 239 ? -53.460 34.795 -57.032 1.00 104.01 239 ASN B N 1
ATOM 5655 C CA . ASN B 1 239 ? -54.163 33.695 -57.710 1.00 106.53 239 ASN B CA 1
ATOM 5656 C C . ASN B 1 239 ? -53.704 33.537 -59.162 1.00 105.78 239 ASN B C 1
ATOM 5657 O O . ASN B 1 239 ? -53.117 34.449 -59.745 1.00 106.39 239 ASN B O 1
ATOM 5662 N N . PRO B 1 253 ? -42.255 41.481 -58.139 1.00 152.73 253 PRO B N 1
ATOM 5663 C CA . PRO B 1 253 ? -41.683 40.358 -57.384 1.00 144.62 253 PRO B CA 1
ATOM 5664 C C . PRO B 1 253 ? -42.467 40.051 -56.116 1.00 139.81 253 PRO B C 1
ATOM 5665 O O . PRO B 1 253 ? -42.744 38.875 -55.839 1.00 134.62 253 PRO B O 1
ATOM 5669 N N . ASN B 1 254 ? -42.872 41.087 -55.366 1.00 136.44 254 ASN B N 1
ATOM 5670 C CA . ASN B 1 254 ? -43.626 40.939 -54.112 1.00 126.54 254 ASN B CA 1
ATOM 5671 C C . ASN B 1 254 ? -42.882 40.035 -53.133 1.00 113.00 254 ASN B C 1
ATOM 5672 O O . ASN B 1 254 ? -43.480 39.220 -52.424 1.00 102.52 254 ASN B O 1
ATOM 5677 N N . LEU B 1 255 ? -41.559 40.169 -53.106 1.00 107.98 255 LEU B N 1
ATOM 5678 C CA . LEU B 1 255 ? -40.742 39.414 -52.170 1.00 97.56 255 LEU B CA 1
ATOM 5679 C C . LEU B 1 255 ? -39.541 40.239 -51.737 1.00 89.55 255 LEU B C 1
ATOM 5680 O O . LEU B 1 255 ? -38.966 40.994 -52.527 1.00 87.77 255 LEU B O 1
ATOM 5685 N N . VAL B 1 256 ? -39.198 40.101 -50.463 1.00 84.41 256 VAL B N 1
ATOM 5686 C CA . VAL B 1 256 ? -37.909 40.514 -49.933 1.00 80.02 256 VAL B CA 1
ATOM 5687 C C . VAL B 1 256 ? -37.190 39.254 -49.479 1.00 76.39 256 VAL B C 1
ATOM 5688 O O . VAL B 1 256 ? -37.815 38.280 -49.045 1.00 75.94 256 VAL B O 1
ATOM 5692 N N . TYR B 1 257 ? -35.874 39.255 -49.619 1.00 77.51 257 TYR B N 1
ATOM 5693 C CA . TYR B 1 257 ? -35.073 38.098 -49.252 1.00 76.53 257 TYR B CA 1
ATOM 5694 C C . TYR B 1 257 ? -34.625 38.235 -47.805 1.00 82.12 257 TYR B C 1
ATOM 5695 O O . TYR B 1 257 ? -34.153 39.300 -47.398 1.00 81.82 257 TYR B O 1
ATOM 5704 N N . ALA B 1 258 ? -34.785 37.156 -47.029 1.00 81.45 258 ALA B N 1
ATOM 5705 C CA . ALA B 1 258 ? -34.423 37.194 -45.615 1.00 71.38 258 ALA B CA 1
ATOM 5706 C C . ALA B 1 258 ? -32.996 37.677 -45.408 1.00 77.72 258 ALA B C 1
ATOM 5707 O O . ALA B 1 258 ? -32.712 38.394 -44.444 1.00 85.74 258 ALA B O 1
ATOM 5709 N N . HIS B 1 259 ? -32.080 37.313 -46.307 1.00 81.57 259 HIS B N 1
ATOM 5710 C CA . HIS B 1 259 ? -30.713 37.796 -46.149 1.00 84.00 259 HIS B CA 1
ATOM 5711 C C . HIS B 1 259 ? -30.625 39.310 -46.339 1.00 89.84 259 HIS B C 1
ATOM 5712 O O . HIS B 1 259 ? -29.768 39.956 -45.725 1.00 88.67 259 HIS B O 1
ATOM 5719 N N . ASP B 1 260 ? -31.516 39.895 -47.150 1.00 92.19 260 ASP B N 1
ATOM 5720 C CA . ASP B 1 260 ? -31.563 41.351 -47.284 1.00 86.36 260 ASP B CA 1
ATOM 5721 C C . ASP B 1 260 ? -32.072 42.004 -46.005 1.00 88.44 260 ASP B C 1
ATOM 5722 O O . ASP B 1 260 ? -31.491 42.980 -45.521 1.00 92.47 260 ASP B O 1
ATOM 5727 N N . LEU B 1 261 ? -33.159 41.476 -45.438 1.00 87.67 261 LEU B N 1
ATOM 5728 C CA . LEU B 1 261 ? -33.711 42.045 -44.214 1.00 86.89 261 LEU B CA 1
ATOM 5729 C C . LEU B 1 261 ? -32.722 42.011 -43.058 1.00 87.78 261 LEU B C 1
ATOM 5730 O O . LEU B 1 261 ? -32.879 42.778 -42.103 1.00 92.90 261 LEU B O 1
ATOM 5735 N N . VAL B 1 262 ? -31.715 41.136 -43.116 1.00 90.05 262 VAL B N 1
ATOM 5736 C CA . VAL B 1 262 ? -30.715 41.076 -42.054 1.00 88.97 262 VAL B CA 1
ATOM 5737 C C . VAL B 1 262 ? -29.617 42.105 -42.293 1.00 89.79 262 VAL B C 1
ATOM 5738 O O . VAL B 1 262 ? -29.118 42.724 -41.348 1.00 92.73 262 VAL B O 1
ATOM 5742 N N . GLN B 1 263 ? -29.230 42.314 -43.554 1.00 90.41 263 GLN B N 1
ATOM 5743 C CA . GLN B 1 263 ? -28.273 43.371 -43.867 1.00 91.70 263 GLN B CA 1
ATOM 5744 C C . GLN B 1 263 ? -28.832 44.742 -43.504 1.00 99.95 263 GLN B C 1
ATOM 5745 O O . GLN B 1 263 ? -28.112 45.585 -42.958 1.00 105.00 263 GLN B O 1
ATOM 5751 N N . GLN B 1 264 ? -30.127 44.981 -43.796 1.00 100.84 264 GLN B N 1
ATOM 5752 C CA . GLN B 1 264 ? -30.863 46.215 -43.487 1.00 102.05 264 GLN B CA 1
ATOM 5753 C C . GLN B 1 264 ? -31.207 46.331 -42.033 1.00 102.64 264 GLN B C 1
ATOM 5754 O O . GLN B 1 264 ? -31.951 47.233 -41.626 1.00 112.87 264 GLN B O 1
ATOM 5760 N N . LEU B 1 265 ? -30.672 45.400 -41.250 1.00 100.14 265 LEU B N 1
ATOM 5761 C CA . LEU B 1 265 ? -30.732 45.449 -39.798 1.00 98.81 265 LEU B CA 1
ATOM 5762 C C . LEU B 1 265 ? -29.441 45.967 -39.183 1.00 105.62 265 LEU B C 1
ATOM 5763 O O . LEU B 1 265 ? -29.466 46.511 -38.075 1.00 109.00 265 LEU B O 1
ATOM 5768 N N . PHE B 1 266 ? -28.317 45.810 -39.884 1.00 107.71 266 PHE B N 1
ATOM 5769 C CA . PHE B 1 266 ? -27.038 46.381 -39.480 1.00 110.39 266 PHE B CA 1
ATOM 5770 C C . PHE B 1 266 ? -26.872 47.760 -40.099 1.00 118.08 266 PHE B C 1
ATOM 5771 O O . PHE B 1 266 ? -27.326 48.770 -39.548 1.00 121.38 266 PHE B O 1
ATOM 5779 N N . ASP B 1 282 ? -47.507 50.932 -39.104 1.00 134.37 282 ASP B N 1
ATOM 5780 C CA . ASP B 1 282 ? -48.930 50.992 -38.781 1.00 137.34 282 ASP B CA 1
ATOM 5781 C C . ASP B 1 282 ? -49.746 50.012 -39.630 1.00 140.64 282 ASP B C 1
ATOM 5782 O O . ASP B 1 282 ? -50.679 49.376 -39.133 1.00 136.24 282 ASP B O 1
ATOM 5787 N N . ARG B 1 283 ? -49.380 49.897 -40.908 1.00 136.98 283 ARG B N 1
ATOM 5788 C CA . ARG B 1 283 ? -50.139 49.097 -41.861 1.00 132.87 283 ARG B CA 1
ATOM 5789 C C . ARG B 1 283 ? -49.765 47.620 -41.762 1.00 124.44 283 ARG B C 1
ATOM 5790 O O . ARG B 1 283 ? -48.615 47.261 -41.488 1.00 118.20 283 ARG B O 1
ATOM 5798 N N . ASN B 1 284 ? -50.770 46.770 -41.977 1.00 122.31 284 ASN B N 1
ATOM 5799 C CA . ASN B 1 284 ? -50.616 45.320 -41.970 1.00 113.17 284 ASN B CA 1
ATOM 5800 C C . ASN B 1 284 ? -49.447 44.871 -42.842 1.00 110.18 284 ASN B C 1
ATOM 5801 O O . ASN B 1 284 ? -49.351 45.230 -44.021 1.00 106.41 284 ASN B O 1
ATOM 5806 N N . MET B 1 285 ? -48.561 44.069 -42.249 1.00 105.65 285 MET B N 1
ATOM 5807 C CA . MET B 1 285 ? -47.375 43.566 -42.932 1.00 99.90 285 MET B CA 1
ATOM 5808 C C . MET B 1 285 ? -47.628 42.257 -43.667 1.00 97.08 285 MET B C 1
ATOM 5809 O O . MET B 1 285 ? -46.909 41.945 -44.624 1.00 94.75 285 MET B O 1
ATOM 5814 N N . ILE B 1 286 ? -48.622 41.480 -43.229 1.00 96.17 286 ILE B N 1
ATOM 5815 C CA . ILE B 1 286 ? -48.950 40.222 -43.895 1.00 90.59 286 ILE B CA 1
ATOM 5816 C C . ILE B 1 286 ? -49.252 40.466 -45.368 1.00 92.40 286 ILE B C 1
ATOM 5817 O O . ILE B 1 286 ? -48.732 39.774 -46.254 1.00 97.11 286 ILE B O 1
ATOM 5822 N N . LEU B 1 287 ? -50.083 41.474 -45.650 1.00 96.56 287 LEU B N 1
ATOM 5823 C CA . LEU B 1 287 ? -50.509 41.743 -47.020 1.00 100.53 287 LEU B CA 1
ATOM 5824 C C . LEU B 1 287 ? -49.340 42.158 -47.907 1.00 100.58 287 LEU B C 1
ATOM 5825 O O . LEU B 1 287 ? -49.357 41.898 -49.117 1.00 103.82 287 LEU B O 1
ATOM 5830 N N . GLY B 1 288 ? -48.321 42.784 -47.330 1.00 96.68 288 GLY B N 1
ATOM 5831 C CA . GLY B 1 288 ? -47.187 43.236 -48.104 1.00 93.40 288 GLY B CA 1
ATOM 5832 C C . GLY B 1 288 ? -46.301 42.113 -48.594 1.00 96.29 288 GLY B C 1
ATOM 5833 O O . GLY B 1 288 ? -46.738 40.962 -48.720 1.00 93.72 288 GLY B O 1
ATOM 5834 N N . ALA B 1 289 ? -45.042 42.451 -48.858 1.00 95.25 289 ALA B N 1
ATOM 5835 C CA . ALA B 1 289 ? -44.097 41.497 -49.413 1.00 93.66 289 ALA B CA 1
ATOM 5836 C C . ALA B 1 289 ? -43.976 40.262 -48.526 1.00 95.89 289 ALA B C 1
ATOM 5837 O O . ALA B 1 289 ? -44.202 40.307 -47.311 1.00 90.87 289 ALA B O 1
ATOM 5839 N N . ASN B 1 290 ? -43.634 39.145 -49.158 1.00 90.44 290 ASN B N 1
ATOM 5840 C CA . ASN B 1 290 ? -43.380 37.893 -48.466 1.00 83.00 290 ASN B CA 1
ATOM 5841 C C . ASN B 1 290 ? -41.876 37.655 -48.401 1.00 82.85 290 ASN B C 1
ATOM 5842 O O . ASN B 1 290 ? -41.153 37.926 -49.366 1.00 77.43 290 ASN B O 1
ATOM 5847 N N . CYS B 1 291 ? -41.401 37.170 -47.254 1.00 79.14 291 CYS B N 1
ATOM 5848 C CA . CYS B 1 291 ? -39.970 36.987 -47.036 1.00 76.39 291 CYS B CA 1
ATOM 5849 C C . CYS B 1 291 ? -39.540 35.577 -47.425 1.00 72.20 291 CYS B C 1
ATOM 5850 O O . CYS B 1 291 ? -39.979 34.592 -46.820 1.00 73.06 291 CYS B O 1
ATOM 5853 N N . PHE B 1 292 ? -38.662 35.484 -48.414 1.00 69.89 292 PHE B N 1
ATOM 5854 C CA . PHE B 1 292 ? -38.143 34.200 -48.853 1.00 70.17 292 PHE B CA 1
ATOM 5855 C C . PHE B 1 292 ? -36.928 33.823 -48.018 1.00 73.29 292 PHE B C 1
ATOM 5856 O O . PHE B 1 292 ? -35.969 34.598 -47.913 1.00 72.67 292 PHE B O 1
ATOM 5864 N N . VAL B 1 293 ? -36.987 32.640 -47.420 1.00 67.44 293 VAL B N 1
ATOM 5865 C CA . VAL B 1 293 ? -35.845 31.996 -46.792 1.00 63.43 293 VAL B CA 1
ATOM 5866 C C . VAL B 1 293 ? -35.486 30.785 -47.644 1.00 61.54 293 VAL B C 1
ATOM 5867 O O . VAL B 1 293 ? -36.377 30.065 -48.107 1.00 65.10 293 VAL B O 1
ATOM 5871 N N . THR B 1 294 ? -34.192 30.573 -47.882 1.00 61.96 294 THR B N 1
ATOM 5872 C CA . THR B 1 294 ? -33.806 29.450 -48.728 1.00 62.17 294 THR B CA 1
ATOM 5873 C C . THR B 1 294 ? -34.149 28.135 -48.037 1.00 62.70 294 THR B C 1
ATOM 5874 O O . THR B 1 294 ? -34.114 28.041 -46.806 1.00 58.95 294 THR B O 1
ATOM 5878 N N . PRO B 1 295 ? -34.522 27.116 -48.808 1.00 65.22 295 PRO B N 1
ATOM 5879 C CA . PRO B 1 295 ? -34.844 25.817 -48.195 1.00 60.35 295 PRO B CA 1
ATOM 5880 C C . PRO B 1 295 ? -33.743 25.283 -47.287 1.00 57.72 295 PRO B C 1
ATOM 5881 O O . PRO B 1 295 ? -34.049 24.673 -46.258 1.00 59.69 295 PRO B O 1
ATOM 5885 N N . SER B 1 296 ? -32.472 25.515 -47.635 1.00 56.50 296 SER B N 1
ATOM 5886 C CA . SER B 1 296 ? -31.359 25.056 -46.807 1.00 53.01 296 SER B CA 1
ATOM 5887 C C . SER B 1 296 ? -31.424 25.650 -45.409 1.00 60.12 296 SER B C 1
ATOM 5888 O O . SER B 1 296 ? -31.334 24.932 -44.404 1.00 59.78 296 SER B O 1
ATOM 5891 N N . ASP B 1 297 ? -31.573 26.970 -45.330 1.00 61.27 297 ASP B N 1
ATOM 5892 C CA . ASP B 1 297 ? -31.642 27.630 -44.034 1.00 58.59 297 ASP B CA 1
ATOM 5893 C C . ASP B 1 297 ? -32.992 27.404 -43.365 1.00 56.15 297 ASP B C 1
ATOM 5894 O O . ASP B 1 297 ? -33.060 27.184 -42.152 1.00 60.46 297 ASP B O 1
ATOM 5899 N N . SER B 1 298 ? -34.076 27.444 -44.139 1.00 58.80 298 SER B N 1
ATOM 5900 C CA . SER B 1 298 ? -35.403 27.230 -43.572 1.00 55.32 298 SER B CA 1
ATOM 5901 C C . SER B 1 298 ? -35.502 25.883 -42.865 1.00 59.00 298 SER B C 1
ATOM 5902 O O . SER B 1 298 ? -36.106 25.781 -41.789 1.00 59.80 298 SER B O 1
ATOM 5905 N N . LEU B 1 299 ? -34.921 24.834 -43.455 1.00 59.09 299 LEU B N 1
ATOM 5906 C CA . LEU B 1 299 ? -34.969 23.523 -42.815 1.00 58.91 299 LEU B CA 1
ATOM 5907 C C . LEU B 1 299 ? -34.273 23.549 -41.459 1.00 59.87 299 LEU B C 1
ATOM 5908 O O . LEU B 1 299 ? -34.770 22.981 -40.483 1.00 58.73 299 LEU B O 1
ATOM 5913 N N . ALA B 1 300 ? -33.126 24.221 -41.381 1.00 60.60 300 ALA B N 1
ATOM 5914 C CA . ALA B 1 300 ? -32.412 24.347 -40.119 1.00 54.79 300 ALA B CA 1
ATOM 5915 C C . ALA B 1 300 ? -33.233 25.121 -39.095 1.00 61.15 300 ALA B C 1
ATOM 5916 O O . ALA B 1 300 ? -33.424 24.663 -37.961 1.00 59.48 300 ALA B O 1
ATOM 5918 N N . ILE B 1 301 ? -33.721 26.305 -39.478 1.00 60.71 301 ILE B N 1
ATOM 5919 C CA . ILE B 1 301 ? -34.484 27.147 -38.555 1.00 59.33 301 ILE B CA 1
ATOM 5920 C C . ILE B 1 301 ? -35.716 26.411 -38.050 1.00 62.93 301 ILE B C 1
ATOM 5921 O O . ILE B 1 301 ? -35.961 26.331 -36.840 1.00 64.99 301 ILE B O 1
ATOM 5926 N N . LEU B 1 302 ? -36.525 25.883 -38.971 1.00 60.42 302 LEU B N 1
ATOM 5927 C CA . LEU B 1 302 ? -37.716 25.147 -38.562 1.00 63.80 302 LEU B CA 1
ATOM 5928 C C . LEU B 1 302 ? -37.376 24.044 -37.569 1.00 62.00 302 LEU B C 1
ATOM 5929 O O . LEU B 1 302 ? -38.084 23.856 -36.577 1.00 64.72 302 LEU B O 1
ATOM 5934 N N . ALA B 1 303 ? -36.281 23.315 -37.805 1.00 60.25 303 ALA B N 1
ATOM 5935 C CA . ALA B 1 303 ? -35.900 22.246 -36.886 1.00 59.84 303 ALA B CA 1
ATOM 5936 C C . ALA B 1 303 ? -35.454 22.802 -35.538 1.00 65.08 303 ALA B C 1
ATOM 5937 O O . ALA B 1 303 ? -35.741 22.211 -34.492 1.00 69.60 303 ALA B O 1
ATOM 5939 N N . ALA B 1 304 ? -34.749 23.935 -35.539 1.00 63.33 304 ALA B N 1
ATOM 5940 C CA . ALA B 1 304 ? -34.296 24.520 -34.281 1.00 60.95 304 ALA B CA 1
ATOM 5941 C C . ALA B 1 304 ? -35.458 25.070 -33.453 1.00 65.48 304 ALA B C 1
ATOM 5942 O O . ALA B 1 304 ? -35.369 25.118 -32.220 1.00 67.73 304 ALA B O 1
ATOM 5944 N N . ASN B 1 305 ? -36.556 25.471 -34.094 1.00 66.12 305 ASN B N 1
ATOM 5945 C CA . ASN B 1 305 ? -37.721 25.987 -33.384 1.00 63.19 305 ASN B CA 1
ATOM 5946 C C . ASN B 1 305 ? -38.908 25.032 -33.443 1.00 62.22 305 ASN B C 1
ATOM 5947 O O . ASN B 1 305 ? -40.049 25.455 -33.241 1.00 65.15 305 ASN B O 1
ATOM 5952 N N . ALA B 1 306 ? -38.656 23.745 -33.695 1.00 62.59 306 ALA B N 1
ATOM 5953 C CA . ALA B 1 306 ? -39.747 22.795 -33.894 1.00 64.13 306 ALA B CA 1
ATOM 5954 C C . ALA B 1 306 ? -40.582 22.610 -32.635 1.00 68.90 306 ALA B C 1
ATOM 5955 O O . ALA B 1 306 ? -41.799 22.422 -32.720 1.00 69.07 306 ALA B O 1
ATOM 5957 N N . GLN B 1 307 ? -39.959 22.652 -31.459 1.00 77.85 307 GLN B N 1
ATOM 5958 C CA . GLN B 1 307 ? -40.702 22.324 -30.247 1.00 74.69 307 GLN B CA 1
ATOM 5959 C C . GLN B 1 307 ? -41.644 23.431 -29.801 1.00 69.10 307 GLN B C 1
ATOM 5960 O O . GLN B 1 307 ? -42.351 23.249 -28.808 1.00 73.06 307 GLN B O 1
ATOM 5966 N N . LEU B 1 308 ? -41.718 24.538 -30.538 1.00 66.69 308 LEU B N 1
ATOM 5967 C CA . LEU B 1 308 ? -42.690 25.587 -30.262 1.00 66.32 308 LEU B CA 1
ATOM 5968 C C . LEU B 1 308 ? -44.068 25.303 -30.851 1.00 72.98 308 LEU B C 1
ATOM 5969 O O . LEU B 1 308 ? -45.003 26.071 -30.589 1.00 73.73 308 LEU B O 1
ATOM 5974 N N . VAL B 1 309 ? -44.227 24.235 -31.630 1.00 70.12 309 VAL B N 1
ATOM 5975 C CA . VAL B 1 309 ? -45.485 24.000 -32.339 1.00 68.59 309 VAL B CA 1
ATOM 5976 C C . VAL B 1 309 ? -46.091 22.693 -31.841 1.00 72.87 309 VAL B C 1
ATOM 5977 O O . VAL B 1 309 ? -45.353 21.771 -31.463 1.00 73.66 309 VAL B O 1
ATOM 5981 N N . PRO B 1 310 ? -47.417 22.574 -31.812 1.00 71.17 310 PRO B N 1
ATOM 5982 C CA . PRO B 1 310 ? -48.036 21.339 -31.295 1.00 69.88 310 PRO B CA 1
ATOM 5983 C C . PRO B 1 310 ? -47.549 20.066 -31.970 1.00 71.68 310 PRO B C 1
ATOM 5984 O O . PRO B 1 310 ? -47.291 19.067 -31.287 1.00 73.70 310 PRO B O 1
ATOM 5988 N N . GLY B 1 311 ? -47.402 20.076 -33.292 1.00 71.98 311 GLY B N 1
ATOM 5989 C CA . GLY B 1 311 ? -47.127 18.857 -34.026 1.00 70.03 311 GLY B CA 1
ATOM 5990 C C . GLY B 1 311 ? -45.743 18.279 -33.825 1.00 68.47 311 GLY B C 1
ATOM 5991 O O . GLY B 1 311 ? -45.510 17.139 -34.240 1.00 68.79 311 GLY B O 1
ATOM 5992 N N . TYR B 1 312 ? -44.822 19.020 -33.210 1.00 71.53 312 TYR B N 1
ATOM 5993 C CA . TYR B 1 312 ? -43.456 18.529 -33.041 1.00 74.71 312 TYR B CA 1
ATOM 5994 C C . TYR B 1 312 ? -42.918 18.858 -31.648 1.00 75.73 312 TYR B C 1
ATOM 5995 O O . TYR B 1 312 ? -41.726 19.135 -31.478 1.00 74.79 312 TYR B O 1
ATOM 6004 N N . ARG B 1 313 ? -43.779 18.805 -30.620 1.00 82.76 313 ARG B N 1
ATOM 6005 C CA . ARG B 1 313 ? -43.341 19.194 -29.277 1.00 79.84 313 ARG B CA 1
ATOM 6006 C C . ARG B 1 313 ? -42.498 18.116 -28.609 1.00 79.96 313 ARG B C 1
ATOM 6007 O O . ARG B 1 313 ? -41.520 18.434 -27.923 1.00 83.11 313 ARG B O 1
ATOM 6015 N N . ASP B 1 314 ? -42.848 16.843 -28.799 1.00 81.43 314 ASP B N 1
ATOM 6016 C CA . ASP B 1 314 ? -42.103 15.757 -28.171 1.00 79.25 314 ASP B CA 1
ATOM 6017 C C . ASP B 1 314 ? -40.690 15.594 -28.729 1.00 84.20 314 ASP B C 1
ATOM 6018 O O . ASP B 1 314 ? -39.924 14.787 -28.189 1.00 89.33 314 ASP B O 1
ATOM 6023 N N . GLY B 1 315 ? -40.329 16.327 -29.775 1.00 81.38 315 GLY B N 1
ATOM 6024 C CA . GLY B 1 315 ? -39.000 16.287 -30.351 1.00 76.79 315 GLY B CA 1
ATOM 6025 C C . GLY B 1 315 ? -38.992 15.666 -31.741 1.00 78.09 315 GLY B C 1
ATOM 6026 O O . GLY B 1 315 ? -39.948 15.031 -32.187 1.00 79.14 315 GLY B O 1
ATOM 6027 N N . LEU B 1 316 ? -37.867 15.865 -32.428 1.00 67.76 316 LEU B N 1
ATOM 6028 C CA . LEU B 1 316 ? -37.658 15.298 -33.753 1.00 61.19 316 LEU B CA 1
ATOM 6029 C C . LEU B 1 316 ? -36.944 13.955 -33.659 1.00 63.82 316 LEU B C 1
ATOM 6030 O O . LEU B 1 316 ? -36.021 13.782 -32.860 1.00 66.43 316 LEU B O 1
ATOM 6035 N N . ALA B 1 317 ? -37.384 13.001 -34.487 1.00 64.33 317 ALA B N 1
ATOM 6036 C CA . ALA B 1 317 ? -36.671 11.732 -34.600 1.00 61.65 317 ALA B CA 1
ATOM 6037 C C . ALA B 1 317 ? -35.336 11.905 -35.308 1.00 64.66 317 ALA B C 1
ATOM 6038 O O . ALA B 1 317 ? -34.376 11.184 -35.011 1.00 68.30 317 ALA B O 1
ATOM 6040 N N . GLY B 1 318 ? -35.263 12.856 -36.230 1.00 66.35 318 GLY B N 1
ATOM 6041 C CA . GLY B 1 318 ? -34.084 13.063 -37.044 1.00 67.60 318 GLY B CA 1
ATOM 6042 C C . GLY B 1 318 ? -34.379 14.080 -38.126 1.00 69.02 318 GLY B C 1
ATOM 6043 O O . GLY B 1 318 ? -35.481 14.627 -38.221 1.00 68.27 318 GLY B O 1
ATOM 6044 N N . ILE B 1 319 ? -33.367 14.320 -38.950 1.00 67.03 319 ILE B N 1
ATOM 6045 C CA . ILE B 1 319 ? -33.460 15.276 -40.043 1.00 60.78 319 ILE B CA 1
ATOM 6046 C C . ILE B 1 319 ? -32.830 14.632 -41.267 1.00 63.47 319 ILE B C 1
ATOM 6047 O O . ILE B 1 319 ? -31.893 13.837 -41.154 1.00 63.74 319 ILE B O 1
ATOM 6052 N N . ALA B 1 320 ? -33.368 14.953 -42.444 1.00 60.65 320 ALA B N 1
ATOM 6053 C CA . ALA B 1 320 ? -32.749 14.528 -43.690 1.00 58.48 320 ALA B CA 1
ATOM 6054 C C . ALA B 1 320 ? -32.726 15.687 -44.678 1.00 60.38 320 ALA B C 1
ATOM 6055 O O . ALA B 1 320 ? -33.648 16.500 -44.721 1.00 61.03 320 ALA B O 1
ATOM 6057 N N . ARG B 1 321 ? -31.661 15.763 -45.465 1.00 62.40 321 ARG B N 1
ATOM 6058 C CA . ARG B 1 321 ? -31.567 16.715 -46.560 1.00 62.79 321 ARG B CA 1
ATOM 6059 C C . ARG B 1 321 ? -30.900 16.015 -47.732 1.00 64.21 321 ARG B C 1
ATOM 6060 O O . ARG B 1 321 ? -30.146 15.056 -47.547 1.00 66.96 321 ARG B O 1
ATOM 6068 N N . SER B 1 322 ? -31.202 16.478 -48.942 1.00 63.18 322 SER B N 1
ATOM 6069 C CA . SER B 1 322 ? -30.442 16.015 -50.092 1.00 63.00 322 SER B CA 1
ATOM 6070 C C . SER B 1 322 ? -28.986 16.419 -49.913 1.00 65.83 322 SER B C 1
ATOM 6071 O O . SER B 1 322 ? -28.677 17.414 -49.252 1.00 64.89 322 SER B O 1
ATOM 6074 N N . MET B 1 323 ? -28.083 15.617 -50.476 1.00 67.68 323 MET B N 1
ATOM 6075 C CA . MET B 1 323 ? -26.659 15.872 -50.270 1.00 65.30 323 MET B CA 1
ATOM 6076 C C . MET B 1 323 ? 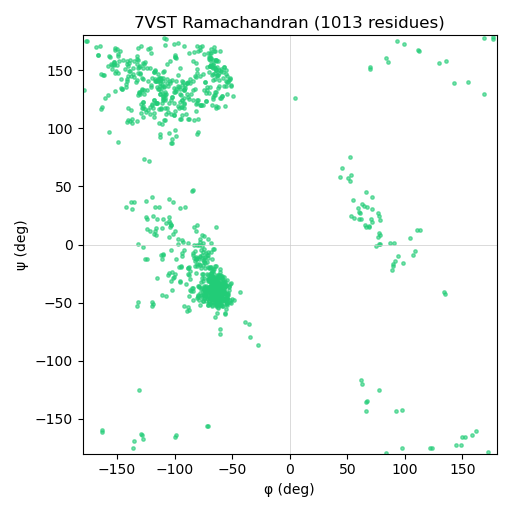-26.223 17.277 -50.672 1.00 66.15 323 MET B C 1
ATOM 6077 O O . MET B 1 323 ? -25.448 17.886 -49.915 1.00 66.92 323 MET B O 1
ATOM 6082 N N . PRO B 1 324 ? -26.649 17.845 -51.807 1.00 65.49 324 PRO B N 1
ATOM 6083 C CA . PRO B 1 324 ? -26.184 19.195 -52.167 1.00 64.54 324 PRO B CA 1
ATOM 6084 C C . PRO B 1 324 ? -26.799 20.317 -51.340 1.00 62.56 324 PRO B C 1
ATOM 6085 O O . PRO B 1 324 ? -26.344 21.461 -51.461 1.00 61.87 324 PRO B O 1
ATOM 6089 N N . THR B 1 325 ? -27.822 20.043 -50.537 1.00 61.48 325 THR B N 1
ATOM 6090 C CA . THR B 1 325 ? -28.350 21.046 -49.620 1.00 62.52 325 THR B CA 1
ATOM 6091 C C . THR B 1 325 ? -27.260 21.490 -48.646 1.00 64.07 325 THR B C 1
ATOM 6092 O O . THR B 1 325 ? -26.337 20.732 -48.340 1.00 66.49 325 THR B O 1
ATOM 6096 N N . SER B 1 326 ? -27.347 22.738 -48.172 1.00 63.11 326 SER B N 1
ATOM 6097 C CA . SER B 1 326 ? -26.303 23.221 -47.276 1.00 63.74 326 SER B CA 1
ATOM 6098 C C . SER B 1 326 ? -26.398 22.492 -45.943 1.00 59.94 326 SER B C 1
ATOM 6099 O O . SER B 1 326 ? -27.425 21.904 -45.593 1.00 57.66 326 SER B O 1
ATOM 6102 N N . GLN B 1 327 ? -25.307 22.540 -45.193 1.00 61.48 327 GLN B N 1
ATOM 6103 C CA . GLN B 1 327 ? -25.221 21.841 -43.922 1.00 63.27 327 GLN B CA 1
ATOM 6104 C C . GLN B 1 327 ? -25.828 22.619 -42.759 1.00 65.02 327 GLN B C 1
ATOM 6105 O O . GLN B 1 327 ? -25.573 22.253 -41.609 1.00 65.55 327 GLN B O 1
ATOM 6111 N N . ALA B 1 328 ? -26.627 23.661 -43.022 1.00 64.37 328 ALA B N 1
ATOM 6112 C CA . ALA B 1 328 ? -27.212 24.435 -41.931 1.00 59.92 328 ALA B CA 1
ATOM 6113 C C . ALA B 1 328 ? -27.976 23.541 -40.961 1.00 60.38 328 ALA B C 1
ATOM 6114 O O . ALA B 1 328 ? -27.845 23.683 -39.741 1.00 67.97 328 ALA B O 1
ATOM 6116 N N . ALA B 1 329 ? -28.762 22.597 -41.485 1.00 65.61 329 ALA B N 1
ATOM 6117 C CA . ALA B 1 329 ? -29.521 21.704 -40.614 1.00 62.80 329 ALA B CA 1
ATOM 6118 C C . ALA B 1 329 ? -28.611 20.751 -39.840 1.00 65.28 329 ALA B C 1
ATOM 6119 O O . ALA B 1 329 ? -28.963 20.334 -38.731 1.00 62.95 329 ALA B O 1
ATOM 6121 N N . ASP B 1 330 ? -27.452 20.390 -40.404 1.00 66.81 330 ASP B N 1
ATOM 6122 C CA . ASP B 1 330 ? -26.493 19.549 -39.686 1.00 64.75 330 ASP B CA 1
ATOM 6123 C C . ASP B 1 330 ? -26.129 20.150 -38.335 1.00 67.44 330 ASP B C 1
ATOM 6124 O O . ASP B 1 330 ? -26.088 19.446 -37.318 1.00 63.45 330 ASP B O 1
ATOM 6129 N N . ARG B 1 331 ? -25.821 21.453 -38.321 1.00 65.96 331 ARG B N 1
ATOM 6130 C CA . ARG B 1 331 ? -25.417 22.117 -37.088 1.00 58.24 331 ARG B CA 1
ATOM 6131 C C . ARG B 1 331 ? -26.523 22.054 -36.046 1.00 65.38 331 ARG B C 1
ATOM 6132 O O . ARG B 1 331 ? -26.251 21.899 -34.850 1.00 72.28 331 ARG B O 1
ATOM 6140 N N . VAL B 1 332 ? -27.780 22.175 -36.476 1.00 62.43 332 VAL B N 1
ATOM 6141 C CA . VAL B 1 332 ? -28.882 22.123 -35.521 1.00 63.24 332 VAL B CA 1
ATOM 6142 C C . VAL B 1 332 ? -29.041 20.711 -34.969 1.00 67.17 332 VAL B C 1
ATOM 6143 O O . VAL B 1 332 ? -29.134 20.510 -33.753 1.00 69.35 332 VAL B O 1
ATOM 6147 N N . ALA B 1 333 ? -29.064 19.711 -35.854 1.00 65.32 333 ALA B N 1
ATOM 6148 C CA . ALA B 1 333 ? -29.206 18.330 -35.403 1.00 65.85 333 ALA B CA 1
ATOM 6149 C C . ALA B 1 333 ? -28.114 17.952 -34.410 1.00 65.88 333 ALA B C 1
ATOM 6150 O O . ALA B 1 333 ? -28.357 17.187 -33.469 1.00 65.78 333 ALA B O 1
ATOM 6152 N N . ALA B 1 334 ? -26.903 18.478 -34.605 1.00 63.95 334 ALA B N 1
ATOM 6153 C CA . ALA B 1 334 ? -25.799 18.144 -33.712 1.00 58.95 334 ALA B CA 1
ATOM 6154 C C . ALA B 1 334 ? -26.067 18.640 -32.293 1.00 67.74 334 ALA B C 1
ATOM 6155 O O . ALA B 1 334 ? -25.820 17.920 -31.320 1.00 72.52 334 ALA B O 1
ATOM 6157 N N . LYS B 1 335 ? -26.594 19.860 -32.158 1.00 67.94 335 LYS B N 1
ATOM 6158 C CA . LYS B 1 335 ? -26.906 20.401 -30.840 1.00 64.03 335 LYS B CA 1
ATOM 6159 C C . LYS B 1 335 ? -28.105 19.703 -30.213 1.00 68.04 335 LYS B C 1
ATOM 6160 O O . LYS B 1 335 ? -28.172 19.581 -28.985 1.00 78.68 335 LYS B O 1
ATOM 6166 N N . LEU B 1 336 ? -29.056 19.236 -31.021 1.00 67.54 336 LEU B N 1
ATOM 6167 C CA . LEU B 1 336 ? -30.182 18.476 -30.483 1.00 67.17 336 LEU B CA 1
ATOM 6168 C C . LEU B 1 336 ? -29.851 17.010 -30.231 1.00 69.91 336 LEU B C 1
ATOM 6169 O O . LEU B 1 336 ? -30.663 16.312 -29.614 1.00 73.69 336 LEU B O 1
ATOM 6174 N N . GLY B 1 337 ? -28.711 16.521 -30.710 1.00 68.19 337 GLY B N 1
ATOM 6175 C CA . GLY B 1 337 ? -28.363 15.119 -30.550 1.00 64.86 337 GLY B CA 1
ATOM 6176 C C . GLY B 1 337 ? -29.266 14.159 -31.292 1.00 73.41 337 GLY B C 1
ATOM 6177 O O . GLY B 1 337 ? -29.686 13.143 -30.722 1.00 73.63 337 GLY B O 1
ATOM 6178 N N . ILE B 1 338 ? -29.583 14.463 -32.555 1.00 73.62 338 ILE B N 1
ATOM 6179 C CA . ILE B 1 338 ? -30.398 13.613 -33.411 1.00 66.33 338 ILE B CA 1
ATOM 6180 C C . ILE B 1 338 ? -29.634 13.380 -34.705 1.00 64.22 338 ILE B C 1
ATOM 6181 O O . ILE B 1 338 ? -28.751 14.153 -35.077 1.00 69.10 338 ILE B O 1
ATOM 6186 N N . ASP B 1 339 ? -29.960 12.278 -35.378 1.00 71.29 339 ASP B N 1
ATOM 6187 C CA . ASP B 1 339 ? -29.259 11.928 -36.609 1.00 69.50 339 ASP B CA 1
ATOM 6188 C C . ASP B 1 339 ? -29.605 12.910 -37.722 1.00 68.90 339 ASP B C 1
ATOM 6189 O O . ASP B 1 339 ? -30.676 13.521 -37.737 1.00 65.75 339 ASP B O 1
ATOM 6194 N N . CYS B 1 340 ? -28.680 13.050 -38.667 1.00 67.43 340 CYS B N 1
ATOM 6195 C CA . CYS B 1 340 ? -28.879 13.882 -39.846 1.00 60.63 340 CYS B CA 1
ATOM 6196 C C . CYS B 1 340 ? -28.446 13.085 -41.070 1.00 62.28 340 CYS B C 1
ATOM 6197 O O . CYS B 1 340 ? -27.246 12.904 -41.302 1.00 65.25 340 CYS B O 1
ATOM 6200 N N . TYR B 1 341 ? -29.420 12.625 -41.853 1.00 59.50 341 TYR B N 1
ATOM 6201 C CA . TYR B 1 341 ? -29.163 11.784 -43.016 1.00 63.61 341 TYR B CA 1
ATOM 6202 C C . TYR B 1 341 ? -28.935 12.626 -44.269 1.00 62.96 341 TYR B C 1
ATOM 6203 O O . TYR B 1 341 ? -29.627 13.620 -44.502 1.00 65.67 341 TYR B O 1
ATOM 6212 N N . GLU B 1 342 ? -27.955 12.216 -45.067 1.00 58.58 342 GLU B N 1
ATOM 6213 C CA . GLU B 1 342 ? -27.577 12.867 -46.321 1.00 58.18 342 GLU B CA 1
ATOM 6214 C C . GLU B 1 342 ? -27.967 11.911 -47.447 1.00 61.02 342 GLU B C 1
ATOM 6215 O O . GLU B 1 342 ? -27.295 10.901 -47.669 1.00 67.55 342 GLU B O 1
ATOM 6221 N N . THR B 1 343 ? -29.064 12.209 -48.141 1.00 61.82 343 THR B N 1
ATOM 6222 C CA . THR B 1 343 ? -29.595 11.347 -49.194 1.00 64.73 343 THR B CA 1
ATOM 6223 C C . THR B 1 343 ? -29.289 11.905 -50.584 1.00 67.80 343 THR B C 1
ATOM 6224 O O . THR B 1 343 ? -29.053 13.106 -50.752 1.00 63.24 343 THR B O 1
ATOM 6228 N N . PRO B 1 344 ? -29.301 11.060 -51.620 1.00 71.13 344 PRO B N 1
ATOM 6229 C CA . PRO B 1 344 ? -29.170 11.586 -52.979 1.00 69.45 344 PRO B CA 1
ATOM 6230 C C . PRO B 1 344 ? -30.353 12.476 -53.315 1.00 66.18 344 PRO B C 1
ATOM 6231 O O . PRO B 1 344 ? -31.403 12.449 -52.670 1.00 70.05 344 PRO B O 1
ATOM 6235 N N . THR B 1 345 ? -30.172 13.341 -54.298 1.00 70.33 345 THR B N 1
ATOM 6236 C CA . THR B 1 345 ? -31.241 14.329 -54.601 1.00 78.77 345 THR B CA 1
ATOM 6237 C C . THR B 1 345 ? -32.566 13.617 -54.885 1.00 77.80 345 THR B C 1
ATOM 6238 O O . THR B 1 345 ? -32.614 12.825 -55.838 1.00 75.94 345 THR B O 1
ATOM 6242 N N . GLY B 1 346 ? -33.592 13.896 -54.079 1.00 76.84 346 GLY B N 1
ATOM 6243 C CA . GLY B 1 346 ? -34.928 13.316 -54.310 1.00 72.95 346 GLY B CA 1
ATOM 6244 C C . GLY B 1 346 ? -35.759 13.225 -53.047 1.00 78.68 346 GLY B C 1
ATOM 6245 O O . GLY B 1 346 ? -35.194 12.886 -51.999 1.00 79.03 346 GLY B O 1
ATOM 6246 N N . TRP B 1 347 ? -37.057 13.516 -53.138 1.00 75.72 347 TRP B N 1
ATOM 6247 C CA . TRP B 1 347 ? -37.966 13.343 -51.975 1.00 72.37 347 TRP B CA 1
ATOM 6248 C C . TRP B 1 347 ? -38.315 11.868 -51.854 1.00 71.43 347 TRP B C 1
ATOM 6249 O O . TRP B 1 347 ? -38.897 11.480 -50.837 1.00 76.96 347 TRP B O 1
ATOM 6260 N N . LYS B 1 348 ? -37.991 11.088 -52.878 1.00 74.01 348 LYS B N 1
ATOM 6261 C CA . LYS B 1 348 ? -38.232 9.633 -52.857 1.00 73.26 348 LYS B CA 1
ATOM 6262 C C . LYS B 1 348 ? -37.334 9.004 -51.805 1.00 75.09 348 LYS B C 1
ATOM 6263 O O . LYS B 1 348 ? -37.803 8.110 -51.097 1.00 70.39 348 LYS B O 1
ATOM 6269 N N . PHE B 1 349 ? -36.090 9.463 -51.724 1.00 72.98 349 PHE B N 1
ATOM 6270 C CA . PHE B 1 349 ? -35.118 8.890 -50.765 1.00 71.72 349 PHE B CA 1
ATOM 6271 C C . PHE B 1 349 ? -35.533 9.232 -49.335 1.00 68.60 349 PHE B C 1
ATOM 6272 O O . PHE B 1 349 ? -35.148 8.498 -48.423 1.00 73.88 349 PHE B O 1
ATOM 6280 N N . PHE B 1 350 ? -36.294 10.305 -49.147 1.00 66.32 350 PHE B N 1
ATOM 6281 C CA . PHE B 1 350 ? -36.796 10.605 -47.813 1.00 63.41 350 PHE B CA 1
ATOM 6282 C C . PHE B 1 350 ? -37.824 9.576 -47.371 1.00 71.03 350 PHE B C 1
ATOM 6283 O O . PHE B 1 350 ? -38.016 9.368 -46.165 1.00 70.93 350 PHE B O 1
ATOM 6291 N N . GLY B 1 351 ? -38.483 8.925 -48.335 1.00 66.01 351 GLY B N 1
ATOM 6292 C CA . GLY B 1 351 ? -39.642 8.105 -48.020 1.00 60.90 351 GLY B CA 1
ATOM 6293 C C . GLY B 1 351 ? -39.334 6.986 -47.047 1.00 65.41 351 GLY B C 1
ATOM 6294 O O . GLY B 1 351 ? -40.045 6.799 -46.058 1.00 69.36 351 GLY B O 1
ATOM 6295 N N . ASN B 1 352 ? -38.265 6.231 -47.307 1.00 68.62 352 ASN B N 1
ATOM 6296 C CA . ASN B 1 352 ? -37.906 5.140 -46.406 1.00 64.05 352 ASN B CA 1
ATOM 6297 C C . ASN B 1 352 ? -37.581 5.659 -45.009 1.00 70.60 352 ASN B C 1
ATOM 6298 O O . ASN B 1 352 ? -37.953 5.037 -44.006 1.00 71.51 352 ASN B O 1
ATOM 6303 N N . LEU B 1 353 ? -36.905 6.808 -44.917 1.00 68.86 353 LEU B N 1
ATOM 6304 C CA . LEU B 1 353 ? -36.520 7.324 -43.606 1.00 66.33 353 LEU B CA 1
ATOM 6305 C C . LEU B 1 353 ? -37.729 7.833 -42.827 1.00 69.58 353 LEU B C 1
ATOM 6306 O O . LEU B 1 353 ? -37.792 7.676 -41.602 1.00 67.85 353 LEU B O 1
ATOM 6311 N N . LEU B 1 354 ? -38.696 8.449 -43.513 1.00 69.74 354 LEU B N 1
ATOM 6312 C CA . LEU B 1 354 ? -39.901 8.903 -42.826 1.00 66.51 354 LEU B CA 1
ATOM 6313 C C . LEU B 1 354 ? -40.755 7.722 -42.375 1.00 68.42 354 LEU B C 1
ATOM 6314 O O . LEU B 1 354 ? -41.293 7.725 -41.261 1.00 65.59 354 LEU B O 1
ATOM 6319 N N . ASP B 1 355 ? -40.886 6.700 -43.227 1.00 71.35 355 ASP B N 1
ATOM 6320 C CA . ASP B 1 355 ? -41.720 5.549 -42.889 1.00 69.32 355 ASP B CA 1
ATOM 6321 C C . ASP B 1 355 ? -41.168 4.807 -41.681 1.00 68.71 355 ASP B C 1
ATOM 6322 O O . ASP B 1 355 ? -41.930 4.357 -40.817 1.00 77.68 355 ASP B O 1
ATOM 6327 N N . ALA B 1 356 ? -39.843 4.675 -41.604 1.00 70.49 356 ALA B N 1
ATOM 6328 C CA . ALA B 1 356 ? -39.160 4.000 -40.506 1.00 67.03 356 ALA B CA 1
ATOM 6329 C C . ALA B 1 356 ? -39.084 4.832 -39.229 1.00 67.17 356 ALA B C 1
ATOM 6330 O O . ALA B 1 356 ? -38.533 4.353 -38.233 1.00 72.19 356 ALA B O 1
ATOM 6332 N N . GLY B 1 357 ? -39.601 6.058 -39.227 1.00 65.28 357 GLY B N 1
ATOM 6333 C CA . GLY B 1 357 ? -39.474 6.911 -38.060 1.00 62.24 357 GLY B CA 1
ATOM 6334 C C . GLY B 1 357 ? -38.057 7.325 -37.720 1.00 70.78 357 GLY B C 1
ATOM 6335 O O . GLY B 1 357 ? -37.800 7.754 -36.591 1.00 68.32 357 GLY B O 1
ATOM 6336 N N . LYS B 1 358 ? -37.116 7.194 -38.658 1.00 68.35 358 LYS B N 1
ATOM 6337 C CA . LYS B 1 358 ? -35.770 7.694 -38.418 1.00 64.43 358 LYS B CA 1
ATOM 6338 C C . LYS B 1 358 ? -35.672 9.205 -38.606 1.00 70.61 358 LYS B C 1
ATOM 6339 O O . LYS B 1 358 ? -34.712 9.813 -38.117 1.00 73.35 358 LYS B O 1
ATOM 6345 N N . VAL B 1 359 ? -36.651 9.820 -39.276 1.00 69.80 359 VAL B N 1
ATOM 6346 C CA . VAL B 1 359 ? -36.600 11.224 -39.679 1.00 64.44 359 VAL B CA 1
ATOM 6347 C C . VAL B 1 359 ? -37.983 11.847 -39.525 1.00 65.26 359 VAL B C 1
ATOM 6348 O O . VAL B 1 359 ? -38.997 11.234 -39.878 1.00 68.10 359 VAL B O 1
ATOM 6352 N N . THR B 1 360 ? -38.021 13.071 -39.000 1.00 63.00 360 THR B N 1
ATOM 6353 C CA . THR B 1 360 ? -39.247 13.848 -38.854 1.00 61.59 360 THR B CA 1
ATOM 6354 C C . THR B 1 360 ? -39.340 15.011 -39.833 1.00 61.24 360 THR B C 1
ATOM 6355 O O . THR B 1 360 ? -40.400 15.224 -40.421 1.00 66.22 360 THR B O 1
ATOM 6359 N N . LEU B 1 361 ? -38.264 15.777 -40.026 1.00 62.66 361 LEU B N 1
ATOM 6360 C CA . LEU B 1 361 ? -38.239 16.896 -40.965 1.00 64.81 361 LEU B CA 1
ATOM 6361 C C . LEU B 1 361 ? -37.221 16.627 -42.064 1.00 62.88 361 LEU B C 1
ATOM 6362 O O . LEU B 1 361 ? -36.207 15.958 -41.840 1.00 65.05 361 LEU B O 1
ATOM 6367 N N . CYS B 1 362 ? -37.489 17.168 -43.254 1.00 60.49 362 CYS B N 1
ATOM 6368 C CA . CYS B 1 362 ? -36.587 16.998 -44.391 1.00 60.88 362 CYS B CA 1
ATOM 6369 C C . CYS B 1 362 ? -36.707 18.176 -45.350 1.00 60.28 362 CYS B C 1
ATOM 6370 O O . CYS B 1 362 ? -37.723 18.879 -45.382 1.00 59.93 362 CYS B O 1
ATOM 6373 N N . GLY B 1 363 ? -35.647 18.379 -46.137 1.00 54.67 363 GLY B N 1
ATOM 6374 C CA . GLY B 1 363 ? -35.595 19.501 -47.060 1.00 57.71 363 GLY B CA 1
ATOM 6375 C C . GLY B 1 363 ? -34.677 19.245 -48.239 1.00 60.48 363 GLY B C 1
ATOM 6376 O O . GLY B 1 363 ? -33.740 18.446 -48.166 1.00 60.97 363 GLY B O 1
ATOM 6377 N N . GLU B 1 364 ? -34.960 19.942 -49.341 1.00 59.89 364 GLU B N 1
ATOM 6378 C CA . GLU B 1 364 ? -34.184 19.821 -50.569 1.00 62.53 364 GLU B CA 1
ATOM 6379 C C . GLU B 1 364 ? -33.824 21.215 -51.045 1.00 63.22 364 GLU B C 1
ATOM 6380 O O . GLU B 1 364 ? -34.696 22.086 -51.127 1.00 63.80 364 GLU B O 1
ATOM 6386 N N . GLU B 1 365 ? -32.542 21.416 -51.350 1.00 61.78 365 GLU B N 1
ATOM 6387 C CA . GLU B 1 365 ? -32.062 22.683 -51.888 1.00 60.71 365 GLU B CA 1
ATOM 6388 C C . GLU B 1 365 ? -32.893 23.128 -53.089 1.00 62.94 365 GLU B C 1
ATOM 6389 O O . GLU B 1 365 ? -33.258 22.323 -53.949 1.00 65.12 365 GLU B O 1
ATOM 6395 N N . SER B 1 366 ? -33.210 24.423 -53.124 1.00 67.23 366 SER B N 1
ATOM 6396 C CA . SER B 1 366 ? -33.957 25.064 -54.212 1.00 66.72 366 SER B CA 1
ATOM 6397 C C . SER B 1 366 ? -35.280 24.355 -54.527 1.00 68.76 366 SER B C 1
ATOM 6398 O O . SER B 1 366 ? -35.804 24.474 -55.640 1.00 68.28 366 SER B O 1
ATOM 6401 N N . PHE B 1 367 ? -35.858 23.635 -53.564 1.00 68.06 367 PHE B N 1
ATOM 6402 C CA . PHE B 1 367 ? -37.143 22.987 -53.801 1.00 66.64 367 PHE B CA 1
ATOM 6403 C C . PHE B 1 367 ? -38.130 23.240 -52.662 1.00 69.69 367 PHE B C 1
ATOM 6404 O O . PHE B 1 367 ? -39.257 23.682 -52.915 1.00 72.10 367 PHE B O 1
ATOM 6412 N N . GLY B 1 368 ? -37.748 22.958 -51.420 1.00 62.73 368 GLY B N 1
ATOM 6413 C CA . GLY B 1 368 ? -38.608 23.245 -50.288 1.00 61.97 368 GLY B CA 1
ATOM 6414 C C . GLY B 1 368 ? -38.346 22.309 -49.122 1.00 61.69 368 GLY B C 1
ATOM 6415 O O . GLY B 1 368 ? -37.339 21.608 -49.072 1.00 63.98 368 GLY B O 1
ATOM 6416 N N . THR B 1 369 ? -39.286 22.315 -48.174 1.00 63.35 369 THR B N 1
ATOM 6417 C CA . THR B 1 369 ? -39.183 21.535 -46.947 1.00 55.15 369 THR B CA 1
ATOM 6418 C C . THR B 1 369 ? -40.456 20.720 -46.742 1.00 62.46 369 THR B C 1
ATOM 6419 O O . THR B 1 369 ? -41.452 20.890 -47.451 1.00 63.68 369 THR B O 1
ATOM 6423 N N . GLY B 1 370 ? -40.412 19.823 -45.760 1.00 61.04 370 GLY B N 1
ATOM 6424 C CA . GLY B 1 370 ? -41.557 18.984 -45.446 1.00 60.96 370 GLY B CA 1
ATOM 6425 C C . GLY B 1 370 ? -41.270 18.108 -44.245 1.00 62.84 370 GLY B C 1
ATOM 6426 O O . GLY B 1 370 ? -40.155 18.083 -43.716 1.00 66.94 370 GLY B O 1
ATOM 6427 N N . SER B 1 371 ? -42.296 17.377 -43.815 1.00 61.71 371 SER B N 1
ATOM 6428 C CA . SER B 1 371 ? -42.170 16.484 -42.669 1.00 59.05 371 SER B CA 1
ATOM 6429 C C . SER B 1 371 ? -42.844 15.164 -42.999 1.00 59.80 371 SER B C 1
ATOM 6430 O O . SER B 1 371 ? -43.341 14.951 -44.107 1.00 63.79 371 SER B O 1
ATOM 6433 N N . ASN B 1 372 ? -42.894 14.280 -42.016 1.00 59.79 372 ASN B N 1
ATOM 6434 C CA . ASN B 1 372 ? -43.552 13.003 -42.222 1.00 62.44 372 ASN B CA 1
ATOM 6435 C C . ASN B 1 372 ? -45.069 13.108 -42.201 1.00 61.24 372 ASN B C 1
ATOM 6436 O O . ASN B 1 372 ? -45.736 12.070 -42.209 1.00 65.28 372 ASN B O 1
ATOM 6441 N N . HIS B 1 373 ? -45.635 14.316 -42.177 1.00 58.77 373 HIS B N 1
ATOM 6442 C CA . HIS B 1 373 ? -47.088 14.417 -42.246 1.00 61.74 373 HIS B CA 1
ATOM 6443 C C . HIS B 1 373 ? -47.605 13.962 -43.607 1.00 64.48 373 HIS B C 1
ATOM 6444 O O . HIS B 1 373 ? -48.680 13.357 -43.688 1.00 69.95 373 HIS B O 1
ATOM 6451 N N . VAL B 1 374 ? -46.851 14.221 -44.676 1.00 64.35 374 VAL B N 1
ATOM 6452 C CA . VAL B 1 374 ? -47.118 13.646 -45.991 1.00 63.45 374 VAL B CA 1
ATOM 6453 C C . VAL B 1 374 ? -45.826 13.016 -46.499 1.00 62.09 374 VAL B C 1
ATOM 6454 O O . VAL B 1 374 ? -44.895 12.774 -45.726 1.00 63.80 374 VAL B O 1
ATOM 6458 N N . ARG B 1 375 ? -45.758 12.737 -47.798 1.00 57.13 375 ARG B N 1
ATOM 6459 C CA . ARG B 1 375 ? -44.545 12.202 -48.403 1.00 58.14 375 ARG B CA 1
ATOM 6460 C C . ARG B 1 375 ? -44.058 13.075 -49.552 1.00 60.33 375 ARG B C 1
ATOM 6461 O O . ARG B 1 375 ? -43.308 12.607 -50.409 1.00 60.09 375 ARG B O 1
ATOM 6469 N N . GLU B 1 376 ? -44.465 14.338 -49.574 1.00 60.04 376 GLU B N 1
ATOM 6470 C CA . GLU B 1 376 ? -44.056 15.288 -50.590 1.00 58.65 376 GLU B CA 1
ATOM 6471 C C . GLU B 1 376 ? -43.615 16.583 -49.930 1.00 59.98 376 GLU B C 1
ATOM 6472 O O . GLU B 1 376 ? -43.927 16.850 -48.768 1.00 61.07 376 GLU B O 1
ATOM 6478 N N . LYS B 1 377 ? -42.883 17.387 -50.695 1.00 61.91 377 LYS B N 1
ATOM 6479 C CA . LYS B 1 377 ? -42.653 18.772 -50.318 1.00 61.22 377 LYS B CA 1
ATOM 6480 C C . LYS B 1 377 ? -43.987 19.469 -50.085 1.00 63.28 377 LYS B C 1
ATOM 6481 O O . LYS B 1 377 ? -44.985 19.186 -50.752 1.00 66.41 377 LYS B O 1
ATOM 6487 N N . ASP B 1 378 ? -44.003 20.388 -49.124 1.00 62.05 378 ASP B N 1
ATOM 6488 C CA . ASP B 1 378 ? -45.228 21.090 -48.754 1.00 61.56 378 ASP B CA 1
ATOM 6489 C C . ASP B 1 378 ? -44.897 22.549 -48.471 1.00 65.12 378 ASP B C 1
ATOM 6490 O O . ASP B 1 378 ? -44.303 22.865 -47.435 1.00 66.36 378 ASP B O 1
ATOM 6495 N N . GLY B 1 379 ? -45.289 23.435 -49.389 1.00 63.12 379 GLY B N 1
ATOM 6496 C CA . GLY B 1 379 ? -45.002 24.848 -49.214 1.00 59.78 379 GLY B CA 1
ATOM 6497 C C . GLY B 1 379 ? -45.872 25.505 -48.155 1.00 64.52 379 GLY B C 1
ATOM 6498 O O . GLY B 1 379 ? -45.378 26.288 -47.340 1.00 67.83 379 GLY B O 1
ATOM 6499 N N . LEU B 1 380 ? -47.182 25.213 -48.161 1.00 62.59 380 LEU B N 1
ATOM 6500 C CA . LEU B 1 380 ? -48.055 25.774 -47.130 1.00 68.87 380 LEU B CA 1
ATOM 6501 C C . LEU B 1 380 ? -47.652 25.303 -45.746 1.00 67.95 380 LEU B C 1
ATOM 6502 O O . LEU B 1 380 ? -47.685 26.084 -44.785 1.00 70.74 380 LEU B O 1
ATOM 6507 N N . TRP B 1 381 ? -47.308 24.021 -45.617 1.00 64.92 381 TRP B N 1
ATOM 6508 C CA . TRP B 1 381 ? -46.845 23.504 -44.335 1.00 63.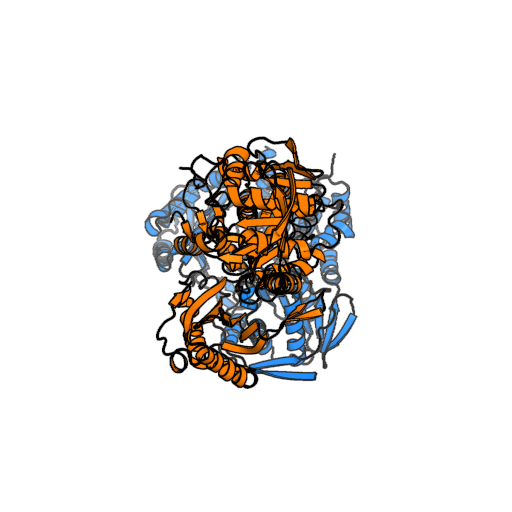94 381 TRP B CA 1
ATOM 6509 C C . TRP B 1 381 ? -45.717 24.367 -43.785 1.00 66.40 381 TRP B C 1
ATOM 6510 O O . TRP B 1 381 ? -45.763 24.797 -42.628 1.00 69.13 381 TRP B O 1
ATOM 6521 N N . ALA B 1 382 ? -44.721 24.680 -44.623 1.00 62.97 382 ALA B N 1
ATOM 6522 C CA . ALA B 1 382 ? -43.629 25.544 -44.179 1.00 64.93 382 ALA B CA 1
ATOM 6523 C C . ALA B 1 382 ? -44.121 26.951 -43.850 1.00 68.81 382 ALA B C 1
ATOM 6524 O O . ALA B 1 382 ? -43.668 27.560 -42.874 1.00 69.45 382 ALA B O 1
ATOM 6526 N N . VAL B 1 383 ? -45.050 27.485 -44.650 1.00 66.08 383 VAL B N 1
ATOM 6527 C CA . VAL B 1 383 ? -45.568 28.830 -44.399 1.00 65.15 383 VAL B CA 1
ATOM 6528 C C . VAL B 1 383 ? -46.271 28.888 -43.050 1.00 65.49 383 VAL B C 1
ATOM 6529 O O . VAL B 1 383 ? -46.058 29.813 -42.258 1.00 65.62 383 VAL B O 1
ATOM 6533 N N . LEU B 1 384 ? -47.139 27.907 -42.779 1.00 67.07 384 LEU B N 1
ATOM 6534 C CA . LEU B 1 384 ? -47.819 27.849 -41.490 1.00 67.96 384 LEU B CA 1
ATOM 6535 C C . LEU B 1 384 ? -46.832 27.590 -40.361 1.00 67.20 384 LEU B C 1
ATOM 6536 O O . LEU B 1 384 ? -46.932 28.200 -39.296 1.00 73.25 384 LEU B O 1
ATOM 6541 N N . PHE B 1 385 ? -45.868 26.694 -40.582 1.00 70.34 385 PHE B N 1
ATOM 6542 C CA . PHE B 1 385 ? -44.874 26.381 -39.558 1.00 69.02 385 PHE B CA 1
ATOM 6543 C C . PHE B 1 385 ? -44.038 27.607 -39.214 1.00 68.89 385 PHE B C 1
ATOM 6544 O O . PHE B 1 385 ? -43.687 27.828 -38.049 1.00 70.06 385 PHE B O 1
ATOM 6552 N N . TRP B 1 386 ? -43.719 28.426 -40.215 1.00 68.15 386 TRP B N 1
ATOM 6553 C CA . TRP B 1 386 ? -43.081 29.706 -39.937 1.00 65.35 386 TRP B CA 1
ATOM 6554 C C . TRP B 1 386 ? -44.034 30.627 -39.197 1.00 72.69 386 TRP B C 1
ATOM 6555 O O . TRP B 1 386 ? -43.632 31.344 -38.271 1.00 73.80 386 TRP B O 1
ATOM 6566 N N . LEU B 1 387 ? -45.306 30.652 -39.571 1.00 74.11 387 LEU B N 1
ATOM 6567 C CA . LEU B 1 387 ? -46.222 31.638 -38.935 1.00 69.81 387 LEU B CA 1
ATOM 6568 C C . LEU B 1 387 ? -46.459 31.265 -37.473 1.00 70.29 387 LEU B C 1
ATOM 6569 O O . LEU B 1 387 ? -46.575 32.180 -36.661 1.00 74.05 387 LEU B O 1
ATOM 6574 N N . ASN B 1 388 ? -46.532 29.976 -37.162 1.00 71.99 388 ASN B N 1
ATOM 6575 C CA . ASN B 1 388 ? -46.694 29.532 -35.758 1.00 74.24 388 ASN B CA 1
ATOM 6576 C C . ASN B 1 388 ? -45.476 29.989 -34.974 1.00 79.44 388 ASN B C 1
ATOM 6577 O O . ASN B 1 388 ? -45.625 30.343 -33.805 1.00 78.26 388 ASN B O 1
ATOM 6582 N N . ILE B 1 389 ? -44.316 29.963 -35.612 1.00 75.61 389 ILE B N 1
ATOM 6583 C CA . ILE B 1 389 ? -43.091 30.334 -34.903 1.00 77.07 389 ILE B CA 1
ATOM 6584 C C . ILE B 1 389 ? -43.067 31.832 -34.640 1.00 75.95 389 ILE B C 1
ATOM 6585 O O . ILE B 1 389 ? -42.736 32.286 -33.543 1.00 79.73 389 ILE B O 1
ATOM 6590 N N . LEU B 1 390 ? -43.418 32.618 -35.660 1.00 74.66 390 LEU B N 1
ATOM 6591 C CA . LEU B 1 390 ? -43.494 34.060 -35.489 1.00 76.15 390 LEU B CA 1
ATOM 6592 C C . LEU B 1 390 ? -44.480 34.439 -34.395 1.00 78.83 390 LEU B C 1
ATOM 6593 O O . LEU B 1 390 ? -44.259 35.425 -33.687 1.00 80.38 390 LEU B O 1
ATOM 6598 N N . ALA B 1 391 ? -45.560 33.668 -34.231 1.00 75.84 391 ALA B N 1
ATOM 6599 C CA . ALA B 1 391 ? -46.573 34.012 -33.241 1.00 78.94 391 ALA B CA 1
ATOM 6600 C C . ALA B 1 391 ? -46.109 33.718 -31.821 1.00 83.97 391 ALA B C 1
ATOM 6601 O O . ALA B 1 391 ? -46.540 34.395 -30.881 1.00 90.60 391 ALA B O 1
ATOM 6603 N N . VAL B 1 392 ? -45.235 32.732 -31.650 1.00 80.73 392 VAL B N 1
ATOM 6604 C CA . VAL B 1 392 ? -44.783 32.331 -30.323 1.00 77.88 392 VAL B CA 1
ATOM 6605 C C . VAL B 1 392 ? -43.578 33.146 -29.877 1.00 82.64 392 VAL B C 1
ATOM 6606 O O . VAL B 1 392 ? -43.525 33.610 -28.736 1.00 90.38 392 VAL B O 1
ATOM 6610 N N . ARG B 1 393 ? -42.606 33.346 -30.766 1.00 80.08 393 ARG B N 1
ATOM 6611 C CA . ARG B 1 393 ? -41.395 34.074 -30.415 1.00 79.48 393 ARG B CA 1
ATOM 6612 C C . ARG B 1 393 ? -41.563 35.589 -30.496 1.00 83.81 393 ARG B C 1
ATOM 6613 O O . ARG B 1 393 ? -40.741 36.319 -29.929 1.00 85.85 393 ARG B O 1
ATOM 6621 N N . GLN B 1 394 ? -42.586 36.072 -31.195 1.00 83.10 394 GLN B N 1
ATOM 6622 C CA . GLN B 1 394 ? -42.943 37.489 -31.220 1.00 86.42 394 GLN B CA 1
ATOM 6623 C C . GLN B 1 394 ? -41.748 38.360 -31.608 1.00 85.92 394 GLN B C 1
ATOM 6624 O O . GLN B 1 394 ? -41.310 39.234 -30.857 1.00 94.74 394 GLN B O 1
ATOM 6630 N N . THR B 1 395 ? -41.216 38.103 -32.802 1.00 82.92 395 THR B N 1
ATOM 6631 C CA . THR B 1 395 ? -40.093 38.872 -33.325 1.00 85.14 395 THR B CA 1
ATOM 6632 C C . THR B 1 395 ? -40.024 38.651 -34.831 1.00 82.37 395 THR B C 1
ATOM 6633 O O . THR B 1 395 ? -40.381 37.568 -35.304 1.00 85.95 395 THR B O 1
ATOM 6637 N N . PRO B 1 396 ? -39.614 39.653 -35.610 1.00 80.17 396 PRO B N 1
ATOM 6638 C CA . PRO B 1 396 ? -39.693 39.529 -37.073 1.00 82.39 396 PRO B CA 1
ATOM 6639 C C . PRO B 1 396 ? -38.721 38.488 -37.605 1.00 82.94 396 PRO B C 1
ATOM 6640 O O . PRO B 1 396 ? -37.826 38.006 -36.906 1.00 81.88 396 PRO B O 1
ATOM 6644 N N . VAL B 1 397 ? -38.911 38.148 -38.885 1.00 80.13 397 VAL B N 1
ATOM 6645 C CA . VAL B 1 397 ? -38.108 37.090 -39.494 1.00 78.74 397 VAL B CA 1
ATOM 6646 C C . VAL B 1 397 ? -36.627 37.454 -39.467 1.00 78.70 397 VAL B C 1
ATOM 6647 O O . VAL B 1 397 ? -35.772 36.604 -39.187 1.00 75.89 397 VAL B O 1
ATOM 6651 N N . ALA B 1 398 ? -36.296 38.720 -39.739 1.00 76.83 398 ALA B N 1
ATOM 6652 C CA . ALA B 1 398 ? -34.889 39.084 -39.839 1.00 71.76 398 ALA B CA 1
ATOM 6653 C C . ALA B 1 398 ? -34.161 38.867 -38.521 1.00 75.74 398 ALA B C 1
ATOM 6654 O O . ALA B 1 398 ? -32.972 38.527 -38.521 1.00 74.58 398 ALA B O 1
ATOM 6656 N N . GLU B 1 399 ? -34.853 39.035 -37.390 1.00 76.06 399 GLU B N 1
ATOM 6657 C CA . GLU B 1 399 ? -34.205 38.793 -36.104 1.00 76.07 399 GLU B CA 1
ATOM 6658 C C . GLU B 1 399 ? -34.064 37.303 -35.828 1.00 72.82 399 GLU B C 1
ATOM 6659 O O . GLU B 1 399 ? -33.054 36.871 -35.262 1.00 71.60 399 GLU B O 1
ATOM 6665 N N . ILE B 1 400 ? -35.062 36.505 -36.219 1.00 73.77 400 ILE B N 1
ATOM 6666 C CA . ILE B 1 400 ? -34.969 35.057 -36.049 1.00 71.18 400 ILE B CA 1
ATOM 6667 C C . ILE B 1 400 ? -33.773 34.507 -36.813 1.00 69.87 400 ILE B C 1
ATOM 6668 O O . ILE B 1 400 ? -33.035 33.649 -36.315 1.00 68.23 400 ILE B O 1
ATOM 6673 N N . VAL B 1 401 ? -33.556 35.000 -38.028 1.00 67.76 401 VAL B N 1
ATOM 6674 C CA . VAL B 1 401 ? -32.459 34.492 -38.836 1.00 65.15 401 VAL B CA 1
ATOM 6675 C C . VAL B 1 401 ? -31.126 34.978 -38.280 1.00 70.85 401 VAL B C 1
ATOM 6676 O O . VAL B 1 401 ? -30.171 34.202 -38.150 1.00 74.15 401 VAL B O 1
ATOM 6680 N N . LYS B 1 402 ? -31.047 36.260 -37.912 1.00 76.24 402 LYS B N 1
ATOM 6681 C CA . LYS B 1 402 ? -29.808 36.781 -37.340 1.00 70.77 402 LYS B CA 1
ATOM 6682 C C . LYS B 1 402 ? -29.450 36.044 -36.057 1.00 67.96 402 LYS B C 1
ATOM 6683 O O . LYS B 1 402 ? -28.267 35.797 -35.788 1.00 68.79 402 LYS B O 1
ATOM 6689 N N . ASP B 1 403 ? -30.458 35.642 -35.281 1.00 69.23 403 ASP B N 1
ATOM 6690 C CA . ASP B 1 403 ? -30.195 34.876 -34.064 1.00 66.12 403 ASP B CA 1
ATOM 6691 C C . ASP B 1 403 ? -29.761 33.452 -34.391 1.00 68.14 403 ASP B C 1
ATOM 6692 O O . ASP B 1 403 ? -28.840 32.924 -33.760 1.00 69.52 403 ASP B O 1
ATOM 6697 N N . HIS B 1 404 ? -30.422 32.808 -35.363 1.00 67.25 404 HIS B N 1
ATOM 6698 C CA . HIS B 1 404 ? -30.012 31.467 -35.773 1.00 62.25 404 HIS B CA 1
ATOM 6699 C C . HIS B 1 404 ? -28.542 31.450 -36.180 1.00 66.70 404 HIS B C 1
ATOM 6700 O O . HIS B 1 404 ? -27.774 30.582 -35.747 1.00 67.23 404 HIS B O 1
ATOM 6707 N N . TRP B 1 405 ? -28.127 32.418 -37.000 1.00 63.02 405 TRP B N 1
ATOM 6708 C CA . TRP B 1 405 ? -26.731 32.479 -37.418 1.00 64.68 405 TRP B CA 1
ATOM 6709 C C . TRP B 1 405 ? -25.806 32.761 -36.240 1.00 62.83 405 TRP B C 1
ATOM 6710 O O . TRP B 1 405 ? -24.699 32.219 -36.171 1.00 64.85 405 TRP B O 1
ATOM 6721 N N . ARG B 1 406 ? -26.238 33.620 -35.315 1.00 67.00 406 ARG B N 1
ATOM 6722 C CA . ARG B 1 406 ? -25.515 33.828 -34.064 1.00 68.06 406 ARG B CA 1
ATOM 6723 C C . ARG B 1 406 ? -25.220 32.501 -33.369 1.00 66.04 406 ARG B C 1
ATOM 6724 O O . ARG B 1 406 ? -24.076 32.208 -33.006 1.00 65.11 406 ARG B O 1
ATOM 6732 N N . THR B 1 407 ? -26.249 31.671 -33.214 1.00 64.33 407 THR B N 1
ATOM 6733 C CA . THR B 1 407 ? -26.152 30.455 -32.412 1.00 66.46 407 THR B CA 1
ATOM 6734 C C . THR B 1 407 ? -25.409 29.330 -33.130 1.00 66.69 407 THR B C 1
ATOM 6735 O O . THR B 1 407 ? -24.598 28.632 -32.513 1.00 67.66 407 THR B O 1
ATOM 6739 N N . TYR B 1 408 ? -25.689 29.119 -34.420 1.00 65.60 408 TYR B N 1
ATOM 6740 C CA . TYR B 1 408 ? -25.182 27.967 -35.155 1.00 61.89 408 TYR B CA 1
ATOM 6741 C C . TYR B 1 408 ? -24.140 28.322 -36.204 1.00 65.74 408 TYR B C 1
ATOM 6742 O O . TYR B 1 408 ? -23.530 27.410 -36.776 1.00 64.35 408 TYR B O 1
ATOM 6751 N N . GLY B 1 409 ? -23.921 29.605 -36.468 1.00 62.63 409 GLY B N 1
ATOM 6752 C CA . GLY B 1 409 ? -23.130 30.027 -37.600 1.00 59.28 409 GLY B CA 1
ATOM 6753 C C . GLY B 1 409 ? -23.953 30.075 -38.876 1.00 61.75 409 GLY B C 1
ATOM 6754 O O . GLY B 1 409 ? -25.015 29.466 -39.001 1.00 61.66 409 GLY B O 1
ATOM 6755 N N . ARG B 1 410 ? -23.447 30.816 -39.846 1.00 58.53 410 ARG B N 1
ATOM 6756 C CA . ARG B 1 410 ? -24.131 30.949 -41.119 1.00 60.86 410 ARG B CA 1
ATOM 6757 C C . ARG B 1 410 ? -23.478 30.039 -42.144 1.00 59.01 410 ARG B C 1
ATOM 6758 O O . ARG B 1 410 ? -22.248 29.988 -42.242 1.00 62.49 410 ARG B O 1
ATOM 6766 N N . ASN B 1 411 ? -24.298 29.323 -42.901 1.00 55.15 411 ASN B N 1
ATOM 6767 C CA . ASN B 1 411 ? -23.808 28.493 -43.992 1.00 51.51 411 ASN B CA 1
ATOM 6768 C C . ASN B 1 411 ? -24.089 29.253 -45.280 1.00 60.78 411 ASN B C 1
ATOM 6769 O O . ASN B 1 411 ? -25.146 29.105 -45.900 1.00 66.35 411 ASN B O 1
ATOM 6774 N N . TYR B 1 412 ? -23.143 30.117 -45.649 1.00 57.82 412 TYR B N 1
ATOM 6775 C CA . TYR B 1 412 ? -23.176 30.767 -46.946 1.00 57.21 412 TYR B CA 1
ATOM 6776 C C . TYR B 1 412 ? -23.270 29.705 -48.029 1.00 62.25 412 TYR B C 1
ATOM 6777 O O . TYR B 1 412 ? -22.629 28.656 -47.936 1.00 62.10 412 TYR B O 1
ATOM 6786 N N . TYR B 1 413 ? -24.073 29.975 -49.058 1.00 62.36 413 TYR B N 1
ATOM 6787 C CA . TYR B 1 413 ? -24.499 28.901 -49.952 1.00 59.59 413 TYR B CA 1
ATOM 6788 C C . TYR B 1 413 ? -25.044 29.475 -51.249 1.00 63.98 413 TYR B C 1
ATOM 6789 O O . TYR B 1 413 ? -26.047 30.197 -51.232 1.00 64.40 413 TYR B O 1
ATOM 6798 N N . SER B 1 414 ? -24.399 29.135 -52.366 1.00 61.19 414 SER B N 1
ATOM 6799 C CA . SER B 1 414 ? -24.868 29.487 -53.697 1.00 64.45 414 SER B CA 1
ATOM 6800 C C . SER B 1 414 ? -24.579 28.337 -54.649 1.00 66.53 414 SER B C 1
ATOM 6801 O O . SER B 1 414 ? -23.624 27.580 -54.455 1.00 65.22 414 SER B O 1
ATOM 6804 N N . ARG B 1 415 ? -25.413 28.213 -55.682 1.00 65.81 415 ARG B N 1
ATOM 6805 C CA . ARG B 1 415 ? -25.199 27.251 -56.753 1.00 60.03 415 ARG B CA 1
ATOM 6806 C C . ARG B 1 415 ? -24.855 27.976 -58.048 1.00 64.06 415 ARG B C 1
ATOM 6807 O O . ARG B 1 415 ? -25.493 28.973 -58.399 1.00 65.82 415 ARG B O 1
ATOM 6815 N N . HIS B 1 416 ? -23.844 27.470 -58.750 1.00 63.19 416 HIS B N 1
ATOM 6816 C CA . HIS B 1 416 ? -23.443 27.961 -60.064 1.00 62.53 416 HIS B CA 1
ATOM 6817 C C . HIS B 1 416 ? -23.758 26.894 -61.101 1.00 65.26 416 HIS B C 1
ATOM 6818 O O . HIS B 1 416 ? -23.184 25.799 -61.056 1.00 68.45 416 HIS B O 1
ATOM 6825 N N . ASP B 1 417 ? -24.654 27.210 -62.034 1.00 67.60 417 ASP B N 1
ATOM 6826 C CA . ASP B 1 417 ? -25.049 26.283 -63.091 1.00 66.00 417 ASP B CA 1
ATOM 6827 C C . ASP B 1 417 ? -24.310 26.609 -64.384 1.00 71.34 417 ASP B C 1
ATOM 6828 O O . ASP B 1 417 ? -24.270 27.770 -64.806 1.00 71.49 417 ASP B O 1
ATOM 6833 N N . TYR B 1 418 ? -23.730 25.590 -65.007 1.00 69.54 418 TYR B N 1
ATOM 6834 C CA . TYR B 1 418 ? -23.114 25.711 -66.329 1.00 71.84 418 TYR B CA 1
ATOM 6835 C C . TYR B 1 418 ? -23.970 24.878 -67.287 1.00 78.97 418 TYR B C 1
ATOM 6836 O O . TYR B 1 418 ? -23.763 23.671 -67.441 1.00 73.42 418 TYR B O 1
ATOM 6845 N N . GLU B 1 419 ? -24.948 25.534 -67.918 1.00 76.64 419 GLU B N 1
ATOM 6846 C CA . GLU B 1 419 ? -25.942 24.838 -68.728 1.00 77.21 419 GLU B CA 1
ATOM 6847 C C . GLU B 1 419 ? -25.430 24.596 -70.142 1.00 80.16 419 GLU B C 1
ATOM 6848 O O . GLU B 1 419 ? -24.756 25.446 -70.731 1.00 80.34 419 GLU B O 1
ATOM 6854 N N . GLY B 1 420 ? -25.748 23.422 -70.680 1.00 76.39 420 GLY B N 1
ATOM 6855 C CA . GLY B 1 420 ? -25.477 23.148 -72.076 1.00 79.84 420 GLY B CA 1
ATOM 6856 C C . GLY B 1 420 ? -24.045 22.830 -72.454 1.00 86.64 420 GLY B C 1
ATOM 6857 O O . GLY B 1 420 ? -23.650 23.084 -73.597 1.00 86.85 420 GLY B O 1
ATOM 6858 N N . ILE B 1 421 ? -23.243 22.288 -71.537 1.00 87.30 421 ILE B N 1
ATOM 6859 C CA . ILE B 1 421 ? -21.975 21.704 -71.950 1.00 85.97 421 ILE B CA 1
ATOM 6860 C C . ILE B 1 421 ? -22.276 20.507 -72.831 1.00 86.59 421 ILE B C 1
ATOM 6861 O O . ILE B 1 421 ? -23.241 19.771 -72.588 1.00 89.12 421 ILE B O 1
ATOM 6866 N N . GLU B 1 422 ? -21.466 20.299 -73.860 1.00 91.98 422 GLU B N 1
ATOM 6867 C CA . GLU B 1 422 ? -21.730 19.163 -74.725 1.00 104.04 422 GLU B CA 1
ATOM 6868 C C . GLU B 1 422 ? -21.429 17.863 -73.981 1.00 106.23 422 GLU B C 1
ATOM 6869 O O . GLU B 1 422 ? -20.549 17.807 -73.115 1.00 98.72 422 GLU B O 1
ATOM 6875 N N . GLY B 1 423 ? -22.193 16.820 -74.325 1.00 114.26 423 GLY B N 1
ATOM 6876 C CA . GLY B 1 423 ? -22.237 15.537 -73.640 1.00 108.56 423 GLY B CA 1
ATOM 6877 C C . GLY B 1 423 ? -20.994 15.093 -72.899 1.00 103.49 423 GLY B C 1
ATOM 6878 O O . GLY B 1 423 ? -20.863 15.341 -71.696 1.00 101.35 423 GLY B O 1
ATOM 6879 N N . ASP B 1 424 ? -20.069 14.444 -73.597 1.00 106.30 424 ASP B N 1
ATOM 6880 C CA . ASP B 1 424 ? -18.916 13.863 -72.925 1.00 106.82 424 ASP B CA 1
ATOM 6881 C C . ASP B 1 424 ? -17.807 14.874 -72.628 1.00 98.03 424 ASP B C 1
ATOM 6882 O O . ASP B 1 424 ? -16.707 14.457 -72.249 1.00 96.85 424 ASP B O 1
ATOM 6887 N N . ARG B 1 425 ? -18.047 16.179 -72.767 1.00 97.68 425 ARG B N 1
ATOM 6888 C CA . ARG B 1 425 ? -16.953 17.053 -72.379 1.00 93.34 425 ARG B CA 1
ATOM 6889 C C . ARG B 1 425 ? -17.000 17.275 -70.874 1.00 90.45 425 ARG B C 1
ATOM 6890 O O . ARG B 1 425 ? -15.962 17.336 -70.205 1.00 86.19 425 ARG B O 1
ATOM 6898 N N . ALA B 1 426 ? -18.221 17.433 -70.353 1.00 86.66 426 ALA B N 1
ATOM 6899 C CA . ALA B 1 426 ? -18.437 17.494 -68.919 1.00 77.96 426 ALA B CA 1
ATOM 6900 C C . ALA B 1 426 ? -18.066 16.182 -68.252 1.00 81.54 426 ALA B C 1
ATOM 6901 O O . ALA B 1 426 ? -17.580 16.180 -67.117 1.00 83.19 426 ALA B O 1
ATOM 6903 N N . HIS B 1 427 ? -18.277 15.058 -68.937 1.00 81.75 427 HIS B N 1
ATOM 6904 C CA . HIS B 1 427 ? -17.882 13.780 -68.360 1.00 84.48 427 HIS B CA 1
ATOM 6905 C C . HIS B 1 427 ? -16.366 13.669 -68.240 1.00 80.62 427 HIS B C 1
ATOM 6906 O O . HIS B 1 427 ? -15.867 12.964 -67.355 1.00 77.93 427 HIS B O 1
ATOM 6913 N N . THR B 1 428 ? -15.621 14.369 -69.100 1.00 77.56 428 THR B N 1
ATOM 6914 C CA . THR B 1 428 ? -14.171 14.432 -68.939 1.00 75.50 428 THR B CA 1
ATOM 6915 C C . THR B 1 428 ? -13.793 15.218 -67.689 1.00 75.50 428 THR B C 1
ATOM 6916 O O . THR B 1 428 ? -12.903 14.807 -66.934 1.00 73.12 428 THR B O 1
ATOM 6920 N N . LEU B 1 429 ? -14.465 16.349 -67.461 1.00 74.09 429 LEU B N 1
ATOM 6921 C CA . LEU B 1 429 ? -14.230 17.153 -66.266 1.00 69.07 429 LEU B CA 1
ATOM 6922 C C . LEU B 1 429 ? -14.415 16.330 -64.995 1.00 71.15 429 LEU B C 1
ATOM 6923 O O . LEU B 1 429 ? -13.556 16.335 -64.106 1.00 73.00 429 LEU B O 1
ATOM 6928 N N . MET B 1 430 ? -15.550 15.636 -64.882 1.00 70.79 430 MET B N 1
ATOM 6929 C CA . MET B 1 430 ? -15.825 14.843 -63.689 1.00 71.10 430 MET B CA 1
ATOM 6930 C C . MET B 1 430 ? -14.828 13.697 -63.524 1.00 70.91 430 MET B C 1
ATOM 6931 O O . MET B 1 430 ? -14.470 13.348 -62.394 1.00 70.13 430 MET B O 1
ATOM 6936 N N . SER B 1 431 ? -14.376 13.094 -64.631 1.00 70.39 431 SER B N 1
ATOM 6937 C CA . SER B 1 431 ? -13.430 11.984 -64.537 1.00 68.33 431 SER B CA 1
ATOM 6938 C C . SER B 1 431 ? -12.053 12.465 -64.109 1.00 70.55 431 SER B C 1
ATOM 6939 O O . SER B 1 431 ? -11.407 11.838 -63.259 1.00 67.08 431 SER B O 1
ATOM 6942 N N . GLN B 1 432 ? -11.579 13.563 -64.701 1.00 71.11 432 GLN B N 1
ATOM 6943 C CA . GLN B 1 432 ? -10.289 14.109 -64.304 1.00 65.42 432 GLN B CA 1
ATOM 6944 C C . GLN B 1 432 ? -10.296 14.551 -62.846 1.00 66.29 432 GLN B C 1
ATOM 6945 O O . GLN B 1 432 ? -9.269 14.458 -62.164 1.00 66.78 432 GLN B O 1
ATOM 6951 N N . LEU B 1 433 ? -11.440 15.023 -62.347 1.00 62.43 433 LEU B N 1
ATOM 6952 C CA . LEU B 1 433 ? -11.521 15.425 -60.948 1.00 62.12 433 LEU B CA 1
ATOM 6953 C C . LEU B 1 433 ? -11.567 14.212 -60.026 1.00 64.74 433 LEU B C 1
ATOM 6954 O O . LEU B 1 433 ? -10.861 14.169 -59.013 1.00 65.00 433 LEU B O 1
ATOM 6959 N N . GLU B 1 434 ? -12.402 13.224 -60.363 1.00 65.45 434 GLU B N 1
ATOM 6960 C CA . GLU B 1 434 ? -12.472 11.992 -59.582 1.00 62.55 434 GLU B CA 1
ATOM 6961 C C . GLU B 1 434 ? -11.100 11.339 -59.460 1.00 61.38 434 GLU B C 1
ATOM 6962 O O . GLU B 1 434 ? -10.773 10.749 -58.426 1.00 65.86 434 GLU B O 1
ATOM 6968 N N . GLN B 1 435 ? -10.278 11.453 -60.503 1.00 61.15 435 GLN B N 1
ATOM 6969 C CA . GLN B 1 435 ? -8.910 10.945 -60.459 1.00 62.54 435 GLN B CA 1
ATOM 6970 C C . GLN B 1 435 ? -8.082 11.649 -59.389 1.00 64.78 435 GLN B C 1
ATOM 6971 O O . GLN B 1 435 ? -7.318 11.000 -58.666 1.00 68.44 435 GLN B O 1
ATOM 6977 N N . LYS B 1 436 ? -8.224 12.971 -59.265 1.00 64.47 436 LYS B N 1
ATOM 6978 C CA . LYS B 1 436 ? -7.414 13.754 -58.334 1.00 60.63 436 LYS B CA 1
ATOM 6979 C C . LYS B 1 436 ? -7.837 13.595 -56.874 1.00 61.91 436 LYS B C 1
ATOM 6980 O O . LYS B 1 436 ? -7.074 13.996 -55.990 1.00 64.98 436 LYS B O 1
ATOM 6986 N N . LEU B 1 437 ? -9.015 13.026 -56.592 1.00 60.78 437 LEU B N 1
ATOM 6987 C CA . LEU B 1 437 ? -9.576 13.121 -55.241 1.00 62.30 437 LEU B CA 1
ATOM 6988 C C . LEU B 1 437 ? -8.708 12.481 -54.160 1.00 60.12 437 LEU B C 1
ATOM 6989 O O . LEU B 1 437 ? -8.520 13.114 -53.108 1.00 59.03 437 LEU B O 1
ATOM 6994 N N . PRO B 1 438 ? -8.162 11.268 -54.324 1.00 67.19 438 PRO B N 1
ATOM 6995 C CA . PRO B 1 438 ? -7.362 10.691 -53.223 1.00 55.19 438 PRO B CA 1
ATOM 6996 C C . PRO B 1 438 ? -6.200 11.559 -52.773 1.00 59.47 438 PRO B C 1
ATOM 6997 O O . PRO B 1 438 ? -5.951 11.662 -51.563 1.00 69.03 438 PRO B O 1
ATOM 7001 N N . SER B 1 439 ? -5.481 12.194 -53.701 1.00 56.84 439 SER B N 1
ATOM 7002 C CA . SER B 1 439 ? -4.347 13.021 -53.304 1.00 55.33 439 SER B CA 1
ATOM 7003 C C . SER B 1 439 ? -4.767 14.349 -52.672 1.00 59.67 439 SER B C 1
ATOM 7004 O O . SER B 1 439 ? -3.927 15.019 -52.061 1.00 60.08 439 SER B O 1
ATOM 7007 N N . LEU B 1 440 ? -6.040 14.742 -52.786 1.00 56.53 440 LEU B N 1
ATOM 7008 C CA . LEU B 1 440 ? -6.481 15.990 -52.174 1.00 56.69 440 LEU B CA 1
ATOM 7009 C C . LEU B 1 440 ? -6.623 15.862 -50.660 1.00 63.00 440 LEU B C 1
ATOM 7010 O O . LEU B 1 440 ? -6.521 16.866 -49.939 1.00 62.33 440 LEU B O 1
ATOM 7015 N N . VAL B 1 441 ? -6.853 14.644 -50.161 1.00 61.97 441 VAL B N 1
ATOM 7016 C CA . VAL B 1 441 ? -7.144 14.461 -48.746 1.00 63.49 441 VAL B CA 1
ATOM 7017 C C . VAL B 1 441 ? -5.942 14.874 -47.913 1.00 64.63 441 VAL B C 1
ATOM 7018 O O . VAL B 1 441 ? -4.805 14.473 -48.194 1.00 64.16 441 VAL B O 1
ATOM 7022 N N . GLY B 1 442 ? -6.191 15.691 -46.882 1.00 58.02 442 GLY B N 1
ATOM 7023 C CA . GLY B 1 442 ? -5.158 16.140 -45.980 1.00 52.77 442 GLY B CA 1
ATOM 7024 C C . GLY B 1 442 ? -4.445 17.415 -46.381 1.00 60.42 442 GLY B C 1
ATOM 7025 O O . GLY B 1 442 ? -3.876 18.089 -45.511 1.00 61.60 442 GLY B O 1
ATOM 7026 N N . GLN B 1 443 ? -4.460 17.776 -47.661 1.00 59.22 443 GLN B N 1
ATOM 7027 C CA . GLN B 1 443 ? -3.703 18.934 -48.111 1.00 53.65 443 GLN B CA 1
ATOM 7028 C C . GLN B 1 443 ? -4.461 20.229 -47.842 1.00 56.09 443 GLN B C 1
ATOM 7029 O O . GLN B 1 443 ? -5.688 20.254 -47.715 1.00 59.70 443 GLN B O 1
ATOM 7035 N N . THR B 1 444 ? -3.708 21.318 -47.753 1.00 55.61 444 THR B N 1
ATOM 7036 C CA . THR B 1 444 ? -4.276 22.641 -47.526 1.00 57.96 444 THR B CA 1
ATOM 7037 C C . THR B 1 444 ? -4.187 23.436 -48.824 1.00 56.92 444 THR B C 1
ATOM 7038 O O . THR B 1 444 ? -3.087 23.676 -49.337 1.00 59.64 444 THR B O 1
ATOM 7042 N N . LEU B 1 445 ? -5.345 23.811 -49.367 1.00 55.51 445 LEU B N 1
ATOM 7043 C CA . LEU B 1 445 ? -5.427 24.571 -50.611 1.00 59.21 445 LEU B CA 1
ATOM 7044 C C . LEU B 1 445 ? -5.881 25.977 -50.267 1.00 60.64 445 LEU B C 1
ATOM 7045 O O . LEU B 1 445 ? -7.056 26.195 -49.950 1.00 56.57 445 LEU B O 1
ATOM 7050 N N . GLY B 1 446 ? -4.959 26.923 -50.343 1.00 62.31 446 GLY B N 1
ATOM 7051 C CA . GLY B 1 446 ? -5.270 28.264 -49.893 1.00 54.61 446 GLY B CA 1
ATOM 7052 C C . GLY B 1 446 ? -5.585 28.242 -48.414 1.00 60.54 446 GLY B C 1
ATOM 7053 O O . GLY B 1 446 ? -4.762 27.835 -47.583 1.00 58.91 446 GLY B O 1
ATOM 7054 N N . ALA B 1 447 ? -6.805 28.659 -48.086 1.00 66.28 447 ALA B N 1
ATOM 7055 C CA . ALA B 1 447 ? -7.283 28.785 -46.718 1.00 61.06 447 ALA B CA 1
ATOM 7056 C C . ALA B 1 447 ? -7.979 27.533 -46.204 1.00 67.31 447 ALA B C 1
ATOM 7057 O O . ALA B 1 447 ? -8.342 27.489 -45.020 1.00 70.28 447 ALA B O 1
ATOM 7059 N N . TYR B 1 448 ? -8.171 26.521 -47.051 1.00 59.97 448 TYR B N 1
ATOM 7060 C CA . TYR B 1 448 ? -9.048 25.399 -46.750 1.00 61.03 448 TYR B CA 1
ATOM 7061 C C . TYR B 1 448 ? -8.271 24.089 -46.783 1.00 60.68 448 TYR B C 1
ATOM 7062 O O . TYR B 1 448 ? -7.461 23.856 -47.684 1.00 66.04 448 TYR B O 1
ATOM 7071 N N . THR B 1 449 ? -8.522 23.242 -45.787 1.00 65.61 449 THR B N 1
ATOM 7072 C CA . THR B 1 449 ? -7.851 21.956 -45.629 1.00 61.73 449 THR B CA 1
ATOM 7073 C C . THR B 1 449 ? -8.860 20.835 -45.857 1.00 64.80 449 THR B C 1
ATOM 7074 O O . THR B 1 449 ? -9.945 20.837 -45.259 1.00 62.29 449 THR B O 1
ATOM 7078 N N . VAL B 1 450 ? -8.501 19.880 -46.712 1.00 63.07 450 VAL B N 1
ATOM 7079 C CA . VAL B 1 450 ? -9.446 18.869 -47.181 1.00 60.20 450 VAL B CA 1
ATOM 7080 C C . VAL B 1 450 ? -9.573 17.761 -46.141 1.00 56.40 450 VAL B C 1
ATOM 7081 O O . VAL B 1 450 ? -8.590 17.099 -45.798 1.00 62.83 450 VAL B O 1
ATOM 7085 N N . ALA B 1 451 ? -10.788 17.546 -45.647 1.00 56.86 451 ALA B N 1
ATOM 7086 C CA . ALA B 1 451 ? -11.071 16.404 -44.788 1.00 58.23 451 ALA B CA 1
ATOM 7087 C C . ALA B 1 451 ? -11.635 15.223 -45.555 1.00 59.85 451 ALA B C 1
ATOM 7088 O O . ALA B 1 451 ? -11.380 14.073 -45.186 1.00 62.94 451 ALA B O 1
ATOM 7090 N N . THR B 1 452 ? -12.382 15.484 -46.623 1.00 59.23 452 THR B N 1
ATOM 7091 C CA . THR B 1 452 ? -13.015 14.428 -47.394 1.00 61.33 452 THR B CA 1
ATOM 7092 C C . THR B 1 452 ? -13.032 14.834 -48.858 1.00 60.98 452 THR B C 1
ATOM 7093 O O . THR B 1 452 ? -13.375 15.972 -49.189 1.00 61.91 452 THR B O 1
ATOM 7097 N N . ALA B 1 453 ? -12.642 13.907 -49.723 1.00 62.35 453 ALA B N 1
ATOM 7098 C CA . ALA B 1 453 ? -12.743 14.086 -51.164 1.00 56.52 453 ALA B CA 1
ATOM 7099 C C . ALA B 1 453 ? -13.213 12.752 -51.720 1.00 63.16 453 ALA B C 1
ATOM 7100 O O . ALA B 1 453 ? -12.437 11.792 -51.753 1.00 67.48 453 ALA B O 1
ATOM 7102 N N . ASP B 1 454 ? -14.477 12.671 -52.129 1.00 60.86 454 ASP B N 1
ATOM 7103 C CA . ASP B 1 454 ? -15.033 11.377 -52.492 1.00 59.89 454 ASP B CA 1
ATOM 7104 C C . ASP B 1 454 ? -16.136 11.548 -53.530 1.00 60.75 454 ASP B C 1
ATOM 7105 O O . ASP B 1 454 ? -16.588 12.658 -53.818 1.00 61.51 454 ASP B O 1
ATOM 7110 N N . ASN B 1 455 ? -16.528 10.421 -54.124 1.00 68.81 455 ASN B N 1
ATOM 7111 C CA . ASN B 1 455 ? -17.717 10.330 -54.963 1.00 66.71 455 ASN B CA 1
ATOM 7112 C C . ASN B 1 455 ? -18.865 9.851 -54.086 1.00 70.52 455 ASN B C 1
ATOM 7113 O O . ASN B 1 455 ? -18.796 8.753 -53.520 1.00 74.63 455 ASN B O 1
ATOM 7118 N N . PHE B 1 456 ? -19.906 10.671 -53.954 1.00 67.82 456 PHE B N 1
ATOM 7119 C CA . PHE B 1 456 ? -20.940 10.387 -52.966 1.00 67.98 456 PHE B CA 1
ATOM 7120 C C . PHE B 1 456 ? -21.697 9.112 -53.314 1.00 71.57 456 PHE B C 1
ATOM 7121 O O . PHE B 1 456 ? -22.165 8.933 -54.443 1.00 72.88 456 PHE B O 1
ATOM 7129 N N . SER B 1 457 ? -21.795 8.217 -52.339 1.00 74.45 457 SER B N 1
ATOM 7130 C CA . SER B 1 457 ? -22.655 7.052 -52.418 1.00 72.36 457 SER B CA 1
ATOM 7131 C C . SER B 1 457 ? -23.525 7.040 -51.176 1.00 70.89 457 SER B C 1
ATOM 7132 O O . SER B 1 457 ? -23.139 7.561 -50.127 1.00 74.59 457 SER B O 1
ATOM 7135 N N . TYR B 1 458 ? -24.712 6.464 -51.305 1.00 72.72 458 TYR B N 1
ATOM 7136 C CA . TYR B 1 458 ? -25.666 6.417 -50.206 1.00 75.03 458 TYR B CA 1
ATOM 7137 C C . TYR B 1 458 ? -26.122 4.979 -50.041 1.00 79.48 458 TYR B C 1
ATOM 7138 O O . TYR B 1 458 ? -26.642 4.377 -50.987 1.00 83.37 458 TYR B O 1
ATOM 7147 N N . SER B 1 459 ? -25.894 4.420 -48.859 1.00 82.17 459 SER B N 1
ATOM 7148 C CA . SER B 1 459 ? -26.462 3.133 -48.489 1.00 82.55 459 SER B CA 1
ATOM 7149 C C . SER B 1 459 ? -27.727 3.394 -47.681 1.00 81.38 459 SER B C 1
ATOM 7150 O O . SER B 1 459 ? -27.676 4.042 -46.628 1.00 77.09 459 SER B O 1
ATOM 7153 N N . ASP B 1 460 ? -28.852 2.910 -48.187 1.00 81.73 460 ASP B N 1
ATOM 7154 C CA . ASP B 1 460 ? -30.148 3.148 -47.561 1.00 84.88 460 ASP B CA 1
ATOM 7155 C C . ASP B 1 460 ? -30.237 2.429 -46.215 1.00 88.62 460 ASP B C 1
ATOM 7156 O O . ASP B 1 460 ? -30.108 1.198 -46.171 1.00 87.33 460 ASP B O 1
ATOM 7161 N N . PRO B 1 461 ? -30.445 3.140 -45.101 1.00 85.95 461 PRO B N 1
ATOM 7162 C CA . PRO B 1 461 ? -30.514 2.469 -43.792 1.00 82.01 461 PRO B CA 1
ATOM 7163 C C . PRO B 1 461 ? -31.712 1.548 -43.625 1.00 88.75 461 PRO B C 1
ATOM 7164 O O . PRO B 1 461 ? -31.814 0.881 -42.588 1.00 87.63 461 PRO B O 1
ATOM 7168 N N . VAL B 1 462 ? -32.616 1.484 -44.605 1.00 90.13 462 VAL B N 1
ATOM 7169 C CA . VAL B 1 462 ? -33.773 0.595 -44.573 1.00 86.65 462 VAL B CA 1
ATOM 7170 C C . VAL B 1 462 ? -33.745 -0.399 -45.732 1.00 91.20 462 VAL B C 1
ATOM 7171 O O . VAL B 1 462 ? -33.887 -1.608 -45.528 1.00 94.86 462 VAL B O 1
ATOM 7175 N N . ASP B 1 463 ? -33.567 0.100 -46.964 1.00 93.83 463 ASP B N 1
ATOM 7176 C CA . ASP B 1 463 ? -33.483 -0.767 -48.141 1.00 90.88 463 ASP B CA 1
ATOM 7177 C C . ASP B 1 463 ? -32.188 -1.565 -48.163 1.00 95.48 463 ASP B C 1
ATOM 7178 O O . ASP B 1 463 ? -32.177 -2.730 -48.582 1.00 95.25 463 ASP B O 1
ATOM 7183 N N . HIS B 1 464 ? -31.087 -0.942 -47.740 1.00 94.87 464 HIS B N 1
ATOM 7184 C CA . HIS B 1 464 ? -29.721 -1.378 -48.032 1.00 93.84 464 HIS B CA 1
ATOM 7185 C C . HIS B 1 464 ? -29.437 -1.368 -49.531 1.00 90.20 464 HIS B C 1
ATOM 7186 O O . HIS B 1 464 ? -28.522 -2.050 -50.003 1.00 87.42 464 HIS B O 1
ATOM 7193 N N . SER B 1 465 ? -30.211 -0.584 -50.281 1.00 89.39 465 SER B N 1
ATOM 7194 C CA . SER B 1 465 ? -29.917 -0.328 -51.683 1.00 90.18 465 SER B CA 1
ATOM 7195 C C . SER B 1 465 ? -28.906 0.806 -51.784 1.00 91.45 465 SER B C 1
ATOM 7196 O O . SER B 1 465 ? -29.043 1.838 -51.120 1.00 89.47 465 SER B O 1
ATOM 7199 N N . VAL B 1 466 ? -27.887 0.606 -52.607 1.00 92.01 466 VAL B N 1
ATOM 7200 C CA . VAL B 1 466 ? -26.812 1.573 -52.771 1.00 89.28 466 VAL B CA 1
ATOM 7201 C C . VAL B 1 466 ? -27.080 2.400 -54.022 1.00 88.24 466 VAL B C 1
ATOM 7202 O O . VAL B 1 466 ? -27.411 1.852 -55.082 1.00 91.51 466 VAL B O 1
ATOM 7206 N N . SER B 1 467 ? -26.963 3.720 -53.889 1.00 86.38 467 SER B N 1
ATOM 7207 C CA . SER B 1 467 ? -26.872 4.637 -55.016 1.00 85.69 467 SER B CA 1
ATOM 7208 C C . SER B 1 467 ? -25.432 5.118 -55.129 1.00 87.32 467 SER B C 1
ATOM 7209 O O . SER B 1 467 ? -24.799 5.429 -54.115 1.00 89.73 467 SER B O 1
ATOM 7212 N N . GLN B 1 468 ? -24.903 5.162 -56.350 1.00 85.57 468 GLN B N 1
ATOM 7213 C CA . GLN B 1 468 ? -23.506 5.512 -56.569 1.00 82.04 468 GLN B CA 1
ATOM 7214 C C . GLN B 1 468 ? -23.391 6.711 -57.499 1.00 83.94 468 GLN B C 1
ATOM 7215 O O . GLN B 1 468 ? -24.357 7.119 -58.147 1.00 89.56 468 GLN B O 1
ATOM 7221 N N . ASN B 1 469 ? -22.178 7.259 -57.558 1.00 81.99 469 ASN B N 1
ATOM 7222 C CA . ASN B 1 469 ? -21.825 8.406 -58.399 1.00 83.41 469 ASN B CA 1
ATOM 7223 C C . ASN B 1 469 ? -22.895 9.497 -58.351 1.00 80.51 469 ASN B C 1
ATOM 7224 O O . ASN B 1 469 ? -23.470 9.899 -59.361 1.00 83.69 469 ASN B O 1
ATOM 7229 N N . GLN B 1 470 ? -23.150 9.983 -57.141 1.00 80.66 470 GLN B N 1
ATOM 7230 C CA . GLN B 1 470 ? -24.159 11.008 -56.928 1.00 79.83 470 GLN B CA 1
ATOM 7231 C C . GLN B 1 470 ? -23.575 12.412 -56.876 1.00 76.66 470 GLN B C 1
ATOM 7232 O O . GLN B 1 470 ? -24.316 13.368 -56.629 1.00 78.69 470 GLN B O 1
ATOM 7238 N N . GLY B 1 471 ? -22.286 12.560 -57.116 1.00 72.24 471 GLY B N 1
ATOM 7239 C CA . GLY B 1 471 ? -21.626 13.851 -57.098 1.00 65.30 471 GLY B CA 1
ATOM 7240 C C . GLY B 1 471 ? -20.304 13.771 -56.361 1.00 68.44 471 GLY B C 1
ATOM 7241 O O . GLY B 1 471 ? -20.061 12.885 -55.539 1.00 69.16 471 GLY B O 1
ATOM 7242 N N . ILE B 1 472 ? -19.427 14.722 -56.662 1.00 65.25 472 ILE B N 1
ATOM 7243 C CA . ILE B 1 472 ? -18.112 14.801 -56.040 1.00 65.08 472 ILE B CA 1
ATOM 7244 C C . ILE B 1 472 ? -18.167 15.832 -54.923 1.00 62.23 472 ILE B C 1
ATOM 7245 O O . ILE B 1 472 ? -18.715 16.928 -55.100 1.00 60.03 472 ILE B O 1
ATOM 7250 N N . ARG B 1 473 ? -17.619 15.471 -53.766 1.00 61.55 473 ARG B N 1
ATOM 7251 C CA . ARG B 1 473 ? -17.632 16.312 -52.578 1.00 59.27 473 ARG B CA 1
ATOM 7252 C C . ARG B 1 473 ? -16.203 16.639 -52.187 1.00 60.49 473 ARG B C 1
ATOM 7253 O O . ARG B 1 473 ? -15.391 15.732 -51.976 1.00 64.28 473 ARG B O 1
ATOM 7261 N N . LEU B 1 474 ? -15.903 17.920 -52.085 1.00 57.77 474 LEU B N 1
ATOM 7262 C CA . LEU B 1 474 ? -14.741 18.393 -51.352 1.00 57.11 474 LEU B CA 1
ATOM 7263 C C . LEU B 1 474 ? -15.286 18.987 -50.065 1.00 59.90 474 LEU B C 1
ATOM 7264 O O . LEU B 1 474 ? -16.025 19.974 -50.101 1.00 61.20 474 LEU B O 1
ATOM 7269 N N . ILE B 1 475 ? -14.964 18.362 -48.934 1.00 58.12 475 ILE B N 1
ATOM 7270 C CA . ILE B 1 475 ? -15.463 18.801 -47.640 1.00 56.74 475 ILE B CA 1
ATOM 7271 C C . ILE B 1 475 ? -14.252 19.236 -46.821 1.00 58.20 475 ILE B C 1
ATOM 7272 O O . ILE B 1 475 ? -13.320 18.449 -46.606 1.00 60.55 475 ILE B O 1
ATOM 7277 N N . PHE B 1 476 ? -14.253 20.491 -46.377 1.00 56.82 476 PHE B N 1
ATOM 7278 C CA . PHE B 1 476 ? -13.121 21.061 -45.658 1.00 56.24 476 PHE B CA 1
ATOM 7279 C C . PHE B 1 476 ? -13.368 21.056 -44.154 1.00 59.42 476 PHE B C 1
ATOM 7280 O O . PHE B 1 476 ? -14.501 20.917 -43.683 1.00 63.52 476 PHE B O 1
ATOM 7288 N N . GLU B 1 477 ? -12.279 21.223 -43.401 1.00 59.06 477 GLU B N 1
ATOM 7289 C CA . GLU B 1 477 ? -12.341 20.990 -41.963 1.00 57.62 477 GLU B CA 1
ATOM 7290 C C . GLU B 1 477 ? -13.023 22.113 -41.206 1.00 58.44 477 GLU B C 1
ATOM 7291 O O . GLU B 1 477 ? -13.574 21.864 -40.131 1.00 67.03 477 GLU B O 1
ATOM 7297 N N . ASP B 1 478 ? -13.024 23.337 -41.731 1.00 60.01 478 ASP B N 1
ATOM 7298 C CA . ASP B 1 478 ? -13.751 24.388 -41.033 1.00 53.21 478 ASP B CA 1
ATOM 7299 C C . ASP B 1 478 ? -15.262 24.267 -41.202 1.00 58.87 478 ASP B C 1
ATOM 7300 O O . ASP B 1 478 ? -16.001 25.019 -40.555 1.00 64.27 478 ASP B O 1
ATOM 7305 N N . GLY B 1 479 ? -15.741 23.340 -42.034 1.00 60.57 479 GLY B N 1
ATOM 7306 C CA . GLY B 1 479 ? -17.157 23.182 -42.316 1.00 58.88 479 GLY B CA 1
ATOM 7307 C C . GLY B 1 479 ? -17.588 23.604 -43.709 1.00 63.83 479 GLY B C 1
ATOM 7308 O O . GLY B 1 479 ? -18.756 23.405 -44.059 1.00 67.51 479 GLY B O 1
ATOM 7309 N N . SER B 1 480 ? -16.695 24.180 -44.511 1.00 62.32 480 SER B N 1
ATOM 7310 C CA . SER B 1 480 ? -17.022 24.597 -45.865 1.00 62.55 480 SER B CA 1
ATOM 7311 C C . SER B 1 480 ? -17.030 23.394 -46.801 1.00 61.34 480 SER B C 1
ATOM 7312 O O . SER B 1 480 ? -16.600 22.296 -46.446 1.00 64.96 480 SER B O 1
ATOM 7315 N N . ARG B 1 481 ? -17.510 23.611 -48.023 1.00 59.78 481 ARG B N 1
ATOM 7316 C CA . ARG B 1 481 ? -17.790 22.492 -48.910 1.00 56.11 481 ARG B CA 1
ATOM 7317 C C . ARG B 1 481 ? -17.877 22.975 -50.349 1.00 61.59 481 ARG B C 1
ATOM 7318 O O . ARG B 1 481 ? -18.348 24.083 -50.618 1.00 66.09 481 ARG B O 1
ATOM 7326 N N . ILE B 1 482 ? -17.430 22.125 -51.271 1.00 59.22 482 ILE B N 1
ATOM 7327 C CA . ILE B 1 482 ? -17.676 22.297 -52.699 1.00 57.49 482 ILE B CA 1
ATOM 7328 C C . ILE B 1 482 ? -18.210 20.979 -53.235 1.00 57.98 482 ILE B C 1
ATOM 7329 O O . ILE B 1 482 ? -17.624 19.922 -52.982 1.00 63.05 482 ILE B O 1
ATOM 7334 N N . VAL B 1 483 ? -19.319 21.032 -53.959 1.00 56.37 483 VAL B N 1
ATOM 7335 C CA . VAL B 1 483 ? -19.924 19.837 -54.534 1.00 60.23 483 VAL B CA 1
ATOM 7336 C C . VAL B 1 483 ? -20.121 20.063 -56.026 1.00 56.74 483 VAL B C 1
ATOM 7337 O O . VAL B 1 483 ? -20.612 21.120 -56.433 1.00 58.17 483 VAL B O 1
ATOM 7341 N N . TYR B 1 484 ? -19.731 19.076 -56.835 1.00 61.81 484 TYR B N 1
ATOM 7342 C CA . TYR B 1 484 ? -19.981 19.057 -58.275 1.00 60.98 484 TYR B CA 1
ATOM 7343 C C . TYR B 1 484 ? -20.968 17.949 -58.626 1.00 63.41 484 TYR B C 1
ATOM 7344 O O . TYR B 1 484 ? -20.801 16.806 -58.191 1.00 66.76 484 TYR B O 1
ATOM 7353 N N . ARG B 1 485 ? -21.976 18.276 -59.430 1.00 61.44 485 ARG B N 1
ATOM 7354 C CA . ARG B 1 485 ? -22.889 17.270 -59.963 1.00 65.75 485 ARG B CA 1
ATOM 7355 C C . ARG B 1 485 ? -23.140 17.553 -61.434 1.00 69.76 485 ARG B C 1
ATOM 7356 O O . ARG B 1 485 ? -23.056 18.699 -61.879 1.00 71.79 485 ARG B O 1
ATOM 7364 N N . LEU B 1 486 ? -23.443 16.498 -62.186 1.00 76.52 486 LEU B N 1
ATOM 7365 C CA . LEU B 1 486 ? -23.923 16.616 -63.555 1.00 74.32 486 LEU B CA 1
ATOM 7366 C C . LEU B 1 486 ? -25.410 16.295 -63.614 1.00 79.24 486 LEU B C 1
ATOM 7367 O O . LEU B 1 486 ? -25.888 15.373 -62.944 1.00 83.97 486 LEU B O 1
ATOM 7372 N N . SER B 1 487 ? -26.136 17.074 -64.411 1.00 86.35 487 SER B N 1
ATOM 7373 C CA . SER B 1 487 ? -27.573 16.925 -64.583 1.00 91.42 487 SER B CA 1
ATOM 7374 C C . SER B 1 487 ? -27.901 16.928 -66.066 1.00 98.83 487 SER B C 1
ATOM 7375 O O . SER B 1 487 ? -27.129 17.422 -66.894 1.00 94.22 487 SER B O 1
ATOM 7378 N N . GLY B 1 488 ? -29.070 16.380 -66.394 1.00 107.40 488 GLY B N 1
ATOM 7379 C CA . GLY B 1 488 ? -29.512 16.347 -67.775 1.00 115.01 488 GLY B CA 1
ATOM 7380 C C . GLY B 1 488 ? -28.716 15.440 -68.684 1.00 117.37 488 GLY B C 1
ATOM 7381 O O . GLY B 1 488 ? -28.822 15.567 -69.910 1.00 117.94 488 GLY B O 1
ATOM 7382 N N . THR B 1 489 ? -27.905 14.543 -68.122 1.00 120.65 489 THR B N 1
ATOM 7383 C CA . THR B 1 489 ? -27.202 13.550 -68.924 1.00 125.64 489 THR B CA 1
ATOM 7384 C C . THR B 1 489 ? -28.216 12.643 -69.618 1.00 129.84 489 THR B C 1
ATOM 7385 O O . THR B 1 489 ? -29.009 11.960 -68.963 1.00 127.24 489 THR B O 1
ATOM 7389 N N . GLY B 1 490 ? -28.203 12.659 -70.948 1.00 127.62 490 GLY B N 1
ATOM 7390 C CA . GLY B 1 490 ? -29.257 12.046 -71.731 1.00 124.29 490 GLY B CA 1
ATOM 7391 C C . GLY B 1 490 ? -29.694 12.980 -72.839 1.00 130.85 490 GLY B C 1
ATOM 7392 O O . GLY B 1 490 ? -29.933 12.548 -73.971 1.00 131.10 490 GLY B O 1
ATOM 7393 N N . THR B 1 491 ? -29.799 14.271 -72.519 1.00 131.73 491 THR B N 1
ATOM 7394 C CA . THR B 1 491 ? -29.981 15.303 -73.529 1.00 133.20 491 THR B CA 1
ATOM 7395 C C . THR B 1 491 ? -28.727 15.388 -74.408 1.00 134.16 491 THR B C 1
ATOM 7396 O O . THR B 1 491 ? -27.675 14.815 -74.099 1.00 129.35 491 THR B O 1
ATOM 7400 N N . GLN B 1 492 ? -28.857 16.093 -75.538 1.00 134.58 492 GLN B N 1
ATOM 7401 C CA . GLN B 1 492 ? -27.684 16.473 -76.318 1.00 135.48 492 GLN B CA 1
ATOM 7402 C C . GLN B 1 492 ? -26.638 17.164 -75.446 1.00 135.17 492 GLN B C 1
ATOM 7403 O O . GLN B 1 492 ? -25.431 16.994 -75.666 1.00 129.92 492 GLN B O 1
ATOM 7409 N N . GLY B 1 493 ? -27.082 17.931 -74.447 1.00 124.86 493 GLY B N 1
ATOM 7410 C CA . GLY B 1 493 ? -26.187 18.600 -73.525 1.00 114.22 493 GLY B CA 1
ATOM 7411 C C . GLY B 1 493 ? -26.384 18.209 -72.072 1.00 113.23 493 GLY B C 1
ATOM 7412 O O . GLY B 1 493 ? -27.407 17.618 -71.708 1.00 114.02 493 GLY B O 1
ATOM 7413 N N . ALA B 1 494 ? -25.398 18.539 -71.235 1.00 101.98 494 ALA B N 1
ATOM 7414 C CA . ALA B 1 494 ? -25.442 18.293 -69.801 1.00 94.44 494 ALA B CA 1
ATOM 7415 C C . ALA B 1 494 ? -25.164 19.592 -69.055 1.00 86.91 494 ALA B C 1
ATOM 7416 O O . ALA B 1 494 ? -24.523 20.507 -69.578 1.00 80.62 494 ALA B O 1
ATOM 7418 N N . THR B 1 495 ? -25.657 19.665 -67.821 1.00 85.95 495 THR B N 1
ATOM 7419 C CA . THR B 1 495 ? -25.483 20.832 -66.964 1.00 80.37 495 THR B CA 1
ATOM 7420 C C . THR B 1 495 ? -24.539 20.475 -65.820 1.00 79.15 495 THR B C 1
ATOM 7421 O O . THR B 1 495 ? -24.776 19.501 -65.097 1.00 74.46 495 THR B O 1
ATOM 7425 N N . LEU B 1 496 ? -23.468 21.252 -65.667 1.00 73.13 496 LEU B N 1
ATOM 7426 C CA . LEU B 1 496 ? -22.576 21.121 -64.522 1.00 71.38 496 LEU B CA 1
ATOM 7427 C C . LEU B 1 496 ? -23.044 22.062 -63.416 1.00 68.05 496 LEU B C 1
ATOM 7428 O O . LEU B 1 496 ? -23.149 23.275 -63.628 1.00 69.10 496 LEU B O 1
ATOM 7433 N N . ARG B 1 497 ? -23.335 21.504 -62.244 1.00 69.25 497 ARG B N 1
ATOM 7434 C CA . ARG B 1 497 ? -23.738 22.283 -61.077 1.00 68.73 497 ARG B CA 1
ATOM 7435 C C . ARG B 1 497 ? -22.626 22.271 -60.035 1.00 63.33 497 ARG B C 1
ATOM 7436 O O . ARG B 1 497 ? -22.095 21.209 -59.691 1.00 60.98 497 ARG B O 1
ATOM 7444 N N . VAL B 1 498 ? -22.262 23.456 -59.559 1.00 60.19 498 VAL B N 1
ATOM 7445 C CA . VAL B 1 498 ? -21.202 23.635 -58.577 1.00 57.49 498 VAL B CA 1
ATOM 7446 C C . VAL B 1 498 ? -21.842 24.276 -57.362 1.00 58.90 498 VAL B C 1
ATOM 7447 O O . VAL B 1 498 ? -22.440 25.352 -57.469 1.00 62.20 498 VAL B O 1
ATOM 7451 N N . TYR B 1 499 ? -21.751 23.607 -56.222 1.00 59.53 499 TYR B N 1
ATOM 7452 C CA . TYR B 1 499 ? -22.363 24.088 -54.989 1.00 59.81 499 TYR B CA 1
ATOM 7453 C C . TYR B 1 499 ? -21.271 24.634 -54.078 1.00 62.04 499 TYR B C 1
ATOM 7454 O O . TYR B 1 499 ? -20.328 23.912 -53.737 1.00 64.11 499 TYR B O 1
ATOM 7463 N N . LEU B 1 500 ? -21.388 25.907 -53.700 1.00 55.62 500 LEU B N 1
ATOM 7464 C CA . LEU B 1 500 ? -20.363 26.584 -52.921 1.00 54.36 500 LEU B CA 1
ATOM 7465 C C . LEU B 1 500 ? -20.926 26.822 -51.527 1.00 60.76 500 LEU B C 1
ATOM 7466 O O . LEU B 1 500 ? -22.022 27.374 -51.386 1.00 61.68 500 LEU B O 1
ATOM 7471 N N . GLU B 1 501 ? -20.196 26.394 -50.499 1.00 56.70 501 GLU B N 1
ATOM 7472 C CA . GLU B 1 501 ? -20.665 26.542 -49.124 1.00 59.75 501 GLU B CA 1
ATOM 7473 C C . GLU B 1 501 ? -19.509 26.994 -48.247 1.00 63.30 501 GLU B C 1
ATOM 7474 O O . GLU B 1 501 ? -18.532 26.257 -48.088 1.00 64.16 501 GLU B O 1
ATOM 7480 N N . ARG B 1 502 ? -19.611 28.195 -47.683 1.00 58.40 502 ARG B N 1
ATOM 7481 C CA . ARG B 1 502 ? -18.662 28.662 -46.681 1.00 61.66 502 ARG B CA 1
ATOM 7482 C C . ARG B 1 502 ? -19.347 28.732 -45.326 1.00 60.64 502 ARG B C 1
ATOM 7483 O O . ARG B 1 502 ? -20.412 29.347 -45.199 1.00 62.15 502 ARG B O 1
ATOM 7491 N N . PHE B 1 503 ? -18.743 28.107 -44.316 1.00 61.69 503 PHE B N 1
ATOM 7492 C CA . PHE B 1 503 ? -19.263 28.182 -42.953 1.00 61.74 503 PHE B CA 1
ATOM 7493 C C . PHE B 1 503 ? -18.581 29.316 -42.202 1.00 59.97 503 PHE B C 1
ATOM 7494 O O . PHE B 1 503 ? -17.349 29.344 -42.093 1.00 64.13 503 PHE B O 1
ATOM 7502 N N . GLU B 1 504 ? -19.377 30.233 -41.671 1.00 60.04 504 GLU B N 1
ATOM 7503 C CA . GLU B 1 504 ? -18.854 31.392 -40.949 1.00 59.65 504 GLU B CA 1
ATOM 7504 C C . GLU B 1 504 ? -19.321 31.367 -39.503 1.00 62.97 504 GLU B C 1
ATOM 7505 O O . GLU B 1 504 ? -20.531 31.513 -39.243 1.00 62.61 504 GLU B O 1
ATOM 7511 N N . PRO B 1 505 ? -18.422 31.179 -38.537 1.00 63.27 505 PRO B N 1
ATOM 7512 C CA . PRO B 1 505 ? -18.840 31.154 -37.131 1.00 60.89 505 PRO B CA 1
ATOM 7513 C C . PRO B 1 505 ? -18.853 32.521 -36.466 1.00 61.79 505 PRO B C 1
ATOM 7514 O O . PRO B 1 505 ? -19.513 32.702 -35.437 1.00 62.21 505 PRO B O 1
ATOM 7518 N N . HIS B 1 506 ? -18.131 33.485 -37.029 1.00 66.37 506 HIS B N 1
ATOM 7519 C CA . HIS B 1 506 ? -18.041 34.815 -36.421 1.00 65.93 506 HIS B CA 1
ATOM 7520 C C . HIS B 1 506 ? -19.302 35.621 -36.720 1.00 65.04 506 HIS B C 1
ATOM 7521 O O . HIS B 1 506 ? -19.609 35.856 -37.892 1.00 68.16 506 HIS B O 1
ATOM 7528 N N . PRO B 1 507 ? -20.048 36.064 -35.708 1.00 64.84 507 PRO B N 1
ATOM 7529 C CA . PRO B 1 507 ? -21.275 36.831 -35.983 1.00 67.26 507 PRO B CA 1
ATOM 7530 C C . PRO B 1 507 ? -21.047 38.120 -36.759 1.00 67.81 507 PRO B C 1
ATOM 7531 O O . PRO B 1 507 ? -21.960 38.581 -37.455 1.00 71.76 507 PRO B O 1
ATOM 7535 N N . SER B 1 508 ? -19.865 38.730 -36.647 1.00 72.40 508 SER B N 1
ATOM 7536 C CA . SER B 1 508 ? -19.602 39.987 -37.339 1.00 70.46 508 SER B CA 1
ATOM 7537 C C . SER B 1 508 ? -19.410 39.786 -38.836 1.00 75.68 508 SER B C 1
ATOM 7538 O O . SER B 1 508 ? -19.481 40.758 -39.595 1.00 74.75 508 SER B O 1
ATOM 7541 N N . GLN B 1 509 ? -19.171 38.547 -39.269 1.00 74.10 509 GLN B N 1
ATOM 7542 C CA . GLN B 1 509 ? -18.964 38.201 -40.668 1.00 68.12 509 GLN B CA 1
ATOM 7543 C C . GLN B 1 509 ? -20.193 37.548 -41.300 1.00 66.61 509 GLN B C 1
ATOM 7544 O O . GLN B 1 509 ? -20.078 36.932 -42.364 1.00 68.44 509 GLN B O 1
ATOM 7550 N N . GLN B 1 510 ? -21.365 37.679 -40.682 1.00 64.59 510 GLN B N 1
ATOM 7551 C CA . GLN B 1 510 ? -22.525 36.876 -41.044 1.00 66.34 510 GLN B CA 1
ATOM 7552 C C . GLN B 1 510 ? -23.574 37.649 -41.842 1.00 71.78 510 GLN B C 1
ATOM 7553 O O . GLN B 1 510 ? -24.733 37.227 -41.897 1.00 75.12 510 GLN B O 1
ATOM 7559 N N . HIS B 1 511 ? -23.203 38.765 -42.465 1.00 68.62 511 HIS B N 1
ATOM 7560 C CA . HIS B 1 511 ? -24.184 39.475 -43.275 1.00 72.01 511 HIS B CA 1
ATOM 7561 C C . HIS B 1 511 ? -23.555 40.052 -44.541 1.00 72.06 511 HIS B C 1
ATOM 7562 O O . HIS B 1 511 ? -23.994 41.094 -45.033 1.00 76.60 511 HIS B O 1
ATOM 7569 N N . LEU B 1 512 ? -22.542 39.380 -45.085 1.00 72.63 512 LEU B N 1
ATOM 7570 C CA . LEU B 1 512 ? -21.960 39.755 -46.364 1.00 66.99 512 LEU B CA 1
ATOM 7571 C C . LEU B 1 512 ? -22.890 39.366 -47.522 1.00 73.10 512 LEU B C 1
ATOM 7572 O O . LEU B 1 512 ? -23.829 38.576 -47.372 1.00 68.63 512 LEU B O 1
ATOM 7577 N N . ASP B 1 513 ? -22.623 39.951 -48.689 1.00 74.91 513 ASP B N 1
ATOM 7578 C CA . ASP B 1 513 ? -23.142 39.405 -49.938 1.00 78.03 513 ASP B CA 1
ATOM 7579 C C . ASP B 1 513 ? -22.558 38.033 -50.223 1.00 75.40 513 ASP B C 1
ATOM 7580 O O . ASP B 1 513 ? -21.333 37.839 -50.204 1.00 73.01 513 ASP B O 1
ATOM 7585 N N . ALA B 1 514 ? -23.455 37.082 -50.494 1.00 68.67 514 ALA B N 1
ATOM 7586 C CA . ALA B 1 514 ? -23.089 35.676 -50.571 1.00 69.64 514 ALA B CA 1
ATOM 7587 C C . ALA B 1 514 ? -21.943 35.443 -51.548 1.00 64.61 514 ALA B C 1
ATOM 7588 O O . ALA B 1 514 ? -21.001 34.701 -51.239 1.00 66.73 514 ALA B O 1
ATOM 7590 N N . GLN B 1 515 ? -21.986 36.082 -52.720 1.00 62.42 515 GLN B N 1
ATOM 7591 C CA . GLN B 1 515 ? -20.928 35.872 -53.704 1.00 60.29 515 GLN B CA 1
ATOM 7592 C C . GLN B 1 515 ? -19.600 36.466 -53.247 1.00 65.00 515 GLN B C 1
ATOM 7593 O O . GLN B 1 515 ? -18.538 35.926 -53.575 1.00 67.52 515 GLN B O 1
ATOM 7599 N N . VAL B 1 516 ? -19.634 37.568 -52.495 1.00 69.35 516 VAL B N 1
ATOM 7600 C CA . VAL B 1 516 ? -18.410 38.105 -51.910 1.00 65.82 516 VAL B CA 1
ATOM 7601 C C . VAL B 1 516 ? -17.854 37.136 -50.877 1.00 65.18 516 VAL B C 1
ATOM 7602 O O . VAL B 1 516 ? -16.667 36.789 -50.894 1.00 65.90 516 VAL B O 1
ATOM 7606 N N . ALA B 1 517 ? -18.716 36.681 -49.965 1.00 62.13 517 ALA B N 1
ATOM 7607 C CA . ALA B 1 517 ? -18.311 35.709 -48.958 1.00 60.07 517 ALA B CA 1
ATOM 7608 C C . ALA B 1 517 ? -17.734 34.447 -49.588 1.00 63.06 517 ALA B C 1
ATOM 7609 O O . ALA B 1 517 ? -16.809 33.836 -49.038 1.00 59.90 517 ALA B O 1
ATOM 7611 N N . LEU B 1 518 ? -18.268 34.036 -50.735 1.00 59.90 518 LEU B N 1
ATOM 7612 C CA . LEU B 1 518 ? -17.877 32.787 -51.367 1.00 51.58 518 LEU B CA 1
ATOM 7613 C C . LEU B 1 518 ? -16.759 32.947 -52.382 1.00 62.26 518 LEU B C 1
ATOM 7614 O O . LEU B 1 518 ? -16.374 31.954 -53.005 1.00 64.91 518 LEU B O 1
ATOM 7619 N N . ALA B 1 519 ? -16.224 34.158 -52.558 1.00 61.35 519 ALA B N 1
ATOM 7620 C CA . ALA B 1 519 ? -15.289 34.410 -53.651 1.00 57.56 519 ALA B CA 1
ATOM 7621 C C . ALA B 1 519 ? -14.109 33.441 -53.629 1.00 62.82 519 ALA B C 1
ATOM 7622 O O . ALA B 1 519 ? -13.749 32.867 -54.662 1.00 65.98 519 ALA B O 1
ATOM 7624 N N . ASP B 1 520 ? -13.501 33.236 -52.454 1.00 66.71 520 ASP B N 1
ATOM 7625 C CA . ASP B 1 520 ? -12.332 32.362 -52.360 1.00 61.59 520 ASP B CA 1
ATOM 7626 C C . ASP B 1 520 ? -12.675 30.923 -52.737 1.00 63.62 520 ASP B C 1
ATOM 7627 O O . ASP B 1 520 ? -11.952 30.282 -53.511 1.00 62.81 520 ASP B O 1
ATOM 7632 N N . LEU B 1 521 ? -13.768 30.390 -52.185 1.00 58.45 521 LEU B N 1
ATOM 7633 C CA . LEU B 1 521 ? -14.195 29.048 -52.566 1.00 56.87 521 LEU B CA 1
ATOM 7634 C C . LEU B 1 521 ? -14.557 28.975 -54.042 1.00 63.40 521 LEU B C 1
ATOM 7635 O O . LEU B 1 521 ? -14.358 27.937 -54.683 1.00 61.04 521 LEU B O 1
ATOM 7640 N N . ILE B 1 522 ? -15.103 30.056 -54.598 1.00 62.56 522 ILE B N 1
ATOM 7641 C CA . ILE B 1 522 ? -15.431 30.045 -56.015 1.00 58.32 522 ILE B CA 1
ATOM 7642 C C . ILE B 1 522 ? -14.171 29.857 -56.844 1.00 59.88 522 ILE B C 1
ATOM 7643 O O . ILE B 1 522 ? -14.142 29.037 -57.769 1.00 62.77 522 ILE B O 1
ATOM 7648 N N . GLN B 1 523 ? -13.097 30.587 -56.526 1.00 57.03 523 GLN B N 1
ATOM 7649 C CA . GLN B 1 523 ? -12.000 30.489 -57.474 1.00 61.46 523 GLN B CA 1
ATOM 7650 C C . GLN B 1 523 ? -11.203 29.216 -57.227 1.00 63.13 523 GLN B C 1
ATOM 7651 O O . GLN B 1 523 ? -10.478 28.764 -58.120 1.00 70.09 523 GLN B O 1
ATOM 7657 N N . LEU B 1 524 ? -11.336 28.617 -56.041 1.00 64.74 524 LEU B N 1
ATOM 7658 C CA . LEU B 1 524 ? -10.757 27.298 -55.816 1.00 58.61 524 LEU B CA 1
ATOM 7659 C C . LEU B 1 524 ? -11.558 26.225 -56.540 1.00 60.07 524 LEU B C 1
ATOM 7660 O O . LEU B 1 524 ? -10.982 25.328 -57.169 1.00 62.58 524 LEU B O 1
ATOM 7665 N N . ALA B 1 525 ? -12.889 26.305 -56.467 1.00 61.16 525 ALA B N 1
ATOM 7666 C CA . ALA B 1 525 ? -13.726 25.325 -57.151 1.00 60.64 525 ALA B CA 1
ATOM 7667 C C . ALA B 1 525 ? -13.449 25.318 -58.644 1.00 63.60 525 ALA B C 1
ATOM 7668 O O . ALA B 1 525 ? -13.404 24.249 -59.266 1.00 65.98 525 ALA B O 1
ATOM 7670 N N . ASN B 1 526 ? -13.231 26.506 -59.228 1.00 66.15 526 ASN B N 1
ATOM 7671 C CA . ASN B 1 526 ? -12.965 26.620 -60.659 1.00 57.46 526 ASN B CA 1
ATOM 7672 C C . ASN B 1 526 ? -11.555 26.156 -61.009 1.00 61.51 526 ASN B C 1
ATOM 7673 O O . ASN B 1 526 ? -11.342 25.567 -62.076 1.00 68.04 526 ASN B O 1
ATOM 7678 N N . ASP B 1 527 ? -10.574 26.411 -60.138 1.00 59.88 527 ASP B N 1
ATOM 7679 C CA . ASP B 1 527 ? -9.199 26.049 -60.473 1.00 58.61 527 ASP B CA 1
ATOM 7680 C C . ASP B 1 527 ? -8.995 24.537 -60.448 1.00 63.73 527 ASP B C 1
ATOM 7681 O O . ASP B 1 527 ? -8.471 23.959 -61.411 1.00 67.51 527 ASP B O 1
ATOM 7686 N N . VAL B 1 528 ? -9.379 23.881 -59.346 1.00 60.57 528 VAL B N 1
ATOM 7687 C CA . VAL B 1 528 ? -9.046 22.467 -59.181 1.00 61.47 528 VAL B CA 1
ATOM 7688 C C . VAL B 1 528 ? -9.819 21.606 -60.170 1.00 60.29 528 VAL B C 1
ATOM 7689 O O . VAL B 1 528 ? -9.304 20.585 -60.652 1.00 61.51 528 VAL B O 1
ATOM 7693 N N . ALA B 1 529 ? -11.048 21.995 -60.500 1.00 57.08 529 ALA B N 1
ATOM 7694 C CA . ALA B 1 529 ? -11.820 21.261 -61.491 1.00 62.76 529 ALA B CA 1
ATOM 7695 C C . ALA B 1 529 ? -11.480 21.662 -62.921 1.00 65.46 529 ALA B C 1
ATOM 7696 O O . ALA B 1 529 ? -11.889 20.957 -63.850 1.00 61.22 529 ALA B O 1
ATOM 7698 N N . ASN B 1 530 ? -10.736 22.757 -63.102 1.00 64.03 530 ASN B N 1
ATOM 7699 C CA . ASN B 1 530 ? -10.424 23.345 -64.403 1.00 65.56 530 ASN B CA 1
ATOM 7700 C C . ASN B 1 530 ? -11.692 23.547 -65.232 1.00 73.17 530 ASN B C 1
ATOM 7701 O O . ASN B 1 530 ? -11.819 23.055 -66.355 1.00 70.82 530 ASN B O 1
ATOM 7706 N N . ILE B 1 531 ? -12.635 24.307 -64.658 1.00 70.19 531 ILE B N 1
ATOM 7707 C CA . ILE B 1 531 ? -13.941 24.474 -65.295 1.00 73.88 531 ILE B CA 1
ATOM 7708 C C . ILE B 1 531 ? -13.816 25.263 -66.594 1.00 77.23 531 ILE B C 1
ATOM 7709 O O . ILE B 1 531 ? -14.290 24.822 -67.647 1.00 80.71 531 ILE B O 1
ATOM 7714 N N . GLN B 1 532 ? -13.190 26.444 -66.543 1.00 75.94 532 GLN B N 1
ATOM 7715 C CA . GLN B 1 532 ? -13.033 27.245 -67.755 1.00 78.41 532 GLN B CA 1
ATOM 7716 C C . GLN B 1 532 ? -12.171 26.522 -68.786 1.00 78.50 532 GLN B C 1
ATOM 7717 O O . GLN B 1 532 ? -12.495 26.501 -69.977 1.00 77.96 532 GLN B O 1
ATOM 7723 N N . SER B 1 533 ? -11.090 25.888 -68.338 1.00 86.02 533 SER B N 1
ATOM 7724 C CA . SER B 1 533 ? -10.156 25.245 -69.255 1.00 77.06 533 SER B CA 1
ATOM 7725 C C . SER B 1 533 ? -10.818 24.097 -70.014 1.00 79.62 533 SER B C 1
ATOM 7726 O O . SER B 1 533 ? -10.524 23.873 -71.190 1.00 86.87 533 SER B O 1
ATOM 7729 N N . LEU B 1 534 ? -11.723 23.362 -69.362 1.00 84.93 534 LEU B N 1
ATOM 7730 C CA . LEU B 1 534 ? -12.294 22.142 -69.922 1.00 78.80 534 LEU B CA 1
ATOM 7731 C C . LEU B 1 534 ? -13.706 22.308 -70.458 1.00 80.53 534 LEU B C 1
ATOM 7732 O O . LEU B 1 534 ? -14.249 21.342 -70.994 1.00 79.51 534 LEU B O 1
ATOM 7737 N N . THR B 1 535 ? -14.331 23.473 -70.291 1.00 80.05 535 THR B N 1
ATOM 7738 C CA . THR B 1 535 ? -15.649 23.716 -70.863 1.00 77.51 535 THR B CA 1
ATOM 7739 C C . THR B 1 535 ? -15.723 24.966 -71.725 1.00 84.81 535 THR B C 1
ATOM 7740 O O . THR B 1 535 ? -16.723 25.142 -72.430 1.00 84.47 535 THR B O 1
ATOM 7744 N N . GLY B 1 536 ? -14.715 25.835 -71.692 1.00 81.34 536 GLY B N 1
ATOM 7745 C CA . GLY B 1 536 ? -14.754 27.074 -72.435 1.00 77.04 536 GLY B CA 1
ATOM 7746 C C . GLY B 1 536 ? -15.648 28.144 -71.852 1.00 83.73 536 GLY B C 1
ATOM 7747 O O . GLY B 1 536 ? -15.713 29.244 -72.418 1.00 89.48 536 GLY B O 1
ATOM 7748 N N . ARG B 1 537 ? -16.327 27.866 -70.740 1.00 82.60 537 ARG B N 1
ATOM 7749 C CA . ARG B 1 537 ? -17.225 28.832 -70.117 1.00 81.98 537 ARG B CA 1
ATOM 7750 C C . ARG B 1 537 ? -16.438 29.774 -69.219 1.00 82.53 537 ARG B C 1
ATOM 7751 O O . ARG B 1 537 ? -15.730 29.327 -68.311 1.00 83.88 537 ARG B O 1
ATOM 7759 N N . ASP B 1 538 ? -16.566 31.080 -69.477 1.00 85.12 538 ASP B N 1
ATOM 7760 C CA . ASP B 1 538 ? -15.906 32.109 -68.680 1.00 86.72 538 ASP B CA 1
ATOM 7761 C C . ASP B 1 538 ? -16.661 32.435 -67.400 1.00 80.86 538 ASP B C 1
ATOM 7762 O O . ASP B 1 538 ? -16.052 32.941 -66.451 1.00 86.03 538 ASP B O 1
ATOM 7767 N N . ARG B 1 539 ? -17.967 32.186 -67.365 1.00 77.74 539 ARG B N 1
ATOM 7768 C CA . ARG B 1 539 ? -18.826 32.543 -66.246 1.00 80.09 539 ARG B CA 1
ATOM 7769 C C . ARG B 1 539 ? -19.996 31.570 -66.219 1.00 76.42 539 ARG B C 1
ATOM 7770 O O . ARG B 1 539 ? -20.333 30.986 -67.254 1.00 77.33 539 ARG B O 1
ATOM 7778 N N . PRO B 1 540 ? -20.617 31.356 -65.063 1.00 73.75 540 PRO B N 1
ATOM 7779 C CA . PRO B 1 540 ? -21.761 30.439 -65.012 1.00 75.66 540 PRO B CA 1
ATOM 7780 C C . PRO B 1 540 ? -22.926 30.963 -65.834 1.00 72.73 540 PRO B C 1
ATOM 7781 O O . PRO B 1 540 ? -23.033 32.155 -66.123 1.00 77.34 540 PRO B O 1
ATOM 7785 N N . THR B 1 541 ? -23.809 30.036 -66.209 1.00 71.51 541 THR B N 1
ATOM 7786 C CA . THR B 1 541 ? -25.073 30.401 -66.843 1.00 65.14 541 THR B CA 1
ATOM 7787 C C . THR B 1 541 ? -26.019 31.047 -65.836 1.00 71.05 541 THR B C 1
ATOM 7788 O O . THR B 1 541 ? -26.543 32.142 -66.073 1.00 70.72 541 THR B O 1
ATOM 7792 N N . VAL B 1 542 ? -26.246 30.384 -64.704 1.00 68.98 542 VAL B N 1
ATOM 7793 C CA . VAL B 1 542 ? -27.128 30.878 -63.654 1.00 67.51 542 VAL B CA 1
ATOM 7794 C C . VAL B 1 542 ? -26.366 30.871 -62.339 1.00 69.15 542 VAL B C 1
ATOM 7795 O O . VAL B 1 542 ? -25.566 29.964 -62.084 1.00 68.74 542 VAL B O 1
ATOM 7799 N N . ILE B 1 543 ? -26.607 31.890 -61.512 1.00 65.37 543 ILE B N 1
ATOM 7800 C CA . ILE B 1 543 ? -26.029 31.992 -60.178 1.00 62.35 543 ILE B CA 1
ATOM 7801 C C . ILE B 1 543 ? -27.163 32.249 -59.198 1.00 69.24 543 ILE B C 1
ATOM 7802 O O . ILE B 1 543 ? -27.839 33.282 -59.282 1.00 66.25 543 ILE B O 1
ATOM 7807 N N . THR B 1 544 ? -27.367 31.322 -58.268 1.00 71.99 544 THR B N 1
ATOM 7808 C CA . THR B 1 544 ? -28.416 31.479 -57.270 1.00 70.46 544 THR B CA 1
ATOM 7809 C C . THR B 1 544 ? -27.894 32.227 -56.043 1.00 65.96 544 THR B C 1
ATOM 7810 O O . THR B 1 544 ? -27.845 31.679 -54.942 1.00 72.40 544 THR B O 1
#

Radius of gyration: 35.55 Å; Cα contacts (8 Å, |Δi|>4): 2190; chains: 2; bounding box: 78×80×97 Å

Foldseek 3Di:
DWKDKFFDAFDDPLQQPFFHDKAAPVVCVPPCNLVLLLQLLLVVDDPQAAAEEEFAEADAPPQQVSRQQNVQQSLQSHHQEYAAEQSRHADLQLQLLVLAVPQHQWYWYFYDVPRITGTFTGGNNSAGDDVVSSVSSNVSSNVDGIGMGTDDDGDHRNDADWDDDRNHTYGHDHRAVSVVVLLVQWFPLVLLLVCQVVQPAEFEWAAPCQQEGDNVVCRVPVPSPHDPQLYHYPEDELLNVLVVVCRDGRSNDGHYYDHQLQLLQLLQLQRCLGNNAVVHWLEEEEEQLRACSNVLNCVVVVAYYYHHHDHLNLVSQCLVVSNGAKYTYGNHAIDGSSGSDHHTNSSRSSVSRSCSRVVDYSSVSSLVSCQVRFDKQKKKFKAWFQAACLVVVLQVVLQVCQVVQAQDDDVPFGFPHWHQDWDQRPRPSDIDTRRWIWGATPQGWIWTWGWAPNVPRGIMIMIMGIDTGNDSVPRSDDSCVVRVVVVVVNCVSSVVCVSRVDPGGPDMD/DWKDKFFDAFDAPLQQPFFHDKDAPVVCVPPCNLVLLLQLLLVVVPDQAAFEEEFAEADAPPQQVSRQQNVQQSVQSHHAEYAAEQVRHADLQLQLLVLAPPQGQWYWYFYDNITGTFTGGNNSAGDDPVSSVSSNVSSNVGGIGMGTDDDGDHRNDADWDDDNNHTYGHDHRAVSVVVLLVQWFPLVLLLVCQVQQPAEFEWAAPCQQEDVNVVCSVPVPSPHDPQLYHCCLEDELLVVLVVVCRDRRSNGRYYYDHQLQLLQLLQLQVCLGNNAVVHWLEEEEEQLRACSNVLNCVVVVAYYYHHFAHLVLVSQCLVVSNGAKYTYGNHAIDGSSGSDHHTNSSRSSVSSSCSRVVDYSSVSSLVSCQVRFDKQKKKFKAWFQAACLVVVLVVVLQVCQVVQAQDADVPWGFPHWHQDKDQRPRPSDIDTRRWTWGATDVGWIWTWDWPPNVPSGIMIMIMGIDTGNDSVPRSDDSCVVRVVVVVVNCVSSVVCVRRVDPGGPDMD

B-factor: mean 72.28, std 14.53, range [47.41, 152.73]

CATH classification: 3.40.120.10 (+1 more: 3.30.310.50)